Protein 3URH (pdb70)

Nearest PDB structures (foldseek):
  2qae-assembly1_B  TM=9.666E-01  e=7.877E-62  Trypanosoma cruzi
  5u8w-assembly1_B  TM=9.664E-01  e=2.328E-58  Pseudomonas aeruginosa UCBPP-PA14
  3lad-assembly1_B  TM=9.643E-01  e=1.303E-56  Azotobacter vinelandii
  2eq6-assembly1_A  TM=9.442E-01  e=2.143E-55  Thermus thermophilus HB8
  7kmy-assembly2_D  TM=9.514E-01  e=8.270E-49  Mycobacterium tuberculosis

B-factor: mean 27.68, std 12.51, range [9.44, 102.32]

Sequence (902 aa):
YDLIVIGSGPGGYVCAIKAAQLGKVAVVEKRSTYGGTCLNVGCIPSKALLHASEFHQAQHGLEALGVEVANPKLNLQKAHKDATVKSNVDGVSFLFKKNKIDGFQGTGKVLGQGKVSVTNEKGEEQVLEAKNVVIATGSDVAGIPGVEVAFDEKTIVSSTGALALEKVPASIVVGGGVIGLELGSVWARLGAKVTVVEFLDTILGGDGEVAKQLQRLTKQGIDFKLGAKVTGAVKSGDGAKVTFEPVKGGEATTLDAEVVLIATGRKPSTDGLGLAKAGVVLDSRGRVEIDRHFQTSIAGVYAIGDVVRGPLAHKAEDEGVAVAEIIAGQAGHVNYDVIPGVVYTQPEVASVGKTEEELKAAGVAYKIGKFPFTANGRARALQTDGFVKILADKETDRVLGGHIIGFGAGEIHEIAVLEFGGSSEDLGRTCHAHPTSEAVKEAALSTFFYDLIVIGSGPGGYVCAIKAAQLGKVAVVEKRSTYGGTCLNVGCIPSKALLHASEFHQAQHGLEALGVEVANPKLNLQKAHKDATVKSNVDGVSFLFKKNKIDGFQGTGKVLGQGKVSVTNEKGEEQVLEAKNVVIATGSDVAGIPGVEVAFDEKTIVSSTGALALEKVPASIVVGGGVIGLELGSVWARLGAKVTVVEFLDTILGGDGEVAKQLQRLTKQGIDFKLGAKVTGAVKSGDGAKVTFEPVKGGEATTLDAEVVLIATGRKPSTDGLGLAKAGVVLDSRGRVEIDRHFQTSIAGVYAIGDVVRGPLAHKAEDEGVAVAEIIAGQAGHVNYDVIPGVVYTQPEVASVGKTEEELKAAGVAYKIGKFPFTANGRARALQTDGFVKILADKETDRVLGGHIIGFGAGEIHEIAVLEFGGSSEDLGRTCHAHPTSEAVKEAALSTFFKPIH

InterPro domains:
  IPR001100 Pyridine nucleotide-disulphide oxidoreductase, class I [PIRSF000350] (2-464)
  IPR004099 Pyridine nucleotide-disulphide oxidoreductase, dimerisation domain [PF02852] (349-458)
  IPR006258 Dihydrolipoamide dehydrogenase [TIGR01350] (3-468)
  IPR012999 Pyridine nucleotide-disulphide oxidoreductase, class I, active site [PS00076] (38-48)
  IPR016156 FAD/NAD-linked reductase, dimerisation domain superfamily [G3DSA:3.30.390.30] (348-468)
  IPR016156 FAD/NAD-linked reductase, dimerisation domain superfamily [SSF55424] (345-467)
  IPR023753 FAD/NAD(P)-binding domain [PF07992] (3-330)
  IPR036188 FAD/NAD(P)-binding domain superfamily [G3DSA:3.50.50.60] (3-330)
  IPR036188 FAD/NAD(P)-binding domain superfamily [G3DSA:3.50.50.60] (148-273)
  IPR036188 FAD/NAD(P)-binding domain superfamily [SSF51905] (2-368)
  IPR050151 Class-I pyridine nucleotide-disulfide oxidoreductase [PTHR22912] (2-460)

Structure (mmCIF, N/CA/C/O backbone):
data_3URH
#
_entry.id   3URH
#
_cell.length_a   74.433
_cell.length_b   104.716
_cell.length_c   120.622
_cell.angle_alpha   90.00
_cell.angle_beta   90.00
_cell.angle_gamma   90.00
#
_symmetry.space_group_name_H-M   'P 21 21 21'
#
loop_
_entity.id
_entity.type
_entity.pdbx_description
1 polymer 'Dihydrolipoyl dehydrogenase'
2 non-polymer 'FLAVIN-ADENINE DINUCLEOTIDE'
3 non-polymer 'SULFATE ION'
4 non-polymer 1,2-ETHANEDIOL
5 water water
#
loop_
_atom_site.group_PDB
_atom_site.id
_atom_site.type_symbol
_atom_site.label_atom_id
_atom_site.label_alt_id
_atom_site.label_comp_id
_atom_site.label_asym_id
_atom_site.label_entity_id
_atom_site.label_seq_id
_atom_site.pdbx_PDB_ins_code
_atom_site.Cartn_x
_atom_site.Cartn_y
_atom_site.Cartn_z
_atom_site.occupancy
_atom_site.B_iso_or_equiv
_atom_site.auth_seq_id
_atom_site.auth_comp_id
_atom_site.auth_asym_id
_atom_site.auth_atom_id
_atom_site.pdbx_PDB_model_num
ATOM 1 N N . TYR A 1 26 ? 73.475 56.411 24.024 1.00 32.81 3 TYR A N 1
ATOM 2 C CA . TYR A 1 26 ? 72.154 56.333 24.703 1.00 30.42 3 TYR A CA 1
ATOM 3 C C . TYR A 1 26 ? 71.471 55.018 24.412 1.00 32.01 3 TYR A C 1
ATOM 4 O O . TYR A 1 26 ? 71.737 54.379 23.389 1.00 31.80 3 TYR A O 1
ATOM 13 N N . ASP A 1 27 ? 70.521 54.660 25.277 1.00 28.08 4 ASP A N 1
ATOM 14 C CA . ASP A 1 27 ? 69.666 53.512 25.003 1.00 27.97 4 ASP A CA 1
ATOM 15 C C . ASP A 1 27 ? 68.597 53.869 23.956 1.00 28.48 4 ASP A C 1
ATOM 16 O O . ASP A 1 27 ? 68.215 53.036 23.138 1.00 27.34 4 ASP A O 1
ATOM 21 N N . LEU A 1 28 ? 68.143 55.112 24.005 1.00 24.91 5 LEU A N 1
ATOM 22 C CA . LEU A 1 28 ? 67.028 55.587 23.105 1.00 24.18 5 LEU A CA 1
ATOM 23 C C . LEU A 1 28 ? 67.242 57.093 22.770 1.00 20.32 5 LEU A C 1
ATOM 24 O O . LEU A 1 28 ? 67.636 57.897 23.597 1.00 22.11 5 LEU A O 1
ATOM 29 N N . ILE A 1 29 ? 67.072 57.443 21.496 1.00 18.70 6 ILE A N 1
ATOM 30 C CA . ILE A 1 29 ? 66.999 58.790 21.090 1.00 17.94 6 ILE A CA 1
ATOM 31 C C . ILE A 1 29 ? 65.598 58.935 20.507 1.00 18.06 6 ILE A C 1
ATOM 32 O O . ILE A 1 29 ? 65.230 58.227 19.539 1.00 18.36 6 ILE A O 1
ATOM 37 N N . VAL A 1 30 ? 64.870 59.910 21.023 1.00 19.24 7 VAL A N 1
ATOM 38 C CA . VAL A 1 30 ? 63.577 60.321 20.429 1.00 18.13 7 VAL A CA 1
ATOM 39 C C . VAL A 1 30 ? 63.834 61.580 19.591 1.00 20.27 7 VAL A C 1
ATOM 40 O O . VAL A 1 30 ? 64.452 62.507 20.080 1.00 25.00 7 VAL A O 1
ATOM 44 N N . ILE A 1 31 ? 63.330 61.631 18.342 1.00 20.54 8 ILE A N 1
ATOM 45 C CA . ILE A 1 31 ? 63.438 62.833 17.540 1.00 22.03 8 ILE A CA 1
ATOM 46 C C . ILE A 1 31 ? 62.049 63.529 17.530 1.00 25.56 8 ILE A C 1
ATOM 47 O O . ILE A 1 31 ? 61.109 62.915 17.002 1.00 24.81 8 ILE A O 1
ATOM 52 N N . GLY A 1 32 ? 61.955 64.733 18.155 1.00 27.52 9 GLY A N 1
ATOM 53 C CA . GLY A 1 32 ? 60.687 65.533 18.588 1.00 27.55 9 GLY A CA 1
ATOM 54 C C . GLY A 1 32 ? 60.189 65.476 20.033 1.00 33.21 9 GLY A C 1
ATOM 55 O O . GLY A 1 32 ? 60.137 64.364 20.671 1.00 34.37 9 GLY A O 1
ATOM 56 N N . SER A 1 33 ? 59.703 66.607 20.583 1.00 35.87 10 SER A N 1
ATOM 57 C CA . SER A 1 33 ? 59.257 66.609 22.032 1.00 35.84 10 SER A CA 1
ATOM 58 C C . SER A 1 33 ? 57.804 66.996 22.307 1.00 35.16 10 SER A C 1
ATOM 59 O O . SER A 1 33 ? 57.470 67.471 23.472 1.00 34.80 10 SER A O 1
ATOM 62 N N . GLY A 1 34 ? 56.977 66.824 21.251 1.00 38.40 11 GLY A N 1
ATOM 63 C CA . GLY A 1 34 ? 55.505 66.801 21.360 1.00 38.66 11 GLY A CA 1
ATOM 64 C C . GLY A 1 34 ? 55.067 65.656 22.266 1.00 37.77 11 GLY A C 1
ATOM 65 O O . GLY A 1 34 ? 55.927 64.859 22.742 1.00 34.68 11 GLY A O 1
ATOM 66 N N . PRO A 1 35 ? 53.750 65.560 22.526 1.00 29.66 12 PRO A N 1
ATOM 67 C CA . PRO A 1 35 ? 53.240 64.618 23.461 1.00 27.95 12 PRO A CA 1
ATOM 68 C C . PRO A 1 35 ? 53.752 63.216 23.295 1.00 24.64 12 PRO A C 1
ATOM 69 O O . PRO A 1 35 ? 54.005 62.611 24.305 1.00 22.11 12 PRO A O 1
ATOM 73 N N . GLY A 1 36 ? 53.850 62.696 22.062 1.00 19.43 13 GLY A N 1
ATOM 74 C CA . GLY A 1 36 ? 54.203 61.292 21.862 1.00 18.16 13 GLY A CA 1
ATOM 75 C C . GLY A 1 36 ? 55.645 61.100 22.314 1.00 20.22 13 GLY A C 1
ATOM 76 O O . GLY A 1 36 ? 55.934 60.200 23.075 1.00 18.47 13 GLY A O 1
ATOM 77 N N . GLY A 1 37 ? 56.539 61.935 21.805 1.00 19.50 14 GLY A N 1
ATOM 78 C CA . GLY A 1 37 ? 57.983 61.797 22.077 1.00 19.23 14 GLY A CA 1
ATOM 79 C C . GLY A 1 37 ? 58.333 62.055 23.555 1.00 17.46 14 GLY A C 1
ATOM 80 O O . GLY A 1 37 ? 59.172 61.378 24.150 1.00 18.14 14 GLY A O 1
ATOM 81 N N . TYR A 1 38 ? 57.745 63.095 24.125 1.00 20.22 15 TYR A N 1
ATOM 82 C CA . TYR A 1 38 ? 58.134 63.495 25.498 1.00 23.72 15 TYR A CA 1
ATOM 83 C C . TYR A 1 38 ? 57.672 62.421 26.475 1.00 20.26 15 TYR A C 1
ATOM 84 O O . TYR A 1 38 ? 58.407 62.093 27.409 1.00 20.70 15 TYR A O 1
ATOM 93 N N . VAL A 1 39 ? 56.509 61.841 26.218 1.00 17.48 16 VAL A N 1
ATOM 94 C CA . VAL A 1 39 ? 55.964 60.785 27.102 1.00 15.48 16 VAL A CA 1
ATOM 95 C C . VAL A 1 39 ? 56.764 59.486 26.925 1.00 18.09 16 VAL A C 1
ATOM 96 O O . VAL A 1 39 ? 57.110 58.793 27.906 1.00 17.58 16 VAL A O 1
ATOM 100 N N . CYS A 1 40 ? 57.130 59.200 25.659 1.00 18.00 17 CYS A N 1
ATOM 101 C CA . CYS A 1 40 ? 57.986 58.056 25.324 1.00 16.55 17 CYS A CA 1
ATOM 102 C C . CYS A 1 40 ? 59.305 58.174 26.086 1.00 18.60 17 CYS A C 1
ATOM 103 O O . CYS A 1 40 ? 59.734 57.187 26.689 1.00 18.06 17 CYS A O 1
ATOM 106 N N . ALA A 1 41 ? 59.934 59.341 26.028 1.00 15.57 18 ALA A N 1
ATOM 107 C CA . ALA A 1 41 ? 61.167 59.585 26.737 1.00 16.78 18 ALA A CA 1
ATOM 108 C C . ALA A 1 41 ? 61.033 59.385 28.280 1.00 17.06 18 ALA A C 1
ATOM 109 O O . ALA A 1 41 ? 61.884 58.750 28.881 1.00 17.41 18 ALA A O 1
ATOM 111 N N . ILE A 1 42 ? 59.953 59.893 28.875 1.00 18.31 19 ILE A N 1
ATOM 112 C CA . ILE A 1 42 ? 59.751 59.727 30.313 1.00 18.03 19 ILE A CA 1
ATOM 113 C C . ILE A 1 42 ? 59.551 58.267 30.655 1.00 17.64 19 ILE A C 1
ATOM 114 O O . ILE A 1 42 ? 60.207 57.774 31.604 1.00 19.53 19 ILE A O 1
ATOM 119 N N . LYS A 1 43 ? 58.653 57.593 29.961 1.00 18.66 20 LYS A N 1
ATOM 120 C CA . LYS A 1 43 ? 58.358 56.168 30.229 1.00 19.56 20 LYS A CA 1
ATOM 121 C C . LYS A 1 43 ? 59.651 55.325 30.119 1.00 22.32 20 LYS A C 1
ATOM 122 O O . LYS A 1 43 ? 59.933 54.493 30.988 1.00 21.65 20 LYS A O 1
ATOM 128 N N . ALA A 1 44 ? 60.439 55.544 29.056 1.00 22.70 21 ALA A N 1
ATOM 129 C CA . ALA A 1 44 ? 61.669 54.805 28.854 1.00 20.97 21 ALA A CA 1
ATOM 130 C C . ALA A 1 44 ? 62.657 55.084 30.009 1.00 24.01 21 ALA A C 1
ATOM 131 O O . ALA A 1 44 ? 63.290 54.143 30.530 1.00 25.52 21 ALA A O 1
ATOM 133 N N . ALA A 1 45 ? 62.741 56.355 30.429 1.00 22.86 22 ALA A N 1
ATOM 134 C CA . ALA A 1 45 ? 63.614 56.762 31.528 1.00 26.11 22 ALA A CA 1
ATOM 135 C C . ALA A 1 45 ? 63.187 56.043 32.784 1.00 28.21 22 ALA A C 1
ATOM 136 O O . ALA A 1 45 ? 64.033 55.518 33.504 1.00 30.53 22 ALA A O 1
ATOM 138 N N . GLN A 1 46 ? 61.877 55.905 32.987 1.00 31.49 23 GLN A N 1
ATOM 139 C CA . GLN A 1 46 ? 61.352 55.229 34.219 1.00 30.71 23 GLN A CA 1
ATOM 140 C C . GLN A 1 46 ? 61.625 53.717 34.148 1.00 32.96 23 GLN A C 1
ATOM 141 O O . GLN A 1 46 ? 61.775 53.057 35.166 1.00 31.84 23 GLN A O 1
ATOM 147 N N . LEU A 1 47 ? 61.677 53.154 32.937 1.00 29.62 24 LEU A N 1
ATOM 148 C CA . LEU A 1 47 ? 62.017 51.770 32.758 1.00 27.63 24 LEU A CA 1
ATOM 149 C C . LEU A 1 47 ? 63.538 51.561 32.795 1.00 27.33 24 LEU A C 1
ATOM 150 O O . LEU A 1 47 ? 63.989 50.500 32.500 1.00 31.51 24 LEU A O 1
ATOM 155 N N . GLY A 1 48 ? 64.300 52.581 33.158 1.00 35.63 25 GLY A N 1
ATOM 156 C CA . GLY A 1 48 ? 65.736 52.494 33.435 1.00 31.63 25 GLY A CA 1
ATOM 157 C C . GLY A 1 48 ? 66.654 52.811 32.259 1.00 37.85 25 GLY A C 1
ATOM 158 O O . GLY A 1 48 ? 67.895 52.602 32.314 1.00 32.59 25 GLY A O 1
ATOM 167 N N . LYS A 1 50 ? 68.719 55.177 29.439 1.00 27.04 27 LYS A N 1
ATOM 168 C CA . LYS A 1 50 ? 69.355 56.449 29.269 1.00 30.52 27 LYS A CA 1
ATOM 169 C C . LYS A 1 50 ? 68.858 57.056 27.951 1.00 26.93 27 LYS A C 1
ATOM 170 O O . LYS A 1 50 ? 69.029 56.450 26.879 1.00 26.39 27 LYS A O 1
ATOM 176 N N . VAL A 1 51 ? 68.222 58.221 28.043 1.00 25.40 28 VAL A N 1
ATOM 177 C CA . VAL A 1 51 ? 67.429 58.774 26.936 1.00 23.84 28 VAL A CA 1
ATOM 178 C C . VAL A 1 51 ? 67.939 60.151 26.553 1.00 23.25 28 VAL A C 1
ATOM 179 O O . VAL A 1 51 ? 68.256 60.949 27.410 1.00 27.70 28 VAL A O 1
ATOM 183 N N . ALA A 1 52 ? 67.926 60.418 25.243 1.00 21.63 29 ALA A N 1
ATOM 184 C CA . ALA A 1 52 ? 68.109 61.717 24.623 1.00 22.59 29 ALA A CA 1
ATOM 185 C C . ALA A 1 52 ? 66.906 62.104 23.758 1.00 21.78 29 ALA A C 1
ATOM 186 O O . ALA A 1 52 ? 66.345 61.283 23.094 1.00 20.62 29 ALA A O 1
ATOM 188 N N . VAL A 1 53 ? 66.548 63.353 23.817 1.00 21.03 30 VAL A N 1
ATOM 189 C CA . VAL A 1 53 ? 65.450 63.866 23.000 1.00 25.99 30 VAL A CA 1
ATOM 190 C C . VAL A 1 53 ? 66.000 65.012 22.207 1.00 23.09 30 VAL A C 1
ATOM 191 O O . VAL A 1 53 ? 66.674 65.927 22.766 1.00 24.54 30 VAL A O 1
ATOM 195 N N . VAL A 1 54 ? 65.808 64.896 20.901 1.00 22.15 31 VAL A N 1
ATOM 196 C CA . VAL A 1 54 ? 66.322 65.854 19.903 1.00 21.22 31 VAL A CA 1
ATOM 197 C C . VAL A 1 54 ? 65.159 66.699 19.395 1.00 24.30 31 VAL A C 1
ATOM 198 O O . VAL A 1 54 ? 64.171 66.178 18.812 1.00 26.51 31 VAL A O 1
ATOM 202 N N . GLU A 1 55 ? 65.229 68.015 19.609 1.00 24.51 32 GLU A N 1
ATOM 203 C CA . GLU A 1 55 ? 64.090 68.916 19.255 1.00 26.12 32 GLU A CA 1
ATOM 204 C C . GLU A 1 55 ? 64.572 70.250 18.657 1.00 28.73 32 GLU A C 1
ATOM 205 O O . GLU A 1 55 ? 65.518 70.855 19.196 1.00 29.69 32 GLU A O 1
ATOM 211 N N . LYS A 1 56 ? 63.943 70.684 17.548 1.00 28.11 33 LYS A N 1
ATOM 212 C CA . LYS A 1 56 ? 64.309 71.905 16.826 1.00 31.55 33 LYS A CA 1
ATOM 213 C C . LYS A 1 56 ? 63.952 73.103 17.651 1.00 32.31 33 LYS A C 1
ATOM 214 O O . LYS A 1 56 ? 64.647 74.118 17.667 1.00 37.44 33 LYS A O 1
ATOM 220 N N . ARG A 1 57 ? 62.814 72.989 18.309 1.00 33.26 34 ARG A N 1
ATOM 221 C CA . ARG A 1 57 ? 62.102 74.121 18.899 1.00 41.26 34 ARG A CA 1
ATOM 222 C C . ARG A 1 57 ? 62.830 74.501 20.184 1.00 43.25 34 ARG A C 1
ATOM 223 O O . ARG A 1 57 ? 63.439 73.626 20.876 1.00 40.89 34 ARG A O 1
ATOM 231 N N . SER A 1 58 ? 62.769 75.787 20.514 1.00 44.04 35 SER A N 1
ATOM 232 C CA . SER A 1 58 ? 63.502 76.334 21.686 1.00 48.02 35 SER A CA 1
ATOM 233 C C . SER A 1 58 ? 62.844 75.945 23.040 1.00 48.65 35 SER A C 1
ATOM 234 O O . SER A 1 58 ? 63.428 76.128 24.137 1.00 43.09 35 SER A O 1
ATOM 237 N N . THR A 1 59 ? 61.650 75.344 22.925 1.00 45.81 36 THR A N 1
ATOM 238 C CA . THR A 1 59 ? 60.874 74.811 24.061 1.00 44.62 36 THR A CA 1
ATOM 239 C C . THR A 1 59 ? 60.429 73.354 23.772 1.00 44.87 36 THR A C 1
ATOM 240 O O . THR A 1 59 ? 60.312 72.919 22.596 1.00 42.45 36 THR A O 1
ATOM 244 N N . TYR A 1 60 ? 60.183 72.608 24.844 1.00 40.86 37 TYR A N 1
ATOM 245 C CA . TYR A 1 60 ? 59.586 71.289 24.690 1.00 44.67 37 TYR A CA 1
ATOM 246 C C . TYR A 1 60 ? 58.078 71.411 24.530 1.00 43.30 37 TYR A C 1
ATOM 247 O O . TYR A 1 60 ? 57.519 72.516 24.622 1.00 41.26 37 TYR A O 1
ATOM 256 N N . GLY A 1 61 ? 57.434 70.262 24.297 1.00 46.77 38 GLY A N 1
ATOM 257 C CA . GLY A 1 61 ? 55.977 70.150 24.371 1.00 45.85 38 GLY A CA 1
ATOM 258 C C . GLY A 1 61 ? 55.353 70.011 23.000 1.00 48.78 38 GLY A C 1
ATOM 259 O O . GLY A 1 61 ? 54.149 69.632 22.889 1.00 45.83 38 GLY A O 1
ATOM 260 N N . GLY A 1 62 ? 56.150 70.333 21.960 1.00 35.72 39 GLY A N 1
ATOM 261 C CA . GLY A 1 62 ? 55.686 70.180 20.569 1.00 34.80 39 GLY A CA 1
ATOM 262 C C . GLY A 1 62 ? 54.454 71.026 20.199 1.00 33.40 39 GLY A C 1
ATOM 263 O O . GLY A 1 62 ? 54.258 72.121 20.778 1.00 34.00 39 GLY A O 1
ATOM 264 N N . THR A 1 63 ? 53.625 70.528 19.260 1.00 32.23 40 THR A N 1
ATOM 265 C CA . THR A 1 63 ? 52.460 71.283 18.767 1.00 35.92 40 THR A CA 1
ATOM 266 C C . THR A 1 63 ? 51.453 71.556 19.856 1.00 39.97 40 THR A C 1
ATOM 267 O O . THR A 1 63 ? 51.086 72.726 20.107 1.00 38.64 40 THR A O 1
ATOM 271 N N . CYS A 1 64 ? 51.013 70.458 20.485 1.00 43.28 41 CYS A N 1
ATOM 272 C CA . CYS A 1 64 ? 49.990 70.478 21.533 1.00 40.59 41 CYS A CA 1
ATOM 273 C C . CYS A 1 64 ? 50.268 71.552 22.609 1.00 41.62 41 CYS A C 1
ATOM 274 O O . CYS A 1 64 ? 49.477 72.499 22.782 1.00 39.56 41 CYS A O 1
ATOM 277 N N . LEU A 1 65 ? 51.394 71.412 23.312 1.00 37.80 42 LEU A N 1
ATOM 278 C CA . LEU A 1 65 ? 51.679 72.359 24.387 1.00 43.06 42 LEU A CA 1
ATOM 279 C C . LEU A 1 65 ? 52.073 73.791 23.941 1.00 44.08 42 LEU A C 1
ATOM 280 O O . LEU A 1 65 ? 51.921 74.742 24.742 1.00 37.25 42 LEU A O 1
ATOM 285 N N . ASN A 1 66 ? 52.548 73.958 22.695 1.00 41.38 43 ASN A N 1
ATOM 286 C CA . ASN A 1 66 ? 53.136 75.266 22.300 1.00 40.13 43 ASN A CA 1
ATOM 287 C C . ASN A 1 66 ? 52.227 76.085 21.448 1.00 37.56 43 ASN A C 1
ATOM 288 O O . ASN A 1 66 ? 52.077 77.265 21.722 1.00 32.96 43 ASN A O 1
ATOM 293 N N . VAL A 1 67 ? 51.633 75.432 20.447 1.00 33.58 44 VAL A N 1
ATOM 294 C CA . VAL A 1 67 ? 50.828 76.076 19.398 1.00 34.92 44 VAL A CA 1
ATOM 295 C C . VAL A 1 67 ? 49.516 75.288 19.084 1.00 36.27 44 VAL A C 1
ATOM 296 O O . VAL A 1 67 ? 48.890 75.501 18.028 1.00 43.68 44 VAL A O 1
ATOM 300 N N . GLY A 1 68 ? 49.071 74.409 20.011 1.00 37.62 45 GLY A N 1
ATOM 301 C CA . GLY A 1 68 ? 47.912 73.516 19.753 1.00 31.08 45 GLY A CA 1
ATOM 302 C C . GLY A 1 68 ? 46.912 73.432 20.897 1.00 34.86 45 GLY A C 1
ATOM 303 O O . GLY A 1 68 ? 46.335 74.459 21.245 1.00 33.08 45 GLY A O 1
ATOM 304 N N . CYS A 1 69 ? 46.735 72.229 21.466 1.00 31.30 46 CYS A N 1
ATOM 305 C CA . CYS A 1 69 ? 45.742 71.961 22.475 1.00 31.78 46 CYS A CA 1
ATOM 306 C C . CYS A 1 69 ? 45.845 72.999 23.569 1.00 30.08 46 CYS A C 1
ATOM 307 O O . CYS A 1 69 ? 44.844 73.557 23.968 1.00 30.14 46 CYS A O 1
ATOM 310 N N . ILE A 1 70 ? 47.022 73.210 24.118 1.00 23.91 47 ILE A N 1
ATOM 311 C CA . ILE A 1 70 ? 47.026 74.028 25.327 1.00 26.31 47 ILE A CA 1
ATOM 312 C C . ILE A 1 70 ? 46.594 75.530 25.065 1.00 23.48 47 ILE A C 1
ATOM 313 O O . ILE A 1 70 ? 45.655 76.021 25.721 1.00 26.64 47 ILE A O 1
ATOM 318 N N . PRO A 1 71 ? 47.312 76.285 24.154 1.00 23.31 48 PRO A N 1
ATOM 319 C CA . PRO A 1 71 ? 46.896 77.680 23.984 1.00 21.21 48 PRO A CA 1
ATOM 320 C C . PRO A 1 71 ? 45.460 77.765 23.522 1.00 20.01 48 PRO A C 1
ATOM 321 O O . PRO A 1 71 ? 44.696 78.676 23.964 1.00 18.82 48 PRO A O 1
ATOM 325 N N . SER A 1 72 ? 45.015 76.844 22.648 1.00 20.08 49 SER A N 1
ATOM 326 C CA . SER A 1 72 ? 43.656 77.080 22.136 1.00 19.01 49 SER A CA 1
ATOM 327 C C . SER A 1 72 ? 42.689 76.821 23.328 1.00 16.70 49 SER A C 1
ATOM 328 O O . SER A 1 72 ? 41.701 77.511 23.474 1.00 14.98 49 SER A O 1
ATOM 331 N N . LYS A 1 73 ? 43.042 75.902 24.233 1.00 16.92 50 LYS A N 1
ATOM 332 C CA . LYS A 1 73 ? 42.053 75.600 25.351 1.00 15.40 50 LYS A CA 1
ATOM 333 C C . LYS A 1 73 ? 41.990 76.850 26.287 1.00 14.65 50 LYS A C 1
ATOM 334 O O . LYS A 1 73 ? 40.946 77.114 26.916 1.00 13.67 50 LYS A O 1
ATOM 340 N N . ALA A 1 74 ? 43.101 77.544 26.431 1.00 14.75 51 ALA A N 1
ATOM 341 C CA . ALA A 1 74 ? 43.084 78.726 27.297 1.00 16.53 51 ALA A CA 1
ATOM 342 C C . ALA A 1 74 ? 42.229 79.842 26.735 1.00 15.75 51 ALA A C 1
ATOM 343 O O . ALA A 1 74 ? 41.506 80.535 27.488 1.00 15.02 51 ALA A O 1
ATOM 345 N N . LEU A 1 75 ? 42.332 80.039 25.413 1.00 14.80 52 LEU A N 1
ATOM 346 C CA . LEU A 1 75 ? 41.444 80.999 24.755 1.00 15.53 52 LEU A CA 1
ATOM 347 C C . LEU A 1 75 ? 40.025 80.559 24.723 1.00 14.63 52 LEU A C 1
ATOM 348 O O . LEU A 1 75 ? 39.089 81.386 24.839 1.00 15.59 52 LEU A O 1
ATOM 353 N N . LEU A 1 76 ? 39.790 79.251 24.505 1.00 13.89 53 LEU A N 1
ATOM 354 C CA . LEU A 1 76 ? 38.414 78.752 24.523 1.00 14.37 53 LEU A CA 1
ATOM 355 C C . LEU A 1 76 ? 37.795 79.022 25.904 1.00 14.74 53 LEU A C 1
ATOM 356 O O . LEU A 1 76 ? 36.650 79.459 26.017 1.00 15.16 53 LEU A O 1
ATOM 361 N N . HIS A 1 77 ? 38.561 78.730 26.947 1.00 13.90 54 HIS A N 1
ATOM 362 C CA . HIS A 1 77 ? 38.011 78.973 28.306 1.00 15.44 54 HIS A CA 1
ATOM 363 C C . HIS A 1 77 ? 37.724 80.445 28.515 1.00 15.29 54 HIS A C 1
ATOM 364 O O . HIS A 1 77 ? 36.601 80.832 28.960 1.00 14.58 54 HIS A O 1
ATOM 371 N N . ALA A 1 78 ? 38.695 81.296 28.227 1.00 16.12 55 ALA A N 1
ATOM 372 C CA . ALA A 1 78 ? 38.465 82.746 28.513 1.00 15.84 55 ALA A CA 1
ATOM 373 C C . ALA A 1 78 ? 37.354 83.356 27.662 1.00 15.59 55 ALA A C 1
ATOM 374 O O . ALA A 1 78 ? 36.467 84.128 28.199 1.00 15.14 55 ALA A O 1
ATOM 376 N N . SER A 1 79 ? 37.248 82.936 26.382 1.00 13.13 56 SER A N 1
ATOM 377 C CA . SER A 1 79 ? 36.201 83.467 25.542 1.00 14.74 56 SER A CA 1
ATOM 378 C C . SER A 1 79 ? 34.868 82.920 25.959 1.00 16.18 56 SER A C 1
ATOM 379 O O . SER A 1 79 ? 33.841 83.616 25.841 1.00 15.14 56 SER A O 1
ATOM 382 N N . GLU A 1 80 ? 34.862 81.697 26.442 1.00 15.26 57 GLU A N 1
ATOM 383 C CA . GLU A 1 80 ? 33.599 81.174 26.971 1.00 16.71 57 GLU A CA 1
ATOM 384 C C . GLU A 1 80 ? 33.161 81.948 28.206 1.00 15.59 57 GLU A C 1
ATOM 385 O O . GLU A 1 80 ? 31.959 82.240 28.352 1.00 15.98 57 GLU A O 1
ATOM 399 N N . PHE A 1 82 ? 33.824 85.013 28.764 1.00 15.23 59 PHE A N 1
ATOM 400 C CA . PHE A 1 82 ? 33.346 86.327 28.226 1.00 16.08 59 PHE A CA 1
ATOM 401 C C . PHE A 1 82 ? 31.886 86.201 27.777 1.00 17.18 59 PHE A C 1
ATOM 402 O O . PHE A 1 82 ? 30.982 87.023 28.174 1.00 15.91 59 PHE A O 1
ATOM 410 N N . HIS A 1 83 ? 31.623 85.153 26.994 1.00 17.34 60 HIS A N 1
ATOM 411 C CA . HIS A 1 83 ? 30.260 84.912 26.535 1.00 16.19 60 HIS A CA 1
ATOM 412 C C . HIS A 1 83 ? 29.277 84.722 27.708 1.00 18.43 60 HIS A C 1
ATOM 413 O O . HIS A 1 83 ? 28.171 85.302 27.710 1.00 16.67 60 HIS A O 1
ATOM 420 N N . GLN A 1 84 ? 29.654 83.876 28.660 1.00 18.04 61 GLN A N 1
ATOM 421 C CA . GLN A 1 84 ? 28.801 83.651 29.815 1.00 22.34 61 GLN A CA 1
ATOM 422 C C . GLN A 1 84 ? 28.540 84.971 30.562 1.00 21.83 61 GLN A C 1
ATOM 423 O O . GLN A 1 84 ? 27.460 85.154 31.101 1.00 18.31 61 GLN A O 1
ATOM 429 N N . ALA A 1 85 ? 29.541 85.869 30.649 1.00 20.66 62 ALA A N 1
ATOM 430 C CA . ALA A 1 85 ? 29.355 87.124 31.396 1.00 17.52 62 ALA A CA 1
ATOM 431 C C . ALA A 1 85 ? 28.272 87.971 30.706 1.00 19.19 62 ALA A C 1
ATOM 432 O O . ALA A 1 85 ? 27.535 88.732 31.361 1.00 17.46 62 ALA A O 1
ATOM 434 N N . GLN A 1 86 ? 28.214 87.900 29.388 1.00 18.47 63 GLN A N 1
ATOM 435 C CA . GLN A 1 86 ? 27.220 88.639 28.581 1.00 21.56 63 GLN A CA 1
ATOM 436 C C . GLN A 1 86 ? 25.846 88.019 28.644 1.00 23.10 63 GLN A C 1
ATOM 437 O O . GLN A 1 86 ? 24.883 88.751 28.640 1.00 22.29 63 GLN A O 1
ATOM 443 N N . HIS A 1 87 ? 25.748 86.681 28.678 1.00 20.86 64 HIS A N 1
ATOM 444 C CA . HIS A 1 87 ? 24.434 85.997 28.454 1.00 24.24 64 HIS A CA 1
ATOM 445 C C . HIS A 1 87 ? 23.989 85.050 29.550 1.00 25.45 64 HIS A C 1
ATOM 446 O O . HIS A 1 87 ? 22.822 84.695 29.634 1.00 30.29 64 HIS A O 1
ATOM 453 N N . GLY A 1 88 ? 24.874 84.594 30.394 1.00 20.88 65 GLY A N 1
ATOM 454 C CA . GLY A 1 88 ? 24.524 83.514 31.318 1.00 20.11 65 GLY A CA 1
ATOM 455 C C . GLY A 1 88 ? 24.400 83.963 32.762 1.00 23.61 65 GLY A C 1
ATOM 456 O O . GLY A 1 88 ? 24.386 83.115 33.662 1.00 22.61 65 GLY A O 1
ATOM 457 N N . LEU A 1 89 ? 24.439 85.286 33.069 1.00 17.22 66 LEU A N 1
ATOM 458 C CA . LEU A 1 89 ? 24.425 85.617 34.481 1.00 18.45 66 LEU A CA 1
ATOM 459 C C . LEU A 1 89 ? 23.097 86.199 34.930 1.00 19.80 66 LEU A C 1
ATOM 460 O O . LEU A 1 89 ? 22.697 85.997 36.029 1.00 20.45 66 LEU A O 1
ATOM 465 N N . GLU A 1 90 ? 22.419 86.929 34.057 1.00 19.51 67 GLU A N 1
ATOM 466 C CA . GLU A 1 90 ? 21.241 87.657 34.531 1.00 25.28 67 GLU A CA 1
ATOM 467 C C . GLU A 1 90 ? 20.128 86.667 35.113 1.00 24.03 67 GLU A C 1
ATOM 468 O O . GLU A 1 90 ? 19.465 86.917 36.145 1.00 21.70 67 GLU A O 1
ATOM 474 N N . ALA A 1 91 ? 19.915 85.538 34.421 1.00 21.78 68 ALA A N 1
ATOM 475 C CA . ALA A 1 91 ? 18.890 84.553 34.880 1.00 20.33 68 ALA A CA 1
ATOM 476 C C . ALA A 1 91 ? 19.266 83.933 36.213 1.00 23.36 68 ALA A C 1
ATOM 477 O O . ALA A 1 91 ? 18.402 83.320 36.851 1.00 24.85 68 ALA A O 1
ATOM 479 N N . LEU A 1 92 ? 20.514 84.082 36.678 1.00 18.87 69 LEU A N 1
ATOM 480 C CA . LEU A 1 92 ? 20.975 83.574 37.982 1.00 19.85 69 LEU A CA 1
ATOM 481 C C . LEU A 1 92 ? 20.884 84.622 39.079 1.00 19.91 69 LEU A C 1
ATOM 482 O O . LEU A 1 92 ? 21.208 84.357 40.230 1.00 21.47 69 LEU A O 1
ATOM 487 N N . GLY A 1 93 ? 20.429 85.819 38.706 1.00 20.04 70 GLY A N 1
ATOM 488 C CA . GLY A 1 93 ? 20.402 86.914 39.711 1.00 17.92 70 GLY A CA 1
ATOM 489 C C . GLY A 1 93 ? 21.742 87.634 39.868 1.00 18.11 70 GLY A C 1
ATOM 490 O O . GLY A 1 93 ? 22.059 88.220 40.944 1.00 19.65 70 GLY A O 1
ATOM 491 N N . VAL A 1 94 ? 22.583 87.525 38.841 1.00 17.71 71 VAL A N 1
ATOM 492 C CA . VAL A 1 94 ? 23.924 88.155 38.939 1.00 18.48 71 VAL A CA 1
ATOM 493 C C . VAL A 1 94 ? 23.912 89.215 37.819 1.00 18.94 71 VAL A C 1
ATOM 494 O O . VAL A 1 94 ? 23.775 88.849 36.630 1.00 19.28 71 VAL A O 1
ATOM 498 N N . GLU A 1 95 ? 24.001 90.511 38.211 1.00 21.16 72 GLU A N 1
ATOM 499 C CA . GLU A 1 95 ? 23.763 91.609 37.298 1.00 19.45 72 GLU A CA 1
ATOM 500 C C . GLU A 1 95 ? 25.098 92.252 37.031 1.00 18.02 72 GLU A C 1
ATOM 501 O O . GLU A 1 95 ? 25.743 92.724 37.955 1.00 22.07 72 GLU A O 1
ATOM 507 N N . VAL A 1 96 ? 25.577 92.159 35.800 1.00 20.53 73 VAL A N 1
ATOM 508 C CA . VAL A 1 96 ? 26.850 92.852 35.448 1.00 23.86 73 VAL A CA 1
ATOM 509 C C . VAL A 1 96 ? 26.604 93.801 34.289 1.00 22.05 73 VAL A C 1
ATOM 510 O O . VAL A 1 96 ? 25.817 93.532 33.385 1.00 22.29 73 VAL A O 1
ATOM 514 N N . ALA A 1 97 ? 27.347 94.903 34.304 1.00 25.26 74 ALA A N 1
ATOM 515 C CA . ALA A 1 97 ? 27.343 95.817 33.132 1.00 31.47 74 ALA A CA 1
ATOM 516 C C . ALA A 1 97 ? 27.980 95.108 31.954 1.00 31.35 74 ALA A C 1
ATOM 517 O O . ALA A 1 97 ? 28.918 94.329 32.207 1.00 33.55 74 ALA A O 1
ATOM 519 N N . ASN A 1 98 ? 27.546 95.437 30.722 1.00 27.52 75 ASN A N 1
ATOM 520 C CA . ASN A 1 98 ? 28.108 94.861 29.480 1.00 28.63 75 ASN A CA 1
ATOM 521 C C . ASN A 1 98 ? 29.575 94.586 29.654 1.00 21.76 75 ASN A C 1
ATOM 522 O O . ASN A 1 98 ? 30.364 95.480 29.887 1.00 23.46 75 ASN A O 1
ATOM 527 N N . PRO A 1 99 ? 29.942 93.313 29.570 1.00 19.68 76 PRO A N 1
ATOM 528 C CA . PRO A 1 99 ? 31.306 92.897 29.734 1.00 17.33 76 PRO A CA 1
ATOM 529 C C . PRO A 1 99 ? 32.177 93.594 28.668 1.00 16.87 76 PRO A C 1
ATOM 530 O O . PRO A 1 99 ? 31.777 93.621 27.476 1.00 16.64 76 PRO A O 1
ATOM 534 N N . LYS A 1 100 ? 33.403 93.987 29.042 1.00 15.83 77 LYS A N 1
ATOM 535 C CA . LYS A 1 100 ? 34.330 94.547 28.060 1.00 15.81 77 LYS A CA 1
ATOM 536 C C . LYS A 1 100 ? 35.523 93.641 27.961 1.00 14.36 77 LYS A C 1
ATOM 537 O O . LYS A 1 100 ? 35.960 93.085 28.950 1.00 14.54 77 LYS A O 1
ATOM 543 N N . LEU A 1 101 ? 36.076 93.521 26.778 1.00 13.83 78 LEU A N 1
ATOM 544 C CA . LEU A 1 101 ? 37.255 92.555 26.552 1.00 15.13 78 LEU A CA 1
ATOM 545 C C . LEU A 1 101 ? 38.569 93.259 26.652 1.00 15.21 78 LEU A C 1
ATOM 546 O O . LEU A 1 101 ? 38.711 94.291 26.047 1.00 17.45 78 LEU A O 1
ATOM 551 N N . ASN A 1 102 ? 39.534 92.752 27.428 1.00 16.43 79 ASN A N 1
ATOM 552 C CA . ASN A 1 102 ? 40.851 93.254 27.392 1.00 17.46 79 ASN A CA 1
ATOM 553 C C . ASN A 1 102 ? 41.672 92.131 26.688 1.00 14.83 79 ASN A C 1
ATOM 554 O O . ASN A 1 102 ? 42.068 91.144 27.351 1.00 14.16 79 ASN A O 1
ATOM 559 N N . LEU A 1 103 ? 41.791 92.245 25.391 1.00 14.57 80 LEU A N 1
ATOM 560 C CA . LEU A 1 103 ? 42.345 91.088 24.630 1.00 16.00 80 LEU A CA 1
ATOM 561 C C . LEU A 1 103 ? 43.769 90.813 25.067 1.00 18.48 80 LEU A C 1
ATOM 562 O O . LEU A 1 103 ? 44.178 89.645 25.203 1.00 18.82 80 LEU A O 1
ATOM 567 N N . GLN A 1 104 ? 44.558 91.861 25.300 1.00 17.86 81 GLN A N 1
ATOM 568 C CA . GLN A 1 104 ? 45.918 91.601 25.766 1.00 17.73 81 GLN A CA 1
ATOM 569 C C . GLN A 1 104 ? 46.003 90.847 27.063 1.00 18.54 81 GLN A C 1
ATOM 570 O O . GLN A 1 104 ? 46.928 90.058 27.274 1.00 16.84 81 GLN A O 1
ATOM 576 N N . LYS A 1 105 ? 45.071 91.115 27.977 1.00 17.09 82 LYS A N 1
ATOM 577 C CA . LYS A 1 105 ? 45.065 90.405 29.234 1.00 15.32 82 LYS A CA 1
ATOM 578 C C . LYS A 1 105 ? 44.703 88.922 28.984 1.00 14.30 82 LYS A C 1
ATOM 579 O O . LYS A 1 105 ? 45.306 88.026 29.598 1.00 14.32 82 LYS A O 1
ATOM 601 N N . ALA A 1 108 ? 47.605 87.220 27.683 1.00 15.95 85 ALA A N 1
ATOM 602 C CA . ALA A 1 108 ? 48.611 86.917 28.724 1.00 14.79 85 ALA A CA 1
ATOM 603 C C . ALA A 1 108 ? 48.197 85.608 29.476 1.00 16.38 85 ALA A C 1
ATOM 604 O O . ALA A 1 108 ? 49.069 84.876 29.907 1.00 15.30 85 ALA A O 1
ATOM 606 N N . HIS A 1 109 ? 46.907 85.382 29.679 1.00 14.87 86 HIS A N 1
ATOM 607 C CA . HIS A 1 109 ? 46.464 84.119 30.294 1.00 15.65 86 HIS A CA 1
ATOM 608 C C . HIS A 1 109 ? 46.915 82.933 29.426 1.00 16.69 86 HIS A C 1
ATOM 609 O O . HIS A 1 109 ? 47.512 81.963 29.931 1.00 15.36 86 HIS A O 1
ATOM 616 N N . LYS A 1 110 ? 46.675 83.042 28.118 1.00 14.86 87 LYS A N 1
ATOM 617 C CA . LYS A 1 110 ? 47.064 82.010 27.137 1.00 15.82 87 LYS A CA 1
ATOM 618 C C . LYS A 1 110 ? 48.603 81.744 27.274 1.00 15.50 87 LYS A C 1
ATOM 619 O O . LYS A 1 110 ? 49.061 80.572 27.458 1.00 15.41 87 LYS A O 1
ATOM 625 N N . ASP A 1 111 ? 49.401 82.812 27.205 1.00 15.90 88 ASP A N 1
ATOM 626 C CA . ASP A 1 111 ? 50.863 82.680 27.395 1.00 17.36 88 ASP A CA 1
ATOM 627 C C . ASP A 1 111 ? 51.304 82.074 28.687 1.00 17.31 88 ASP A C 1
ATOM 628 O O . ASP A 1 111 ? 52.229 81.251 28.713 1.00 19.34 88 ASP A O 1
ATOM 633 N N . ALA A 1 112 ? 50.704 82.478 29.794 1.00 19.23 89 ALA A N 1
ATOM 634 C CA . ALA A 1 112 ? 51.106 81.956 31.120 1.00 19.33 89 ALA A CA 1
ATOM 635 C C . ALA A 1 112 ? 50.803 80.415 31.123 1.00 18.63 89 ALA A C 1
ATOM 636 O O . ALA A 1 112 ? 51.547 79.600 31.721 1.00 17.08 89 ALA A O 1
ATOM 638 N N . THR A 1 113 ? 49.691 80.024 30.491 1.00 16.61 90 THR A N 1
ATOM 639 C CA . THR A 1 113 ? 49.236 78.580 30.475 1.00 17.71 90 THR A CA 1
ATOM 640 C C . THR A 1 113 ? 50.250 77.816 29.644 1.00 19.28 90 THR A C 1
ATOM 641 O O . THR A 1 113 ? 50.708 76.739 30.026 1.00 19.30 90 THR A O 1
ATOM 645 N N . VAL A 1 114 ? 50.665 78.399 28.514 1.00 16.07 91 VAL A N 1
ATOM 646 C CA . VAL A 1 114 ? 51.686 77.721 27.689 1.00 18.34 91 VAL A CA 1
ATOM 647 C C . VAL A 1 114 ? 52.975 77.615 28.507 1.00 20.55 91 VAL A C 1
ATOM 648 O O . VAL A 1 114 ? 53.647 76.543 28.613 1.00 22.63 91 VAL A O 1
ATOM 652 N N . LYS A 1 115 ? 53.395 78.710 29.070 1.00 18.79 92 LYS A N 1
ATOM 653 C CA . LYS A 1 115 ? 54.632 78.609 29.827 1.00 22.21 92 LYS A CA 1
ATOM 654 C C . LYS A 1 115 ? 54.614 77.576 30.961 1.00 21.25 92 LYS A C 1
ATOM 655 O O . LYS A 1 115 ? 55.639 76.915 31.158 1.00 22.56 92 LYS A O 1
ATOM 661 N N . SER A 1 116 ? 53.510 77.455 31.736 1.00 21.31 93 SER A N 1
ATOM 662 C CA . SER A 1 116 ? 53.371 76.393 32.738 1.00 20.32 93 SER A CA 1
ATOM 663 C C . SER A 1 116 ? 53.597 75.025 32.125 1.00 20.51 93 SER A C 1
ATOM 664 O O . SER A 1 116 ? 54.336 74.135 32.676 1.00 20.92 93 SER A O 1
ATOM 667 N N . ASN A 1 117 ? 53.003 74.832 30.972 1.00 18.25 94 ASN A N 1
ATOM 668 C CA . ASN A 1 117 ? 53.037 73.491 30.400 1.00 23.86 94 ASN A CA 1
ATOM 669 C C . ASN A 1 117 ? 54.428 73.156 29.876 1.00 26.61 94 ASN A C 1
ATOM 670 O O . ASN A 1 117 ? 54.943 72.046 30.141 1.00 23.97 94 ASN A O 1
ATOM 675 N N . VAL A 1 118 ? 55.061 74.125 29.213 1.00 25.19 95 VAL A N 1
ATOM 676 C CA . VAL A 1 118 ? 56.442 73.993 28.673 1.00 30.65 95 VAL A CA 1
ATOM 677 C C . VAL A 1 118 ? 57.488 73.789 29.790 1.00 30.87 95 VAL A C 1
ATOM 678 O O . VAL A 1 118 ? 58.384 72.898 29.696 1.00 25.25 95 VAL A O 1
ATOM 682 N N . ASP A 1 119 ? 57.341 74.550 30.870 1.00 27.32 96 ASP A N 1
ATOM 683 C CA . ASP A 1 119 ? 58.204 74.402 32.012 1.00 27.16 96 ASP A CA 1
ATOM 684 C C . ASP A 1 119 ? 57.992 73.084 32.721 1.00 26.12 96 ASP A C 1
ATOM 685 O O . ASP A 1 119 ? 58.959 72.480 33.262 1.00 29.44 96 ASP A O 1
ATOM 690 N N . GLY A 1 120 ? 56.762 72.630 32.776 1.00 25.69 97 GLY A N 1
ATOM 691 C CA . GLY A 1 120 ? 56.472 71.307 33.354 1.00 23.65 97 GLY A CA 1
ATOM 692 C C . GLY A 1 120 ? 57.199 70.158 32.641 1.00 22.09 97 GLY A C 1
ATOM 693 O O . GLY A 1 120 ? 57.727 69.297 33.300 1.00 22.06 97 GLY A O 1
ATOM 694 N N . VAL A 1 121 ? 57.277 70.183 31.305 1.00 21.09 98 VAL A N 1
ATOM 695 C CA . VAL A 1 121 ? 58.065 69.219 30.531 1.00 22.26 98 VAL A CA 1
ATOM 696 C C . VAL A 1 121 ? 59.545 69.288 30.878 1.00 23.23 98 VAL A C 1
ATOM 697 O O . VAL A 1 121 ? 60.193 68.264 31.059 1.00 19.79 98 VAL A O 1
ATOM 701 N N . SER A 1 122 ? 60.069 70.504 30.881 1.00 25.13 99 SER A N 1
ATOM 702 C CA . SER A 1 122 ? 61.418 70.728 31.232 1.00 26.25 99 SER A CA 1
ATOM 703 C C . SER A 1 122 ? 61.739 70.149 32.612 1.00 25.92 99 SER A C 1
ATOM 704 O O . SER A 1 122 ? 62.740 69.416 32.796 1.00 22.27 99 SER A O 1
ATOM 707 N N . PHE A 1 123 ? 60.882 70.433 33.588 1.00 23.69 100 PHE A N 1
ATOM 708 C CA . PHE A 1 123 ? 61.103 69.875 34.940 1.00 24.59 100 PHE A CA 1
ATOM 709 C C . PHE A 1 123 ? 61.067 68.341 34.928 1.00 23.09 100 PHE A C 1
ATOM 710 O O . PHE A 1 123 ? 61.815 67.664 35.657 1.00 21.52 100 PHE A O 1
ATOM 718 N N . LEU A 1 124 ? 60.147 67.743 34.160 1.00 22.52 101 LEU A N 1
ATOM 719 C CA . LEU A 1 124 ? 60.083 66.275 34.055 1.00 21.90 101 LEU A CA 1
ATOM 720 C C . LEU A 1 124 ? 61.306 65.665 33.394 1.00 24.02 101 LEU A C 1
ATOM 721 O O . LEU A 1 124 ? 61.727 64.545 33.820 1.00 24.77 101 LEU A O 1
ATOM 726 N N . PHE A 1 125 ? 61.893 66.349 32.389 1.00 22.25 102 PHE A N 1
ATOM 727 C CA . PHE A 1 125 ? 63.119 65.818 31.762 1.00 23.22 102 PHE A CA 1
ATOM 728 C C . PHE A 1 125 ? 64.266 65.860 32.779 1.00 26.69 102 PHE A C 1
ATOM 729 O O . PHE A 1 125 ? 65.083 64.959 32.817 1.00 27.20 102 PHE A O 1
ATOM 737 N N . LYS A 1 126 ? 64.287 66.888 33.606 1.00 25.99 103 LYS A N 1
ATOM 738 C CA . LYS A 1 126 ? 65.381 67.016 34.599 1.00 30.88 103 LYS A CA 1
ATOM 739 C C . LYS A 1 126 ? 65.179 65.989 35.731 1.00 31.99 103 LYS A C 1
ATOM 740 O O . LYS A 1 126 ? 66.097 65.257 36.091 1.00 31.93 103 LYS A O 1
ATOM 746 N N . LYS A 1 127 ? 63.975 65.890 36.270 1.00 26.22 104 LYS A N 1
ATOM 747 C CA . LYS A 1 127 ? 63.659 64.815 37.213 1.00 27.81 104 LYS A CA 1
ATOM 748 C C . LYS A 1 127 ? 64.064 63.422 36.723 1.00 30.26 104 LYS A C 1
ATOM 749 O O . LYS A 1 127 ? 64.518 62.556 37.527 1.00 26.41 104 LYS A O 1
ATOM 755 N N . ASN A 1 128 ? 63.876 63.156 35.425 1.00 25.29 105 ASN A N 1
ATOM 756 C CA . ASN A 1 128 ? 64.061 61.808 34.904 1.00 26.39 105 ASN A CA 1
ATOM 757 C C . ASN A 1 128 ? 65.419 61.631 34.246 1.00 25.44 105 ASN A C 1
ATOM 758 O O . ASN A 1 128 ? 65.653 60.594 33.611 1.00 25.83 105 ASN A O 1
ATOM 763 N N . LYS A 1 129 ? 66.275 62.645 34.356 1.00 25.42 106 LYS A N 1
ATOM 764 C CA . LYS A 1 129 ? 67.609 62.656 33.756 1.00 28.90 106 LYS A CA 1
ATOM 765 C C . LYS A 1 129 ? 67.567 62.310 32.275 1.00 32.24 106 LYS A C 1
ATOM 766 O O . LYS A 1 129 ? 68.291 61.392 31.835 1.00 33.02 106 LYS A O 1
ATOM 772 N N . ILE A 1 130 ? 66.761 63.047 31.508 1.00 26.22 107 ILE A N 1
ATOM 773 C CA . ILE A 1 130 ? 66.646 62.847 30.095 1.00 23.62 107 ILE A CA 1
ATOM 774 C C . ILE A 1 130 ? 67.490 63.951 29.522 1.00 24.54 107 ILE A C 1
ATOM 775 O O . ILE A 1 130 ? 67.419 65.068 29.982 1.00 26.14 107 ILE A O 1
ATOM 780 N N . ASP A 1 131 ? 68.332 63.650 28.551 1.00 24.09 108 ASP A N 1
ATOM 781 C CA . ASP A 1 131 ? 69.202 64.674 27.973 1.00 27.76 108 ASP A CA 1
ATOM 782 C C . ASP A 1 131 ? 68.536 65.252 26.736 1.00 29.37 108 ASP A C 1
ATOM 783 O O . ASP A 1 131 ? 68.090 64.502 25.849 1.00 29.05 108 ASP A O 1
ATOM 788 N N . GLY A 1 132 ? 68.503 66.570 26.678 1.00 28.27 109 GLY A N 1
ATOM 789 C CA . GLY A 1 132 ? 67.850 67.317 25.627 1.00 31.65 109 GLY A CA 1
ATOM 790 C C . GLY A 1 132 ? 68.911 67.855 24.733 1.00 35.35 109 GLY A C 1
ATOM 791 O O . GLY A 1 132 ? 70.005 68.187 25.206 1.00 36.62 109 GLY A O 1
ATOM 792 N N . PHE A 1 133 ? 68.605 67.873 23.437 1.00 30.90 110 PHE A N 1
ATOM 793 C CA . PHE A 1 133 ? 69.505 68.349 22.389 1.00 31.94 110 PHE A CA 1
ATOM 794 C C . PHE A 1 133 ? 68.746 69.240 21.489 1.00 32.46 110 PHE A C 1
ATOM 795 O O . PHE A 1 133 ? 67.784 68.810 20.883 1.00 29.65 110 PHE A O 1
ATOM 803 N N . GLN A 1 134 ? 69.182 70.488 21.378 1.00 34.77 111 GLN A N 1
ATOM 804 C CA . GLN A 1 134 ? 68.527 71.403 20.479 1.00 36.31 111 GLN A CA 1
ATOM 805 C C . GLN A 1 134 ? 69.115 71.347 19.062 1.00 35.14 111 GLN A C 1
ATOM 806 O O . GLN A 1 134 ? 70.288 71.470 18.883 1.00 34.72 111 GLN A O 1
ATOM 812 N N . GLY A 1 135 ? 68.249 71.218 18.060 1.00 32.85 112 GLY A N 1
ATOM 813 C CA . GLY A 1 135 ? 68.631 71.173 16.686 1.00 31.55 112 GLY A CA 1
ATOM 814 C C . GLY A 1 135 ? 67.759 70.220 15.869 1.00 33.57 112 GLY A C 1
ATOM 815 O O . GLY A 1 135 ? 66.814 69.595 16.404 1.00 32.99 112 GLY A O 1
ATOM 816 N N . THR A 1 136 ? 68.099 70.112 14.588 1.00 31.66 113 THR A N 1
ATOM 817 C CA . THR A 1 136 ? 67.445 69.194 13.653 1.00 34.63 113 THR A CA 1
ATOM 818 C C . THR A 1 136 ? 68.097 67.784 13.661 1.00 35.41 113 THR A C 1
ATOM 819 O O . THR A 1 136 ? 69.281 67.629 13.368 1.00 36.34 113 THR A O 1
ATOM 823 N N . GLY A 1 137 ? 67.292 66.769 13.947 1.00 28.57 114 GLY A N 1
ATOM 824 C CA . GLY A 1 137 ? 67.766 65.417 13.966 1.00 27.30 114 GLY A CA 1
ATOM 825 C C . GLY A 1 137 ? 67.563 64.719 12.635 1.00 28.12 114 GLY A C 1
ATOM 826 O O . GLY A 1 137 ? 66.584 64.972 11.899 1.00 28.74 114 GLY A O 1
ATOM 827 N N . LYS A 1 138 ? 68.487 63.831 12.323 1.00 26.24 115 LYS A N 1
ATOM 828 C CA . LYS A 1 138 ? 68.359 63.090 11.118 1.00 29.21 115 LYS A CA 1
ATOM 829 C C . LYS A 1 138 ? 68.686 61.656 11.397 1.00 26.87 115 LYS A C 1
ATOM 830 O O . LYS A 1 138 ? 69.638 61.374 12.160 1.00 33.09 115 LYS A O 1
ATOM 836 N N . VAL A 1 139 ? 67.857 60.742 10.899 1.00 24.21 116 VAL A N 1
ATOM 837 C CA . VAL A 1 139 ? 68.054 59.308 11.154 1.00 25.72 116 VAL A CA 1
ATOM 838 C C . VAL A 1 139 ? 69.168 58.809 10.202 1.00 30.09 116 VAL A C 1
ATOM 839 O O . VAL A 1 139 ? 69.027 58.978 8.988 1.00 29.18 116 VAL A O 1
ATOM 843 N N . LEU A 1 140 ? 70.265 58.260 10.730 1.00 30.21 117 LEU A N 1
ATOM 844 C CA . LEU A 1 140 ? 71.343 57.840 9.830 1.00 33.74 117 LEU A CA 1
ATOM 845 C C . LEU A 1 140 ? 71.203 56.399 9.457 1.00 40.06 117 LEU A C 1
ATOM 846 O O . LEU A 1 140 ? 71.510 55.997 8.330 1.00 48.66 117 LEU A O 1
ATOM 851 N N . GLY A 1 141 ? 70.649 55.616 10.359 1.00 40.32 118 GLY A N 1
ATOM 852 C CA . GLY A 1 141 ? 70.458 54.227 10.077 1.00 44.13 118 GLY A CA 1
ATOM 853 C C . GLY A 1 141 ? 71.089 53.325 11.094 1.00 55.44 118 GLY A C 1
ATOM 854 O O . GLY A 1 141 ? 70.380 52.557 11.744 1.00 69.43 118 GLY A O 1
ATOM 855 N N . GLN A 1 142 ? 72.403 53.410 11.263 1.00 47.55 119 GLN A N 1
ATOM 856 C CA . GLN A 1 142 ? 73.100 52.249 11.870 1.00 58.39 119 GLN A CA 1
ATOM 857 C C . GLN A 1 142 ? 73.214 52.480 13.360 1.00 53.52 119 GLN A C 1
ATOM 858 O O . GLN A 1 142 ? 74.331 52.512 13.909 1.00 50.95 119 GLN A O 1
ATOM 864 N N . GLY A 1 143 ? 72.064 52.671 14.001 1.00 42.56 120 GLY A N 1
ATOM 865 C CA . GLY A 1 143 ? 72.022 53.194 15.375 1.00 39.83 120 GLY A CA 1
ATOM 866 C C . GLY A 1 143 ? 72.593 54.601 15.542 1.00 40.05 120 GLY A C 1
ATOM 867 O O . GLY A 1 143 ? 73.049 54.956 16.618 1.00 47.01 120 GLY A O 1
ATOM 868 N N . LYS A 1 144 ? 72.599 55.414 14.502 1.00 35.14 121 LYS A N 1
ATOM 869 C CA . LYS A 1 144 ? 73.122 56.781 14.628 1.00 37.20 121 LYS A CA 1
ATOM 870 C C . LYS A 1 144 ? 72.108 57.868 14.228 1.00 31.68 121 LYS A C 1
ATOM 871 O O . LYS A 1 144 ? 71.335 57.651 13.302 1.00 30.94 121 LYS A O 1
ATOM 877 N N . VAL A 1 145 ? 72.236 59.055 14.830 1.00 29.95 122 VAL A N 1
ATOM 878 C CA . VAL A 1 145 ? 71.331 60.177 14.604 1.00 30.77 122 VAL A CA 1
ATOM 879 C C . VAL A 1 145 ? 72.214 61.409 14.582 1.00 30.68 122 VAL A C 1
ATOM 880 O O . VAL A 1 145 ? 72.980 61.641 15.541 1.00 35.96 122 VAL A O 1
ATOM 884 N N . SER A 1 146 ? 72.125 62.219 13.531 1.00 32.03 123 SER A N 1
ATOM 885 C CA . SER A 1 146 ? 72.828 63.502 13.589 1.00 37.11 123 SER A CA 1
ATOM 886 C C . SER A 1 146 ? 71.929 64.597 14.091 1.00 35.93 123 SER A C 1
ATOM 887 O O . SER A 1 146 ? 70.733 64.656 13.739 1.00 34.29 123 SER A O 1
ATOM 890 N N . VAL A 1 147 ? 72.517 65.479 14.900 1.00 31.61 124 VAL A N 1
ATOM 891 C CA . VAL A 1 147 ? 71.838 66.653 15.392 1.00 32.50 124 VAL A CA 1
ATOM 892 C C . VAL A 1 147 ? 72.561 67.880 14.798 1.00 40.89 124 VAL A C 1
ATOM 893 O O . VAL A 1 147 ? 73.777 67.956 14.866 1.00 41.51 124 VAL A O 1
ATOM 897 N N . THR A 1 148 ? 71.811 68.824 14.231 1.00 40.40 125 THR A N 1
ATOM 898 C CA . THR A 1 148 ? 72.426 70.053 13.776 1.00 45.07 125 THR A CA 1
ATOM 899 C C . THR A 1 148 ? 71.687 71.225 14.399 1.00 45.93 125 THR A C 1
ATOM 900 O O . THR A 1 148 ? 70.478 71.421 14.155 1.00 48.06 125 THR A O 1
ATOM 904 N N . ASN A 1 149 ? 72.402 72.007 15.207 1.00 49.36 126 ASN A N 1
ATOM 905 C CA . ASN A 1 149 ? 71.797 73.224 15.774 1.00 60.10 126 ASN A CA 1
ATOM 906 C C . ASN A 1 149 ? 71.899 74.401 14.813 1.00 64.41 126 ASN A C 1
ATOM 907 O O . ASN A 1 149 ? 72.731 74.379 13.884 1.00 63.17 126 ASN A O 1
ATOM 912 N N . GLU A 1 150 ? 71.029 75.391 15.034 1.00 71.01 127 GLU A N 1
ATOM 913 C CA . GLU A 1 150 ? 70.952 76.609 14.204 1.00 78.31 127 GLU A CA 1
ATOM 914 C C . GLU A 1 150 ? 72.327 77.275 14.013 1.00 76.58 127 GLU A C 1
ATOM 915 O O . GLU A 1 150 ? 72.623 77.723 12.905 1.00 72.84 127 GLU A O 1
ATOM 921 N N . LYS A 1 151 ? 73.177 77.278 15.054 1.00 76.90 128 LYS A N 1
ATOM 922 C CA . LYS A 1 151 ? 74.590 77.727 14.938 1.00 71.05 128 LYS A CA 1
ATOM 923 C C . LYS A 1 151 ? 75.418 76.960 13.889 1.00 68.01 128 LYS A C 1
ATOM 924 O O . LYS A 1 151 ? 76.524 77.362 13.595 1.00 64.04 128 LYS A O 1
ATOM 930 N N . GLY A 1 152 ? 74.909 75.846 13.357 1.00 66.16 129 GLY A N 1
ATOM 931 C CA . GLY A 1 152 ? 75.538 75.155 12.227 1.00 56.18 129 GLY A CA 1
ATOM 932 C C . GLY A 1 152 ? 76.264 73.875 12.569 1.00 55.75 129 GLY A C 1
ATOM 933 O O . GLY A 1 152 ? 76.436 72.999 11.701 1.00 50.63 129 GLY A O 1
ATOM 934 N N . GLU A 1 153 ? 76.706 73.736 13.819 1.00 53.32 130 GLU A N 1
ATOM 935 C CA . GLU A 1 153 ? 77.459 72.525 14.150 1.00 66.13 130 GLU A CA 1
ATOM 936 C C . GLU A 1 153 ? 76.622 71.276 14.460 1.00 63.76 130 GLU A C 1
ATOM 937 O O . GLU A 1 153 ? 75.489 71.324 14.947 1.00 53.78 130 GLU A O 1
ATOM 943 N N . GLU A 1 154 ? 77.239 70.158 14.133 1.00 62.03 131 GLU A N 1
ATOM 944 C CA . GLU A 1 154 ? 76.628 68.869 14.172 1.00 61.78 131 GLU A CA 1
ATOM 945 C C . GLU A 1 154 ? 77.264 67.981 15.233 1.00 61.71 131 GLU A C 1
ATOM 946 O O . GLU A 1 154 ? 78.407 68.180 15.640 1.00 66.35 131 GLU A O 1
ATOM 952 N N . GLN A 1 155 ? 76.504 66.999 15.673 1.00 50.65 132 GLN A N 1
ATOM 953 C CA . GLN A 1 155 ? 77.013 65.967 16.525 1.00 52.70 132 GLN A CA 1
ATOM 954 C C . GLN A 1 155 ? 76.325 64.688 16.133 1.00 53.64 132 GLN A C 1
ATOM 955 O O . GLN A 1 155 ? 75.121 64.714 15.857 1.00 53.76 132 GLN A O 1
ATOM 961 N N . VAL A 1 156 ? 77.068 63.582 16.102 1.00 46.99 133 VAL A N 1
ATOM 962 C CA . VAL A 1 156 ? 76.456 62.280 15.886 1.00 43.47 133 VAL A CA 1
ATOM 963 C C . VAL A 1 156 ? 76.170 61.613 17.229 1.00 46.81 133 VAL A C 1
ATOM 964 O O . VAL A 1 156 ? 77.053 61.491 18.070 1.00 48.82 133 VAL A O 1
ATOM 968 N N . LEU A 1 157 ? 74.923 61.207 17.459 1.00 39.73 134 LEU A N 1
ATOM 969 C CA . LEU A 1 157 ? 74.627 60.429 18.681 1.00 35.64 134 LEU A CA 1
ATOM 970 C C . LEU A 1 157 ? 74.382 59.015 18.313 1.00 31.79 134 LEU A C 1
ATOM 971 O O . LEU A 1 157 ? 74.066 58.661 17.152 1.00 32.02 134 LEU A O 1
ATOM 976 N N . GLU A 1 158 ? 74.525 58.146 19.294 1.00 33.55 135 GLU A N 1
ATOM 977 C CA . GLU A 1 158 ? 74.431 56.741 18.974 1.00 34.94 135 GLU A CA 1
ATOM 978 C C . GLU A 1 158 ? 73.455 56.156 19.928 1.00 29.46 135 GLU A C 1
ATOM 979 O O . GLU A 1 158 ? 73.457 56.523 21.084 1.00 31.68 135 GLU A O 1
ATOM 985 N N . ALA A 1 159 ? 72.614 55.266 19.437 1.00 30.74 136 ALA A N 1
ATOM 986 C CA . ALA A 1 159 ? 71.676 54.586 20.298 1.00 32.52 136 ALA A CA 1
ATOM 987 C C . ALA A 1 159 ? 71.181 53.350 19.683 1.00 32.56 136 ALA A C 1
ATOM 988 O O . ALA A 1 159 ? 70.995 53.275 18.428 1.00 30.74 136 ALA A O 1
ATOM 990 N N . LYS A 1 160 ? 70.898 52.392 20.574 1.00 30.98 137 LYS A N 1
ATOM 991 C CA . LYS A 1 160 ? 70.318 51.127 20.167 1.00 30.47 137 LYS A CA 1
ATOM 992 C C . LYS A 1 160 ? 68.932 51.274 19.583 1.00 29.11 137 LYS A C 1
ATOM 993 O O . LYS A 1 160 ? 68.552 50.463 18.755 1.00 27.24 137 LYS A O 1
ATOM 999 N N . ASN A 1 161 ? 68.166 52.288 20.012 1.00 25.84 138 ASN A N 1
ATOM 1000 C CA . ASN A 1 161 ? 66.805 52.504 19.474 1.00 23.44 138 ASN A CA 1
ATOM 1001 C C . ASN A 1 161 ? 66.559 53.969 19.187 1.00 19.92 138 ASN A C 1
ATOM 1002 O O . ASN A 1 161 ? 67.017 54.789 19.937 1.00 19.08 138 ASN A O 1
ATOM 1007 N N . VAL A 1 162 ? 65.819 54.247 18.098 1.00 20.21 139 VAL A N 1
ATOM 1008 C CA . VAL A 1 162 ? 65.449 55.568 17.678 1.00 19.60 139 VAL A CA 1
ATOM 1009 C C . VAL A 1 162 ? 63.923 55.570 17.521 1.00 16.76 139 VAL A C 1
ATOM 1010 O O . VAL A 1 162 ? 63.374 54.672 16.915 1.00 17.18 139 VAL A O 1
ATOM 1014 N N . VAL A 1 163 ? 63.272 56.584 18.111 1.00 18.61 140 VAL A N 1
ATOM 1015 C CA . VAL A 1 163 ? 61.788 56.782 17.923 1.00 16.03 140 VAL A CA 1
ATOM 1016 C C . VAL A 1 163 ? 61.626 58.116 17.213 1.00 15.86 140 VAL A C 1
ATOM 1017 O O . VAL A 1 163 ? 62.136 59.182 17.659 1.00 16.98 140 VAL A O 1
ATOM 1021 N N . ILE A 1 164 ? 60.957 58.046 16.083 1.00 15.78 141 ILE A N 1
ATOM 1022 C CA . ILE A 1 164 ? 60.583 59.226 15.304 1.00 16.30 141 ILE A CA 1
ATOM 1023 C C . ILE A 1 164 ? 59.234 59.707 15.866 1.00 16.94 141 ILE A C 1
ATOM 1024 O O . ILE A 1 164 ? 58.265 58.962 15.812 1.00 16.97 141 ILE A O 1
ATOM 1029 N N . ALA A 1 165 ? 59.187 60.946 16.319 1.00 17.59 142 ALA A N 1
ATOM 1030 C CA . ALA A 1 165 ? 57.991 61.511 16.972 1.00 17.38 142 ALA A CA 1
ATOM 1031 C C . ALA A 1 165 ? 57.925 62.970 16.519 1.00 17.97 142 ALA A C 1
ATOM 1032 O O . ALA A 1 165 ? 57.721 63.929 17.290 1.00 17.58 142 ALA A O 1
ATOM 1034 N N . THR A 1 166 ? 58.077 63.164 15.197 1.00 18.50 143 THR A N 1
ATOM 1035 C CA . THR A 1 166 ? 58.092 64.525 14.653 1.00 19.47 143 THR A CA 1
ATOM 1036 C C . THR A 1 166 ? 56.754 65.183 14.421 1.00 20.97 143 THR A C 1
ATOM 1037 O O . THR A 1 166 ? 56.736 66.362 14.058 1.00 19.03 143 THR A O 1
ATOM 1041 N N . GLY A 1 167 ? 55.640 64.474 14.608 1.00 17.78 144 GLY A N 1
ATOM 1042 C CA . GLY A 1 167 ? 54.362 65.174 14.602 1.00 17.99 144 GLY A CA 1
ATOM 1043 C C . GLY A 1 167 ? 53.851 65.544 13.230 1.00 20.62 144 GLY A C 1
ATOM 1044 O O . GLY A 1 167 ? 54.089 64.822 12.222 1.00 20.40 144 GLY A O 1
ATOM 1045 N N . SER A 1 168 ? 53.118 66.669 13.183 1.00 18.57 145 SER A N 1
ATOM 1046 C CA . SER A 1 168 ? 52.394 67.050 11.998 1.00 21.72 145 SER A CA 1
ATOM 1047 C C . SER A 1 168 ? 52.664 68.525 11.683 1.00 22.18 145 SER A C 1
ATOM 1048 O O . SER A 1 168 ? 53.317 69.226 12.469 1.00 24.66 145 SER A O 1
ATOM 1051 N N . ASP A 1 169 ? 52.252 68.958 10.494 1.00 22.04 146 ASP A N 1
ATOM 1052 C CA . ASP A 1 169 ? 52.346 70.362 10.091 1.00 26.40 146 ASP A CA 1
ATOM 1053 C C . ASP A 1 169 ? 51.003 70.773 9.556 1.00 24.19 146 ASP A C 1
ATOM 1054 O O . ASP A 1 169 ? 50.226 69.922 9.095 1.00 20.84 146 ASP A O 1
ATOM 1059 N N . VAL A 1 170 ? 50.792 72.081 9.496 1.00 24.87 147 VAL A N 1
ATOM 1060 C CA . VAL A 1 170 ? 49.560 72.615 8.871 1.00 26.30 147 VAL A CA 1
ATOM 1061 C C . VAL A 1 170 ? 49.521 72.246 7.390 1.00 27.97 147 VAL A C 1
ATOM 1062 O O . VAL A 1 170 ? 50.568 72.245 6.721 1.00 26.51 147 VAL A O 1
ATOM 1066 N N . ALA A 1 171 ? 48.343 71.907 6.887 1.00 24.95 148 ALA A N 1
ATOM 1067 C CA . ALA A 1 171 ? 48.195 71.684 5.458 1.00 30.26 148 ALA A CA 1
ATOM 1068 C C . ALA A 1 171 ? 47.651 72.928 4.761 1.00 30.90 148 ALA A C 1
ATOM 1069 O O . ALA A 1 171 ? 47.114 73.802 5.420 1.00 25.36 148 ALA A O 1
ATOM 1071 N N . GLY A 1 172 ? 47.748 72.963 3.416 1.00 29.35 149 GLY A N 1
ATOM 1072 C CA . GLY A 1 172 ? 47.096 73.994 2.647 1.00 27.65 149 GLY A CA 1
ATOM 1073 C C . GLY A 1 172 ? 45.794 73.507 2.056 1.00 27.82 149 GLY A C 1
ATOM 1074 O O . GLY A 1 172 ? 45.089 72.650 2.597 1.00 30.32 149 GLY A O 1
ATOM 1075 N N . ILE A 1 173 ? 45.442 74.083 0.921 1.00 27.85 150 ILE A N 1
ATOM 1076 C CA . ILE A 1 173 ? 44.194 73.731 0.282 1.00 29.13 150 ILE A CA 1
ATOM 1077 C C . ILE A 1 173 ? 44.561 72.974 -1.013 1.00 36.23 150 ILE A C 1
ATOM 1078 O O . ILE A 1 173 ? 45.347 73.486 -1.822 1.00 31.75 150 ILE A O 1
ATOM 1083 N N . PRO A 1 174 ? 44.004 71.751 -1.207 1.00 40.89 151 PRO A N 1
ATOM 1084 C CA . PRO A 1 174 ? 44.398 70.948 -2.381 1.00 41.64 151 PRO A CA 1
ATOM 1085 C C . PRO A 1 174 ? 44.086 71.703 -3.692 1.00 41.74 151 PRO A C 1
ATOM 1086 O O . PRO A 1 174 ? 42.965 72.236 -3.850 1.00 39.38 151 PRO A O 1
ATOM 1090 N N . GLY A 1 175 ? 45.091 71.828 -4.564 1.00 41.89 152 GLY A N 1
ATOM 1091 C CA . GLY A 1 175 ? 44.929 72.526 -5.852 1.00 44.57 152 GLY A CA 1
ATOM 1092 C C . GLY A 1 175 ? 44.997 74.044 -5.821 1.00 46.72 152 GLY A C 1
ATOM 1093 O O . GLY A 1 175 ? 45.106 74.662 -6.874 1.00 50.50 152 GLY A O 1
ATOM 1094 N N . VAL A 1 176 ? 44.962 74.653 -4.626 1.00 37.32 153 VAL A N 1
ATOM 1095 C CA . VAL A 1 176 ? 44.994 76.128 -4.470 1.00 33.63 153 VAL A CA 1
ATOM 1096 C C . VAL A 1 176 ? 46.306 76.622 -3.875 1.00 37.37 153 VAL A C 1
ATOM 1097 O O . VAL A 1 176 ? 46.749 76.135 -2.842 1.00 41.59 153 VAL A O 1
ATOM 1101 N N . GLU A 1 177 ? 46.945 77.601 -4.497 1.00 38.99 154 GLU A N 1
ATOM 1102 C CA . GLU A 1 177 ? 48.135 78.153 -3.914 1.00 37.33 154 GLU A CA 1
ATOM 1103 C C . GLU A 1 177 ? 47.764 79.195 -2.783 1.00 38.31 154 GLU A C 1
ATOM 1104 O O . GLU A 1 177 ? 46.891 80.034 -2.947 1.00 35.90 154 GLU A O 1
ATOM 1110 N N . VAL A 1 178 ? 48.444 79.134 -1.657 1.00 31.81 155 VAL A N 1
ATOM 1111 C CA . VAL A 1 178 ? 48.047 79.954 -0.521 1.00 33.44 155 VAL A CA 1
ATOM 1112 C C . VAL A 1 178 ? 49.304 80.384 0.167 1.00 32.76 155 VAL A C 1
ATOM 1113 O O . VAL A 1 178 ? 50.212 79.600 0.401 1.00 31.18 155 VAL A O 1
ATOM 1117 N N . ALA A 1 179 ? 49.409 81.679 0.432 1.00 33.74 156 ALA A N 1
ATOM 1118 C CA . ALA A 1 179 ? 50.595 82.210 1.024 1.00 34.14 156 ALA A CA 1
ATOM 1119 C C . ALA A 1 179 ? 50.237 82.549 2.482 1.00 30.36 156 ALA A C 1
ATOM 1120 O O . ALA A 1 179 ? 49.461 83.447 2.713 1.00 32.27 156 ALA A O 1
ATOM 1122 N N . PHE A 1 180 ? 50.757 81.813 3.442 1.00 27.48 157 PHE A N 1
ATOM 1123 C CA . PHE A 1 180 ? 50.485 82.090 4.842 1.00 30.24 157 PHE A CA 1
ATOM 1124 C C . PHE A 1 180 ? 51.333 83.306 5.213 1.00 31.02 157 PHE A C 1
ATOM 1125 O O . PHE A 1 180 ? 52.556 83.266 5.147 1.00 38.08 157 PHE A O 1
ATOM 1133 N N . ASP A 1 181 ? 50.713 84.385 5.633 1.00 29.14 158 ASP A N 1
ATOM 1134 C CA . ASP A 1 181 ? 51.479 85.492 6.196 1.00 26.01 158 ASP A CA 1
ATOM 1135 C C . ASP A 1 181 ? 51.285 85.591 7.731 1.00 30.25 158 ASP A C 1
ATOM 1136 O O . ASP A 1 181 ? 51.931 86.403 8.404 1.00 25.89 158 ASP A O 1
ATOM 1141 N N . GLU A 1 182 ? 50.321 84.832 8.270 1.00 27.98 159 GLU A N 1
ATOM 1142 C CA . GLU A 1 182 ? 50.067 84.815 9.735 1.00 28.37 159 GLU A CA 1
ATOM 1143 C C . GLU A 1 182 ? 49.487 86.100 10.396 1.00 29.19 159 GLU A C 1
ATOM 1144 O O . GLU A 1 182 ? 49.384 86.197 11.633 1.00 29.71 159 GLU A O 1
ATOM 1150 N N . LYS A 1 183 ? 49.065 87.067 9.585 1.00 24.82 160 LYS A N 1
ATOM 1151 C CA . LYS A 1 183 ? 48.266 88.193 10.096 1.00 25.76 160 LYS A CA 1
ATOM 1152 C C . LYS A 1 183 ? 46.887 88.282 9.373 1.00 22.98 160 LYS A C 1
ATOM 1153 O O . LYS A 1 183 ? 45.814 88.446 9.994 1.00 22.81 160 LYS A O 1
ATOM 1159 N N . THR A 1 184 ? 46.894 88.072 8.067 1.00 21.37 161 THR A N 1
ATOM 1160 C CA . THR A 1 184 ? 45.654 88.060 7.264 1.00 22.02 161 THR A CA 1
ATOM 1161 C C . THR A 1 184 ? 45.288 86.663 6.827 1.00 21.44 161 THR A C 1
ATOM 1162 O O . THR A 1 184 ? 44.157 86.235 7.097 1.00 25.84 161 THR A O 1
ATOM 1166 N N . ILE A 1 185 ? 4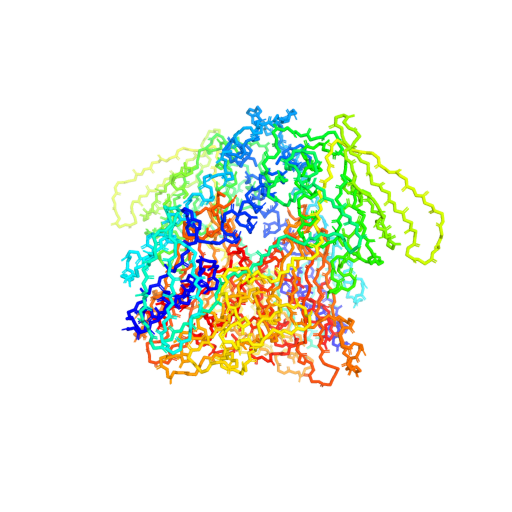6.214 85.933 6.173 1.00 18.76 162 ILE A N 1
ATOM 1167 C CA . ILE A 1 185 ? 45.987 84.519 5.849 1.00 19.16 162 ILE A CA 1
ATOM 1168 C C . ILE A 1 185 ? 46.817 83.775 6.893 1.00 18.64 162 ILE A C 1
ATOM 1169 O O . ILE A 1 185 ? 48.049 83.857 6.910 1.00 19.84 162 ILE A O 1
ATOM 1174 N N . VAL A 1 186 ? 46.124 83.068 7.782 1.00 17.92 163 VAL A N 1
ATOM 1175 C CA . VAL A 1 186 ? 46.765 82.566 8.961 1.00 17.33 163 VAL A CA 1
ATOM 1176 C C . VAL A 1 186 ? 46.516 81.051 9.076 1.00 16.81 163 VAL A C 1
ATOM 1177 O O . VAL A 1 186 ? 45.551 80.505 8.540 1.00 16.16 163 VAL A O 1
ATOM 1181 N N . SER A 1 187 ? 47.371 80.388 9.826 1.00 16.06 164 SER A N 1
ATOM 1182 C CA . SER A 1 187 ? 47.121 78.981 10.193 1.00 15.96 164 SER A CA 1
ATOM 1183 C C . SER A 1 187 ? 46.674 79.082 11.662 1.00 17.16 164 SER A C 1
ATOM 1184 O O . SER A 1 187 ? 46.436 80.198 12.172 1.00 17.47 164 SER A O 1
ATOM 1187 N N . SER A 1 188 ? 46.600 77.976 12.361 1.00 17.61 165 SER A N 1
ATOM 1188 C CA . SER A 1 188 ? 46.124 78.028 13.778 1.00 18.69 165 SER A CA 1
ATOM 1189 C C . SER A 1 188 ? 47.144 78.788 14.574 1.00 19.11 165 SER A C 1
ATOM 1190 O O . SER A 1 188 ? 46.805 79.449 15.519 1.00 18.68 165 SER A O 1
ATOM 1193 N N . THR A 1 189 ? 48.411 78.722 14.178 1.00 18.94 166 THR A N 1
ATOM 1194 C CA . THR A 1 189 ? 49.437 79.513 14.848 1.00 20.53 166 THR A CA 1
ATOM 1195 C C . THR A 1 189 ? 49.191 81.021 14.842 1.00 20.53 166 THR A C 1
ATOM 1196 O O . THR A 1 189 ? 49.277 81.610 15.909 1.00 19.83 166 THR A O 1
ATOM 1200 N N . GLY A 1 190 ? 48.899 81.601 13.684 1.00 18.46 167 GLY A N 1
ATOM 1201 C CA . GLY A 1 190 ? 48.541 83.038 13.589 1.00 19.96 167 GLY A CA 1
ATOM 1202 C C . GLY A 1 190 ? 47.172 83.315 14.259 1.00 20.32 167 GLY A C 1
ATOM 1203 O O . GLY A 1 190 ? 46.961 84.384 14.885 1.00 21.03 167 GLY A O 1
ATOM 1204 N N . ALA A 1 191 ? 46.245 82.382 14.148 1.00 16.36 168 ALA A N 1
ATOM 1205 C CA . ALA A 1 191 ? 44.943 82.639 14.676 1.00 16.73 168 ALA A CA 1
ATOM 1206 C C . ALA A 1 191 ? 44.931 82.649 16.230 1.00 16.05 168 ALA A C 1
ATOM 1207 O O . ALA A 1 191 ? 44.029 83.203 16.835 1.00 18.98 168 ALA A O 1
ATOM 1209 N N . LEU A 1 192 ? 45.898 82.050 16.879 1.00 17.95 169 LEU A N 1
ATOM 1210 C CA . LEU A 1 192 ? 46.023 82.061 18.351 1.00 18.49 169 LEU A CA 1
ATOM 1211 C C . LEU A 1 192 ? 46.598 83.328 18.821 1.00 18.29 169 LEU A C 1
ATOM 1212 O O . LEU A 1 192 ? 46.661 83.569 20.039 1.00 18.24 169 LEU A O 1
ATOM 1217 N N . ALA A 1 193 ? 47.164 84.099 17.892 1.00 17.25 170 ALA A N 1
ATOM 1218 C CA . ALA A 1 193 ? 47.928 85.272 18.354 1.00 17.83 170 ALA A CA 1
ATOM 1219 C C . ALA A 1 193 ? 47.518 86.600 17.608 1.00 19.85 170 ALA A C 1
ATOM 1220 O O . ALA A 1 193 ? 48.327 87.510 17.550 1.00 19.30 170 ALA A O 1
ATOM 1222 N N . LEU A 1 194 ? 46.293 86.693 17.055 1.00 17.83 171 LEU A N 1
ATOM 1223 C CA . LEU A 1 194 ? 45.878 87.896 16.326 1.00 18.37 171 LEU A CA 1
ATOM 1224 C C . LEU A 1 194 ? 46.024 89.115 17.276 1.00 19.95 171 LEU A C 1
ATOM 1225 O O . LEU A 1 194 ? 45.721 89.009 18.474 1.00 19.67 171 LEU A O 1
ATOM 1230 N N . GLU A 1 195 ? 46.377 90.274 16.715 1.00 19.33 172 GLU A N 1
ATOM 1231 C CA . GLU A 1 195 ? 46.622 91.468 17.491 1.00 22.03 172 GLU A CA 1
ATOM 1232 C C . GLU A 1 195 ? 45.346 92.144 17.902 1.00 20.73 172 GLU A C 1
ATOM 1233 O O . GLU A 1 195 ? 45.380 92.891 18.865 1.00 21.81 172 GLU A O 1
ATOM 1239 N N . LYS A 1 196 ? 44.264 91.906 17.181 1.00 18.79 173 LYS A N 1
ATOM 1240 C CA . LYS A 1 196 ? 42.985 92.541 17.526 1.00 22.57 173 LYS A CA 1
ATOM 1241 C C . LYS A 1 196 ? 41.877 91.576 17.132 1.00 19.92 173 LYS A C 1
ATOM 1242 O O . LYS A 1 196 ? 42.137 90.711 16.331 1.00 21.11 173 LYS A O 1
ATOM 1248 N N . VAL A 1 197 ? 40.645 91.726 17.663 1.00 19.89 174 VAL A N 1
ATOM 1249 C CA . VAL A 1 197 ? 39.526 90.928 17.208 1.00 16.81 174 VAL A CA 1
ATOM 1250 C C . VAL A 1 197 ? 39.275 91.379 15.790 1.00 18.01 174 VAL A C 1
ATOM 1251 O O . VAL A 1 197 ? 39.063 92.580 15.544 1.00 17.73 174 VAL A O 1
ATOM 1255 N N . PRO A 1 198 ? 39.270 90.450 14.830 1.00 18.27 175 PRO A N 1
ATOM 1256 C CA . PRO A 1 198 ? 38.968 90.865 13.457 1.00 20.08 175 PRO A CA 1
ATOM 1257 C C . PRO A 1 198 ? 37.498 91.215 13.357 1.00 19.93 175 PRO A C 1
ATOM 1258 O O . PRO A 1 198 ? 36.653 90.608 14.048 1.00 19.66 175 PRO A O 1
ATOM 1262 N N . ALA A 1 199 ? 37.149 92.150 12.491 1.00 20.06 176 ALA A N 1
ATOM 1263 C CA . ALA A 1 199 ? 35.748 92.375 12.260 1.00 21.31 176 ALA A CA 1
ATOM 1264 C C . ALA A 1 199 ? 35.074 91.124 11.678 1.00 18.70 176 ALA A C 1
ATOM 1265 O O . ALA A 1 199 ? 33.872 90.894 11.906 1.00 15.83 176 ALA A O 1
ATOM 1267 N N . SER A 1 200 ? 35.801 90.353 10.880 1.00 19.82 177 SER A N 1
ATOM 1268 C CA . SER A 1 200 ? 35.226 89.228 10.173 1.00 18.69 177 SER A CA 1
ATOM 1269 C C . SER A 1 200 ? 36.355 88.249 9.920 1.00 18.70 177 SER A C 1
ATOM 1270 O O . SER A 1 200 ? 37.538 88.629 9.727 1.00 19.31 177 SER A O 1
ATOM 1281 N N . ILE A 1 202 ? 37.074 84.299 7.988 1.00 17.95 179 ILE A N 1
ATOM 1282 C CA . ILE A 1 202 ? 36.623 83.075 7.272 1.00 17.09 179 ILE A CA 1
ATOM 1283 C C . ILE A 1 202 ? 37.483 81.903 7.715 1.00 16.00 179 ILE A C 1
ATOM 1284 O O . ILE A 1 202 ? 38.666 82.003 7.745 1.00 19.03 179 ILE A O 1
ATOM 1289 N N . VAL A 1 203 ? 36.855 80.791 8.082 1.00 16.64 180 VAL A N 1
ATOM 1290 C CA . VAL A 1 203 ? 37.549 79.588 8.449 1.00 15.84 180 VAL A CA 1
ATOM 1291 C C . VAL A 1 203 ? 37.391 78.571 7.326 1.00 16.18 180 VAL A C 1
ATOM 1292 O O . VAL A 1 203 ? 36.312 78.160 7.059 1.00 17.46 180 VAL A O 1
ATOM 1296 N N . VAL A 1 204 ? 38.485 78.231 6.646 1.00 16.62 181 VAL A N 1
ATOM 1297 C CA . VAL A 1 204 ? 38.446 77.181 5.688 1.00 16.30 181 VAL A CA 1
ATOM 1298 C C . VAL A 1 204 ? 38.776 75.828 6.374 1.00 16.31 181 VAL A C 1
ATOM 1299 O O . VAL A 1 204 ? 39.915 75.583 6.722 1.00 17.35 181 VAL A O 1
ATOM 1303 N N . GLY A 1 205 ? 37.741 74.978 6.468 1.00 18.97 182 GLY A N 1
ATOM 1304 C CA . GLY A 1 205 ? 37.814 73.683 7.210 1.00 21.06 182 GLY A CA 1
ATOM 1305 C C . GLY A 1 205 ? 36.888 73.665 8.438 1.00 20.53 182 GLY A C 1
ATOM 1306 O O . GLY A 1 205 ? 37.074 74.451 9.418 1.00 22.15 182 GLY A O 1
ATOM 1307 N N . GLY A 1 206 ? 35.873 72.821 8.402 1.00 19.62 183 GLY A N 1
ATOM 1308 C CA . GLY A 1 206 ? 34.959 72.679 9.511 1.00 20.73 183 GLY A CA 1
ATOM 1309 C C . GLY A 1 206 ? 35.291 71.453 10.349 1.00 21.58 183 GLY A C 1
ATOM 1310 O O . GLY A 1 206 ? 34.378 70.770 10.813 1.00 21.31 183 GLY A O 1
ATOM 1311 N N . GLY A 1 207 ? 36.582 71.176 10.513 1.00 21.16 184 GLY A N 1
ATOM 1312 C CA . GLY A 1 207 ? 37.053 70.145 11.451 1.00 19.73 184 GLY A CA 1
ATOM 1313 C C . GLY A 1 207 ? 37.264 70.767 12.853 1.00 20.41 184 GLY A C 1
ATOM 1314 O O . GLY A 1 207 ? 36.839 71.921 13.150 1.00 18.39 184 GLY A O 1
ATOM 1315 N N . VAL A 1 208 ? 37.934 70.027 13.732 1.00 18.56 185 VAL A N 1
ATOM 1316 C CA . VAL A 1 208 ? 37.948 70.433 15.148 1.00 20.19 185 VAL A CA 1
ATOM 1317 C C . VAL A 1 208 ? 38.637 71.760 15.305 1.00 19.15 185 VAL A C 1
ATOM 1318 O O . VAL A 1 208 ? 38.140 72.663 16.006 1.00 17.00 185 VAL A O 1
ATOM 1322 N N . ILE A 1 209 ? 39.773 71.917 14.653 1.00 17.02 186 ILE A N 1
ATOM 1323 C CA . ILE A 1 209 ? 40.568 73.096 14.879 1.00 18.18 186 ILE A CA 1
ATOM 1324 C C . ILE A 1 209 ? 39.839 74.371 14.334 1.00 18.04 186 ILE A C 1
ATOM 1325 O O . ILE A 1 209 ? 39.797 75.422 14.991 1.00 17.67 186 ILE A O 1
ATOM 1330 N N . GLY A 1 210 ? 39.304 74.283 13.128 1.00 16.84 187 GLY A N 1
ATOM 1331 C CA . GLY A 1 210 ? 38.475 75.401 12.576 1.00 17.56 187 GLY A CA 1
ATOM 1332 C C . GLY A 1 210 ? 37.304 75.818 13.458 1.00 16.79 187 GLY A C 1
ATOM 1333 O O . GLY A 1 210 ? 36.999 77.049 13.643 1.00 17.73 187 GLY A O 1
ATOM 1334 N N . LEU A 1 211 ? 36.540 74.853 13.908 1.00 13.88 188 LEU A N 1
ATOM 1335 C CA . LEU A 1 211 ? 35.357 75.215 14.734 1.00 16.04 188 LEU A CA 1
ATOM 1336 C C . LEU A 1 211 ? 35.774 75.761 16.091 1.00 15.44 188 LEU A C 1
ATOM 1337 O O . LEU A 1 211 ? 35.064 76.643 16.618 1.00 15.92 188 LEU A O 1
ATOM 1342 N N . GLU A 1 212 ? 36.852 75.214 16.690 1.00 13.45 189 GLU A N 1
ATOM 1343 C CA . GLU A 1 212 ? 37.264 75.741 17.980 1.00 14.14 189 GLU A CA 1
ATOM 1344 C C . GLU A 1 212 ? 37.779 77.183 17.819 1.00 14.81 189 GLU A C 1
ATOM 1345 O O . GLU A 1 212 ? 37.404 78.081 18.563 1.00 14.95 189 GLU A O 1
ATOM 1351 N N . LEU A 1 213 ? 38.668 77.404 16.860 1.00 14.52 190 LEU A N 1
ATOM 1352 C CA . LEU A 1 213 ? 39.214 78.782 16.719 1.00 14.64 190 LEU A CA 1
ATOM 1353 C C . LEU A 1 213 ? 38.167 79.710 16.214 1.00 15.05 190 LEU A C 1
ATOM 1354 O O . LEU A 1 213 ? 38.182 80.884 16.541 1.00 16.52 190 LEU A O 1
ATOM 1359 N N . GLY A 1 214 ? 37.281 79.224 15.374 1.00 14.50 191 GLY A N 1
ATOM 1360 C CA . GLY A 1 214 ? 36.244 80.109 14.861 1.00 14.74 191 GLY A CA 1
ATOM 1361 C C . GLY A 1 214 ? 35.296 80.419 16.017 1.00 14.13 191 GLY A C 1
ATOM 1362 O O . GLY A 1 214 ? 34.877 81.554 16.138 1.00 13.86 191 GLY A O 1
ATOM 1363 N N . SER A 1 215 ? 35.033 79.487 16.963 1.00 13.38 192 SER A N 1
ATOM 1364 C CA . SER A 1 215 ? 34.211 79.914 18.155 1.00 14.13 192 SER A CA 1
ATOM 1365 C C . SER A 1 215 ? 34.897 80.971 19.013 1.00 13.90 192 SER A C 1
ATOM 1366 O O . SER A 1 215 ? 34.239 81.860 19.514 1.00 16.02 192 SER A O 1
ATOM 1369 N N . VAL A 1 216 ? 36.165 80.791 19.270 1.00 11.92 193 VAL A N 1
ATOM 1370 C CA . VAL A 1 216 ? 36.960 81.785 20.030 1.00 14.04 193 VAL A CA 1
ATOM 1371 C C . VAL A 1 216 ? 36.675 83.216 19.471 1.00 14.14 193 VAL A C 1
ATOM 1372 O O . VAL A 1 216 ? 36.260 84.134 20.230 1.00 12.89 193 VAL A O 1
ATOM 1376 N N . TRP A 1 217 ? 36.975 83.388 18.193 1.00 13.25 194 TRP A N 1
ATOM 1377 C CA . TRP A 1 217 ? 36.863 84.758 17.620 1.00 14.76 194 TRP A CA 1
ATOM 1378 C C . TRP A 1 217 ? 35.431 85.246 17.481 1.00 15.25 194 TRP A C 1
ATOM 1379 O O . TRP A 1 217 ? 35.215 86.440 17.656 1.00 14.61 194 TRP A O 1
ATOM 1390 N N . ALA A 1 218 ? 34.469 84.348 17.177 1.00 13.81 195 ALA A N 1
ATOM 1391 C CA . ALA A 1 218 ? 33.044 84.667 17.131 1.00 14.62 195 ALA A CA 1
ATOM 1392 C C . ALA A 1 218 ? 32.584 85.150 18.506 1.00 16.93 195 ALA A C 1
ATOM 1393 O O . ALA A 1 218 ? 31.939 86.209 18.590 1.00 16.42 195 ALA A O 1
ATOM 1395 N N . ARG A 1 219 ? 32.984 84.472 19.588 1.00 14.47 196 ARG A N 1
ATOM 1396 C CA . ARG A 1 219 ? 32.697 84.980 20.934 1.00 15.39 196 ARG A CA 1
ATOM 1397 C C . ARG A 1 219 ? 33.223 86.397 21.256 1.00 14.88 196 ARG A C 1
ATOM 1398 O O . ARG A 1 219 ? 32.591 87.124 22.019 1.00 12.95 196 ARG A O 1
ATOM 1406 N N . LEU A 1 220 ? 34.430 86.685 20.789 1.00 13.79 197 LEU A N 1
ATOM 1407 C CA . LEU A 1 220 ? 35.080 87.948 21.041 1.00 16.21 197 LEU A CA 1
ATOM 1408 C C . LEU A 1 220 ? 34.597 89.089 20.123 1.00 18.77 197 LEU A C 1
ATOM 1409 O O . LEU A 1 220 ? 34.998 90.232 20.380 1.00 15.40 197 LEU A O 1
ATOM 1414 N N . GLY A 1 221 ? 33.770 88.784 19.108 1.00 17.62 198 GLY A N 1
ATOM 1415 C CA . GLY A 1 221 ? 33.103 89.794 18.330 1.00 19.59 198 GLY A CA 1
ATOM 1416 C C . GLY A 1 221 ? 33.346 89.734 16.844 1.00 19.71 198 GLY A C 1
ATOM 1417 O O . GLY A 1 221 ? 32.768 90.490 16.120 1.00 20.50 198 GLY A O 1
ATOM 1418 N N . ALA A 1 222 ? 34.106 88.765 16.368 1.00 18.36 199 ALA A N 1
ATOM 1419 C CA . ALA A 1 222 ? 34.227 88.560 14.910 1.00 19.24 199 ALA A CA 1
ATOM 1420 C C . ALA A 1 222 ? 32.996 87.931 14.264 1.00 20.84 199 ALA A C 1
ATOM 1421 O O . ALA A 1 222 ? 32.314 87.069 14.840 1.00 18.87 199 ALA A O 1
ATOM 1423 N N . LYS A 1 223 ? 32.659 88.402 13.072 1.00 17.82 200 LYS A N 1
ATOM 1424 C CA . LYS A 1 223 ? 31.697 87.709 12.244 1.00 18.79 200 LYS A CA 1
ATOM 1425 C C . LYS A 1 223 ? 32.354 86.561 11.518 1.00 18.61 200 LYS A C 1
ATOM 1426 O O . LYS A 1 223 ? 33.168 86.744 10.635 1.00 18.75 200 LYS A O 1
ATOM 1432 N N . VAL A 1 224 ? 31.946 85.352 11.885 1.00 17.61 201 VAL A N 1
ATOM 1433 C CA . VAL A 1 224 ? 32.702 84.146 11.450 1.00 16.05 201 VAL A CA 1
ATOM 1434 C C . VAL A 1 224 ? 31.854 83.306 10.489 1.00 16.34 201 VAL A C 1
ATOM 1435 O O . VAL A 1 224 ? 30.702 83.065 10.800 1.00 19.01 201 VAL A O 1
ATOM 1439 N N . THR A 1 225 ? 32.413 82.915 9.346 1.00 17.50 202 THR A N 1
ATOM 1440 C CA . THR A 1 225 ? 31.785 81.985 8.400 1.00 16.57 202 THR A CA 1
ATOM 1441 C C . THR A 1 225 ? 32.764 80.802 8.205 1.00 17.34 202 THR A C 1
ATOM 1442 O O . THR A 1 225 ? 33.973 80.991 8.025 1.00 19.76 202 THR A O 1
ATOM 1446 N N . VAL A 1 226 ? 32.241 79.592 8.212 1.00 18.67 203 VAL A N 1
ATOM 1447 C CA . VAL A 1 226 ? 33.062 78.396 8.092 1.00 17.17 203 VAL A CA 1
ATOM 1448 C C . VAL A 1 226 ? 32.714 77.829 6.725 1.00 16.34 203 VAL A C 1
ATOM 1449 O O . VAL A 1 226 ? 31.516 77.663 6.403 1.00 19.96 203 VAL A O 1
ATOM 1453 N N . VAL A 1 227 ? 33.740 77.566 5.920 1.00 17.20 204 VAL A N 1
ATOM 1454 C CA . VAL A 1 227 ? 33.521 77.058 4.553 1.00 18.09 204 VAL A CA 1
ATOM 1455 C C . VAL A 1 227 ? 34.165 75.673 4.558 1.00 19.18 204 VAL A C 1
ATOM 1456 O O . VAL A 1 227 ? 35.348 75.552 4.862 1.00 16.93 204 VAL A O 1
ATOM 1460 N N . GLU A 1 228 ? 33.389 74.667 4.163 1.00 18.33 205 GLU A N 1
ATOM 1461 C CA . GLU A 1 228 ? 33.798 73.262 4.346 1.00 22.07 205 GLU A CA 1
ATOM 1462 C C . GLU A 1 228 ? 33.444 72.484 3.042 1.00 22.92 205 GLU A C 1
ATOM 1463 O O . GLU A 1 228 ? 32.353 72.684 2.501 1.00 23.80 205 GLU A O 1
ATOM 1469 N N . PHE A 1 229 ? 34.392 71.665 2.587 1.00 23.52 206 PHE A N 1
ATOM 1470 C CA . PHE A 1 229 ? 34.248 70.786 1.403 1.00 26.97 206 PHE A CA 1
ATOM 1471 C C . PHE A 1 229 ? 33.086 69.752 1.565 1.00 27.06 206 PHE A C 1
ATOM 1472 O O . PHE A 1 229 ? 32.195 69.650 0.737 1.00 24.16 206 PHE A O 1
ATOM 1480 N N . LEU A 1 230 ? 33.107 68.976 2.643 1.00 27.52 207 LEU A N 1
ATOM 1481 C CA . LEU A 1 230 ? 32.007 68.063 2.954 1.00 25.19 207 LEU A CA 1
ATOM 1482 C C . LEU A 1 230 ? 30.660 68.700 3.247 1.00 25.73 207 LEU A C 1
ATOM 1483 O O . LEU A 1 230 ? 30.545 69.896 3.622 1.00 23.56 207 LEU A O 1
ATOM 1488 N N . ASP A 1 231 ? 29.626 67.889 3.103 1.00 24.53 208 ASP A N 1
ATOM 1489 C CA . ASP A 1 231 ? 28.284 68.333 3.390 1.00 26.19 208 ASP A CA 1
ATOM 1490 C C . ASP A 1 231 ? 27.993 68.486 4.912 1.00 26.15 208 ASP A C 1
ATOM 1491 O O . ASP A 1 231 ? 26.929 68.973 5.267 1.00 22.74 208 ASP A O 1
ATOM 1496 N N . THR A 1 232 ? 28.960 68.178 5.766 1.00 21.87 209 THR A N 1
ATOM 1497 C CA . THR A 1 232 ? 28.756 68.150 7.237 1.00 25.28 209 THR A CA 1
ATOM 1498 C C . THR A 1 232 ? 30.095 68.581 7.860 1.00 22.18 209 THR A C 1
ATOM 1499 O O . THR A 1 232 ? 31.152 68.497 7.249 1.00 22.25 209 THR A O 1
ATOM 1503 N N . ILE A 1 233 ? 30.034 69.092 9.052 1.00 22.04 210 ILE A N 1
ATOM 1504 C CA . ILE A 1 233 ? 31.235 69.494 9.819 1.00 20.84 210 ILE A CA 1
ATOM 1505 C C . ILE A 1 233 ? 31.795 68.289 10.582 1.00 23.15 210 ILE A C 1
ATOM 1506 O O . ILE A 1 233 ? 31.080 67.276 10.768 1.00 21.13 210 ILE A O 1
ATOM 1511 N N . LEU A 1 234 ? 33.047 68.389 11.011 1.00 21.89 211 LEU A N 1
ATOM 1512 C CA . LEU A 1 234 ? 33.691 67.366 11.834 1.00 27.01 211 LEU A CA 1
ATOM 1513 C C . LEU A 1 234 ? 33.965 66.067 10.985 1.00 38.25 211 LEU A C 1
ATOM 1514 O O . LEU A 1 234 ? 33.414 65.895 9.899 1.00 39.16 211 LEU A O 1
ATOM 1519 N N . GLY A 1 235 ? 34.953 65.243 11.354 1.00 56.09 212 GLY A N 1
ATOM 1520 C CA . GLY A 1 235 ? 35.544 64.306 10.311 1.00 36.99 212 GLY A CA 1
ATOM 1521 C C . GLY A 1 235 ? 34.599 63.203 10.028 1.00 34.31 212 GLY A C 1
ATOM 1522 O O . GLY A 1 235 ? 33.481 63.367 9.514 1.00 37.74 212 GLY A O 1
ATOM 1523 N N . GLY A 1 236 ? 34.986 62.043 10.480 1.00 41.49 213 GLY A N 1
ATOM 1524 C CA . GLY A 1 236 ? 34.061 61.005 10.532 1.00 28.92 213 GLY A CA 1
ATOM 1525 C C . GLY A 1 236 ? 33.585 60.976 11.971 1.00 27.72 213 GLY A C 1
ATOM 1526 O O . GLY A 1 236 ? 33.467 59.887 12.502 1.00 27.09 213 GLY A O 1
ATOM 1535 N N . ASP A 1 238 ? 30.473 61.212 14.742 1.00 17.01 215 ASP A N 1
ATOM 1536 C CA . ASP A 1 238 ? 29.062 60.712 14.575 1.00 17.60 215 ASP A CA 1
ATOM 1537 C C . ASP A 1 238 ? 28.173 61.814 13.917 1.00 16.62 215 ASP A C 1
ATOM 1538 O O . ASP A 1 238 ? 28.182 62.994 14.342 1.00 16.88 215 ASP A O 1
ATOM 1543 N N . GLY A 1 239 ? 27.406 61.451 12.873 1.00 19.55 216 GLY A N 1
ATOM 1544 C CA . GLY A 1 239 ? 26.726 62.455 12.059 1.00 17.90 216 GLY A CA 1
ATOM 1545 C C . GLY A 1 239 ? 25.726 63.241 12.832 1.00 18.94 216 GLY A C 1
ATOM 1546 O O . GLY A 1 239 ? 25.578 64.459 12.644 1.00 19.92 216 GLY A O 1
ATOM 1547 N N . GLU A 1 240 ? 24.964 62.572 13.678 1.00 18.97 217 GLU A N 1
ATOM 1548 C CA . GLU A 1 240 ? 23.919 63.257 14.438 1.00 19.13 217 GLU A CA 1
ATOM 1549 C C . GLU A 1 240 ? 24.490 64.303 15.389 1.00 21.68 217 GLU A C 1
ATOM 1550 O O . GLU A 1 240 ? 23.953 65.454 15.537 1.00 19.12 217 GLU A O 1
ATOM 1556 N N . VAL A 1 241 ? 25.570 63.908 16.049 1.00 20.09 218 VAL A N 1
ATOM 1557 C CA . VAL A 1 241 ? 26.216 64.850 16.994 1.00 20.14 218 VAL A CA 1
ATOM 1558 C C . VAL A 1 241 ? 26.786 66.055 16.230 1.00 18.53 218 VAL A C 1
ATOM 1559 O O . VAL A 1 241 ? 26.575 67.208 16.649 1.00 19.81 218 VAL A O 1
ATOM 1563 N N . ALA A 1 242 ? 27.470 65.811 15.130 1.00 17.97 219 ALA A N 1
ATOM 1564 C CA . ALA A 1 242 ? 27.977 66.912 14.334 1.00 21.95 219 ALA A CA 1
ATOM 1565 C C . ALA A 1 242 ? 26.865 67.825 13.821 1.00 19.76 219 ALA A C 1
ATOM 1566 O O . ALA A 1 242 ? 27.038 69.041 13.809 1.00 18.63 219 ALA A O 1
ATOM 1568 N N . LYS A 1 243 ? 25.737 67.253 13.380 1.00 20.43 220 LYS A N 1
ATOM 1569 C CA . LYS A 1 243 ? 24.639 68.116 12.900 1.00 24.47 220 LYS A CA 1
ATOM 1570 C C . LYS A 1 243 ? 24.065 68.976 14.032 1.00 21.67 220 LYS A C 1
ATOM 1571 O O . LYS A 1 243 ? 23.730 70.169 13.815 1.00 19.77 220 LYS A O 1
ATOM 1577 N N . GLN A 1 244 ? 23.969 68.396 15.235 1.00 20.24 221 GLN A N 1
ATOM 1578 C CA . GLN A 1 244 ? 23.475 69.136 16.402 1.00 21.20 221 GLN A CA 1
ATOM 1579 C C . GLN A 1 244 ? 24.478 70.246 16.778 1.00 17.60 221 GLN A C 1
ATOM 1580 O O . GLN A 1 244 ? 24.050 71.400 17.113 1.00 17.05 221 GLN A O 1
ATOM 1586 N N . LEU A 1 245 ? 25.759 69.924 16.715 1.00 19.11 222 LEU A N 1
ATOM 1587 C CA . LEU A 1 245 ? 26.779 70.962 16.977 1.00 20.26 222 LEU A CA 1
ATOM 1588 C C . LEU A 1 245 ? 26.625 72.122 15.939 1.00 19.22 222 LEU A C 1
ATOM 1589 O O . LEU A 1 245 ? 26.659 73.337 16.317 1.00 17.52 222 LEU A O 1
ATOM 1594 N N . GLN A 1 246 ? 26.459 71.751 14.668 1.00 19.32 223 GLN A N 1
ATOM 1595 C CA . GLN A 1 246 ? 26.280 72.781 13.629 1.00 19.97 223 GLN A CA 1
ATOM 1596 C C . GLN A 1 246 ? 25.092 73.717 13.931 1.00 19.21 223 GLN A C 1
ATOM 1597 O O . GLN A 1 246 ? 25.185 74.951 13.812 1.00 20.68 223 GLN A O 1
ATOM 1603 N N . ARG A 1 247 ? 23.990 73.142 14.368 1.00 22.26 224 ARG A N 1
ATOM 1604 C CA . ARG A 1 247 ? 22.778 73.856 14.679 1.00 21.17 224 ARG A CA 1
ATOM 1605 C C . ARG A 1 247 ? 23.027 74.843 15.800 1.00 22.50 224 ARG A C 1
ATOM 1606 O O . ARG A 1 247 ? 22.525 75.992 15.736 1.00 20.61 224 ARG A O 1
ATOM 1622 N N . LEU A 1 249 ? 26.023 76.059 16.898 1.00 17.06 226 LEU A N 1
ATOM 1623 C CA . LEU A 1 249 ? 27.040 77.053 16.511 1.00 19.07 226 LEU A CA 1
ATOM 1624 C C . LEU A 1 249 ? 26.384 78.134 15.558 1.00 18.07 226 LEU A C 1
ATOM 1625 O O . LEU A 1 249 ? 26.788 79.325 15.604 1.00 17.67 226 LEU A O 1
ATOM 1630 N N . THR A 1 250 ? 25.423 77.690 14.732 1.00 18.50 227 THR A N 1
ATOM 1631 C CA . THR A 1 250 ? 24.629 78.618 13.882 1.00 22.98 227 THR A CA 1
ATOM 1632 C C . THR A 1 250 ? 23.830 79.594 14.783 1.00 25.88 227 THR A C 1
ATOM 1633 O O . THR A 1 250 ? 23.818 80.798 14.501 1.00 23.69 227 THR A O 1
ATOM 1637 N N . LYS A 1 251 ? 23.160 79.100 15.841 1.00 22.89 228 LYS A N 1
ATOM 1638 C CA . LYS A 1 251 ? 22.527 79.974 16.844 1.00 28.14 228 LYS A CA 1
ATOM 1639 C C . LYS A 1 251 ? 23.486 80.925 17.555 1.00 27.11 228 LYS A C 1
ATOM 1640 O O . LYS A 1 251 ? 23.117 82.012 17.957 1.00 28.02 228 LYS A O 1
ATOM 1646 N N . GLN A 1 252 ? 24.716 80.515 17.745 1.00 23.18 229 GLN A N 1
ATOM 1647 C CA . GLN A 1 252 ? 25.725 81.401 18.263 1.00 23.28 229 GLN A CA 1
ATOM 1648 C C . GLN A 1 252 ? 26.245 82.441 17.198 1.00 23.60 229 GLN A C 1
ATOM 1649 O O . GLN A 1 252 ? 27.119 83.184 17.500 1.00 23.67 229 GLN A O 1
ATOM 1655 N N . GLY A 1 253 ? 25.711 82.459 15.981 1.00 22.97 230 GLY A N 1
ATOM 1656 C CA . GLY A 1 253 ? 26.060 83.495 14.998 1.00 22.90 230 GLY A CA 1
ATOM 1657 C C . GLY A 1 253 ? 27.165 83.101 14.026 1.00 23.01 230 GLY A C 1
ATOM 1658 O O . GLY A 1 253 ? 27.641 83.939 13.258 1.00 25.79 230 GLY A O 1
ATOM 1659 N N . ILE A 1 254 ? 27.541 81.817 13.979 1.00 18.58 231 ILE A N 1
ATOM 1660 C CA . ILE A 1 254 ? 28.524 81.363 12.984 1.00 17.95 231 ILE A CA 1
ATOM 1661 C C . ILE A 1 254 ? 27.743 80.927 11.737 1.00 20.02 231 ILE A C 1
ATOM 1662 O O . ILE A 1 254 ? 26.737 80.261 11.828 1.00 20.67 231 ILE A O 1
ATOM 1667 N N . ASP A 1 255 ? 28.189 81.385 10.590 1.00 19.67 232 ASP A N 1
ATOM 1668 C CA . ASP A 1 255 ? 27.558 81.011 9.315 1.00 22.82 232 ASP A CA 1
ATOM 1669 C C . ASP A 1 255 ? 28.307 79.841 8.698 1.00 21.24 232 ASP A C 1
ATOM 1670 O O . ASP A 1 255 ? 29.493 79.808 8.804 1.00 22.62 232 ASP A O 1
ATOM 1675 N N . PHE A 1 256 ? 27.617 78.884 8.082 1.00 18.64 233 PHE A N 1
ATOM 1676 C CA . PHE A 1 256 ? 28.304 77.736 7.498 1.00 20.14 233 PHE A CA 1
ATOM 1677 C C . PHE A 1 256 ? 28.042 77.744 5.970 1.00 21.25 233 PHE A C 1
ATOM 1678 O O . PHE A 1 256 ? 26.928 77.965 5.550 1.00 22.49 233 PHE A O 1
ATOM 1686 N N . LYS A 1 257 ? 29.056 77.462 5.183 1.00 20.43 234 LYS A N 1
ATOM 1687 C CA . LYS A 1 257 ? 28.931 77.200 3.751 1.00 20.71 234 LYS A CA 1
ATOM 1688 C C . LYS A 1 257 ? 29.521 75.786 3.581 1.00 21.54 234 LYS A C 1
ATOM 1689 O O . LYS A 1 257 ? 30.751 75.615 3.540 1.00 22.17 234 LYS A O 1
ATOM 1695 N N . LEU A 1 258 ? 28.641 74.781 3.545 1.00 21.99 235 LEU A N 1
ATOM 1696 C CA . LEU A 1 258 ? 29.031 73.359 3.495 1.00 23.90 235 LEU A CA 1
ATOM 1697 C C . LEU A 1 258 ? 28.863 72.910 2.027 1.00 26.90 235 LEU A C 1
ATOM 1698 O O . LEU A 1 258 ? 28.171 73.609 1.259 1.00 26.34 235 LEU A O 1
ATOM 1703 N N . GLY A 1 259 ? 29.575 71.846 1.656 1.00 24.54 236 GLY A N 1
ATOM 1704 C CA . GLY A 1 259 ? 29.676 71.345 0.282 1.00 29.86 236 GLY A CA 1
ATOM 1705 C C . GLY A 1 259 ? 30.318 72.388 -0.609 1.00 31.27 236 GLY A C 1
ATOM 1706 O O . GLY A 1 259 ? 29.887 72.580 -1.748 1.00 27.64 236 GLY A O 1
ATOM 1707 N N . ALA A 1 260 ? 31.355 73.060 -0.098 1.00 26.44 237 ALA A N 1
ATOM 1708 C CA . ALA A 1 260 ? 31.856 74.228 -0.799 1.00 28.11 237 ALA A CA 1
ATOM 1709 C C . ALA A 1 260 ? 33.317 74.040 -1.104 1.00 29.80 237 ALA A C 1
ATOM 1710 O O . ALA A 1 260 ? 34.156 73.751 -0.201 1.00 28.95 237 ALA A O 1
ATOM 1712 N N . LYS A 1 261 ? 33.654 74.209 -2.379 1.00 25.83 238 LYS A N 1
ATOM 1713 C CA . LYS A 1 261 ? 35.029 73.948 -2.809 1.00 30.10 238 LYS A CA 1
ATOM 1714 C C . LYS A 1 261 ? 35.689 75.291 -2.931 1.00 31.38 238 LYS A C 1
ATOM 1715 O O . LYS A 1 261 ? 35.277 76.091 -3.779 1.00 26.90 238 LYS A O 1
ATOM 1721 N N . VAL A 1 262 ? 36.645 75.561 -2.028 1.00 27.42 239 VAL A N 1
ATOM 1722 C CA . VAL A 1 262 ? 37.455 76.794 -2.075 1.00 29.01 239 VAL A CA 1
ATOM 1723 C C . VAL A 1 262 ? 38.403 76.780 -3.285 1.00 29.80 239 VAL A C 1
ATOM 1724 O O . VAL A 1 262 ? 39.183 75.881 -3.406 1.00 30.55 239 VAL A O 1
ATOM 1728 N N . THR A 1 263 ? 38.331 77.790 -4.149 1.00 28.23 240 THR A N 1
ATOM 1729 C CA . THR A 1 263 ? 39.275 77.822 -5.331 1.00 28.65 240 THR A CA 1
ATOM 1730 C C . THR A 1 263 ? 40.266 78.945 -5.194 1.00 30.13 240 THR A C 1
ATOM 1731 O O . THR A 1 263 ? 41.173 79.058 -5.996 1.00 33.68 240 THR A O 1
ATOM 1735 N N . GLY A 1 264 ? 40.156 79.785 -4.155 1.00 29.45 241 GLY A N 1
ATOM 1736 C CA . GLY A 1 264 ? 41.104 80.896 -4.002 1.00 28.27 241 GLY A CA 1
ATOM 1737 C C . GLY A 1 264 ? 41.033 81.498 -2.608 1.00 27.76 241 GLY A C 1
ATOM 1738 O O . GLY A 1 264 ? 39.962 81.569 -2.028 1.00 24.75 241 GLY A O 1
ATOM 1739 N N . ALA A 1 265 ? 42.177 81.832 -2.030 1.00 25.92 242 ALA A N 1
ATOM 1740 C CA . ALA A 1 265 ? 42.193 82.528 -0.744 1.00 28.23 242 ALA A CA 1
ATOM 1741 C C . ALA A 1 265 ? 43.410 83.437 -0.709 1.00 32.26 242 ALA A C 1
ATOM 1742 O O . ALA A 1 265 ? 44.522 82.937 -0.456 1.00 33.88 242 ALA A O 1
ATOM 1744 N N . VAL A 1 266 ? 43.214 84.748 -0.919 1.00 28.03 243 VAL A N 1
ATOM 1745 C CA . VAL A 1 266 ? 44.348 85.692 -1.155 1.00 29.54 243 VAL A CA 1
ATOM 1746 C C . VAL A 1 266 ? 44.117 86.977 -0.396 1.00 29.15 243 VAL A C 1
ATOM 1747 O O . VAL A 1 266 ? 42.970 87.437 -0.300 1.00 32.23 243 VAL A O 1
ATOM 1751 N N . LYS A 1 267 ? 45.178 87.562 0.118 1.00 28.43 244 LYS A N 1
ATOM 1752 C CA . LYS A 1 267 ? 45.161 88.956 0.527 1.00 31.28 244 LYS A CA 1
ATOM 1753 C C . LYS A 1 267 ? 44.557 89.866 -0.549 1.00 32.11 244 LYS A C 1
ATOM 1754 O O . LYS A 1 267 ? 44.772 89.676 -1.715 1.00 32.12 244 LYS A O 1
ATOM 1760 N N . SER A 1 268 ? 43.739 90.818 -0.139 1.00 34.15 245 SER A N 1
ATOM 1761 C CA . SER A 1 268 ? 43.115 91.716 -1.069 1.00 36.38 245 SER A CA 1
ATOM 1762 C C . SER A 1 268 ? 42.984 93.006 -0.321 1.00 39.69 245 SER A C 1
ATOM 1763 O O . SER A 1 268 ? 42.155 93.102 0.587 1.00 36.12 245 SER A O 1
ATOM 1766 N N . GLY A 1 269 ? 43.845 93.976 -0.628 1.00 41.56 246 GLY A N 1
ATOM 1767 C CA . GLY A 1 269 ? 43.726 95.287 0.027 1.00 41.75 246 GLY A CA 1
ATOM 1768 C C . GLY A 1 269 ? 44.131 95.187 1.485 1.00 40.59 246 GLY A C 1
ATOM 1769 O O . GLY A 1 269 ? 45.295 94.871 1.775 1.00 37.48 246 GLY A O 1
ATOM 1770 N N . ASP A 1 270 ? 43.168 95.443 2.392 1.00 37.79 247 ASP A N 1
ATOM 1771 C CA . ASP A 1 270 ? 43.396 95.380 3.862 1.00 42.85 247 ASP A CA 1
ATOM 1772 C C . ASP A 1 270 ? 42.977 94.027 4.501 1.00 38.61 247 ASP A C 1
ATOM 1773 O O . ASP A 1 270 ? 43.359 93.703 5.658 1.00 41.56 247 ASP A O 1
ATOM 1778 N N . GLY A 1 271 ? 42.248 93.252 3.717 1.00 33.14 248 GLY A N 1
ATOM 1779 C CA . GLY A 1 271 ? 41.695 91.983 4.180 1.00 28.70 248 GLY A CA 1
ATOM 1780 C C . GLY A 1 271 ? 42.068 90.898 3.224 1.00 25.87 248 GLY A C 1
ATOM 1781 O O . GLY A 1 271 ? 43.185 90.870 2.673 1.00 26.21 248 GLY A O 1
ATOM 1782 N N . ALA A 1 272 ? 41.129 89.990 3.012 1.00 23.91 249 ALA A N 1
ATOM 1783 C CA . ALA A 1 272 ? 41.381 88.864 2.137 1.00 25.91 249 ALA A CA 1
ATOM 1784 C C . ALA A 1 272 ? 40.124 88.555 1.424 1.00 24.72 249 ALA A C 1
ATOM 1785 O O . ALA A 1 272 ? 39.019 89.035 1.776 1.00 23.74 249 ALA A O 1
ATOM 1787 N N . LYS A 1 273 ? 40.311 87.817 0.349 1.00 28.01 250 LYS A N 1
ATOM 1788 C CA . LYS A 1 273 ? 39.210 87.333 -0.451 1.00 30.23 250 LYS A CA 1
ATOM 1789 C C . LYS A 1 273 ? 39.260 85.837 -0.551 1.00 28.30 250 LYS A C 1
ATOM 1790 O O . LYS A 1 273 ? 40.310 85.250 -0.908 1.00 29.71 250 LYS A O 1
ATOM 1796 N N . VAL A 1 274 ? 38.112 85.222 -0.301 1.00 26.68 251 VAL A N 1
ATOM 1797 C CA . VAL A 1 274 ? 37.993 83.783 -0.448 1.00 27.19 251 VAL A CA 1
ATOM 1798 C C . VAL A 1 274 ? 36.953 83.498 -1.517 1.00 26.91 251 VAL A C 1
ATOM 1799 O O . VAL A 1 274 ? 35.838 84.021 -1.428 1.00 25.78 251 VAL A O 1
ATOM 1803 N N . THR A 1 275 ? 37.366 82.700 -2.518 1.00 26.22 252 THR A N 1
ATOM 1804 C CA . THR A 1 275 ? 36.506 82.192 -3.600 1.00 27.90 252 THR A CA 1
ATOM 1805 C C . THR A 1 275 ? 36.177 80.710 -3.470 1.00 22.82 252 THR A C 1
ATOM 1806 O O . THR A 1 275 ? 37.027 79.900 -3.248 1.00 26.02 252 THR A O 1
ATOM 1810 N N . PHE A 1 276 ? 34.906 80.380 -3.608 1.00 27.45 253 PHE A N 1
ATOM 1811 C CA . PHE A 1 276 ? 34.436 78.998 -3.501 1.00 30.48 253 PHE A CA 1
ATOM 1812 C C . PHE A 1 276 ? 33.268 78.787 -4.427 1.00 32.68 253 PHE A C 1
ATOM 1813 O O . PHE A 1 276 ? 32.560 79.719 -4.762 1.00 36.63 253 PHE A O 1
ATOM 1821 N N . GLU A 1 277 ? 33.081 77.546 -4.817 1.00 33.23 254 GLU A N 1
ATOM 1822 C CA . GLU A 1 277 ? 31.876 77.143 -5.555 1.00 38.17 254 GLU A CA 1
ATOM 1823 C C . GLU A 1 277 ? 31.335 75.806 -5.003 1.00 37.07 254 GLU A C 1
ATOM 1824 O O . GLU A 1 277 ? 32.121 75.054 -4.374 1.00 35.11 254 GLU A O 1
ATOM 1830 N N . PRO A 1 278 ? 30.036 75.497 -5.268 1.00 39.46 255 PRO A N 1
ATOM 1831 C CA . PRO A 1 278 ? 29.496 74.212 -4.821 1.00 35.91 255 PRO A CA 1
ATOM 1832 C C . PRO A 1 278 ? 30.385 73.096 -5.304 1.00 35.22 255 PRO A C 1
ATOM 1833 O O . PRO A 1 278 ? 30.844 73.125 -6.443 1.00 38.15 255 PRO A O 1
ATOM 1837 N N . VAL A 1 279 ? 30.634 72.110 -4.440 1.00 33.06 256 VAL A N 1
ATOM 1838 C CA . VAL A 1 279 ? 31.516 70.996 -4.743 1.00 34.88 256 VAL A CA 1
ATOM 1839 C C . VAL A 1 279 ? 30.981 70.217 -5.973 1.00 39.53 256 VAL A C 1
ATOM 1840 O O . VAL A 1 279 ? 31.758 69.792 -6.872 1.00 31.48 256 VAL A O 1
ATOM 1844 N N . LYS A 1 280 ? 29.651 70.114 -6.038 1.00 37.43 257 LYS A N 1
ATOM 1845 C CA . LYS A 1 280 ? 29.007 69.364 -7.081 1.00 42.03 257 LYS A CA 1
ATOM 1846 C C . LYS A 1 280 ? 28.875 70.186 -8.347 1.00 47.40 257 LYS A C 1
ATOM 1847 O O . LYS A 1 280 ? 28.263 69.722 -9.301 1.00 43.22 257 LYS A O 1
ATOM 1853 N N . GLY A 1 281 ? 29.495 71.376 -8.374 1.00 48.19 258 GLY A N 1
ATOM 1854 C CA . GLY A 1 281 ? 29.438 72.307 -9.518 1.00 40.02 258 GLY A CA 1
ATOM 1855 C C . GLY A 1 281 ? 28.392 73.388 -9.335 1.00 40.03 258 GLY A C 1
ATOM 1856 O O . GLY A 1 281 ? 27.358 73.182 -8.684 1.00 42.96 258 GLY A O 1
ATOM 1857 N N . GLY A 1 282 ? 28.642 74.561 -9.904 1.00 40.59 259 GLY A N 1
ATOM 1858 C CA . GLY A 1 282 ? 27.679 75.679 -9.829 1.00 39.32 259 GLY A CA 1
ATOM 1859 C C . GLY A 1 282 ? 28.437 77.006 -9.831 1.00 37.35 259 GLY A C 1
ATOM 1860 O O . GLY A 1 282 ? 29.661 77.030 -9.909 1.00 37.13 259 GLY A O 1
ATOM 1861 N N . GLU A 1 283 ? 27.709 78.102 -9.753 1.00 33.36 260 GLU A N 1
ATOM 1862 C CA . GLU A 1 283 ? 28.321 79.412 -9.791 1.00 39.64 260 GLU A CA 1
ATOM 1863 C C . GLU A 1 283 ? 29.194 79.707 -8.534 1.00 36.83 260 GLU A C 1
ATOM 1864 O O . GLU A 1 283 ? 28.753 79.453 -7.396 1.00 32.64 260 GLU A O 1
ATOM 1870 N N . ALA A 1 284 ? 30.388 80.259 -8.752 1.00 36.82 261 ALA A N 1
ATOM 1871 C CA . ALA A 1 284 ? 31.271 80.759 -7.688 1.00 38.15 261 ALA A CA 1
ATOM 1872 C C . ALA A 1 284 ? 30.771 81.977 -6.864 1.00 40.68 261 ALA A C 1
ATOM 1873 O O . ALA A 1 284 ? 29.974 82.796 -7.347 1.00 37.74 261 ALA A O 1
ATOM 1875 N N . THR A 1 285 ? 31.226 82.059 -5.604 1.00 38.24 262 THR A N 1
ATOM 1876 C CA . THR A 1 285 ? 30.928 83.152 -4.687 1.00 35.87 262 THR A CA 1
ATOM 1877 C C . THR A 1 285 ? 32.240 83.706 -4.183 1.00 34.04 262 THR A C 1
ATOM 1878 O O . THR A 1 285 ? 33.183 82.957 -3.973 1.00 30.86 262 THR A O 1
ATOM 1882 N N . THR A 1 286 ? 32.321 85.009 -3.979 1.00 30.31 263 THR A N 1
ATOM 1883 C CA . THR A 1 286 ? 33.521 85.510 -3.304 1.00 31.84 263 THR A CA 1
ATOM 1884 C C . THR A 1 286 ? 33.067 86.119 -1.998 1.00 30.16 263 THR A C 1
ATOM 1885 O O . THR A 1 286 ? 31.996 86.744 -1.948 1.00 33.10 263 THR A O 1
ATOM 1889 N N . LEU A 1 287 ? 33.781 85.788 -0.923 1.00 27.86 264 LEU A N 1
ATOM 1890 C CA . LEU A 1 287 ? 33.633 86.407 0.345 1.00 26.85 264 LEU A CA 1
ATOM 1891 C C . LEU A 1 287 ? 34.849 87.191 0.801 1.00 25.31 264 LEU A C 1
ATOM 1892 O O . LEU A 1 287 ? 35.968 86.742 0.650 1.00 28.35 264 LEU A O 1
ATOM 1897 N N . ASP A 1 288 ? 34.601 88.377 1.368 1.00 24.57 265 ASP A N 1
ATOM 1898 C CA . ASP A 1 288 ? 35.615 89.254 1.889 1.00 25.21 265 ASP A CA 1
ATOM 1899 C C . ASP A 1 288 ? 35.696 88.978 3.391 1.00 24.27 265 ASP A C 1
ATOM 1900 O O . ASP A 1 288 ? 34.654 88.857 3.991 1.00 24.22 265 ASP A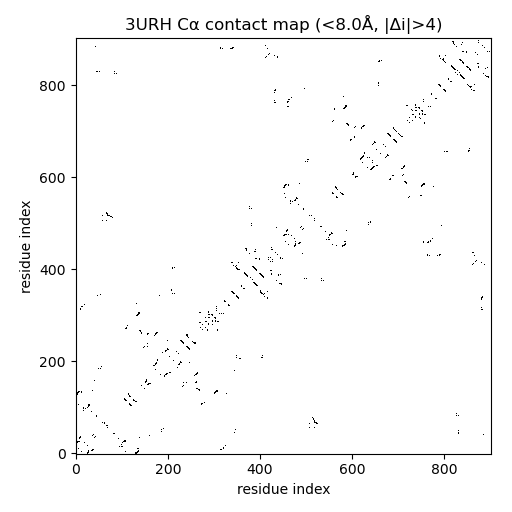 O 1
ATOM 1905 N N . ALA A 1 289 ? 36.886 89.013 3.972 1.00 24.02 266 ALA A N 1
ATOM 1906 C CA . ALA A 1 289 ? 37.067 89.023 5.464 1.00 22.19 266 ALA A CA 1
ATOM 1907 C C . ALA A 1 289 ? 38.378 89.624 5.803 1.00 20.44 266 ALA A C 1
ATOM 1908 O O . ALA A 1 289 ? 39.314 89.743 4.950 1.00 21.35 266 ALA A O 1
ATOM 1910 N N . GLU A 1 290 ? 38.481 90.122 7.029 1.00 18.22 267 GLU A N 1
ATOM 1911 C CA . GLU A 1 290 ? 39.732 90.673 7.475 1.00 19.59 267 GLU A CA 1
ATOM 1912 C C . GLU A 1 290 ? 40.786 89.620 7.711 1.00 21.90 267 GLU A C 1
ATOM 1913 O O . GLU A 1 290 ? 41.991 89.902 7.554 1.00 18.63 267 GLU A O 1
ATOM 1919 N N . VAL A 1 291 ? 40.347 88.399 8.132 1.00 18.36 268 VAL A N 1
ATOM 1920 C CA . VAL A 1 291 ? 41.304 87.323 8.389 1.00 16.62 268 VAL A CA 1
ATOM 1921 C C . VAL A 1 291 ? 40.743 86.026 7.803 1.00 16.75 268 VAL A C 1
ATOM 1922 O O . VAL A 1 291 ? 39.544 85.799 7.889 1.00 16.40 268 VAL A O 1
ATOM 1926 N N . VAL A 1 292 ? 41.616 85.197 7.225 1.00 18.53 269 VAL A N 1
ATOM 1927 C CA . VAL A 1 292 ? 41.197 83.862 6.772 1.00 19.04 269 VAL A CA 1
ATOM 1928 C C . VAL A 1 292 ? 42.063 82.855 7.488 1.00 17.94 269 VAL A C 1
ATOM 1929 O O . VAL A 1 292 ? 43.284 82.892 7.383 1.00 18.80 269 VAL A O 1
ATOM 1933 N N . LEU A 1 293 ? 41.407 81.983 8.285 1.00 16.88 270 LEU A N 1
ATOM 1934 C CA . LEU A 1 293 ? 42.136 80.866 8.939 1.00 15.24 270 LEU A CA 1
ATOM 1935 C C . LEU A 1 293 ? 42.060 79.634 8.036 1.00 16.20 270 LEU A C 1
ATOM 1936 O O . LEU A 1 293 ? 41.012 79.208 7.636 1.00 15.76 270 LEU A O 1
ATOM 1941 N N . ILE A 1 294 ? 43.198 79.085 7.637 1.00 15.93 271 ILE A N 1
ATOM 1942 C CA . ILE A 1 294 ? 43.155 77.816 6.861 1.00 19.72 271 ILE A CA 1
ATOM 1943 C C . ILE A 1 294 ? 43.350 76.668 7.891 1.00 17.27 271 ILE A C 1
ATOM 1944 O O . ILE A 1 294 ? 44.392 76.636 8.502 1.00 20.85 271 ILE A O 1
ATOM 1949 N N . ALA A 1 295 ? 42.356 75.819 8.053 1.00 17.69 272 ALA A N 1
ATOM 1950 C CA . ALA A 1 295 ? 42.405 74.737 9.070 1.00 18.36 272 ALA A C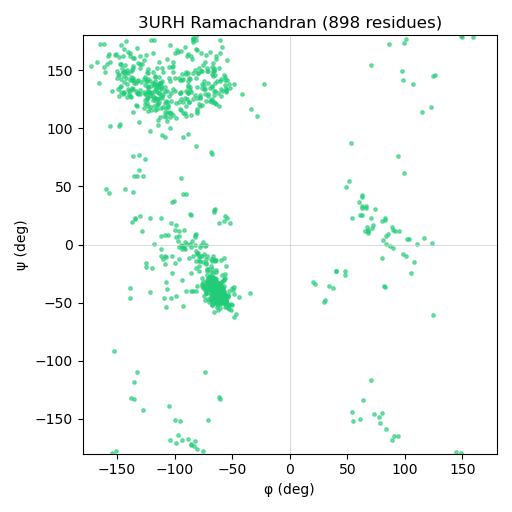A 1
ATOM 1951 C C . ALA A 1 295 ? 41.898 73.458 8.400 1.00 19.30 272 ALA A C 1
ATOM 1952 O O . ALA A 1 295 ? 40.824 72.863 8.745 1.00 20.92 272 ALA A O 1
ATOM 1954 N N . THR A 1 296 ? 42.600 73.088 7.329 1.00 20.61 273 THR A N 1
ATOM 1955 C CA . THR A 1 296 ? 42.264 71.818 6.644 1.00 24.68 273 THR A CA 1
ATOM 1956 C C . THR A 1 296 ? 42.984 70.670 7.398 1.00 26.31 273 THR A C 1
ATOM 1957 O O . THR A 1 296 ? 43.691 70.889 8.377 1.00 26.36 273 THR A O 1
ATOM 1961 N N . GLY A 1 297 ? 42.801 69.422 7.029 1.00 30.87 274 GLY A N 1
ATOM 1962 C CA . GLY A 1 297 ? 43.587 68.381 7.812 1.00 30.88 274 GLY A CA 1
ATOM 1963 C C . GLY A 1 297 ? 45.140 68.532 7.887 1.00 34.15 274 GLY A C 1
ATOM 1964 O O . GLY A 1 297 ? 45.818 68.759 6.894 1.00 34.91 274 GLY A O 1
ATOM 1965 N N . ARG A 1 298 ? 45.724 68.406 9.072 1.00 25.17 275 ARG A N 1
ATOM 1966 C CA . ARG A 1 298 ? 47.170 68.402 9.213 1.00 24.07 275 ARG A CA 1
ATOM 1967 C C . ARG A 1 298 ? 47.839 67.188 8.514 1.00 23.42 275 ARG A C 1
ATOM 1968 O O . ARG A 1 298 ? 47.191 66.155 8.275 1.00 22.86 275 ARG A O 1
ATOM 1976 N N . LYS A 1 299 ? 49.144 67.267 8.270 1.00 21.88 276 LYS A N 1
ATOM 1977 C CA . LYS A 1 299 ? 49.847 66.175 7.549 1.00 23.55 276 LYS A CA 1
ATOM 1978 C C . LYS A 1 299 ? 51.099 65.758 8.317 1.00 21.39 276 LYS A C 1
ATOM 1979 O O . LYS A 1 299 ? 51.650 66.575 9.037 1.00 22.15 276 LYS A O 1
ATOM 1985 N N . PRO A 1 300 ? 51.535 64.483 8.180 1.00 21.01 277 PRO A N 1
ATOM 1986 C CA . PRO A 1 300 ? 52.717 64.014 8.880 1.00 22.72 277 PRO A CA 1
ATOM 1987 C C . PRO A 1 300 ? 53.887 64.875 8.552 1.00 22.28 277 PRO A C 1
ATOM 1988 O O . PRO A 1 300 ? 54.045 65.350 7.389 1.00 24.44 277 PRO A O 1
ATOM 1992 N N . SER A 1 301 ? 54.730 65.076 9.531 1.00 20.05 278 SER A N 1
ATOM 1993 C CA . SER A 1 301 ? 55.889 65.905 9.315 1.00 25.34 278 SER A CA 1
ATOM 1994 C C . SER A 1 301 ? 57.158 65.026 9.243 1.00 28.06 278 SER A C 1
ATOM 1995 O O . SER A 1 301 ? 57.643 64.546 10.294 1.00 23.97 278 SER A O 1
ATOM 1998 N N . THR A 1 302 ? 57.698 64.853 8.032 1.00 28.46 279 THR A N 1
ATOM 1999 C CA . THR A 1 302 ? 58.869 63.988 7.800 1.00 29.97 279 THR A CA 1
ATOM 2000 C C . THR A 1 302 ? 60.121 64.695 7.209 1.00 40.08 279 THR A C 1
ATOM 2001 O O . THR A 1 302 ? 61.257 64.207 7.332 1.00 36.48 279 THR A O 1
ATOM 2005 N N . ASP A 1 303 ? 59.917 65.849 6.604 1.00 40.05 280 ASP A N 1
ATOM 2006 C CA . ASP A 1 303 ? 60.992 66.559 5.935 1.00 48.23 280 ASP A CA 1
ATOM 2007 C C . ASP A 1 303 ? 62.161 66.814 6.864 1.00 44.98 280 ASP A C 1
ATOM 2008 O O . ASP A 1 303 ? 61.969 67.220 7.998 1.00 49.86 280 ASP A O 1
ATOM 2013 N N . GLY A 1 304 ? 63.376 66.507 6.423 1.00 41.28 281 GLY A N 1
ATOM 2014 C CA . GLY A 1 304 ? 64.505 66.764 7.299 1.00 33.95 281 GLY A CA 1
ATOM 2015 C C . GLY A 1 304 ? 65.073 65.598 8.112 1.00 32.76 281 GLY A C 1
ATOM 2016 O O . GLY A 1 304 ? 66.122 65.725 8.765 1.00 28.83 281 GLY A O 1
ATOM 2017 N N . LEU A 1 305 ? 64.397 64.451 8.087 1.00 29.39 282 LEU A N 1
ATOM 2018 C CA . LEU A 1 305 ? 64.803 63.349 8.940 1.00 24.25 282 LEU A CA 1
ATOM 2019 C C . LEU A 1 305 ? 65.749 62.410 8.187 1.00 24.59 282 LEU A C 1
ATOM 2020 O O . LEU A 1 305 ? 66.224 61.438 8.765 1.00 26.24 282 LEU A O 1
ATOM 2025 N N . GLY A 1 306 ? 65.967 62.691 6.898 1.00 26.02 283 GLY A N 1
ATOM 2026 C CA . GLY A 1 306 ? 66.775 61.828 6.018 1.00 23.89 283 GLY A CA 1
ATOM 2027 C C . GLY A 1 306 ? 66.208 60.437 5.830 1.00 26.23 283 GLY A C 1
ATOM 2028 O O . GLY A 1 306 ? 66.956 59.487 5.603 1.00 23.11 283 GLY A O 1
ATOM 2029 N N . LEU A 1 307 ? 64.860 60.302 5.865 1.00 22.50 284 LEU A N 1
ATOM 2030 C CA . LEU A 1 307 ? 64.288 58.954 5.838 1.00 21.15 284 LEU A CA 1
ATOM 2031 C C . LEU A 1 307 ? 64.532 58.128 4.539 1.00 23.14 284 LEU A C 1
ATOM 2032 O O . LEU A 1 307 ? 64.772 56.911 4.600 1.00 23.49 284 LEU A O 1
ATOM 2037 N N . ALA A 1 308 ? 64.426 58.789 3.383 1.00 23.41 285 ALA A N 1
ATOM 2038 C CA . ALA A 1 308 ? 64.703 58.110 2.080 1.00 23.39 285 ALA A CA 1
ATOM 2039 C C . ALA A 1 308 ? 66.103 57.447 2.132 1.00 24.49 285 ALA A C 1
ATOM 2040 O O . ALA A 1 308 ? 66.224 56.237 2.017 1.00 23.01 285 ALA A O 1
ATOM 2042 N N . LYS A 1 309 ? 67.131 58.226 2.454 1.00 22.93 286 LYS A N 1
ATOM 2043 C CA . LYS A 1 309 ? 68.492 57.686 2.558 1.00 22.73 286 LYS A CA 1
ATOM 2044 C C . LYS A 1 309 ? 68.650 56.592 3.593 1.00 28.80 286 LYS A C 1
ATOM 2045 O O . LYS A 1 309 ? 69.404 55.640 3.379 1.00 24.52 286 LYS A O 1
ATOM 2051 N N . ALA A 1 310 ? 67.933 56.711 4.717 1.00 22.44 287 ALA A N 1
ATOM 2052 C CA . ALA A 1 310 ? 68.020 55.736 5.775 1.00 22.78 287 ALA A CA 1
ATOM 2053 C C . ALA A 1 310 ? 67.287 54.439 5.461 1.00 21.49 287 ALA A C 1
ATOM 2054 O O . ALA A 1 310 ? 67.461 53.452 6.177 1.00 25.51 287 ALA A O 1
ATOM 2056 N N . GLY A 1 311 ? 66.433 54.435 4.456 1.00 21.37 288 GLY A N 1
ATOM 2057 C CA . GLY A 1 311 ? 65.623 53.267 4.141 1.00 19.84 288 GLY A CA 1
ATOM 2058 C C . GLY A 1 311 ? 64.334 53.159 5.009 1.00 22.10 288 GLY A C 1
ATOM 2059 O O . GLY A 1 311 ? 63.735 52.103 5.067 1.00 21.43 288 GLY A O 1
ATOM 2060 N N . VAL A 1 312 ? 63.842 54.271 5.562 1.00 20.56 289 VAL A N 1
ATOM 2061 C CA . VAL A 1 312 ? 62.526 54.251 6.302 1.00 19.30 289 VAL A CA 1
ATOM 2062 C C . VAL A 1 312 ? 61.429 54.570 5.322 1.00 21.55 289 VAL A C 1
ATOM 2063 O O . VAL A 1 312 ? 61.343 55.678 4.773 1.00 24.90 289 VAL A O 1
ATOM 2067 N N . VAL A 1 313 ? 60.603 53.575 5.089 1.00 19.93 290 VAL A N 1
ATOM 2068 C CA . VAL A 1 313 ? 59.550 53.636 4.073 1.00 21.81 290 VAL A CA 1
ATOM 2069 C C . VAL A 1 313 ? 58.339 54.484 4.529 1.00 21.22 290 VAL A C 1
ATOM 2070 O O . VAL A 1 313 ? 57.933 54.382 5.715 1.00 19.15 290 VAL A O 1
ATOM 2074 N N . LEU A 1 314 ? 57.786 55.310 3.637 1.00 21.24 291 LEU A N 1
ATOM 2075 C CA . LEU A 1 314 ? 56.542 56.091 3.929 1.00 22.95 291 LEU A CA 1
ATOM 2076 C C . LEU A 1 314 ? 55.342 55.425 3.185 1.00 28.80 291 LEU A C 1
ATOM 2077 O O . LEU A 1 314 ? 55.547 54.787 2.167 1.00 29.63 291 LEU A O 1
ATOM 2082 N N . ASP A 1 315 ? 54.117 55.548 3.672 1.00 31.47 292 ASP A N 1
ATOM 2083 C CA . ASP A 1 315 ? 52.967 55.045 2.923 1.00 31.89 292 ASP A CA 1
ATOM 2084 C C . ASP A 1 315 ? 52.519 56.123 1.933 1.00 31.99 292 ASP A C 1
ATOM 2085 O O . ASP A 1 315 ? 53.154 57.163 1.844 1.00 29.77 292 ASP A O 1
ATOM 2090 N N . SER A 1 316 ? 51.386 55.933 1.245 1.00 35.73 293 SER A N 1
ATOM 2091 C CA . SER A 1 316 ? 50.990 56.853 0.173 1.00 40.69 293 SER A CA 1
ATOM 2092 C C . SER A 1 316 ? 50.493 58.210 0.663 1.00 47.13 293 SER A C 1
ATOM 2093 O O . SER A 1 316 ? 50.427 59.192 -0.120 1.00 44.32 293 SER A O 1
ATOM 2096 N N . ARG A 1 317 ? 50.164 58.293 1.957 1.00 42.16 294 ARG A N 1
ATOM 2097 C CA . ARG A 1 317 ? 49.844 59.586 2.535 1.00 37.83 294 ARG A CA 1
ATOM 2098 C C . ARG A 1 317 ? 51.006 60.274 3.245 1.00 37.89 294 ARG A C 1
ATOM 2099 O O . ARG A 1 317 ? 50.825 61.299 3.964 1.00 32.24 294 ARG A O 1
ATOM 2107 N N . GLY A 1 318 ? 52.212 59.737 3.052 1.00 27.78 295 GLY A N 1
ATOM 2108 C CA . GLY A 1 318 ? 53.385 60.386 3.637 1.00 25.55 295 GLY A CA 1
ATOM 2109 C C . GLY A 1 318 ? 53.620 59.988 5.123 1.00 22.94 295 GLY A C 1
ATOM 2110 O O . GLY A 1 318 ? 54.455 60.581 5.786 1.00 18.53 295 GLY A O 1
ATOM 2111 N N . ARG A 1 319 ? 52.859 59.024 5.638 1.00 22.96 296 ARG A N 1
ATOM 2112 C CA . ARG A 1 319 ? 53.085 58.537 7.030 1.00 21.78 296 ARG A CA 1
ATOM 2113 C C . ARG A 1 319 ? 54.248 57.578 7.065 1.00 21.81 296 ARG A C 1
ATOM 2114 O O . ARG A 1 319 ? 54.469 56.885 6.089 1.00 22.88 296 ARG A O 1
ATOM 2122 N N . VAL A 1 320 ? 54.998 57.547 8.172 1.00 22.75 297 VAL A N 1
ATOM 2123 C CA . VAL A 1 320 ? 56.022 56.525 8.366 1.00 20.42 297 VAL A CA 1
ATOM 2124 C C . VAL A 1 320 ? 55.285 55.197 8.470 1.00 22.06 297 VAL A C 1
ATOM 2125 O O . VAL A 1 320 ? 54.363 55.039 9.282 1.00 20.62 297 VAL A O 1
ATOM 2129 N N . GLU A 1 321 ? 55.625 54.253 7.600 1.00 19.54 298 GLU A N 1
ATOM 2130 C CA . GLU A 1 321 ? 54.986 52.983 7.708 1.00 23.62 298 GLU A CA 1
ATOM 2131 C C . GLU A 1 321 ? 55.515 52.162 8.893 1.00 20.16 298 GLU A C 1
ATOM 2132 O O . GLU A 1 321 ? 56.716 52.171 9.147 1.00 20.76 298 GLU A O 1
ATOM 2138 N N . ILE A 1 322 ? 54.606 51.563 9.686 1.00 17.90 299 ILE A N 1
ATOM 2139 C CA . ILE A 1 322 ? 54.957 50.803 10.876 1.00 16.33 299 ILE A CA 1
ATOM 2140 C C . ILE A 1 322 ? 54.170 49.495 10.990 1.00 18.31 299 ILE A C 1
ATOM 2141 O O . ILE A 1 322 ? 53.023 49.358 10.465 1.00 21.49 299 ILE A O 1
ATOM 2146 N N . ASP A 1 323 ? 54.784 48.508 11.642 1.00 20.59 300 ASP A N 1
ATOM 2147 C CA . ASP A 1 323 ? 54.016 47.297 12.035 1.00 23.07 300 ASP A CA 1
ATOM 2148 C C . ASP A 1 323 ? 53.227 47.547 13.350 1.00 22.63 300 ASP A C 1
ATOM 2149 O O . ASP A 1 323 ? 53.172 48.659 13.873 1.00 20.18 300 ASP A O 1
ATOM 2154 N N . ARG A 1 324 ? 52.691 46.488 13.920 1.00 21.78 301 ARG A N 1
ATOM 2155 C CA . ARG A 1 324 ? 51.923 46.625 15.142 1.00 25.95 301 ARG A CA 1
ATOM 2156 C C . ARG A 1 324 ? 52.806 46.836 16.370 1.00 22.88 301 ARG A C 1
ATOM 2157 O O . ARG A 1 324 ? 52.280 47.137 17.441 1.00 25.04 301 ARG A O 1
ATOM 2165 N N . HIS A 1 325 ? 54.122 46.658 16.212 1.00 19.31 302 HIS A N 1
ATOM 2166 C CA . HIS A 1 325 ? 55.045 46.970 17.277 1.00 19.43 302 HIS A CA 1
ATOM 2167 C C . HIS A 1 325 ? 55.679 48.327 17.059 1.00 16.90 302 HIS A C 1
ATOM 2168 O O . HIS A 1 325 ? 56.658 48.650 17.709 1.00 15.34 302 HIS A O 1
ATOM 2175 N N . PHE A 1 326 ? 55.081 49.152 16.185 1.00 17.61 303 PHE A N 1
ATOM 2176 C CA . PHE A 1 326 ? 55.657 50.533 15.921 1.00 17.83 303 PHE A CA 1
ATOM 2177 C C . PHE A 1 326 ? 57.022 50.555 15.198 1.00 18.25 303 PHE A C 1
ATOM 2178 O O . PHE A 1 326 ? 57.605 51.617 15.100 1.00 15.08 303 PHE A O 1
ATOM 2186 N N . GLN A 1 327 ? 57.457 49.426 14.647 1.00 17.52 304 GLN A N 1
ATOM 2187 C CA . GLN A 1 327 ? 58.772 49.394 13.959 1.00 19.64 304 GLN A CA 1
ATOM 2188 C C . GLN A 1 327 ? 58.619 49.764 12.511 1.00 19.26 304 GLN A C 1
ATOM 2189 O O . GLN A 1 327 ? 57.665 49.365 11.861 1.00 19.38 304 GLN A O 1
ATOM 2195 N N . THR A 1 328 ? 59.545 50.592 12.026 1.00 18.52 305 THR A N 1
ATOM 2196 C CA . THR A 1 328 ? 59.563 51.035 10.653 1.00 19.03 305 THR A CA 1
ATOM 2197 C C . THR A 1 328 ? 60.208 49.903 9.829 1.00 20.83 305 THR A C 1
ATOM 2198 O O . THR A 1 328 ? 60.514 48.861 10.352 1.00 19.69 305 THR A O 1
ATOM 2202 N N . SER A 1 329 ? 60.398 50.160 8.542 1.00 23.05 306 SER A N 1
ATOM 2203 C CA . SER A 1 329 ? 61.114 49.257 7.660 1.00 25.64 306 SER A CA 1
ATOM 2204 C C . SER A 1 329 ? 62.589 48.989 8.107 1.00 26.08 306 SER A C 1
ATOM 2205 O O . SER A 1 329 ? 63.207 48.067 7.584 1.00 28.03 306 SER A O 1
ATOM 2208 N N . ILE A 1 330 ? 63.156 49.758 9.036 1.00 24.57 307 ILE A N 1
ATOM 2209 C CA . ILE A 1 330 ? 64.543 49.626 9.471 1.00 24.82 307 ILE A CA 1
ATOM 2210 C C . ILE A 1 330 ? 64.645 49.152 10.904 1.00 25.51 307 ILE A C 1
ATOM 2211 O O . ILE A 1 330 ? 63.999 49.766 11.829 1.00 21.78 307 ILE A O 1
ATOM 2216 N N . ALA A 1 331 ? 65.407 48.081 11.140 1.00 24.66 308 ALA A N 1
ATOM 2217 C CA . ALA A 1 331 ? 65.516 47.589 12.544 1.00 26.58 308 ALA A CA 1
ATOM 2218 C C . ALA A 1 331 ? 66.006 48.669 13.524 1.00 24.85 308 ALA A C 1
ATOM 2219 O O . ALA A 1 331 ? 66.903 49.476 13.218 1.00 24.51 308 ALA A O 1
ATOM 2221 N N . GLY A 1 332 ? 65.360 48.709 14.700 1.00 24.82 309 GLY A N 1
ATOM 2222 C CA . GLY A 1 332 ? 65.788 49.607 15.775 1.00 24.12 309 GLY A CA 1
ATOM 2223 C C . GLY A 1 332 ? 65.223 51.004 15.595 1.00 22.19 309 GLY A C 1
ATOM 2224 O O . GLY A 1 332 ? 65.544 51.904 16.377 1.00 24.03 309 GLY A O 1
ATOM 2225 N N . VAL A 1 333 ? 64.448 51.211 14.545 1.00 18.67 310 VAL A N 1
ATOM 2226 C CA . VAL A 1 333 ? 63.839 52.565 14.347 1.00 19.43 310 VAL A CA 1
ATOM 2227 C C . VAL A 1 333 ? 62.308 52.415 14.320 1.00 18.55 310 VAL A C 1
ATOM 2228 O O . VAL A 1 333 ? 61.759 51.618 13.549 1.00 18.86 310 VAL A O 1
ATOM 2232 N N . TYR A 1 334 ? 61.667 53.223 15.153 1.00 18.22 311 TYR A N 1
ATOM 2233 C CA . TYR A 1 334 ? 60.271 53.130 15.490 1.00 19.00 311 TYR A CA 1
ATOM 2234 C C . TYR A 1 334 ? 59.638 54.471 15.195 1.00 18.84 311 TYR A C 1
ATOM 2235 O O . TYR A 1 334 ? 60.373 55.476 15.071 1.00 17.92 311 TYR A O 1
ATOM 2244 N N . ALA A 1 335 ? 58.303 54.496 15.104 1.00 16.55 312 ALA A N 1
ATOM 2245 C CA . ALA A 1 335 ? 57.617 55.775 14.861 1.00 15.58 312 ALA A CA 1
ATOM 2246 C C . ALA A 1 335 ? 56.250 55.784 15.536 1.00 15.92 312 ALA A C 1
ATOM 2247 O O . ALA A 1 335 ? 55.569 54.765 15.563 1.00 15.98 312 ALA A O 1
ATOM 2249 N N . ILE A 1 336 ? 55.845 56.936 16.009 1.00 14.15 313 ILE A N 1
ATOM 2250 C CA . ILE A 1 336 ? 54.604 57.065 16.797 1.00 16.04 313 ILE A CA 1
ATOM 2251 C C . ILE A 1 336 ? 53.936 58.388 16.534 1.00 16.62 313 ILE A C 1
ATOM 2252 O O . ILE A 1 336 ? 54.540 59.285 15.927 1.00 17.40 313 ILE A O 1
ATOM 2257 N N . GLY A 1 337 ? 52.717 58.547 17.067 1.00 15.86 314 GLY A N 1
ATOM 2258 C CA . GLY A 1 337 ? 52.054 59.856 17.055 1.00 16.38 314 GLY A CA 1
ATOM 2259 C C . GLY A 1 337 ? 51.531 60.294 15.675 1.00 16.23 314 GLY A C 1
ATOM 2260 O O . GLY A 1 337 ? 51.125 59.496 14.850 1.00 15.30 314 GLY A O 1
ATOM 2261 N N . ASP A 1 338 ? 51.576 61.605 15.420 1.00 17.57 315 ASP A N 1
ATOM 2262 C CA . ASP A 1 338 ? 50.864 62.164 14.245 1.00 18.40 315 ASP A CA 1
ATOM 2263 C C . ASP A 1 338 ? 51.605 61.778 12.964 1.00 19.87 315 ASP A C 1
ATOM 2264 O O . ASP A 1 338 ? 51.040 61.807 11.868 1.00 21.05 315 ASP A O 1
ATOM 2269 N N . VAL A 1 339 ? 52.846 61.350 13.098 1.00 19.10 316 VAL A N 1
ATOM 2270 C CA . VAL A 1 339 ? 53.613 60.936 11.882 1.00 19.31 316 VAL A CA 1
ATOM 2271 C C . VAL A 1 339 ? 53.289 59.518 11.397 1.00 19.99 316 VAL A C 1
ATOM 2272 O O . VAL A 1 339 ? 53.714 59.120 10.307 1.00 18.33 316 VAL A O 1
ATOM 2276 N N . VAL A 1 340 ? 52.506 58.741 12.161 1.00 18.09 317 VAL A N 1
ATOM 2277 C CA . VAL A 1 340 ? 52.034 57.429 11.702 1.00 17.18 317 VAL A CA 1
ATOM 2278 C C . VAL A 1 340 ? 50.507 57.398 11.601 1.00 20.15 317 VAL A C 1
ATOM 2279 O O . VAL A 1 340 ? 49.818 58.349 12.015 1.00 17.32 317 VAL A O 1
ATOM 2283 N N . ARG A 1 341 ? 49.968 56.278 11.116 1.00 19.64 318 ARG A N 1
ATOM 2284 C CA . ARG A 1 341 ? 48.497 56.110 10.951 1.00 20.29 318 ARG A CA 1
ATOM 2285 C C . ARG A 1 341 ? 47.660 56.221 12.298 1.00 21.56 318 ARG A C 1
ATOM 2286 O O . ARG A 1 341 ? 48.219 56.109 13.365 1.00 19.20 318 ARG A O 1
ATOM 2294 N N . GLY A 1 342 ? 46.349 56.398 12.183 1.00 19.56 319 GLY A N 1
ATOM 2295 C CA . GLY A 1 342 ? 45.463 56.501 13.376 1.00 19.66 319 GLY A CA 1
ATOM 2296 C C . GLY A 1 342 ? 45.138 57.943 13.700 1.00 17.21 319 GLY A C 1
ATOM 2297 O O . GLY A 1 342 ? 45.594 58.905 13.041 1.00 19.78 319 GLY A O 1
ATOM 2298 N N . PRO A 1 343 ? 44.243 58.130 14.662 1.00 19.06 320 PRO A N 1
ATOM 2299 C CA . PRO A 1 343 ? 43.740 59.494 14.903 1.00 19.40 320 PRO A CA 1
ATOM 2300 C C . PRO A 1 343 ? 44.884 60.447 15.309 1.00 18.03 320 PRO A C 1
ATOM 2301 O O . PRO A 1 343 ? 45.737 60.100 16.202 1.00 17.72 320 PRO A O 1
ATOM 2313 N N . LEU A 1 345 ? 45.794 62.737 17.543 1.00 16.59 322 LEU A N 1
ATOM 2314 C CA . LEU A 1 345 ? 45.330 63.270 18.825 1.00 15.88 322 LEU A CA 1
ATOM 2315 C C . LEU A 1 345 ? 46.459 63.135 19.792 1.00 15.55 322 LEU A C 1
ATOM 2316 O O . LEU A 1 345 ? 47.247 62.128 19.741 1.00 15.52 322 LEU A O 1
ATOM 2321 N N . ALA A 1 346 ? 46.570 64.099 20.678 1.00 13.08 323 ALA A N 1
ATOM 2322 C CA . ALA A 1 346 ? 47.731 64.109 21.599 1.00 14.45 323 ALA A CA 1
ATOM 2323 C C . ALA A 1 346 ? 47.783 62.859 22.440 1.00 15.47 323 ALA A C 1
ATOM 2324 O O . ALA A 1 346 ? 48.842 62.298 22.738 1.00 16.87 323 ALA A O 1
ATOM 2326 N N . HIS A 1 347 ? 46.608 62.437 22.918 1.00 15.03 324 HIS A N 1
ATOM 2327 C CA . HIS A 1 347 ? 46.605 61.319 23.835 1.00 13.55 324 HIS A CA 1
ATOM 2328 C C . HIS A 1 347 ? 46.803 60.030 23.152 1.00 14.54 324 HIS A C 1
ATOM 2329 O O . HIS A 1 347 ? 47.349 59.089 23.750 1.00 13.16 324 HIS A O 1
ATOM 2336 N N . LYS A 1 348 ? 46.387 59.927 21.893 1.00 15.25 325 LYS A N 1
ATOM 2337 C CA . LYS A 1 348 ? 46.781 58.750 21.068 1.00 14.55 325 LYS A CA 1
ATOM 2338 C C . LYS A 1 348 ? 48.311 58.672 20.944 1.00 14.45 325 LYS A C 1
ATOM 2339 O O . LYS A 1 348 ? 48.932 57.623 21.228 1.00 14.32 325 LYS A O 1
ATOM 2345 N N . ALA A 1 349 ? 48.945 59.783 20.566 1.00 15.76 326 ALA A N 1
ATOM 2346 C CA . ALA A 1 349 ? 50.377 59.853 20.469 1.00 16.92 326 ALA A CA 1
ATOM 2347 C C . ALA A 1 349 ? 51.065 59.471 21.836 1.00 16.40 326 ALA A C 1
ATOM 2348 O O . ALA A 1 349 ? 52.053 58.718 21.859 1.00 16.29 326 ALA A O 1
ATOM 2350 N N . GLU A 1 350 ? 50.570 59.998 22.943 1.00 17.31 327 GLU A N 1
ATOM 2351 C CA . GLU A 1 350 ? 51.156 59.604 24.285 1.00 17.64 327 GLU A CA 1
ATOM 2352 C C . GLU A 1 350 ? 51.019 58.120 24.570 1.00 18.86 327 GLU A C 1
ATOM 2353 O O . GLU A 1 350 ? 51.946 57.500 25.047 1.00 18.03 327 GLU A O 1
ATOM 2359 N N . ASP A 1 351 ? 49.881 57.568 24.271 1.00 17.78 328 ASP A N 1
ATOM 2360 C CA . ASP A 1 351 ? 49.676 56.110 24.509 1.00 22.04 328 ASP A CA 1
ATOM 2361 C C . ASP A 1 351 ? 50.645 55.293 23.632 1.00 20.43 328 ASP A C 1
ATOM 2362 O O . ASP A 1 351 ? 51.234 54.279 24.083 1.00 14.98 328 ASP A O 1
ATOM 2367 N N . GLU A 1 352 ? 50.818 55.768 22.404 1.00 16.74 329 GLU A N 1
ATOM 2368 C CA . GLU A 1 352 ? 51.872 55.091 21.544 1.00 16.40 329 GLU A CA 1
ATOM 2369 C C . GLU A 1 352 ? 53.255 55.259 22.124 1.00 16.68 329 GLU A C 1
ATOM 2370 O O . GLU A 1 352 ? 54.065 54.331 22.024 1.00 17.09 329 GLU A O 1
ATOM 2376 N N . GLY A 1 353 ? 53.553 56.438 22.674 1.00 15.60 330 GLY A N 1
ATOM 2377 C CA . GLY A 1 353 ? 54.894 56.709 23.297 1.00 16.87 330 GLY A CA 1
ATOM 2378 C C . GLY A 1 353 ? 55.113 55.724 24.422 1.00 20.76 330 GLY A C 1
ATOM 2379 O O . GLY A 1 353 ? 56.192 55.123 24.565 1.00 17.00 330 GLY A O 1
ATOM 2380 N N . VAL A 1 354 ? 54.071 55.535 25.248 1.00 17.98 331 VAL A N 1
ATOM 2381 C CA . VAL A 1 354 ? 54.219 54.553 26.350 1.00 18.16 331 VAL A CA 1
ATOM 2382 C C . VAL A 1 354 ? 54.404 53.135 25.825 1.00 17.13 331 VAL A C 1
ATOM 2383 O O . VAL A 1 354 ? 55.321 52.410 26.283 1.00 19.20 331 VAL A O 1
ATOM 2387 N N . ALA A 1 355 ? 53.592 52.734 24.868 1.00 16.99 332 ALA A N 1
ATOM 2388 C CA . ALA A 1 355 ? 53.723 51.360 24.271 1.00 17.76 332 ALA A CA 1
ATOM 2389 C C . ALA A 1 355 ? 55.104 51.088 23.688 1.00 21.03 332 ALA A C 1
ATOM 2390 O O . ALA A 1 355 ? 55.670 49.991 23.830 1.00 21.27 332 ALA A O 1
ATOM 2392 N N . VAL A 1 356 ? 55.648 52.061 22.964 1.00 22.36 333 VAL A N 1
ATOM 2393 C CA . VAL A 1 356 ? 56.964 51.794 22.320 1.00 19.82 333 VAL A CA 1
ATOM 2394 C C . VAL A 1 356 ? 58.053 51.759 23.310 1.00 20.00 333 VAL A C 1
ATOM 2395 O O . VAL A 1 356 ? 58.959 50.956 23.180 1.00 18.90 333 VAL A O 1
ATOM 2399 N N . ALA A 1 357 ? 57.972 52.592 24.350 1.00 18.96 334 ALA A N 1
ATOM 2400 C CA . ALA A 1 357 ? 58.968 52.481 25.396 1.00 20.86 334 ALA A CA 1
ATOM 2401 C C . ALA A 1 357 ? 58.936 51.074 26.043 1.00 20.78 334 ALA A C 1
ATOM 2402 O O . ALA A 1 357 ? 59.979 50.472 26.259 1.00 22.85 334 ALA A O 1
ATOM 2404 N N . GLU A 1 358 ? 57.736 50.602 26.388 1.00 20.18 335 GLU A N 1
ATOM 2405 C CA . GLU A 1 358 ? 57.543 49.290 26.976 1.00 20.97 335 GLU A CA 1
ATOM 2406 C C . GLU A 1 358 ? 58.041 48.220 25.995 1.00 24.88 335 GLU A C 1
ATOM 2407 O O . GLU A 1 358 ? 58.768 47.287 26.396 1.00 20.55 335 GLU A O 1
ATOM 2413 N N . ILE A 1 359 ? 57.624 48.317 24.733 1.00 20.30 336 ILE A N 1
ATOM 2414 C CA . ILE A 1 359 ? 58.189 47.408 23.706 1.00 23.09 336 ILE A CA 1
ATOM 2415 C C . ILE A 1 359 ? 59.725 47.366 23.672 1.00 25.18 336 ILE A C 1
ATOM 2416 O O . ILE A 1 359 ? 60.311 46.283 23.733 1.00 26.51 336 ILE A O 1
ATOM 2421 N N . ILE A 1 360 ? 60.376 48.516 23.613 1.00 23.56 337 ILE A N 1
ATOM 2422 C CA . ILE A 1 360 ? 61.833 48.605 23.567 1.00 29.64 337 ILE A CA 1
ATOM 2423 C C . ILE A 1 360 ? 62.414 47.977 24.852 1.00 32.56 337 ILE A C 1
ATOM 2424 O O . ILE A 1 360 ? 63.417 47.317 24.769 1.00 30.24 337 ILE A O 1
ATOM 2429 N N . ALA A 1 361 ? 61.805 48.188 26.022 1.00 30.93 338 ALA A N 1
ATOM 2430 C CA . ALA A 1 361 ? 62.278 47.551 27.252 1.00 31.01 338 ALA A CA 1
ATOM 2431 C C . ALA A 1 361 ? 61.977 46.056 27.329 1.00 32.51 338 ALA A C 1
ATOM 2432 O O . ALA A 1 361 ? 62.234 45.454 28.369 1.00 36.17 338 ALA A O 1
ATOM 2434 N N . GLY A 1 362 ? 61.339 45.494 26.314 1.00 35.69 339 GLY A N 1
ATOM 2435 C CA . GLY A 1 362 ? 61.005 44.068 26.291 1.00 38.72 339 GLY A CA 1
ATOM 2436 C C . GLY A 1 362 ? 59.668 43.627 26.869 1.00 38.90 339 GLY A C 1
ATOM 2437 O O . GLY A 1 362 ? 59.444 42.451 27.070 1.00 37.60 339 GLY A O 1
ATOM 2438 N N . GLN A 1 363 ? 58.751 44.544 27.147 1.00 40.85 340 GLN A N 1
ATOM 2439 C CA . GLN A 1 363 ? 57.383 44.130 27.486 1.00 41.46 340 GLN A CA 1
ATOM 2440 C C . GLN A 1 363 ? 56.563 44.365 26.224 1.00 43.33 340 GLN A C 1
ATOM 2441 O O . GLN A 1 363 ? 56.913 45.194 25.400 1.00 49.24 340 GLN A O 1
ATOM 2447 N N . ALA A 1 364 ? 55.494 43.632 26.023 1.00 36.39 341 ALA A N 1
ATOM 2448 C CA . ALA A 1 364 ? 54.632 43.985 24.905 1.00 38.73 341 ALA A CA 1
ATOM 2449 C C . ALA A 1 364 ? 53.877 45.248 25.363 1.00 35.27 341 ALA A C 1
ATOM 2450 O O . ALA A 1 364 ? 53.481 45.333 26.501 1.00 35.50 341 ALA A O 1
ATOM 2452 N N . GLY A 1 365 ? 53.737 46.233 24.501 1.00 31.25 342 GLY A N 1
ATOM 2453 C CA . GLY A 1 365 ? 52.959 47.422 24.812 1.00 27.29 342 GLY A CA 1
ATOM 2454 C C . GLY A 1 365 ? 51.715 47.367 23.954 1.00 27.23 342 GLY A C 1
ATOM 2455 O O . GLY A 1 365 ? 51.749 46.788 22.875 1.00 28.86 342 GLY A O 1
ATOM 2456 N N . HIS A 1 366 ? 50.599 47.904 24.454 1.00 20.22 343 HIS A N 1
ATOM 2457 C CA . HIS A 1 366 ? 49.364 47.855 23.730 1.00 23.06 343 HIS A CA 1
ATOM 2458 C C . HIS A 1 366 ? 48.657 49.175 23.771 1.00 20.90 343 HIS A C 1
ATOM 2459 O O . HIS A 1 366 ? 48.693 49.849 24.783 1.00 20.48 343 HIS A O 1
ATOM 2466 N N . VAL A 1 367 ? 48.043 49.539 22.664 1.00 17.70 344 VAL A N 1
ATOM 2467 C CA . VAL A 1 367 ? 47.217 50.733 22.640 1.00 18.90 344 VAL A CA 1
ATOM 2468 C C . VAL A 1 367 ? 45.838 50.129 22.253 1.00 21.06 344 VAL A C 1
ATOM 2469 O O . VAL A 1 367 ? 45.774 49.307 21.316 1.00 19.48 344 VAL A O 1
ATOM 2473 N N . ASN A 1 368 ? 44.771 50.455 22.977 1.00 17.74 345 ASN A N 1
ATOM 2474 C CA . ASN A 1 368 ? 43.477 49.955 22.539 1.00 17.07 345 ASN A CA 1
ATOM 2475 C C . ASN A 1 368 ? 42.821 50.892 21.562 1.00 16.41 345 ASN A C 1
ATOM 2476 O O . ASN A 1 368 ? 42.064 51.822 21.992 1.00 15.18 345 ASN A O 1
ATOM 2481 N N . TYR A 1 369 ? 43.015 50.604 20.269 1.00 15.12 346 TYR A N 1
ATOM 2482 C CA . TYR A 1 369 ? 42.541 51.529 19.240 1.00 16.03 346 TYR A CA 1
ATOM 2483 C C . TYR A 1 369 ? 41.006 51.596 19.163 1.00 16.21 346 TYR A C 1
ATOM 2484 O O . TYR A 1 369 ? 40.451 52.553 18.591 1.00 17.21 346 TYR A O 1
ATOM 2493 N N . ASP A 1 370 ? 40.329 50.667 19.820 1.00 16.42 347 ASP A N 1
ATOM 2494 C CA . ASP A 1 370 ? 38.852 50.734 19.820 1.00 17.91 347 ASP A CA 1
ATOM 2495 C C . ASP A 1 370 ? 38.303 51.674 20.899 1.00 15.72 347 ASP A C 1
ATOM 2496 O O . ASP A 1 370 ? 37.110 51.892 20.969 1.00 16.45 347 ASP A O 1
ATOM 2501 N N . VAL A 1 371 ? 39.160 52.150 21.828 1.00 15.41 348 VAL A N 1
ATOM 2502 C CA . VAL A 1 371 ? 38.648 53.018 22.930 1.00 14.85 348 VAL A CA 1
ATOM 2503 C C . VAL A 1 371 ? 39.658 54.165 23.065 1.00 14.81 348 VAL A C 1
ATOM 2504 O O . VAL A 1 371 ? 40.512 54.147 23.947 1.00 15.45 348 VAL A O 1
ATOM 2508 N N . ILE A 1 372 ? 39.553 55.077 22.120 1.00 11.59 349 ILE A N 1
ATOM 2509 C CA . ILE A 1 372 ? 40.249 56.314 22.195 1.00 12.87 349 ILE A CA 1
ATOM 2510 C C . ILE A 1 372 ? 39.222 57.419 22.102 1.00 12.62 349 ILE A C 1
ATOM 2511 O O . ILE A 1 372 ? 38.587 57.599 21.054 1.00 12.87 349 ILE A O 1
ATOM 2516 N N . PRO A 1 373 ? 39.065 58.217 23.196 1.00 13.78 350 PRO A N 1
ATOM 2517 C CA . PRO A 1 373 ? 38.002 59.268 23.172 1.00 13.05 350 PRO A CA 1
ATOM 2518 C C . PRO A 1 373 ? 38.458 60.427 22.254 1.00 15.45 350 PRO A C 1
ATOM 2519 O O . PRO A 1 373 ? 39.646 60.527 21.988 1.00 16.10 350 PRO A O 1
ATOM 2523 N N . GLY A 1 374 ? 37.517 61.229 21.727 1.00 12.97 351 GLY A N 1
ATOM 2524 C CA . GLY A 1 374 ? 37.896 62.409 20.947 1.00 15.74 351 GLY A CA 1
ATOM 2525 C C . GLY A 1 374 ? 37.054 63.531 21.503 1.00 14.96 351 GLY A C 1
ATOM 2526 O O . GLY A 1 374 ? 35.864 63.282 21.825 1.00 14.68 351 GLY A O 1
ATOM 2527 N N . VAL A 1 375 ? 37.597 64.747 21.620 1.00 12.95 352 VAL A N 1
ATOM 2528 C CA . VAL A 1 375 ? 36.792 65.827 22.244 1.00 11.71 352 VAL A CA 1
ATOM 2529 C C . VAL A 1 375 ? 36.865 67.075 21.384 1.00 11.91 352 VAL A C 1
ATOM 2530 O O . VAL A 1 375 ? 37.911 67.349 20.841 1.00 15.49 352 VAL A O 1
ATOM 2534 N N . VAL A 1 376 ? 35.779 67.797 21.224 1.00 11.64 353 VAL A N 1
ATOM 2535 C CA . VAL A 1 376 ? 35.778 69.064 20.529 1.00 11.70 353 VAL A CA 1
ATOM 2536 C C . VAL A 1 376 ? 35.403 70.090 21.601 1.00 11.90 353 VAL A C 1
ATOM 2537 O O . VAL A 1 376 ? 34.312 69.983 22.197 1.00 12.36 353 VAL A O 1
ATOM 2541 N N . TYR A 1 377 ? 36.303 71.081 21.846 1.00 12.74 354 TYR A N 1
ATOM 2542 C CA . TYR A 1 377 ? 36.098 72.015 22.988 1.00 12.05 354 TYR A CA 1
ATOM 2543 C C . TYR A 1 377 ? 35.287 73.289 22.622 1.00 13.78 354 TYR A C 1
ATOM 2544 O O . TYR A 1 377 ? 35.549 74.429 23.157 1.00 16.37 354 TYR A O 1
ATOM 2553 N N . THR A 1 378 ? 34.226 73.096 21.872 1.00 13.56 355 THR A N 1
ATOM 2554 C CA . THR A 1 378 ? 33.264 74.159 21.600 1.00 15.03 355 THR A CA 1
ATOM 2555 C C . THR A 1 378 ? 32.348 74.188 22.850 1.00 15.51 355 THR A C 1
ATOM 2556 O O . THR A 1 378 ? 32.554 73.435 23.812 1.00 15.81 355 THR A O 1
ATOM 2560 N N . GLN A 1 379 ? 31.405 75.083 22.856 1.00 17.22 356 GLN A N 1
ATOM 2561 C CA . GLN A 1 379 ? 30.270 74.983 23.759 1.00 20.87 356 GLN A CA 1
ATOM 2562 C C . GLN A 1 379 ? 29.021 74.987 22.834 1.00 22.77 356 GLN A C 1
ATOM 2563 O O . GLN A 1 379 ? 28.854 75.881 21.998 1.00 25.73 356 GLN A O 1
ATOM 2569 N N . PRO A 1 380 ? 28.197 73.893 22.864 1.00 19.46 357 PRO A N 1
ATOM 2570 C CA . PRO A 1 380 ? 28.378 72.709 23.728 1.00 17.95 357 PRO A CA 1
ATOM 2571 C C . PRO A 1 380 ? 29.654 71.919 23.374 1.00 16.06 357 PRO A C 1
ATOM 2572 O O . PRO A 1 380 ? 30.091 71.934 22.242 1.00 13.94 357 PRO A O 1
ATOM 2576 N N . GLU A 1 381 ? 30.255 71.263 24.362 1.00 15.70 358 GLU A N 1
ATOM 2577 C CA . GLU A 1 381 ? 31.435 70.409 24.108 1.00 15.99 358 GLU A CA 1
ATOM 2578 C C . GLU A 1 381 ? 30.940 69.104 23.467 1.00 15.45 358 GLU A C 1
ATOM 2579 O O . GLU A 1 381 ? 29.795 68.740 23.687 1.00 17.03 358 GLU A O 1
ATOM 2585 N N . VAL A 1 382 ? 31.748 68.476 22.623 1.00 14.34 359 VAL A N 1
ATOM 2586 C CA . VAL A 1 382 ? 31.368 67.205 21.955 1.00 16.46 359 VAL A CA 1
ATOM 2587 C C . VAL A 1 382 ? 32.431 66.201 22.402 1.00 15.35 359 VAL A C 1
ATOM 2588 O O . VAL A 1 382 ? 33.627 66.517 22.367 1.00 14.85 359 VAL A O 1
ATOM 2592 N N . ALA A 1 383 ? 31.992 65.010 22.745 1.00 12.37 360 ALA A N 1
ATOM 2593 C CA . ALA A 1 383 ? 32.951 63.950 23.023 1.00 13.76 360 ALA A CA 1
ATOM 2594 C C . ALA A 1 383 ? 32.423 62.625 22.495 1.00 14.17 360 ALA A C 1
ATOM 2595 O O . ALA A 1 383 ? 31.199 62.409 22.583 1.00 15.19 360 ALA A O 1
ATOM 2597 N N . SER A 1 384 ? 33.327 61.743 22.045 1.00 13.85 361 SER A N 1
ATOM 2598 C CA . SER A 1 384 ? 32.910 60.430 21.489 1.00 12.95 361 SER A CA 1
ATOM 2599 C C . SER A 1 384 ? 33.949 59.406 21.919 1.00 12.06 361 SER A C 1
ATOM 2600 O O . SER A 1 384 ? 35.132 59.754 22.042 1.00 11.51 361 SER A O 1
ATOM 2603 N N . VAL A 1 385 ? 33.532 58.126 21.991 1.00 11.65 362 VAL A N 1
ATOM 2604 C CA . VAL A 1 385 ? 34.450 57.035 22.125 1.00 11.53 362 VAL A CA 1
ATOM 2605 C C . VAL A 1 385 ? 33.765 55.859 21.415 1.00 12.51 362 VAL A C 1
ATOM 2606 O O . VAL A 1 385 ? 32.557 55.762 21.440 1.00 12.53 362 VAL A O 1
ATOM 2610 N N . GLY A 1 386 ? 34.566 55.012 20.813 1.00 11.83 363 GLY A N 1
ATOM 2611 C CA . GLY A 1 386 ? 34.086 53.806 20.186 1.00 12.99 363 GLY A CA 1
ATOM 2612 C C . GLY A 1 386 ? 33.469 54.170 18.820 1.00 12.86 363 GLY A C 1
ATOM 2613 O O . GLY A 1 386 ? 33.831 55.195 18.166 1.00 13.93 363 GLY A O 1
ATOM 2614 N N . LYS A 1 387 ? 32.523 53.328 18.369 1.00 14.01 364 LYS A N 1
ATOM 2615 C CA . LYS A 1 387 ? 31.971 53.497 16.976 1.00 15.04 364 LYS A CA 1
ATOM 2616 C C . LYS A 1 387 ? 30.963 54.580 16.817 1.00 15.53 364 LYS A C 1
ATOM 2617 O O . LYS A 1 387 ? 30.141 54.869 17.723 1.00 15.59 364 LYS A O 1
ATOM 2623 N N . THR A 1 388 ? 30.907 55.126 15.627 1.00 14.11 365 THR A N 1
ATOM 2624 C CA . THR A 1 388 ? 29.792 56.028 15.298 1.00 16.45 365 THR A CA 1
ATOM 2625 C C . THR A 1 388 ? 28.663 55.269 14.604 1.00 16.22 365 THR A C 1
ATOM 2626 O O . THR A 1 388 ? 28.871 54.161 14.160 1.00 14.53 365 THR A O 1
ATOM 2630 N N . GLU A 1 389 ? 27.489 55.896 14.493 1.00 18.29 366 GLU A N 1
ATOM 2631 C CA . GLU A 1 389 ? 26.381 55.241 13.794 1.00 21.24 366 GLU A CA 1
ATOM 2632 C C . GLU A 1 389 ? 26.797 54.948 12.369 1.00 19.69 366 GLU A C 1
ATOM 2633 O O . GLU A 1 389 ? 26.426 53.918 11.840 1.00 19.46 366 GLU A O 1
ATOM 2639 N N . GLU A 1 390 ? 27.499 55.867 11.740 1.00 19.44 367 GLU A N 1
ATOM 2640 C CA . GLU A 1 390 ? 27.875 55.645 10.323 1.00 20.65 367 GLU A CA 1
ATOM 2641 C C . GLU A 1 390 ? 28.751 54.425 10.196 1.00 20.01 367 GLU A C 1
ATOM 2642 O O . GLU A 1 390 ? 28.615 53.644 9.223 1.00 18.10 367 GLU A O 1
ATOM 2648 N N . GLU A 1 391 ? 29.764 54.291 11.081 1.00 17.38 368 GLU A N 1
ATOM 2649 C CA . GLU A 1 391 ? 30.607 53.096 11.050 1.00 15.71 368 GLU A CA 1
ATOM 2650 C C . GLU A 1 391 ? 29.825 51.767 11.324 1.00 17.56 368 GLU A C 1
ATOM 2651 O O . GLU A 1 391 ? 30.130 50.737 10.741 1.00 18.31 368 GLU A O 1
ATOM 2657 N N . LEU A 1 392 ? 28.865 51.792 12.229 1.00 16.63 369 LEU A N 1
ATOM 2658 C CA . LEU A 1 392 ? 28.120 50.531 12.521 1.00 17.54 369 LEU A CA 1
ATOM 2659 C C . LEU A 1 392 ? 27.265 50.192 11.262 1.00 19.43 369 LEU A C 1
ATOM 2660 O O . LEU A 1 392 ? 27.275 49.040 10.809 1.00 23.02 369 LEU A O 1
ATOM 2665 N N . LYS A 1 393 ? 26.553 51.194 10.717 1.00 20.26 370 LYS A N 1
ATOM 2666 C CA . LYS A 1 393 ? 25.735 50.937 9.500 1.00 20.43 370 LYS A CA 1
ATOM 2667 C C . LYS A 1 393 ? 26.625 50.454 8.381 1.00 21.36 370 LYS A C 1
ATOM 2668 O O . LYS A 1 393 ? 26.321 49.427 7.739 1.00 21.14 370 LYS A O 1
ATOM 2674 N N . ALA A 1 394 ? 27.729 51.125 8.147 1.00 18.60 371 ALA A N 1
ATOM 2675 C CA . ALA A 1 394 ? 28.666 50.706 7.129 1.00 21.75 371 ALA A CA 1
ATOM 2676 C C . ALA A 1 394 ? 29.200 49.276 7.360 1.00 24.60 371 ALA A C 1
ATOM 2677 O O . ALA A 1 394 ? 29.558 48.569 6.399 1.00 27.62 371 ALA A O 1
ATOM 2679 N N . ALA A 1 395 ? 29.213 48.822 8.609 1.00 22.52 372 ALA A N 1
ATOM 2680 C CA . ALA A 1 395 ? 29.715 47.470 8.870 1.00 23.81 372 ALA A CA 1
ATOM 2681 C C . ALA A 1 395 ? 28.623 46.406 8.867 1.00 24.86 372 ALA A C 1
ATOM 2682 O O . ALA A 1 395 ? 28.926 45.270 9.115 1.00 26.99 372 ALA A O 1
ATOM 2684 N N . GLY A 1 396 ? 27.381 46.819 8.662 1.00 22.85 373 GLY A N 1
ATOM 2685 C CA . GLY A 1 396 ? 26.226 46.005 8.730 1.00 24.85 373 GLY A CA 1
ATOM 2686 C C . GLY A 1 396 ? 25.957 45.485 10.118 1.00 26.47 373 GLY A C 1
ATOM 2687 O O . GLY A 1 396 ? 25.426 44.368 10.273 1.00 22.74 373 GLY A O 1
ATOM 2688 N N . VAL A 1 397 ? 26.323 46.237 11.161 1.00 23.28 374 VAL A N 1
ATOM 2689 C CA . VAL A 1 397 ? 26.038 45.775 12.518 1.00 21.64 374 VAL A CA 1
ATOM 2690 C C . VAL A 1 397 ? 24.691 46.224 13.043 1.00 24.10 374 VAL A C 1
ATOM 2691 O O . VAL A 1 397 ? 24.453 47.427 13.106 1.00 27.38 374 VAL A O 1
ATOM 2695 N N . ALA A 1 398 ? 23.831 45.305 13.494 1.00 19.34 375 ALA A N 1
ATOM 2696 C CA . ALA A 1 398 ? 22.585 45.710 14.021 1.00 22.13 375 ALA A CA 1
ATOM 2697 C C . ALA A 1 398 ? 22.775 46.252 15.465 1.00 20.26 375 ALA A C 1
ATOM 2698 O O . ALA A 1 398 ? 23.388 45.599 16.318 1.00 20.84 375 ALA A O 1
ATOM 2700 N N . TYR A 1 399 ? 22.289 47.435 15.714 1.00 19.86 376 TYR A N 1
ATOM 2701 C CA . TYR A 1 399 ? 22.510 48.039 17.057 1.00 19.65 376 TYR A CA 1
ATOM 2702 C C . TYR A 1 399 ? 21.323 48.728 17.596 1.00 21.47 376 TYR A C 1
ATOM 2703 O O . TYR A 1 399 ? 20.374 48.981 16.848 1.00 21.59 376 TYR A O 1
ATOM 2712 N N . LYS A 1 400 ? 21.334 49.023 18.911 1.00 18.57 377 LYS A N 1
ATOM 2713 C CA . LYS A 1 400 ? 20.283 49.729 19.568 1.00 18.93 377 LYS A CA 1
ATOM 2714 C C . LYS A 1 400 ? 20.841 51.132 19.964 1.00 19.66 377 LYS A C 1
ATOM 2715 O O . LYS A 1 400 ? 22.026 51.246 20.296 1.00 20.82 377 LYS A O 1
ATOM 2721 N N . ILE A 1 401 ? 19.985 52.125 20.042 1.00 19.69 378 ILE A N 1
ATOM 2722 C CA . ILE A 1 401 ? 20.316 53.482 20.367 1.00 18.78 378 ILE A CA 1
ATOM 2723 C C . ILE A 1 401 ? 19.570 53.840 21.666 1.00 22.88 378 ILE A C 1
ATOM 2724 O O . ILE A 1 401 ? 18.345 53.634 21.765 1.00 19.09 378 ILE A O 1
ATOM 2729 N N . GLY A 1 402 ? 20.259 54.431 22.649 1.00 16.71 379 GLY A N 1
ATOM 2730 C CA . GLY A 1 402 ? 19.554 55.073 23.755 1.00 18.81 379 GLY A CA 1
ATOM 2731 C C . GLY A 1 402 ? 20.056 56.530 23.804 1.00 20.09 379 GLY A C 1
ATOM 2732 O O . GLY A 1 402 ? 21.255 56.749 23.660 1.00 16.96 379 GLY A O 1
ATOM 2733 N N . LYS A 1 403 ? 19.175 57.493 24.060 1.00 19.27 380 LYS A N 1
ATOM 2734 C CA . LYS A 1 403 ? 19.559 58.933 24.118 1.00 19.15 380 LYS A CA 1
ATOM 2735 C C . LYS A 1 403 ? 18.844 59.535 25.259 1.00 22.29 380 LYS A C 1
ATOM 2736 O O . LYS A 1 403 ? 17.734 59.106 25.566 1.00 23.27 380 LYS A O 1
ATOM 2742 N N . PHE A 1 404 ? 19.486 60.434 25.985 1.00 18.92 381 PHE A N 1
ATOM 2743 C CA . PHE A 1 404 ? 18.821 61.123 27.062 1.00 18.22 381 PHE A CA 1
ATOM 2744 C C . PHE A 1 404 ? 19.273 62.606 27.015 1.00 17.09 381 PHE A C 1
ATOM 2745 O O . PHE A 1 404 ? 20.492 62.843 26.956 1.00 15.24 381 PHE A O 1
ATOM 2753 N N . PRO A 1 405 ? 18.317 63.589 27.032 1.00 19.28 382 PRO A N 1
ATOM 2754 C CA . PRO A 1 405 ? 18.697 64.988 26.823 1.00 16.32 382 PRO A CA 1
ATOM 2755 C C . PRO A 1 405 ? 19.032 65.679 28.121 1.00 17.59 382 PRO A C 1
ATOM 2756 O O . PRO A 1 405 ? 18.463 65.332 29.193 1.00 17.35 382 PRO A O 1
ATOM 2760 N N . PHE A 1 406 ? 19.990 66.629 28.083 1.00 17.32 383 PHE A N 1
ATOM 2761 C CA . PHE A 1 406 ? 20.227 67.366 29.324 1.00 16.77 383 PHE A CA 1
ATOM 2762 C C . PHE A 1 406 ? 19.045 68.227 29.830 1.00 18.50 383 PHE A C 1
ATOM 2763 O O . PHE A 1 406 ? 19.040 68.587 30.963 1.00 18.30 383 PHE A O 1
ATOM 2771 N N . THR A 1 407 ? 18.017 68.466 28.996 1.00 19.36 384 THR A N 1
ATOM 2772 C CA . THR A 1 407 ? 16.856 69.225 29.485 1.00 20.49 384 THR A CA 1
ATOM 2773 C C . THR A 1 407 ? 16.132 68.417 30.547 1.00 21.17 384 THR A C 1
ATOM 2774 O O . THR A 1 407 ? 15.483 68.991 31.414 1.00 22.16 384 THR A O 1
ATOM 2778 N N . ALA A 1 408 ? 16.276 67.098 30.515 1.00 19.44 385 ALA A N 1
ATOM 2779 C CA . ALA A 1 408 ? 15.666 66.253 31.557 1.00 19.78 385 ALA A CA 1
ATOM 2780 C C . ALA A 1 408 ? 16.610 65.961 32.765 1.00 19.16 385 ALA A C 1
ATOM 2781 O O . ALA A 1 408 ? 16.318 65.144 33.604 1.00 20.15 385 ALA A O 1
ATOM 2783 N N . ASN A 1 409 ? 17.723 66.660 32.883 1.00 16.65 386 ASN A N 1
ATOM 2784 C CA . ASN A 1 409 ? 18.679 66.348 33.952 1.00 16.25 386 ASN A CA 1
ATOM 2785 C C . ASN A 1 409 ? 18.646 67.446 34.995 1.00 17.95 386 ASN A C 1
ATOM 2786 O O . ASN A 1 409 ? 18.679 68.647 34.647 1.00 16.05 386 ASN A O 1
ATOM 2791 N N . GLY A 1 410 ? 18.630 67.055 36.274 1.00 15.72 387 GLY A N 1
ATOM 2792 C CA . GLY A 1 410 ? 18.492 68.029 37.374 1.00 19.55 387 GLY A CA 1
ATOM 2793 C C . GLY A 1 410 ? 19.670 68.999 37.506 1.00 20.16 387 GLY A C 1
ATOM 2794 O O . GLY A 1 410 ? 19.496 70.220 37.694 1.00 20.34 387 GLY A O 1
ATOM 2795 N N . ARG A 1 411 ? 20.897 68.461 37.460 1.00 19.29 388 ARG A N 1
ATOM 2796 C CA . ARG A 1 411 ? 22.056 69.331 37.576 1.00 16.97 388 ARG A CA 1
ATOM 2797 C C . ARG A 1 411 ? 22.117 70.303 36.364 1.00 16.91 388 ARG A C 1
ATOM 2798 O O . ARG A 1 411 ? 22.415 71.445 36.599 1.00 15.97 388 ARG A O 1
ATOM 2806 N N . ALA A 1 412 ? 21.913 69.810 35.119 1.00 16.03 389 ALA A N 1
ATOM 2807 C CA . ALA A 1 412 ? 21.960 70.674 33.903 1.00 18.52 389 ALA A CA 1
ATOM 2808 C C . ALA A 1 412 ? 20.983 71.865 34.111 1.00 17.99 389 ALA A C 1
ATOM 2809 O O . ALA A 1 412 ? 21.296 72.989 33.753 1.00 16.36 389 ALA A O 1
ATOM 2811 N N . ARG A 1 413 ? 19.788 71.544 34.645 1.00 16.21 390 ARG A N 1
ATOM 2812 C CA . ARG A 1 413 ? 18.756 72.573 34.901 1.00 19.13 390 ARG A CA 1
ATOM 2813 C C . ARG A 1 413 ? 19.229 73.614 35.930 1.00 19.12 390 ARG A C 1
ATOM 2814 O O . ARG A 1 413 ? 19.127 74.859 35.684 1.00 20.80 390 ARG A O 1
ATOM 2822 N N . ALA A 1 414 ? 19.859 73.144 37.003 1.00 16.95 391 ALA A N 1
ATOM 2823 C CA . ALA A 1 414 ? 20.350 74.066 38.056 1.00 19.58 391 ALA A CA 1
ATOM 2824 C C . ALA A 1 414 ? 21.450 74.957 37.535 1.00 19.74 391 ALA A C 1
ATOM 2825 O O . ALA A 1 414 ? 21.614 76.061 38.015 1.00 17.58 391 ALA A O 1
ATOM 2835 N N . LEU A 1 416 ? 21.727 75.874 34.349 1.00 17.96 393 LEU A N 1
ATOM 2836 C CA . LEU A 1 416 ? 21.295 76.411 33.054 1.00 20.18 393 LEU A CA 1
ATOM 2837 C C . LEU A 1 416 ? 22.221 75.940 31.915 1.00 23.74 393 LEU A C 1
ATOM 2838 O O . LEU A 1 416 ? 22.665 76.766 31.055 1.00 18.74 393 LEU A O 1
ATOM 2843 N N . GLN A 1 417 ? 22.512 74.626 31.891 1.00 19.56 394 GLN A N 1
ATOM 2844 C CA . GLN A 1 417 ? 23.391 74.118 30.854 1.00 19.82 394 GLN A CA 1
ATOM 2845 C C . GLN A 1 417 ? 22.646 72.938 30.308 1.00 19.02 394 GLN A C 1
ATOM 2846 O O . GLN A 1 417 ? 23.139 71.800 30.387 1.00 16.56 394 GLN A O 1
ATOM 2852 N N . THR A 1 418 ? 21.495 73.182 29.710 1.00 16.81 395 THR A N 1
ATOM 2853 C CA . THR A 1 418 ? 20.658 72.075 29.324 1.00 20.28 395 THR A CA 1
ATOM 2854 C C . THR A 1 418 ? 20.797 71.649 27.838 1.00 19.85 395 THR A C 1
ATOM 2855 O O . THR A 1 418 ? 20.062 70.787 27.423 1.00 22.23 395 THR A O 1
ATOM 2859 N N . ASP A 1 419 ? 21.685 72.252 27.033 1.00 21.01 396 ASP A N 1
ATOM 2860 C CA . ASP A 1 419 ? 21.811 71.863 25.614 1.00 19.51 396 ASP A CA 1
ATOM 2861 C C . ASP A 1 419 ? 22.369 70.417 25.521 1.00 17.59 396 ASP A C 1
ATOM 2862 O O . ASP A 1 419 ? 23.187 70.018 26.384 1.00 17.71 396 ASP A O 1
ATOM 2867 N N . GLY A 1 420 ? 21.897 69.662 24.510 1.00 15.29 397 GLY A N 1
ATOM 2868 C CA . GLY A 1 420 ? 22.584 68.453 24.045 1.00 16.24 397 GLY A CA 1
ATOM 2869 C C . GLY A 1 420 ? 22.059 67.154 24.722 1.00 15.30 397 GLY A C 1
ATOM 2870 O O . GLY A 1 420 ? 20.951 67.133 25.358 1.00 15.12 397 GLY A O 1
ATOM 2871 N N . PHE A 1 421 ? 22.835 66.065 24.603 1.00 12.74 398 PHE A N 1
ATOM 2872 C CA . PHE A 1 421 ? 22.309 64.775 25.032 1.00 12.80 398 PHE A CA 1
ATOM 2873 C C . PHE A 1 421 ? 23.447 63.801 25.145 1.00 14.76 398 PHE A C 1
ATOM 2874 O O . PHE A 1 421 ? 24.565 64.120 24.733 1.00 14.06 398 PHE A O 1
ATOM 2882 N N . VAL A 1 422 ? 23.175 62.606 25.674 1.00 14.28 399 VAL A N 1
ATOM 2883 C CA . VAL A 1 422 ? 24.104 61.521 25.609 1.00 12.49 399 VAL A CA 1
ATOM 2884 C C . VAL A 1 422 ? 23.432 60.492 24.749 1.00 13.33 399 VAL A C 1
ATOM 2885 O O . VAL A 1 422 ? 22.203 60.268 24.889 1.00 15.39 399 VAL A O 1
ATOM 2889 N N . LYS A 1 423 ? 24.207 59.872 23.855 1.00 12.86 400 LYS A N 1
ATOM 2890 C CA . LYS A 1 423 ? 23.720 58.741 23.098 1.00 14.89 400 LYS A CA 1
ATOM 2891 C C . LYS A 1 423 ? 24.653 57.555 23.346 1.00 13.31 400 LYS A C 1
ATOM 2892 O O . LYS A 1 423 ? 25.868 57.693 23.196 1.00 13.35 400 LYS A O 1
ATOM 2898 N N . ILE A 1 424 ? 24.086 56.368 23.581 1.00 14.18 401 ILE A N 1
ATOM 2899 C CA . ILE A 1 424 ? 24.844 55.152 23.728 1.00 13.56 401 ILE A CA 1
ATOM 2900 C C . ILE A 1 424 ? 24.407 54.223 22.568 1.00 13.97 401 ILE A C 1
ATOM 2901 O O . ILE A 1 424 ? 23.192 54.158 22.265 1.00 14.34 401 ILE A O 1
ATOM 2906 N N . LEU A 1 425 ? 25.350 53.569 21.919 1.00 14.54 402 LEU A N 1
ATOM 2907 C CA . LEU A 1 425 ? 25.070 52.578 20.892 1.00 15.39 402 LEU A CA 1
ATOM 2908 C C . LEU A 1 425 ? 25.472 51.229 21.422 1.00 16.22 402 LEU A C 1
ATOM 2909 O O . LEU A 1 425 ? 26.545 51.091 22.034 1.00 15.57 402 LEU A O 1
ATOM 2914 N N . ALA A 1 426 ? 24.619 50.182 21.239 1.00 17.20 403 ALA A N 1
ATOM 2915 C CA . ALA A 1 426 ? 24.927 48.874 21.872 1.00 16.08 403 ALA A CA 1
ATOM 2916 C C . ALA A 1 426 ? 24.543 47.810 20.893 1.00 18.74 403 ALA A C 1
ATOM 2917 O O . ALA A 1 426 ? 23.650 48.027 20.038 1.00 15.00 403 ALA A O 1
ATOM 2919 N N . ASP A 1 427 ? 25.268 46.687 20.975 1.00 17.81 404 ASP A N 1
ATOM 2920 C CA . ASP A 1 427 ? 25.062 45.615 19.983 1.00 19.98 404 ASP A CA 1
ATOM 2921 C C . ASP A 1 427 ? 23.619 45.060 20.173 1.00 22.50 404 ASP A C 1
ATOM 2922 O O . ASP A 1 427 ? 23.131 44.899 21.286 1.00 22.37 404 ASP A O 1
ATOM 2927 N N . LYS A 1 428 ? 22.907 44.783 19.073 1.00 21.90 405 LYS A N 1
ATOM 2928 C CA . LYS A 1 428 ? 21.525 44.298 19.216 1.00 25.45 405 LYS A CA 1
ATOM 2929 C C . LYS A 1 428 ? 21.404 43.020 19.976 1.00 24.70 405 LYS A C 1
ATOM 2930 O O . LYS A 1 428 ? 20.480 42.837 20.754 1.00 24.85 405 LYS A O 1
ATOM 2936 N N . GLU A 1 429 ? 22.294 42.104 19.707 1.00 25.41 406 GLU A N 1
ATOM 2937 C CA . GLU A 1 429 ? 22.201 40.760 20.265 1.00 29.92 406 GLU A CA 1
ATOM 2938 C C . GLU A 1 429 ? 22.802 40.672 21.667 1.00 25.65 406 GLU A C 1
ATOM 2939 O O . GLU A 1 429 ? 22.258 40.007 22.502 1.00 28.03 406 GLU A O 1
ATOM 2945 N N . THR A 1 430 ? 23.929 41.325 21.935 1.00 22.22 407 THR A N 1
ATOM 2946 C CA . THR A 1 430 ? 24.666 41.071 23.170 1.00 20.82 407 THR A CA 1
ATOM 2947 C C . THR A 1 430 ? 24.550 42.265 24.155 1.00 21.25 407 THR A C 1
ATOM 2948 O O . THR A 1 430 ? 24.964 42.103 25.300 1.00 18.35 407 THR A O 1
ATOM 2952 N N . ASP A 1 431 ? 24.007 43.417 23.711 1.00 18.12 408 ASP A N 1
ATOM 2953 C CA . ASP A 1 431 ? 23.873 44.616 24.548 1.00 19.20 408 ASP A CA 1
ATOM 2954 C C . ASP A 1 431 ? 25.255 45.195 24.872 1.00 17.56 408 ASP A C 1
ATOM 2955 O O . ASP A 1 431 ? 25.372 46.145 25.691 1.00 19.06 408 ASP A O 1
ATOM 2960 N N . ARG A 1 432 ? 26.293 44.722 24.190 1.00 16.88 409 ARG A N 1
ATOM 2961 C CA . ARG A 1 432 ? 27.652 45.238 24.496 1.00 17.22 409 ARG A CA 1
ATOM 2962 C C . ARG A 1 432 ? 27.682 46.732 24.041 1.00 16.36 409 ARG A C 1
ATOM 2963 O O . ARG A 1 432 ? 27.208 47.049 22.941 1.00 14.69 409 ARG A O 1
ATOM 2971 N N . VAL A 1 433 ? 28.252 47.648 24.835 1.00 14.13 410 VAL A N 1
ATOM 2972 C CA . VAL A 1 433 ? 28.262 49.064 24.299 1.00 12.71 410 VAL A CA 1
ATOM 2973 C C . VAL A 1 433 ? 29.307 49.119 23.190 1.00 13.40 410 VAL A C 1
ATOM 2974 O O . VAL A 1 433 ? 30.468 48.683 23.405 1.00 14.38 410 VAL A O 1
ATOM 2978 N N . LEU A 1 434 ? 28.976 49.708 22.052 1.00 12.46 411 LEU A N 1
ATOM 2979 C CA . LEU A 1 434 ? 29.901 49.755 20.958 1.00 13.57 411 LEU A CA 1
ATOM 2980 C C . LEU A 1 434 ? 30.462 51.192 20.737 1.00 13.58 411 LEU A C 1
ATOM 2981 O O . LEU A 1 434 ? 31.509 51.335 20.031 1.00 14.77 411 LEU A O 1
ATOM 2986 N N . GLY A 1 435 ? 29.785 52.189 21.312 1.00 14.72 412 GLY A N 1
ATOM 2987 C CA . GLY A 1 435 ? 30.158 53.616 21.149 1.00 12.90 412 GLY A CA 1
ATOM 2988 C C . GLY A 1 435 ? 29.279 54.478 22.088 1.00 15.24 412 GLY A C 1
ATOM 2989 O O . GLY A 1 435 ? 28.164 54.078 22.524 1.00 12.99 412 GLY A O 1
ATOM 2990 N N . GLY A 1 436 ? 29.823 55.659 22.481 1.00 12.47 413 GLY A N 1
ATOM 2991 C CA . GLY A 1 436 ? 29.020 56.626 23.259 1.00 12.46 413 GLY A CA 1
ATOM 2992 C C . GLY A 1 436 ? 29.421 58.006 22.763 1.00 13.66 413 GLY A C 1
ATOM 2993 O O . GLY A 1 436 ? 30.563 58.196 22.296 1.00 12.69 413 GLY A O 1
ATOM 2994 N N . HIS A 1 437 ? 28.457 58.969 22.806 1.00 13.79 414 HIS A N 1
ATOM 2995 C CA . HIS A 1 437 ? 28.706 60.260 22.160 1.00 14.39 414 HIS A CA 1
ATOM 2996 C C . HIS A 1 437 ? 27.923 61.228 22.985 1.00 14.39 414 HIS A C 1
ATOM 2997 O O . HIS A 1 437 ? 26.799 60.924 23.356 1.00 16.04 414 HIS A O 1
ATOM 3004 N N . ILE A 1 438 ? 28.536 62.348 23.340 1.00 12.49 415 ILE A N 1
ATOM 3005 C CA . ILE A 1 438 ? 27.949 63.260 24.274 1.00 12.55 415 ILE A CA 1
ATOM 3006 C C . ILE A 1 438 ? 28.075 64.605 23.677 1.00 15.61 415 ILE A C 1
ATOM 3007 O O . ILE A 1 438 ? 29.138 64.938 23.202 1.00 14.51 415 ILE A O 1
ATOM 3012 N N . ILE A 1 439 ? 26.973 65.370 23.639 1.00 14.84 416 ILE A N 1
ATOM 3013 C CA . ILE A 1 439 ? 27.141 66.782 23.345 1.00 16.36 416 ILE A CA 1
ATOM 3014 C C . ILE A 1 439 ? 26.518 67.601 24.473 1.00 15.40 416 ILE A C 1
ATOM 3015 O O . ILE A 1 439 ? 25.381 67.360 24.871 1.00 15.19 416 ILE A O 1
ATOM 3020 N N . GLY A 1 440 ? 27.303 68.480 25.059 1.00 14.67 417 GLY A N 1
ATOM 3021 C CA . GLY A 1 440 ? 26.818 69.202 26.200 1.00 17.14 417 GLY A CA 1
ATOM 3022 C C . GLY A 1 440 ? 27.940 69.557 27.147 1.00 17.79 417 GLY A C 1
ATOM 3023 O O . GLY A 1 440 ? 29.087 69.222 26.935 1.00 17.39 417 GLY A O 1
ATOM 3024 N N . PHE A 1 441 ? 27.607 70.246 28.215 1.00 15.19 418 PHE A N 1
ATOM 3025 C CA . PHE A 1 441 ? 28.626 70.816 29.137 1.00 16.57 418 PHE A CA 1
ATOM 3026 C C . PHE A 1 441 ? 29.407 69.716 29.834 1.00 16.42 418 PHE A C 1
ATOM 3027 O O . PHE A 1 441 ? 28.831 68.768 30.404 1.00 17.39 418 PHE A O 1
ATOM 3035 N N . GLY A 1 442 ? 30.723 69.802 29.783 1.00 17.46 419 GLY A N 1
ATOM 3036 C CA . GLY A 1 442 ? 31.617 68.817 30.426 1.00 16.72 419 GLY A CA 1
ATOM 3037 C C . GLY A 1 442 ? 31.620 67.465 29.692 1.00 14.59 419 GLY A C 1
ATOM 3038 O O . GLY A 1 442 ? 32.034 66.460 30.276 1.00 13.25 419 GLY A O 1
ATOM 3039 N N . ALA A 1 443 ? 31.092 67.419 28.472 1.00 15.71 420 ALA A N 1
ATOM 3040 C CA . ALA A 1 443 ? 31.171 66.155 27.654 1.00 14.44 420 ALA A CA 1
ATOM 3041 C C . ALA A 1 443 ? 32.544 65.512 27.719 1.00 13.82 420 ALA A C 1
ATOM 3042 O O . ALA A 1 443 ? 32.637 64.259 27.765 1.00 13.61 420 ALA A O 1
ATOM 3044 N N . GLY A 1 444 ? 33.619 66.297 27.575 1.00 12.57 421 GLY A N 1
ATOM 3045 C CA . GLY A 1 444 ? 34.946 65.648 27.472 1.00 13.29 421 GLY A CA 1
ATOM 3046 C C . GLY A 1 444 ? 35.457 65.067 28.753 1.00 14.72 421 GLY A C 1
ATOM 3047 O O . GLY A 1 444 ? 36.357 64.245 28.739 1.00 13.65 421 GLY A O 1
ATOM 3048 N N . GLU A 1 445 ? 34.822 65.394 29.874 1.00 13.22 422 GLU A N 1
ATOM 3049 C CA . GLU A 1 445 ? 35.129 64.698 31.134 1.00 13.43 422 GLU A CA 1
ATOM 3050 C C . GLU A 1 445 ? 34.279 63.442 31.201 1.00 13.64 422 GLU A C 1
ATOM 3051 O O . GLU A 1 445 ? 34.775 62.361 31.540 1.00 12.91 422 GLU A O 1
ATOM 3065 N N . ILE A 1 447 ? 32.875 61.486 29.120 1.00 12.10 424 ILE A N 1
ATOM 3066 C CA . ILE A 1 447 ? 33.049 60.423 28.190 1.00 10.81 424 ILE A CA 1
ATOM 3067 C C . ILE A 1 447 ? 33.889 59.326 28.829 1.00 10.28 424 ILE A C 1
ATOM 3068 O O . ILE A 1 447 ? 33.821 58.164 28.342 1.00 11.81 424 ILE A O 1
ATOM 3073 N N . HIS A 1 448 ? 34.751 59.643 29.822 1.00 10.12 425 HIS A N 1
ATOM 3074 C CA . HIS A 1 448 ? 35.658 58.636 30.332 1.00 10.98 425 HIS A CA 1
ATOM 3075 C C . HIS A 1 448 ? 34.943 57.516 31.045 1.00 10.87 425 HIS A C 1
ATOM 3076 O O . HIS A 1 448 ? 35.482 56.431 31.129 1.00 10.53 425 HIS A O 1
ATOM 3083 N N . GLU A 1 449 ? 33.766 57.788 31.620 1.00 11.20 426 GLU A N 1
ATOM 3084 C CA . GLU A 1 449 ? 33.081 56.624 32.273 1.00 12.81 426 GLU A CA 1
ATOM 3085 C C . GLU A 1 449 ? 32.657 55.623 31.189 1.00 13.31 426 GLU A C 1
ATOM 3086 O O . GLU A 1 449 ? 32.648 54.385 31.415 1.00 12.57 426 GLU A O 1
ATOM 3092 N N . ILE A 1 450 ? 32.335 56.145 30.011 1.00 12.96 427 ILE A N 1
ATOM 3093 C CA . ILE A 1 450 ? 32.055 55.233 28.906 1.00 11.39 427 ILE A CA 1
ATOM 3094 C C . ILE A 1 450 ? 33.297 54.553 28.354 1.00 11.66 427 ILE A C 1
ATOM 3095 O O . ILE A 1 450 ? 33.248 53.289 28.072 1.00 11.42 427 ILE A O 1
ATOM 3100 N N . ALA A 1 451 ? 34.442 55.278 28.285 1.00 10.28 428 ALA A N 1
ATOM 3101 C CA . ALA A 1 451 ? 35.741 54.612 27.891 1.00 11.89 428 ALA A CA 1
ATOM 3102 C C . ALA A 1 451 ? 36.062 53.446 28.864 1.00 13.18 428 ALA A C 1
ATOM 3103 O O . ALA A 1 451 ? 36.376 52.347 28.411 1.00 11.74 428 ALA A O 1
ATOM 3105 N N . VAL A 1 452 ? 35.943 53.680 30.171 1.00 12.08 429 VAL A N 1
ATOM 3106 C CA . VAL A 1 452 ? 36.232 52.649 31.144 1.00 11.70 429 VAL A CA 1
ATOM 3107 C C . VAL A 1 452 ? 35.263 51.428 30.981 1.00 12.64 429 VAL A C 1
ATOM 3108 O O . VAL A 1 452 ? 35.677 50.247 30.941 1.00 12.37 429 VAL A O 1
ATOM 3112 N N . LEU A 1 453 ? 33.987 51.738 30.810 1.00 13.97 430 LEU A N 1
ATOM 3113 C CA . LEU A 1 453 ? 32.970 50.674 30.586 1.00 14.79 430 LEU A CA 1
ATOM 3114 C C . LEU A 1 453 ? 33.425 49.815 29.387 1.00 14.48 430 LEU A C 1
ATOM 3115 O O . LEU A 1 453 ? 33.465 48.555 29.439 1.00 12.20 430 LEU A O 1
ATOM 3128 N N . GLU A 1 455 ? 36.389 49.323 28.108 1.00 13.92 432 GLU A N 1
ATOM 3129 C CA . GLU A 1 455 ? 37.581 48.550 28.335 1.00 14.01 432 GLU A CA 1
ATOM 3130 C C . GLU A 1 455 ? 37.211 47.170 28.922 1.00 15.28 432 GLU A C 1
ATOM 3131 O O . GLU A 1 455 ? 37.937 46.212 28.732 1.00 15.09 432 GLU A O 1
ATOM 3137 N N . PHE A 1 456 ? 36.190 47.149 29.748 1.00 13.42 433 PHE A N 1
ATOM 3138 C CA . PHE A 1 456 ? 35.656 45.884 30.322 1.00 13.77 433 PHE A CA 1
ATOM 3139 C C . PHE A 1 456 ? 34.632 45.108 29.451 1.00 14.20 433 PHE A C 1
ATOM 3140 O O . PHE A 1 456 ? 33.968 44.141 29.936 1.00 14.17 433 PHE A O 1
ATOM 3148 N N . GLY A 1 457 ? 34.367 45.602 28.244 1.00 15.36 434 GLY A N 1
ATOM 3149 C CA . GLY A 1 457 ? 33.342 44.958 27.374 1.00 13.33 434 GLY A CA 1
ATOM 3150 C C . GLY A 1 457 ? 31.994 45.104 27.993 1.00 13.95 434 GLY A C 1
ATOM 3151 O O . GLY A 1 457 ? 31.156 44.203 27.880 1.00 13.58 434 GLY A O 1
ATOM 3152 N N . GLY A 1 458 ? 31.746 46.203 28.691 1.00 12.45 435 GLY A N 1
ATOM 3153 C CA . GLY A 1 458 ? 30.531 46.325 29.428 1.00 12.96 435 GLY A CA 1
ATOM 3154 C C . GLY A 1 458 ? 29.314 46.412 28.583 1.00 13.98 435 GLY A C 1
ATOM 3155 O O . GLY A 1 458 ? 29.380 46.886 27.421 1.00 15.27 435 GLY A O 1
ATOM 3156 N N . SER A 1 459 ? 28.191 45.967 29.160 1.00 14.11 436 SER A N 1
ATOM 3157 C CA . SER A 1 459 ? 26.943 46.115 28.416 1.00 16.59 436 SER A CA 1
ATOM 3158 C C . SER A 1 459 ? 26.212 47.452 28.718 1.00 13.38 436 SER A C 1
ATOM 3159 O O . SER A 1 459 ? 26.488 48.108 29.736 1.00 13.96 436 SER A O 1
ATOM 3162 N N . SER A 1 460 ? 25.160 47.815 27.961 1.00 14.78 437 SER A N 1
ATOM 3163 C CA . SER A 1 460 ? 24.465 49.041 28.348 1.00 16.15 437 SER A CA 1
ATOM 3164 C C . SER A 1 460 ? 23.783 48.831 29.670 1.00 17.94 437 SER A C 1
ATOM 3165 O O . SER A 1 460 ? 23.557 49.788 30.469 1.00 16.03 437 SER A O 1
ATOM 3168 N N . GLU A 1 461 ? 23.382 47.584 29.914 1.00 18.88 438 GLU A N 1
ATOM 3169 C CA . GLU A 1 461 ? 22.774 47.252 31.231 1.00 18.89 438 GLU A CA 1
ATOM 3170 C C . GLU A 1 461 ? 23.743 47.501 32.365 1.00 17.34 438 GLU A C 1
ATOM 3171 O O . GLU A 1 461 ? 23.369 48.051 33.454 1.00 18.56 438 GLU A O 1
ATOM 3177 N N . ASP A 1 462 ? 24.983 47.077 32.153 1.00 17.07 439 ASP A N 1
ATOM 3178 C CA . ASP A 1 462 ? 25.961 47.178 33.241 1.00 17.89 439 ASP A CA 1
ATOM 3179 C C . ASP A 1 462 ? 26.139 48.665 33.571 1.00 17.28 439 ASP A C 1
ATOM 3180 O O . ASP A 1 462 ? 26.212 49.037 34.754 1.00 16.96 439 ASP A O 1
ATOM 3185 N N . LEU A 1 463 ? 26.205 49.501 32.519 1.00 16.81 440 LEU A N 1
ATOM 3186 C CA . LEU A 1 463 ? 26.421 50.971 32.728 1.00 17.09 440 LEU A CA 1
ATOM 3187 C C . LEU A 1 463 ? 25.206 51.571 33.418 1.00 16.18 440 LEU A C 1
ATOM 3188 O O . LEU A 1 463 ? 25.294 52.383 34.376 1.00 16.88 440 LEU A O 1
ATOM 3193 N N . GLY A 1 464 ? 24.032 51.169 32.959 1.00 17.08 441 GLY A N 1
ATOM 3194 C CA . GLY A 1 464 ? 22.806 51.755 33.464 1.00 18.07 441 GLY A CA 1
ATOM 3195 C C . GLY A 1 464 ? 22.555 51.296 34.865 1.00 19.55 441 GLY A C 1
ATOM 3196 O O . GLY A 1 464 ? 21.869 51.997 35.655 1.00 20.21 441 GLY A O 1
ATOM 3197 N N . ARG A 1 465 ? 23.121 50.167 35.260 1.00 20.12 442 ARG A N 1
ATOM 3198 C CA . ARG A 1 465 ? 22.888 49.744 36.639 1.00 20.99 442 ARG A CA 1
ATOM 3199 C C . ARG A 1 465 ? 23.944 50.270 37.640 1.00 21.25 442 ARG A C 1
ATOM 3200 O O . ARG A 1 465 ? 23.883 49.951 38.841 1.00 21.49 442 ARG A O 1
ATOM 3208 N N . THR A 1 466 ? 24.956 50.959 37.162 1.00 18.29 443 THR A N 1
ATOM 3209 C CA . THR A 1 466 ? 26.002 51.472 38.042 1.00 15.15 443 THR A CA 1
ATOM 3210 C C . THR A 1 466 ? 25.389 52.681 38.730 1.00 15.91 443 THR A C 1
ATOM 3211 O O . THR A 1 466 ? 24.760 53.514 38.045 1.00 16.28 443 THR A O 1
ATOM 3215 N N . CYS A 1 467 ? 25.577 52.802 40.043 1.00 14.73 444 CYS A N 1
ATOM 3216 C CA . CYS A 1 467 ? 24.978 53.928 40.818 1.00 15.97 444 CYS A CA 1
ATOM 3217 C C . CYS A 1 467 ? 25.679 55.219 40.387 1.00 15.72 444 CYS A C 1
ATOM 3218 O O . CYS A 1 467 ? 26.934 55.295 40.456 1.00 17.44 444 CYS A O 1
ATOM 3221 N N . HIS A 1 468 ? 24.902 56.214 39.944 1.00 13.54 445 HIS A N 1
ATOM 3222 C CA . HIS A 1 468 ? 25.436 57.588 39.660 1.00 14.63 445 HIS A CA 1
ATOM 3223 C C . HIS A 1 468 ? 24.908 58.584 40.625 1.00 16.83 445 HIS A C 1
ATOM 3224 O O . HIS A 1 468 ? 23.724 58.540 40.976 1.00 15.76 445 HIS A O 1
ATOM 3231 N N . ALA A 1 469 ? 25.774 59.490 41.073 1.00 16.26 446 ALA A N 1
ATOM 3232 C CA . ALA A 1 469 ? 25.345 60.387 42.146 1.00 17.62 446 ALA A CA 1
ATOM 3233 C C . ALA A 1 469 ? 24.206 61.270 41.621 1.00 17.40 446 ALA A C 1
ATOM 3234 O O . ALA A 1 469 ? 24.224 61.635 40.450 1.00 15.48 446 ALA A O 1
ATOM 3236 N N . HIS A 1 470 ? 23.223 61.653 42.440 1.00 17.52 447 HIS A N 1
ATOM 3237 C CA . HIS A 1 470 ? 22.209 62.641 42.005 1.00 18.95 447 HIS A CA 1
ATOM 3238 C C . HIS A 1 470 ? 22.350 63.869 42.813 1.00 20.74 447 HIS A C 1
ATOM 3239 O O . HIS A 1 470 ? 22.442 63.764 44.019 1.00 17.95 447 HIS A O 1
ATOM 3246 N N . PRO A 1 471 ? 22.303 65.100 42.208 1.00 20.33 448 PRO A N 1
ATOM 3247 C CA . PRO A 1 471 ? 22.125 65.437 40.810 1.00 17.97 448 PRO A CA 1
ATOM 3248 C C . PRO A 1 471 ? 23.502 65.662 40.175 1.00 17.75 448 PRO A C 1
ATOM 3249 O O . PRO A 1 471 ? 24.349 66.463 40.720 1.00 17.26 448 PRO A O 1
ATOM 3253 N N . THR A 1 472 ? 23.792 64.895 39.135 1.00 14.78 449 THR A N 1
ATOM 3254 C CA . THR A 1 472 ? 25.026 65.164 38.374 1.00 15.08 449 THR A CA 1
ATOM 3255 C C . THR A 1 472 ? 24.629 65.084 36.870 1.00 15.46 449 THR A C 1
ATOM 3256 O O . THR A 1 472 ? 23.700 64.362 36.491 1.00 15.08 449 THR A O 1
ATOM 3268 N N . SER A 1 474 ? 26.309 63.478 34.893 1.00 13.15 451 SER A N 1
ATOM 3269 C CA . SER A 1 474 ? 26.653 62.068 34.535 1.00 14.58 451 SER A CA 1
ATOM 3270 C C . SER A 1 474 ? 25.437 61.154 34.614 1.00 12.68 451 SER A C 1
ATOM 3271 O O . SER A 1 474 ? 25.405 60.150 33.965 1.00 14.76 451 SER A O 1
ATOM 3274 N N . GLU A 1 475 ? 24.407 61.522 35.381 1.00 14.03 452 GLU A N 1
ATOM 3275 C CA . GLU A 1 475 ? 23.181 60.712 35.362 1.00 14.27 452 GLU A CA 1
ATOM 3276 C C . GLU A 1 475 ? 22.590 60.537 33.990 1.00 14.37 452 GLU A C 1
ATOM 3277 O O . GLU A 1 475 ? 21.941 59.545 33.785 1.00 15.69 452 GLU A O 1
ATOM 3283 N N . ALA A 1 476 ? 22.778 61.488 33.073 1.00 14.13 453 ALA A N 1
ATOM 3284 C CA . ALA A 1 476 ? 22.296 61.330 31.703 1.00 14.42 453 ALA A CA 1
ATOM 3285 C C . ALA A 1 476 ? 22.989 60.168 30.973 1.00 15.35 453 ALA A C 1
ATOM 3286 O O . ALA A 1 476 ? 22.386 59.528 30.117 1.00 15.40 453 ALA A O 1
ATOM 3288 N N . VAL A 1 477 ? 24.250 59.882 31.309 1.00 14.55 454 VAL A N 1
ATOM 3289 C CA . VAL A 1 477 ? 24.958 58.698 30.715 1.00 13.78 454 VAL A CA 1
ATOM 3290 C C . VAL A 1 477 ? 24.243 57.426 31.269 1.00 13.09 454 VAL A C 1
ATOM 3291 O O . VAL A 1 477 ? 23.910 56.540 30.509 1.00 13.89 454 VAL A O 1
ATOM 3295 N N . LYS A 1 478 ? 23.983 57.360 32.577 1.00 13.91 455 LYS A N 1
ATOM 3296 C CA . LYS A 1 478 ? 23.243 56.160 33.114 1.00 14.37 455 LYS A CA 1
ATOM 3297 C C . LYS A 1 478 ? 21.862 56.034 32.436 1.00 15.65 455 LYS A C 1
ATOM 3298 O O . LYS A 1 478 ? 21.462 54.916 32.051 1.00 16.68 455 LYS A O 1
ATOM 3304 N N . GLU A 1 479 ? 21.093 57.127 32.397 1.00 14.84 456 GLU A N 1
ATOM 3305 C CA . GLU A 1 479 ? 19.757 57.125 31.760 1.00 17.50 456 GLU A CA 1
ATOM 3306 C C . GLU A 1 479 ? 19.780 56.752 30.286 1.00 16.36 456 GLU A C 1
ATOM 3307 O O . GLU A 1 479 ? 18.914 55.986 29.824 1.00 15.73 456 GLU A O 1
ATOM 3313 N N . ALA A 1 480 ? 20.747 57.266 29.535 1.00 14.24 457 ALA A N 1
ATOM 3314 C CA . ALA A 1 480 ? 20.903 56.876 28.139 1.00 17.04 457 ALA A CA 1
ATOM 3315 C C . ALA A 1 480 ? 21.159 55.412 28.013 1.00 16.29 457 ALA A C 1
ATOM 3316 O O . ALA A 1 480 ? 20.629 54.741 27.095 1.00 16.77 457 ALA A O 1
ATOM 3318 N N . ALA A 1 481 ? 22.021 54.912 28.891 1.00 15.10 458 ALA A N 1
ATOM 3319 C CA . ALA A 1 481 ? 22.338 53.465 28.878 1.00 16.24 458 ALA A CA 1
ATOM 3320 C C . ALA A 1 481 ? 21.078 52.633 29.208 1.00 15.23 458 ALA A C 1
ATOM 3321 O O . ALA A 1 481 ? 20.807 51.652 28.546 1.00 16.02 458 ALA A O 1
ATOM 3323 N N . LEU A 1 482 ? 20.299 53.024 30.221 1.00 16.23 459 LEU A N 1
ATOM 3324 C CA . LEU A 1 482 ? 19.019 52.329 30.524 1.00 18.50 459 LEU A CA 1
ATOM 3325 C C . LEU A 1 482 ? 18.037 52.348 29.350 1.00 19.59 459 LEU A C 1
ATOM 3326 O O . LEU A 1 482 ? 17.256 51.373 29.156 1.00 22.91 459 LEU A O 1
ATOM 3331 N N . SER A 1 483 ? 18.008 53.456 28.594 1.00 19.92 460 SER A N 1
ATOM 3332 C CA . SER A 1 483 ? 17.112 53.589 27.440 1.00 21.38 460 SER A CA 1
ATOM 3333 C C . SER A 1 483 ? 17.549 52.656 26.349 1.00 24.95 460 SER A C 1
ATOM 3334 O O . SER A 1 483 ? 16.725 52.183 25.605 1.00 25.00 460 SER A O 1
ATOM 3337 N N . THR A 1 484 ? 18.849 52.386 26.272 1.00 21.87 461 THR A N 1
ATOM 3338 C CA . THR A 1 484 ? 19.378 51.521 25.224 1.00 23.17 461 THR A CA 1
ATOM 3339 C C . THR A 1 484 ? 19.021 50.057 25.615 1.00 28.62 461 THR A C 1
ATOM 3340 O O . THR A 1 484 ? 18.808 49.198 24.762 1.00 31.75 461 THR A O 1
ATOM 3344 N N . PHE A 1 485 ? 19.051 49.778 26.916 1.00 30.32 462 PHE A N 1
ATOM 3345 C CA . PHE A 1 485 ? 18.789 48.465 27.402 1.00 37.37 462 PHE A CA 1
ATOM 3346 C C . PHE A 1 485 ? 17.266 48.170 27.483 1.00 41.91 462 PHE A C 1
ATOM 3347 O O . PHE A 1 485 ? 16.885 47.033 27.215 1.00 37.92 462 PHE A O 1
ATOM 3355 N N . PHE A 1 486 ? 16.437 49.177 27.832 1.00 42.60 463 PHE A N 1
ATOM 3356 C CA . PHE A 1 486 ? 14.915 49.151 27.825 1.00 47.53 463 PHE A CA 1
ATOM 3357 C C . PHE A 1 486 ? 14.245 50.236 26.966 1.00 46.92 463 PHE A C 1
ATOM 3358 O O . PHE A 1 486 ? 14.223 50.200 25.725 1.00 56.45 463 PHE A O 1
ATOM 3366 N N . TYR B 1 26 ? -4.679 47.287 44.341 1.00 46.70 3 TYR B N 1
ATOM 3367 C CA . TYR B 1 26 ? -3.301 47.714 43.876 1.00 35.99 3 TYR B CA 1
ATOM 3368 C C . TYR B 1 26 ? -2.332 46.574 44.084 1.00 32.14 3 TYR B C 1
ATOM 3369 O O . TYR B 1 26 ? -2.441 45.827 45.042 1.00 36.24 3 TYR B O 1
ATOM 3378 N N . ASP B 1 27 ? -1.359 46.438 43.198 1.00 30.23 4 ASP B N 1
ATOM 3379 C CA . ASP B 1 27 ? -0.246 45.497 43.465 1.00 26.45 4 ASP B CA 1
ATOM 3380 C C . ASP B 1 27 ? 0.698 46.119 44.507 1.00 25.83 4 ASP B C 1
ATOM 3381 O O . ASP B 1 27 ? 1.342 45.424 45.315 1.00 29.84 4 ASP B O 1
ATOM 3386 N N . LEU B 1 28 ? 0.799 47.441 44.469 1.00 24.73 5 LEU B N 1
ATOM 3387 C CA . LEU B 1 28 ? 1.810 48.157 45.279 1.00 22.93 5 LEU B CA 1
ATOM 3388 C C . LEU B 1 28 ? 1.290 49.484 45.771 1.00 20.52 5 LEU B C 1
ATOM 3389 O O . LEU B 1 28 ? 0.821 50.290 44.970 1.00 23.82 5 LEU B O 1
ATOM 3394 N N . ILE B 1 29 ? 1.411 49.747 47.071 1.00 21.34 6 ILE B N 1
ATOM 3395 C CA . ILE B 1 29 ? 1.232 51.095 47.622 1.00 20.73 6 ILE B CA 1
ATOM 3396 C C . ILE B 1 29 ? 2.571 51.587 48.188 1.00 22.18 6 ILE B C 1
ATOM 3397 O O . ILE B 1 29 ? 3.207 50.890 48.999 1.00 23.37 6 ILE B O 1
ATOM 3402 N N . VAL B 1 30 ? 3.012 52.756 47.721 1.00 21.10 7 VAL B N 1
ATOM 3403 C CA . VAL B 1 30 ? 4.231 53.360 48.171 1.00 20.14 7 VAL B CA 1
ATOM 3404 C C . VAL B 1 30 ? 3.762 54.443 49.112 1.00 21.50 7 VAL B C 1
ATOM 3405 O O . VAL B 1 30 ? 2.862 55.220 48.746 1.00 22.80 7 VAL B O 1
ATOM 3409 N N . ILE B 1 31 ? 4.331 54.500 50.321 1.00 18.36 8 ILE B N 1
ATOM 3410 C CA . ILE B 1 31 ? 4.058 55.591 51.199 1.00 22.51 8 ILE B CA 1
ATOM 3411 C C . ILE B 1 31 ? 5.292 56.554 51.192 1.00 26.23 8 ILE B C 1
ATOM 3412 O O . ILE B 1 31 ? 6.332 56.181 51.721 1.00 21.94 8 ILE B O 1
ATOM 3417 N N . GLY B 1 32 ? 5.126 57.750 50.591 1.00 31.25 9 GLY B N 1
ATOM 3418 C CA . GLY B 1 32 ? 6.157 58.844 50.320 1.00 29.55 9 GLY B CA 1
ATOM 3419 C C . GLY B 1 32 ? 6.580 58.981 48.850 1.00 37.80 9 GLY B C 1
ATOM 3420 O O . GLY B 1 32 ? 6.883 57.958 48.138 1.00 42.37 9 GLY B O 1
ATOM 3421 N N . SER B 1 33 ? 6.713 60.212 48.344 1.00 44.09 10 SER B N 1
ATOM 3422 C CA . SER B 1 33 ? 7.126 60.380 46.890 1.00 47.34 10 SER B CA 1
ATOM 3423 C C . SER B 1 33 ? 8.526 60.973 46.671 1.00 45.51 10 SER B C 1
ATOM 3424 O O . SER B 1 33 ? 8.769 61.597 45.589 1.00 52.65 10 SER B O 1
ATOM 3427 N N . GLY B 1 34 ? 9.368 60.821 47.711 1.00 48.14 11 GLY B N 1
ATOM 3428 C CA . GLY B 1 34 ? 10.810 61.066 47.690 1.00 43.94 11 GLY B CA 1
ATOM 3429 C C . GLY B 1 34 ? 11.486 60.203 46.655 1.00 37.39 11 GLY B C 1
ATOM 3430 O O . GLY B 1 34 ? 10.847 59.315 46.065 1.00 34.93 11 GLY B O 1
ATOM 3431 N N . PRO B 1 35 ? 12.770 60.473 46.398 1.00 32.51 12 PRO B N 1
ATOM 3432 C CA . PRO B 1 35 ? 13.311 59.827 45.249 1.00 32.51 12 PRO B CA 1
ATOM 3433 C C . PRO B 1 35 ? 13.189 58.312 45.337 1.00 25.81 12 PRO B C 1
ATOM 3434 O O . PRO B 1 35 ? 12.899 57.710 44.317 1.00 28.56 12 PRO B O 1
ATOM 3438 N N . GLY B 1 36 ? 13.359 57.701 46.524 1.00 19.43 13 GLY B N 1
ATOM 3439 C CA . GLY B 1 36 ? 13.204 56.273 46.570 1.00 21.03 13 GLY B CA 1
ATOM 3440 C C . GLY B 1 36 ? 11.777 55.835 46.144 1.00 22.92 13 GLY B C 1
ATOM 3441 O O . GLY B 1 36 ? 11.610 54.942 45.306 1.00 21.00 13 GLY B O 1
ATOM 3442 N N . GLY B 1 37 ? 10.765 56.449 46.772 1.00 20.52 14 GLY B N 1
ATOM 3443 C CA . GLY B 1 37 ? 9.387 56.026 46.587 1.00 18.66 14 GLY B CA 1
ATOM 3444 C C . GLY B 1 37 ? 8.949 56.336 45.163 1.00 20.44 14 GLY B C 1
ATOM 3445 O O . GLY B 1 37 ? 8.373 55.506 44.515 1.00 20.22 14 GLY B O 1
ATOM 3446 N N . TYR B 1 38 ? 9.332 57.491 44.628 1.00 18.91 15 TYR B N 1
ATOM 3447 C CA . TYR B 1 38 ? 8.886 57.778 43.273 1.00 21.58 15 TYR B CA 1
ATOM 3448 C C . TYR B 1 38 ? 9.510 56.874 42.227 1.00 21.38 15 TYR B C 1
ATOM 3449 O O . TYR B 1 38 ? 8.822 56.446 41.289 1.00 21.50 15 TYR B O 1
ATOM 3458 N N . VAL B 1 39 ? 10.810 56.570 42.360 1.00 18.22 16 VAL B N 1
ATOM 3459 C CA . VAL B 1 39 ? 11.432 55.709 41.390 1.00 19.71 16 VAL B CA 1
ATOM 3460 C C . VAL B 1 39 ? 10.895 54.243 41.520 1.00 20.27 16 VAL B C 1
ATOM 3461 O O . VAL B 1 39 ? 10.752 53.502 40.514 1.00 19.46 16 VAL B O 1
ATOM 3465 N N . CYS B 1 40 ? 10.688 53.864 42.787 1.00 20.02 17 CYS B N 1
ATOM 3466 C CA . CYS B 1 40 ? 10.110 52.546 43.077 1.00 21.61 17 CYS B CA 1
ATOM 3467 C C . CYS B 1 40 ? 8.810 52.468 42.319 1.00 21.67 17 CYS B C 1
ATOM 3468 O O . CYS B 1 40 ? 8.557 51.447 41.666 1.00 22.76 17 CYS B O 1
ATOM 3471 N N . ALA B 1 41 ? 7.971 53.522 42.432 1.00 18.58 18 ALA B N 1
ATOM 3472 C CA . ALA B 1 41 ? 6.647 53.461 41.793 1.00 21.88 18 ALA B CA 1
ATOM 3473 C C . ALA B 1 41 ? 6.769 53.350 40.280 1.00 23.32 18 ALA B C 1
ATOM 3474 O O . ALA B 1 41 ? 6.032 52.561 39.621 1.00 23.84 18 ALA B O 1
ATOM 3476 N N . ILE B 1 42 ? 7.736 54.059 39.714 1.00 25.16 19 ILE B N 1
ATOM 3477 C CA . ILE B 1 42 ? 7.817 54.076 38.224 1.00 23.07 19 ILE B CA 1
ATOM 3478 C C . ILE B 1 42 ? 8.332 52.750 37.675 1.00 24.98 19 ILE B C 1
ATOM 3479 O O . ILE B 1 42 ? 7.802 52.243 36.665 1.00 25.85 19 ILE B O 1
ATOM 3484 N N . LYS B 1 43 ? 9.353 52.189 38.341 1.00 23.10 20 LYS B N 1
ATOM 3485 C CA . LYS B 1 43 ? 9.896 50.921 37.987 1.00 24.74 20 LYS B CA 1
ATOM 3486 C C . LYS B 1 43 ? 8.813 49.874 38.128 1.00 25.01 20 LYS B C 1
ATOM 3487 O O . LYS B 1 43 ? 8.684 49.001 37.273 1.00 23.94 20 LYS B O 1
ATOM 3493 N N . ALA B 1 44 ? 8.053 49.957 39.215 1.00 21.57 21 ALA B N 1
ATOM 3494 C CA . ALA B 1 44 ? 7.021 48.953 39.468 1.00 23.61 21 ALA B CA 1
ATOM 3495 C C . ALA B 1 44 ? 6.023 49.008 38.333 1.00 25.66 21 ALA B C 1
ATOM 3496 O O . ALA B 1 44 ? 5.621 47.964 37.769 1.00 27.71 21 ALA B O 1
ATOM 3498 N N . ALA B 1 45 ? 5.623 50.216 37.972 1.00 24.72 22 ALA B N 1
ATOM 3499 C CA . ALA B 1 45 ? 4.634 50.379 36.878 1.00 28.44 22 ALA B CA 1
ATOM 3500 C C . ALA B 1 45 ? 5.212 49.842 35.534 1.00 32.12 22 ALA B C 1
ATOM 3501 O O . ALA B 1 45 ? 4.533 49.144 34.768 1.00 34.96 22 ALA B O 1
ATOM 3503 N N . GLN B 1 46 ? 6.488 50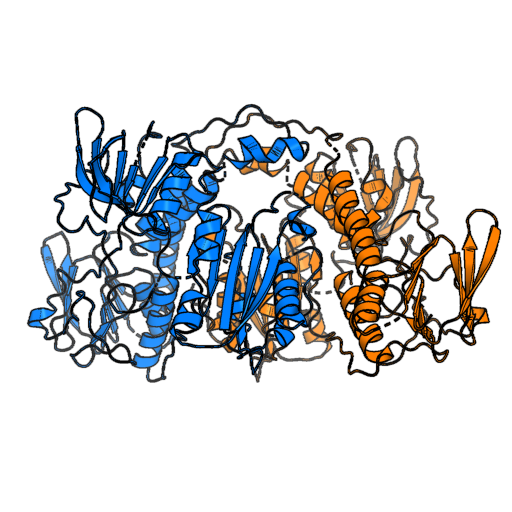.091 35.285 1.00 33.38 23 GLN B N 1
ATOM 3504 C CA . GLN B 1 46 ? 7.124 49.689 34.038 1.00 33.02 23 GLN B CA 1
ATOM 3505 C C . GLN B 1 46 ? 7.229 48.157 34.017 1.00 38.99 23 GLN B C 1
ATOM 3506 O O . GLN B 1 46 ? 7.293 47.541 32.942 1.00 32.93 23 GLN B O 1
ATOM 3512 N N . LEU B 1 47 ? 7.305 47.550 35.205 1.00 31.90 24 LEU B N 1
ATOM 3513 C CA . LEU B 1 47 ? 7.304 46.091 35.317 1.00 34.80 24 LEU B CA 1
ATOM 3514 C C . LEU B 1 47 ? 5.896 45.477 35.266 1.00 34.46 24 LEU B C 1
ATOM 3515 O O . LEU B 1 47 ? 5.762 44.274 35.495 1.00 35.86 24 LEU B O 1
ATOM 3520 N N . GLY B 1 48 ? 4.869 46.289 35.003 1.00 33.02 25 GLY B N 1
ATOM 3521 C CA . GLY B 1 48 ? 3.495 45.772 34.833 1.00 32.11 25 GLY B CA 1
ATOM 3522 C C . GLY B 1 48 ? 2.563 45.881 36.015 1.00 36.55 25 GLY B C 1
ATOM 3523 O O . GLY B 1 48 ? 1.401 45.485 35.919 1.00 36.02 25 GLY B O 1
ATOM 3532 N N . LYS B 1 50 ? 0.199 47.644 39.125 1.00 28.44 27 LYS B N 1
ATOM 3533 C CA . LYS B 1 50 ? -0.727 48.738 39.368 1.00 31.76 27 LYS B CA 1
ATOM 3534 C C . LYS B 1 50 ? -0.363 49.409 40.713 1.00 29.96 27 LYS B C 1
ATOM 3535 O O . LYS B 1 50 ? -0.481 48.779 41.779 1.00 27.24 27 LYS B O 1
ATOM 3541 N N . VAL B 1 51 ? 0.077 50.680 40.651 1.00 27.01 28 VAL B N 1
ATOM 3542 C CA . VAL B 1 51 ? 0.747 51.366 41.770 1.00 24.21 28 VAL B CA 1
ATOM 3543 C C . VAL B 1 51 ? -0.050 52.581 42.276 1.00 23.78 28 VAL B C 1
ATOM 3544 O O . VAL B 1 51 ? -0.629 53.376 41.490 1.00 22.67 28 VAL B O 1
ATOM 3548 N N . ALA B 1 52 ? -0.114 52.736 43.592 1.00 25.93 29 ALA B N 1
ATOM 3549 C CA . ALA B 1 52 ? -0.583 53.989 44.212 1.00 24.32 29 ALA B CA 1
ATOM 3550 C C . ALA B 1 52 ? 0.570 54.587 45.021 1.00 26.96 29 ALA B C 1
ATOM 3551 O O . ALA B 1 52 ? 1.322 53.837 45.701 1.00 22.66 29 ALA B O 1
ATOM 3553 N N . VAL B 1 53 ? 0.633 55.913 45.012 1.00 23.28 30 VAL B N 1
ATOM 3554 C CA . VAL B 1 53 ? 1.562 56.606 45.849 1.00 23.72 30 VAL B CA 1
ATOM 3555 C C . VAL B 1 53 ? 0.820 57.507 46.814 1.00 24.22 30 VAL B C 1
ATOM 3556 O O . VAL B 1 53 ? -0.016 58.340 46.402 1.00 26.17 30 VAL B O 1
ATOM 3560 N N . VAL B 1 54 ? 1.132 57.362 48.096 1.00 24.46 31 VAL B N 1
ATOM 3561 C CA . VAL B 1 54 ? 0.432 58.105 49.094 1.00 26.55 31 VAL B CA 1
ATOM 3562 C C . VAL B 1 54 ? 1.418 59.144 49.556 1.00 31.20 31 VAL B C 1
ATOM 3563 O O . VAL B 1 54 ? 2.490 58.771 50.036 1.00 30.44 31 VAL B O 1
ATOM 3567 N N . GLU B 1 55 ? 1.055 60.422 49.472 1.00 28.37 32 GLU B N 1
ATOM 3568 C CA . GLU B 1 55 ? 1.999 61.494 49.892 1.00 31.32 32 GLU B CA 1
ATOM 3569 C C . GLU B 1 55 ? 1.236 62.594 50.643 1.00 31.42 32 GLU B C 1
ATOM 3570 O O . GLU B 1 55 ? 0.192 62.998 50.182 1.00 33.27 32 GLU B O 1
ATOM 3576 N N . LYS B 1 56 ? 1.720 63.045 51.798 1.00 33.22 33 LYS B N 1
ATOM 3577 C CA . LYS B 1 56 ? 1.059 64.161 52.521 1.00 41.41 33 LYS B CA 1
ATOM 3578 C C . LYS B 1 56 ? 1.262 65.543 51.844 1.00 46.49 33 LYS B C 1
ATOM 3579 O O . LYS B 1 56 ? 0.339 66.350 51.766 1.00 42.42 33 LYS B O 1
ATOM 3585 N N . ARG B 1 57 ? 2.454 65.795 51.308 1.00 48.28 34 ARG B N 1
ATOM 3586 C CA . ARG B 1 57 ? 2.747 67.125 50.722 1.00 60.47 34 ARG B CA 1
ATOM 3587 C C . ARG B 1 57 ? 1.886 67.381 49.454 1.00 63.38 34 ARG B C 1
ATOM 3588 O O . ARG B 1 57 ? 1.397 66.420 48.788 1.00 55.53 34 ARG B O 1
ATOM 3596 N N . SER B 1 58 ? 1.685 68.666 49.143 1.00 55.70 35 SER B N 1
ATOM 3597 C CA . SER B 1 58 ? 0.884 69.072 47.963 1.00 59.70 35 SER B CA 1
ATOM 3598 C C . SER B 1 58 ? 1.596 68.800 46.617 1.00 58.95 35 SER B C 1
ATOM 3599 O O . SER B 1 58 ? 0.989 68.933 45.544 1.00 55.16 35 SER B O 1
ATOM 3602 N N . THR B 1 59 ? 2.887 68.441 46.704 1.00 52.61 36 THR B N 1
ATOM 3603 C CA . THR B 1 59 ? 3.768 68.179 45.545 1.00 53.50 36 THR B CA 1
ATOM 3604 C C . THR B 1 59 ? 4.535 66.849 45.744 1.00 50.18 36 THR B C 1
ATOM 3605 O O . THR B 1 59 ? 4.751 66.396 46.881 1.00 43.34 36 THR B O 1
ATOM 3609 N N . TYR B 1 60 ? 4.964 66.244 44.639 1.00 49.75 37 TYR B N 1
ATOM 3610 C CA . TYR B 1 60 ? 5.854 65.060 44.704 1.00 52.34 37 TYR B CA 1
ATOM 3611 C C . TYR B 1 60 ? 7.352 65.394 44.855 1.00 52.23 37 TYR B C 1
ATOM 3612 O O . TYR B 1 60 ? 7.734 66.574 44.852 1.00 52.18 37 TYR B O 1
ATOM 3621 N N . GLY B 1 61 ? 8.185 64.349 44.970 1.00 53.97 38 GLY B N 1
ATOM 3622 C CA . GLY B 1 61 ? 9.653 64.500 44.930 1.00 49.61 38 GLY B CA 1
ATOM 3623 C C . GLY B 1 61 ? 10.354 64.480 46.280 1.00 47.54 38 GLY B C 1
ATOM 3624 O O . GLY B 1 61 ? 11.592 64.435 46.345 1.00 47.71 38 GLY B O 1
ATOM 3625 N N . GLY B 1 62 ? 9.562 64.543 47.356 1.00 43.15 39 GLY B N 1
ATOM 3626 C CA . GLY B 1 62 ? 10.090 64.456 48.725 1.00 46.12 39 GLY B CA 1
ATOM 3627 C C . GLY B 1 62 ? 11.169 65.483 49.033 1.00 45.60 39 GLY B C 1
ATOM 3628 O O . GLY B 1 62 ? 11.166 66.585 48.451 1.00 44.40 39 GLY B O 1
ATOM 3629 N N . THR B 1 63 ? 12.063 65.121 49.962 1.00 48.31 40 THR B N 1
ATOM 3630 C CA . THR B 1 63 ? 13.111 65.996 50.465 1.00 46.17 40 THR B CA 1
ATOM 3631 C C . THR B 1 63 ? 14.012 66.425 49.340 1.00 49.42 40 THR B C 1
ATOM 3632 O O . THR B 1 63 ? 14.352 67.603 49.254 1.00 48.91 40 THR B O 1
ATOM 3636 N N . CYS B 1 64 ? 14.392 65.503 48.459 1.00 44.88 41 CYS B N 1
ATOM 3637 C CA . CYS B 1 64 ? 15.457 65.873 47.526 1.00 45.55 41 CYS B CA 1
ATOM 3638 C C . CYS B 1 64 ? 15.008 67.017 46.573 1.00 47.26 41 CYS B C 1
ATOM 3639 O O . CYS B 1 64 ? 15.718 68.035 46.397 1.00 44.24 41 CYS B O 1
ATOM 3642 N N . LEU B 1 65 ? 13.809 66.884 46.018 1.00 37.69 42 LEU B N 1
ATOM 3643 C CA . LEU B 1 65 ? 13.416 67.799 44.942 1.00 45.51 42 LEU B CA 1
ATOM 3644 C C . LEU B 1 65 ? 12.788 69.130 45.414 1.00 44.62 42 LEU B C 1
ATOM 3645 O O . LEU B 1 65 ? 12.844 70.131 44.674 1.00 41.13 42 LEU B O 1
ATOM 3650 N N . ASN B 1 66 ? 12.200 69.134 46.622 1.00 38.21 43 ASN B N 1
ATOM 3651 C CA . ASN B 1 66 ? 11.435 70.307 47.145 1.00 41.61 43 ASN B CA 1
ATOM 3652 C C . ASN B 1 66 ? 12.270 71.199 48.116 1.00 40.81 43 ASN B C 1
ATOM 3653 O O . ASN B 1 66 ? 12.212 72.437 48.036 1.00 41.79 43 ASN B O 1
ATOM 3658 N N . VAL B 1 67 ? 12.997 70.548 49.044 1.00 40.23 44 VAL B N 1
ATOM 3659 C CA . VAL B 1 67 ? 13.787 71.217 50.105 1.00 44.76 44 VAL B CA 1
ATOM 3660 C C . VAL B 1 67 ? 15.235 70.645 50.301 1.00 44.28 44 VAL B C 1
ATOM 3661 O O . VAL B 1 67 ? 15.870 70.805 51.395 1.00 41.50 44 VAL B O 1
ATOM 3665 N N . GLY B 1 68 ? 15.766 69.982 49.256 1.00 42.19 45 GLY B N 1
ATOM 3666 C CA . GLY B 1 68 ? 16.966 69.140 49.426 1.00 36.56 45 GLY B CA 1
ATOM 3667 C C . GLY B 1 68 ? 18.068 69.341 48.402 1.00 42.60 45 GLY B C 1
ATOM 3668 O O . GLY B 1 68 ? 18.733 70.364 48.420 1.00 42.08 45 GLY B O 1
ATOM 3669 N N . CYS B 1 69 ? 18.257 68.351 47.533 1.00 36.93 46 CYS B N 1
ATOM 3670 C CA . CYS B 1 69 ? 19.315 68.399 46.563 1.00 43.22 46 CYS B CA 1
ATOM 3671 C C . CYS B 1 69 ? 18.972 69.470 45.567 1.00 34.25 46 CYS B C 1
ATOM 3672 O O . CYS B 1 69 ? 19.813 70.278 45.262 1.00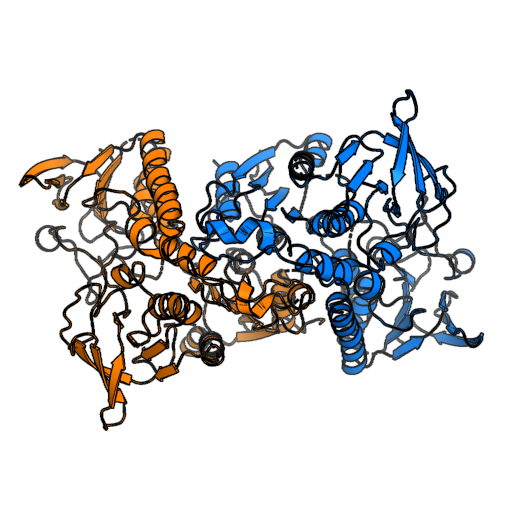 39.04 46 CYS B O 1
ATOM 3675 N N . ILE B 1 70 ? 17.758 69.510 45.067 1.00 27.93 47 ILE B N 1
ATOM 3676 C CA . ILE B 1 70 ? 17.581 70.354 43.895 1.00 32.21 47 ILE B CA 1
ATOM 3677 C C . ILE B 1 70 ? 17.745 71.869 44.160 1.00 28.42 47 ILE B C 1
ATOM 3678 O O . ILE B 1 70 ? 18.535 72.556 43.429 1.00 30.62 47 ILE B O 1
ATOM 3683 N N . PRO B 1 71 ? 17.020 72.415 45.177 1.00 30.43 48 PRO B N 1
ATOM 3684 C CA . PRO B 1 71 ? 17.109 73.886 45.390 1.00 25.42 48 PRO B CA 1
ATOM 3685 C C . PRO B 1 71 ? 18.494 74.315 45.828 1.00 23.49 48 PRO B C 1
ATOM 3686 O O . PRO B 1 71 ? 18.964 75.393 45.463 1.00 23.25 48 PRO B O 1
ATOM 3690 N N . SER B 1 72 ? 19.117 73.470 46.641 1.00 21.90 49 SER B N 1
ATOM 3691 C CA . SER B 1 72 ? 20.431 73.650 47.166 1.00 24.26 49 SER B CA 1
ATOM 3692 C C . SER B 1 72 ? 21.445 73.850 45.996 1.00 26.24 49 SER B C 1
ATOM 3693 O O . SER B 1 72 ? 22.270 74.804 46.021 1.00 20.98 49 SER B O 1
ATOM 3696 N N . LYS B 1 73 ? 21.425 72.893 45.049 1.00 21.08 50 LYS B N 1
ATOM 3697 C CA . LYS B 1 73 ? 22.327 72.951 43.893 1.00 21.97 50 LYS B CA 1
ATOM 3698 C C . LYS B 1 73 ? 22.039 74.212 43.039 1.00 20.55 50 LYS B C 1
ATOM 3699 O O . LYS B 1 73 ? 22.978 74.811 42.522 1.00 19.63 50 LYS B O 1
ATOM 3705 N N . ALA B 1 74 ? 20.783 74.666 42.963 1.00 18.01 51 ALA B N 1
ATOM 3706 C CA . ALA B 1 74 ? 20.468 75.908 42.197 1.00 20.66 51 ALA B CA 1
ATOM 3707 C C . ALA B 1 74 ? 21.070 77.169 42.813 1.00 21.29 51 ALA B C 1
ATOM 3708 O O . ALA B 1 74 ? 21.696 77.940 42.079 1.00 19.35 51 ALA B O 1
ATOM 3710 N N . LEU B 1 75 ? 21.047 77.278 44.148 1.00 19.56 52 LEU B N 1
ATOM 3711 C CA . LEU B 1 75 ? 21.637 78.400 44.874 1.00 21.77 52 LEU B CA 1
ATOM 3712 C C . LEU B 1 75 ? 23.151 78.289 44.887 1.00 18.38 52 LEU B C 1
ATOM 3713 O O . LEU B 1 75 ? 23.852 79.293 44.810 1.00 18.79 52 LEU B O 1
ATOM 3718 N N . LEU B 1 76 ? 23.651 77.049 44.970 1.00 17.04 53 LEU B N 1
ATOM 3719 C CA . LEU B 1 76 ? 25.086 76.848 44.956 1.00 15.14 53 LEU B CA 1
ATOM 3720 C C . LEU B 1 76 ? 25.689 77.287 43.611 1.00 15.31 53 LEU B C 1
ATOM 3721 O O . LEU B 1 76 ? 26.755 77.933 43.605 1.00 14.65 53 LEU B O 1
ATOM 3726 N N . HIS B 1 77 ? 25.035 76.945 42.502 1.00 16.71 54 HIS B N 1
ATOM 3727 C CA . HIS B 1 77 ? 25.554 77.320 41.181 1.00 16.71 54 HIS B CA 1
ATOM 3728 C C . HIS B 1 77 ? 25.446 78.824 41.017 1.00 19.03 54 HIS B C 1
ATOM 3729 O O . HIS B 1 77 ? 26.392 79.483 40.637 1.00 15.07 54 HIS B O 1
ATOM 3736 N N . ALA B 1 78 ? 24.303 79.382 41.394 1.00 16.78 55 ALA B N 1
ATOM 3737 C CA . ALA B 1 78 ? 24.089 80.841 41.197 1.00 18.28 55 ALA B CA 1
ATOM 3738 C C . ALA B 1 78 ? 25.099 81.636 42.038 1.00 18.54 55 ALA B C 1
ATOM 3739 O O . ALA B 1 78 ? 25.770 82.606 41.561 1.00 19.26 55 ALA B O 1
ATOM 3741 N N . SER B 1 79 ? 25.282 81.247 43.284 1.00 17.12 56 SER B N 1
ATOM 3742 C CA . SER B 1 79 ? 26.110 81.992 44.170 1.00 18.13 56 SER B CA 1
ATOM 3743 C C . SER B 1 79 ? 27.589 81.819 43.816 1.00 18.46 56 SER B C 1
ATOM 3744 O O . SER B 1 79 ? 28.432 82.737 43.965 1.00 17.05 56 SER B O 1
ATOM 3747 N N . GLU B 1 80 ? 27.931 80.633 43.279 1.00 16.99 57 GLU B N 1
ATOM 3748 C CA . GLU B 1 80 ? 29.292 80.460 42.699 1.00 19.01 57 GLU B CA 1
ATOM 3749 C C . GLU B 1 80 ? 29.499 81.374 41.440 1.00 17.28 57 GLU B C 1
ATOM 3750 O O . GLU B 1 80 ? 30.546 81.961 41.321 1.00 21.30 57 GLU B O 1
ATOM 3764 N N . PHE B 1 82 ? 28.138 84.148 41.013 1.00 17.66 59 PHE B N 1
ATOM 3765 C CA . PHE B 1 82 ? 28.294 85.500 41.632 1.00 19.98 59 PHE B CA 1
ATOM 3766 C C . PHE B 1 82 ? 29.735 85.754 42.113 1.00 20.45 59 PHE B C 1
ATOM 3767 O O . PHE B 1 82 ? 30.404 86.765 41.762 1.00 19.10 59 PHE B O 1
ATOM 3775 N N . HIS B 1 83 ? 30.296 84.783 42.835 1.00 17.20 60 HIS B N 1
ATOM 3776 C CA . HIS B 1 83 ? 31.657 84.882 43.229 1.00 18.27 60 HIS B CA 1
ATOM 3777 C C . HIS B 1 83 ? 32.627 84.930 42.077 1.00 18.62 60 HIS B C 1
ATOM 3778 O O . HIS B 1 83 ? 33.570 85.705 42.149 1.00 16.77 60 HIS B O 1
ATOM 3785 N N . GLN B 1 84 ? 32.437 84.096 41.045 1.00 16.33 61 GLN B N 1
ATOM 3786 C CA . GLN B 1 84 ? 33.288 84.153 39.838 1.00 19.30 61 GLN B CA 1
ATOM 3787 C C . GLN B 1 84 ? 33.155 85.489 39.130 1.00 16.59 61 GLN B C 1
ATOM 3788 O O . GLN B 1 84 ? 34.139 85.978 38.596 1.00 18.94 61 GLN B O 1
ATOM 3794 N N . ALA B 1 85 ? 31.962 86.008 39.038 1.00 15.96 62 ALA B N 1
ATOM 3795 C CA . ALA B 1 85 ? 31.823 87.321 38.404 1.00 17.49 62 ALA B CA 1
ATOM 3796 C C . ALA B 1 85 ? 32.651 88.400 39.117 1.00 17.93 62 ALA B C 1
ATOM 3797 O O . ALA B 1 85 ? 33.191 89.349 38.465 1.00 17.68 62 ALA B O 1
ATOM 3799 N N . GLN B 1 86 ? 32.698 88.332 40.446 1.00 18.10 63 GLN B N 1
ATOM 3800 C CA . GLN B 1 86 ? 33.485 89.321 41.251 1.00 19.23 63 GLN B CA 1
ATOM 3801 C C . GLN B 1 86 ? 34.922 89.083 41.198 1.00 17.80 63 GLN B C 1
ATOM 3802 O O . GLN B 1 86 ? 35.709 90.065 41.270 1.00 19.89 63 GLN B O 1
ATOM 3808 N N . HIS B 1 87 ? 35.333 87.814 41.148 1.00 17.62 64 HIS B N 1
ATOM 3809 C CA . HIS B 1 87 ? 36.740 87.491 41.425 1.00 18.80 64 HIS B CA 1
ATOM 3810 C C . HIS B 1 87 ? 37.502 86.710 40.354 1.00 18.79 64 HIS B C 1
ATOM 3811 O O . HIS B 1 87 ? 38.734 86.610 40.386 1.00 20.13 64 HIS B O 1
ATOM 3818 N N . GLY B 1 88 ? 36.780 86.121 39.431 1.00 17.47 65 GLY B N 1
ATOM 3819 C CA . GLY B 1 88 ? 37.366 85.151 38.495 1.00 17.97 65 GLY B CA 1
ATOM 3820 C C . GLY B 1 88 ? 37.433 85.643 37.038 1.00 16.16 65 GLY B C 1
ATOM 3821 O O . GLY B 1 88 ? 37.646 84.841 36.131 1.00 15.62 65 GLY B O 1
ATOM 3822 N N . LEU B 1 89 ? 37.114 86.903 36.788 1.00 15.72 66 LEU B N 1
ATOM 3823 C CA . LEU B 1 89 ? 37.025 87.384 35.376 1.00 15.89 66 LEU B CA 1
ATOM 3824 C C . LEU B 1 89 ? 38.168 88.254 34.977 1.00 15.44 66 LEU B C 1
ATOM 3825 O O . LEU B 1 89 ? 38.648 88.178 33.870 1.00 16.21 66 LEU B O 1
ATOM 3830 N N . GLU B 1 90 ? 38.630 89.107 35.891 1.00 15.65 67 GLU B N 1
ATOM 3831 C CA . GLU B 1 90 ? 39.676 90.073 35.469 1.00 16.27 67 GLU B CA 1
ATOM 3832 C C . GLU B 1 90 ? 40.925 89.377 34.920 1.00 16.51 67 GLU B C 1
ATOM 3833 O O . GLU B 1 90 ? 41.511 89.823 33.914 1.00 16.78 67 GLU B O 1
ATOM 3839 N N . ALA B 1 91 ? 41.343 88.279 35.551 1.00 16.77 68 ALA B N 1
ATOM 3840 C CA . ALA B 1 91 ? 42.570 87.518 35.131 1.00 18.24 68 ALA B CA 1
ATOM 3841 C C . ALA B 1 91 ? 42.420 86.884 33.737 1.00 16.40 68 ALA B C 1
ATOM 3842 O O . ALA B 1 91 ? 43.413 86.506 33.062 1.00 16.27 68 ALA B O 1
ATOM 3844 N N . LEU B 1 92 ? 41.203 86.838 33.230 1.00 16.45 69 LEU B N 1
ATOM 3845 C CA . LEU B 1 92 ? 41.023 86.279 31.944 1.00 15.08 69 LEU B CA 1
ATOM 3846 C C . LEU B 1 92 ? 40.771 87.386 30.924 1.00 17.83 69 LEU B C 1
ATOM 3847 O O . LEU B 1 92 ? 40.411 87.047 29.777 1.00 17.95 69 LEU B O 1
ATOM 3852 N N . GLY B 1 93 ? 40.924 88.673 31.299 1.00 16.25 70 GLY B N 1
ATOM 3853 C CA . GLY B 1 93 ? 40.607 89.746 30.329 1.00 16.57 70 GLY B CA 1
ATOM 3854 C C . GLY B 1 93 ? 39.140 90.121 30.138 1.00 16.37 70 GLY B C 1
ATOM 3855 O O . GLY B 1 93 ? 38.779 90.763 29.138 1.00 17.21 70 GLY B O 1
ATOM 3856 N N . VAL B 1 94 ? 38.280 89.787 31.097 1.00 15.21 71 VAL B N 1
ATOM 3857 C CA . VAL B 1 94 ? 36.897 90.098 30.988 1.00 14.44 71 VAL B CA 1
ATOM 3858 C C . VAL B 1 94 ? 36.534 91.127 32.123 1.00 14.65 71 VAL B C 1
ATOM 3859 O O . VAL B 1 94 ? 36.737 90.854 33.322 1.00 16.23 71 VAL B O 1
ATOM 3863 N N . GLU B 1 95 ? 36.127 92.316 31.692 1.00 15.18 72 GLU B N 1
ATOM 3864 C CA . GLU B 1 95 ? 35.945 93.461 32.577 1.00 16.45 72 GLU B CA 1
ATOM 3865 C C . GLU B 1 95 ? 34.448 93.708 32.834 1.00 16.48 72 GLU B C 1
ATOM 3866 O O . GLU B 1 95 ? 33.672 94.076 31.934 1.00 17.47 72 GLU B O 1
ATOM 3872 N N . VAL B 1 96 ? 34.049 93.513 34.096 1.00 16.02 73 VAL B N 1
ATOM 3873 C CA . VAL B 1 96 ? 32.647 93.695 34.464 1.00 18.62 73 VAL B CA 1
ATOM 3874 C C . VAL B 1 96 ? 32.419 94.624 35.661 1.00 23.80 73 VAL B C 1
ATOM 3875 O O . VAL B 1 96 ? 31.337 94.555 36.263 1.00 28.29 73 VAL B O 1
ATOM 3879 N N . ALA B 1 97 ? 33.434 95.343 36.091 1.00 22.98 74 ALA B N 1
ATOM 3880 C CA . ALA B 1 97 ? 33.207 96.394 37.158 1.00 26.29 74 ALA B CA 1
ATOM 3881 C C . ALA B 1 97 ? 32.747 95.710 38.461 1.00 29.33 74 ALA B C 1
ATOM 3882 O O . ALA B 1 97 ? 33.376 94.714 38.854 1.00 28.90 74 ALA B O 1
ATOM 3884 N N . ASN B 1 98 ? 31.699 96.203 39.160 1.00 24.79 75 ASN B N 1
ATOM 3885 C CA . ASN B 1 98 ? 31.323 95.451 40.439 1.00 25.79 75 ASN B CA 1
ATOM 3886 C C . ASN B 1 98 ? 29.902 94.779 40.326 1.00 23.01 75 ASN B C 1
ATOM 3887 O O . ASN B 1 98 ? 28.852 95.456 40.316 1.00 22.54 75 ASN B O 1
ATOM 3892 N N . PRO B 1 99 ? 29.852 93.442 40.195 1.00 21.62 76 PRO B N 1
ATOM 3893 C CA . PRO B 1 99 ? 28.566 92.792 39.916 1.00 20.80 76 PRO B CA 1
ATOM 3894 C C . PRO B 1 99 ? 27.578 93.050 41.053 1.00 18.82 76 PRO B C 1
ATOM 3895 O O . PRO B 1 99 ? 28.030 93.257 42.218 1.00 20.27 76 PRO B O 1
ATOM 3899 N N . LYS B 1 100 ? 26.264 93.067 40.761 1.00 18.19 77 LYS B N 1
ATOM 3900 C CA . LYS B 1 100 ? 25.239 93.303 41.800 1.00 20.61 77 LYS B CA 1
ATOM 3901 C C . LYS B 1 100 ? 24.414 92.007 41.985 1.00 21.01 77 LYS B C 1
ATOM 3902 O O . LYS B 1 100 ? 24.021 91.425 41.026 1.00 21.56 77 LYS B O 1
ATOM 3908 N N . LEU B 1 101 ? 24.093 91.672 43.223 1.00 22.31 78 LEU B N 1
ATOM 3909 C CA . LEU B 1 101 ? 23.228 90.531 43.538 1.00 21.14 78 LEU B CA 1
ATOM 3910 C C . LEU B 1 101 ? 21.806 90.964 43.385 1.00 24.70 78 LEU B C 1
ATOM 3911 O O . LEU B 1 101 ? 21.420 91.996 43.910 1.00 25.38 78 LEU B O 1
ATOM 3916 N N . ASN B 1 102 ? 21.016 90.225 42.636 1.00 22.17 79 ASN B N 1
ATOM 3917 C CA . ASN B 1 102 ? 19.616 90.426 42.691 1.00 24.14 79 ASN B CA 1
ATOM 3918 C C . ASN B 1 102 ? 19.044 89.153 43.377 1.00 24.51 79 ASN B C 1
ATOM 3919 O O . ASN B 1 102 ? 18.809 88.135 42.709 1.00 22.44 79 ASN B O 1
ATOM 3924 N N . LEU B 1 103 ? 18.863 89.207 44.699 1.00 24.81 80 LEU B N 1
ATOM 3925 C CA . LEU B 1 103 ? 18.481 88.005 45.449 1.00 24.26 80 LEU B CA 1
ATOM 3926 C C . LEU B 1 103 ? 17.136 87.478 44.988 1.00 26.62 80 LEU B C 1
ATOM 3927 O O . LEU B 1 103 ? 16.900 86.261 44.898 1.00 23.69 80 LEU B O 1
ATOM 3932 N N . GLN B 1 104 ? 16.239 88.402 44.651 1.00 26.32 81 GLN B N 1
ATOM 3933 C CA . GLN B 1 104 ? 14.918 88.013 44.205 1.00 30.87 81 GLN B CA 1
ATOM 3934 C C . GLN B 1 104 ? 15.028 87.103 42.946 1.00 28.72 81 GLN B C 1
ATOM 3935 O O . GLN B 1 104 ? 14.387 86.048 42.856 1.00 21.91 81 GLN B O 1
ATOM 3941 N N . LYS B 1 105 ? 15.817 87.531 41.961 1.00 26.68 82 LYS B N 1
ATOM 3942 C CA . LYS B 1 105 ? 15.983 86.739 40.726 1.00 25.04 82 LYS B CA 1
ATOM 3943 C C . LYS B 1 105 ? 16.748 85.412 40.981 1.00 19.28 82 LYS B C 1
ATOM 3944 O O . LYS B 1 105 ? 16.508 84.445 40.278 1.00 19.15 82 LYS B O 1
ATOM 3966 N N . ALA B 1 108 ? 14.352 83.214 42.323 1.00 19.94 85 ALA B N 1
ATOM 3967 C CA . ALA B 1 108 ? 13.445 82.805 41.219 1.00 19.33 85 ALA B CA 1
ATOM 3968 C C . ALA B 1 108 ? 14.025 81.653 40.401 1.00 22.15 85 ALA B C 1
ATOM 3969 O O . ALA B 1 108 ? 13.308 80.719 39.959 1.00 18.11 85 ALA B O 1
ATOM 3971 N N . HIS B 1 109 ? 15.330 81.678 40.221 1.00 18.39 86 HIS B N 1
ATOM 3972 C CA . HIS B 1 109 ? 15.969 80.490 39.537 1.00 18.74 86 HIS B CA 1
ATOM 3973 C C . HIS B 1 109 ? 15.842 79.224 40.366 1.00 18.60 86 HIS B C 1
ATOM 3974 O O . HIS B 1 109 ? 15.583 78.190 39.847 1.00 22.23 86 HIS B O 1
ATOM 3981 N N . LYS B 1 110 ? 16.094 79.305 41.662 1.00 21.53 87 LYS B N 1
ATOM 3982 C CA . LYS B 1 110 ? 15.895 78.152 42.605 1.00 23.33 87 LYS B CA 1
ATOM 3983 C C . LYS B 1 110 ? 14.470 77.601 42.471 1.00 24.09 87 LYS B C 1
ATOM 3984 O O . LYS B 1 110 ? 14.258 76.373 42.277 1.00 21.57 87 LYS B O 1
ATOM 3990 N N . ASP B 1 111 ? 13.472 78.493 42.563 1.00 24.80 88 ASP B N 1
ATOM 3991 C CA . ASP B 1 111 ? 12.087 78.026 42.462 1.00 27.16 88 ASP B CA 1
ATOM 3992 C C . ASP B 1 111 ? 11.760 77.452 41.085 1.00 24.99 88 ASP B C 1
ATOM 3993 O O . ASP B 1 111 ? 10.987 76.512 41.001 1.00 26.31 88 ASP B O 1
ATOM 3998 N N . ALA B 1 112 ? 12.321 77.997 40.012 1.00 24.52 89 ALA B N 1
ATOM 3999 C CA . ALA B 1 112 ? 12.064 77.463 38.657 1.00 23.31 89 ALA B CA 1
ATOM 4000 C C . ALA B 1 112 ? 12.617 76.037 38.520 1.00 25.22 89 ALA B C 1
ATOM 4001 O O . ALA B 1 112 ? 12.047 75.215 37.804 1.00 23.37 89 ALA B O 1
ATOM 4003 N N . THR B 1 113 ? 13.753 75.811 39.150 1.00 23.27 90 THR B N 1
ATOM 4004 C CA . THR B 1 113 ? 14.429 74.529 39.065 1.00 25.56 90 THR B CA 1
ATOM 4005 C C . THR B 1 113 ? 13.581 73.519 39.845 1.00 25.59 90 THR B C 1
ATOM 4006 O O . THR B 1 113 ? 13.296 72.471 39.356 1.00 26.49 90 THR B O 1
ATOM 4010 N N . VAL B 1 114 ? 13.206 73.872 41.059 1.00 23.70 91 VAL B N 1
ATOM 4011 C CA . VAL B 1 114 ? 12.249 73.068 41.853 1.00 25.58 91 VAL B CA 1
ATOM 4012 C C . VAL B 1 114 ? 11.006 72.760 41.037 1.00 24.02 91 VAL B C 1
ATOM 4013 O O . VAL B 1 114 ? 10.630 71.604 40.899 1.00 25.61 91 VAL B O 1
ATOM 4017 N N . LYS B 1 115 ? 10.329 73.772 40.517 1.00 25.12 92 LYS B N 1
ATOM 4018 C CA . LYS B 1 115 ? 9.152 73.498 39.672 1.00 27.14 92 LYS B CA 1
ATOM 4019 C C . LYS B 1 115 ? 9.372 72.523 38.480 1.00 27.73 92 LYS B C 1
ATOM 4020 O O . LYS B 1 115 ? 8.512 71.664 38.232 1.00 24.36 92 LYS B O 1
ATOM 4026 N N . SER B 1 116 ? 10.513 72.584 37.759 1.00 26.64 93 SER B N 1
ATOM 4027 C CA . SER B 1 116 ? 10.645 71.650 36.623 1.00 26.62 93 SER B CA 1
ATOM 4028 C C . SER B 1 116 ? 10.793 70.254 37.182 1.00 25.69 93 SER B C 1
ATOM 4029 O O . SER B 1 116 ? 10.398 69.322 36.533 1.00 26.00 93 SER B O 1
ATOM 4032 N N . ASN B 1 117 ? 11.476 70.100 38.312 1.00 26.64 94 ASN B N 1
ATOM 4033 C CA . ASN B 1 117 ? 11.742 68.729 38.815 1.00 32.49 94 ASN B CA 1
ATOM 4034 C C . ASN B 1 117 ? 10.425 68.099 39.342 1.00 31.38 94 ASN B C 1
ATOM 4035 O O . ASN B 1 117 ? 10.072 67.001 38.968 1.00 32.08 94 ASN B O 1
ATOM 4040 N N . VAL B 1 118 ? 9.684 68.857 40.131 1.00 30.31 95 VAL B N 1
ATOM 4041 C CA . VAL B 1 118 ? 8.412 68.439 40.678 1.00 36.16 95 VAL B CA 1
ATOM 4042 C C . VAL B 1 118 ? 7.395 68.165 39.589 1.00 40.08 95 VAL B C 1
ATOM 4043 O O . VAL B 1 118 ? 6.706 67.145 39.638 1.00 36.23 95 VAL B O 1
ATOM 4047 N N . ASP B 1 119 ? 7.342 69.031 38.573 1.00 41.45 96 ASP B N 1
ATOM 4048 C CA . ASP B 1 119 ? 6.415 68.849 37.445 1.00 38.79 96 ASP B CA 1
ATOM 4049 C C . ASP B 1 119 ? 6.820 67.644 36.638 1.00 36.97 96 ASP B C 1
ATOM 4050 O O . ASP B 1 119 ? 5.968 66.957 36.040 1.00 35.97 96 ASP B O 1
ATOM 4055 N N . GLY B 1 120 ? 8.122 67.406 36.561 1.00 30.92 97 GLY B N 1
ATOM 4056 C CA . GLY B 1 120 ? 8.627 66.187 35.929 1.00 31.23 97 GLY B CA 1
ATOM 4057 C C . GLY B 1 120 ? 8.128 64.913 36.626 1.00 30.49 97 GLY B C 1
ATOM 4058 O O . GLY B 1 120 ? 7.767 63.932 35.962 1.00 35.93 97 GLY B O 1
ATOM 4059 N N . VAL B 1 121 ? 8.105 64.917 37.965 1.00 27.93 98 VAL B N 1
ATOM 4060 C CA . VAL B 1 121 ? 7.675 63.699 38.695 1.00 26.98 98 VAL B CA 1
ATOM 4061 C C . VAL B 1 121 ? 6.189 63.524 38.407 1.00 26.89 98 VAL B C 1
ATOM 4062 O O . VAL B 1 121 ? 5.714 62.435 38.091 1.00 26.47 98 VAL B O 1
ATOM 4066 N N . SER B 1 122 ? 5.454 64.622 38.373 1.00 28.27 99 SER B N 1
ATOM 4067 C CA . SER B 1 122 ? 4.052 64.472 38.155 1.00 30.00 99 SER B CA 1
ATOM 4068 C C . SER B 1 122 ? 3.746 64.031 36.676 1.00 32.45 99 SER B C 1
ATOM 4069 O O . SER B 1 122 ? 2.896 63.138 36.445 1.00 33.85 99 SER B O 1
ATOM 4072 N N . PHE B 1 123 ? 4.467 64.562 35.676 1.00 31.12 100 PHE B N 1
ATOM 4073 C CA . PHE B 1 123 ? 4.452 63.927 34.359 1.00 29.78 100 PHE B CA 1
ATOM 4074 C C . PHE B 1 123 ? 4.775 62.420 34.304 1.00 32.37 100 PHE B C 1
ATOM 4075 O O . PHE B 1 123 ? 4.048 61.638 33.658 1.00 31.66 100 PHE B O 1
ATOM 4083 N N . LEU B 1 124 ? 5.885 61.989 34.884 1.00 30.44 101 LEU B N 1
ATOM 4084 C CA . LEU B 1 124 ? 6.175 60.567 34.838 1.00 29.74 101 LEU B CA 1
ATOM 4085 C C . LEU B 1 124 ? 5.085 59.713 35.532 1.00 27.79 101 LEU B C 1
ATOM 4086 O O . LEU B 1 124 ? 4.780 58.620 35.065 1.00 28.67 101 LEU B O 1
ATOM 4091 N N . PHE B 1 125 ? 4.484 60.206 36.603 1.00 27.85 102 PHE B N 1
ATOM 4092 C CA . PHE B 1 125 ? 3.345 59.429 37.231 1.00 29.33 102 PHE B CA 1
ATOM 4093 C C . PHE B 1 125 ? 2.197 59.314 36.217 1.00 31.71 102 PHE B C 1
ATOM 4094 O O . PHE B 1 125 ? 1.581 58.243 36.106 1.00 26.40 102 PHE B O 1
ATOM 4102 N N . LYS B 1 126 ? 1.883 60.400 35.486 1.00 29.73 103 LYS B N 1
ATOM 4103 C CA . LYS B 1 126 ? 0.781 60.302 34.465 1.00 34.86 103 LYS B CA 1
ATOM 4104 C C . LYS B 1 126 ? 1.161 59.327 33.397 1.00 33.18 103 LYS B C 1
ATOM 4105 O O . LYS B 1 126 ? 0.378 58.443 33.055 1.00 32.95 103 LYS B O 1
ATOM 4111 N N . LYS B 1 127 ? 2.369 59.467 32.872 1.00 32.46 104 LYS B N 1
ATOM 4112 C CA . LYS B 1 127 ? 2.788 58.604 31.787 1.00 36.30 104 LYS B CA 1
ATOM 4113 C C . LYS B 1 127 ? 2.795 57.101 32.159 1.00 40.21 104 LYS B C 1
ATOM 4114 O O . LYS B 1 127 ? 2.506 56.250 31.315 1.00 33.52 104 LYS B O 1
ATOM 4120 N N . ASN B 1 128 ? 3.106 56.784 33.419 1.00 34.13 105 ASN B N 1
ATOM 4121 C CA . ASN B 1 128 ? 3.130 55.389 33.896 1.00 31.55 105 ASN B CA 1
ATOM 4122 C C . ASN B 1 128 ? 1.865 54.902 34.595 1.00 31.93 105 ASN B C 1
ATOM 4123 O O . ASN B 1 128 ? 1.807 53.791 35.159 1.00 32.61 105 ASN B O 1
ATOM 4128 N N . LYS B 1 129 ? 0.823 55.734 34.571 1.00 31.52 106 LYS B N 1
ATOM 4129 C CA . LYS B 1 129 ? -0.499 55.355 35.078 1.00 31.61 106 LYS B CA 1
ATOM 4130 C C . LYS B 1 129 ? -0.429 55.054 36.573 1.00 32.92 106 LYS B C 1
ATOM 4131 O O . LYS B 1 129 ? -1.069 54.129 37.086 1.00 27.26 106 LYS B O 1
ATOM 4137 N N . ILE B 1 130 ? 0.303 55.893 37.294 1.00 30.70 107 ILE B N 1
ATOM 4138 C CA . ILE B 1 130 ? 0.425 55.724 38.733 1.00 31.72 107 ILE B CA 1
ATOM 4139 C C . ILE B 1 130 ? -0.594 56.594 39.417 1.00 30.65 107 ILE B C 1
ATOM 4140 O O . ILE B 1 130 ? -0.647 57.773 39.136 1.00 32.68 107 ILE B O 1
ATOM 4145 N N . ASP B 1 131 ? -1.373 56.053 40.351 1.00 28.09 108 ASP B N 1
ATOM 4146 C CA . ASP B 1 131 ? -2.311 56.884 41.079 1.00 31.29 108 ASP B CA 1
ATOM 4147 C C . ASP B 1 131 ? -1.724 57.572 42.332 1.00 31.50 108 ASP B C 1
ATOM 4148 O O . ASP B 1 131 ? -1.108 56.928 43.170 1.00 32.29 108 ASP B O 1
ATOM 4153 N N . GLY B 1 132 ? -1.980 58.858 42.494 1.00 29.79 109 GLY B N 1
ATOM 4154 C CA . GLY B 1 132 ? -1.511 59.586 43.680 1.00 34.38 109 GLY B CA 1
ATOM 4155 C C . GLY B 1 132 ? -2.668 59.813 44.641 1.00 32.66 109 GLY B C 1
ATOM 4156 O O . GLY B 1 132 ? -3.740 60.061 44.193 1.00 36.96 109 GLY B O 1
ATOM 4157 N N . PHE B 1 133 ? -2.440 59.693 45.942 1.00 32.74 110 PHE B N 1
ATOM 4158 C CA . PHE B 1 133 ? -3.415 60.043 46.991 1.00 32.47 110 PHE B CA 1
ATOM 4159 C C . PHE B 1 133 ? -2.798 61.049 47.947 1.00 36.83 110 PHE B C 1
ATOM 4160 O O . PHE B 1 133 ? -1.745 60.781 48.571 1.00 31.36 110 PHE B O 1
ATOM 4168 N N . GLN B 1 134 ? -3.424 62.205 48.086 1.00 34.26 111 GLN B N 1
ATOM 4169 C CA . GLN B 1 134 ? -2.894 63.132 49.079 1.00 40.17 111 GLN B CA 1
ATOM 4170 C C . GLN B 1 134 ? -3.411 62.838 50.501 1.00 36.48 111 GLN B C 1
ATOM 4171 O O . GLN B 1 134 ? -4.598 62.790 50.737 1.00 42.03 111 GLN B O 1
ATOM 4177 N N . GLY B 1 135 ? -2.508 62.662 51.455 1.00 38.52 112 GLY B N 1
ATOM 4178 C CA . GLY B 1 135 ? -2.934 62.394 52.817 1.00 35.27 112 GLY B CA 1
ATOM 4179 C C . GLY B 1 135 ? -1.821 61.741 53.608 1.00 37.99 112 GLY B C 1
ATOM 4180 O O . GLY B 1 135 ? -0.751 61.483 53.075 1.00 40.75 112 GLY B O 1
ATOM 4181 N N . THR B 1 136 ? -2.086 61.475 54.877 1.00 36.15 113 THR B N 1
ATOM 4182 C CA . THR B 1 136 ? -1.158 60.744 55.710 1.00 37.88 113 THR B CA 1
ATOM 4183 C C . THR B 1 136 ? -1.419 59.254 55.644 1.00 35.77 113 THR B C 1
ATOM 4184 O O . THR B 1 136 ? -2.508 58.818 56.028 1.00 33.67 113 THR B O 1
ATOM 4188 N N . GLY B 1 137 ? -0.414 58.490 55.185 1.00 30.98 114 GLY B N 1
ATOM 4189 C CA . GLY B 1 137 ? -0.523 57.057 55.073 1.00 30.43 114 GLY B CA 1
ATOM 4190 C C . GLY B 1 137 ? -0.127 56.370 56.380 1.00 29.89 114 GLY B C 1
ATOM 4191 O O . GLY B 1 137 ? 0.811 56.778 57.067 1.00 28.95 114 GLY B O 1
ATOM 4192 N N . LYS B 1 138 ? -0.822 55.293 56.702 1.00 30.70 115 LYS B N 1
ATOM 4193 C CA . LYS B 1 138 ? -0.577 54.558 57.924 1.00 26.76 115 LYS B CA 1
ATOM 4194 C C . LYS B 1 138 ? -0.634 53.063 57.526 1.00 25.50 115 LYS B C 1
ATOM 4195 O O . LYS B 1 138 ? -1.572 52.644 56.821 1.00 24.26 115 LYS B O 1
ATOM 4201 N N . VAL B 1 139 ? 0.356 52.305 57.977 1.00 22.92 116 VAL B N 1
ATOM 4202 C CA . VAL B 1 139 ? 0.499 50.848 57.708 1.00 26.63 116 VAL B CA 1
ATOM 4203 C C . VAL B 1 139 ? -0.429 50.110 58.702 1.00 32.31 116 VAL B C 1
ATOM 4204 O O . VAL B 1 139 ? -0.179 50.172 59.921 1.00 29.77 116 VAL B O 1
ATOM 4208 N N . LEU B 1 140 ? -1.448 49.429 58.202 1.00 33.88 117 LEU B N 1
ATOM 4209 C CA . LEU B 1 140 ? -2.431 48.757 59.079 1.00 35.35 117 LEU B CA 1
ATOM 4210 C C . LEU B 1 140 ? -2.117 47.281 59.189 1.00 41.47 117 LEU B C 1
ATOM 4211 O O . LEU B 1 140 ? -2.610 46.589 60.091 1.00 45.56 117 LEU B O 1
ATOM 4216 N N . GLY B 1 141 ? -1.281 46.793 58.270 1.00 41.08 118 GLY B N 1
ATOM 4217 C CA . GLY B 1 141 ? -0.997 45.357 58.170 1.00 41.82 118 GLY B CA 1
ATOM 4218 C C . GLY B 1 141 ? -2.022 44.642 57.314 1.00 42.64 118 GLY B C 1
ATOM 4219 O O . GLY B 1 141 ? -3.022 45.229 56.865 1.00 41.54 118 GLY B O 1
ATOM 4220 N N . GLN B 1 142 ? -1.737 43.377 57.061 1.00 42.91 119 GLN B N 1
ATOM 4221 C CA . GLN B 1 142 ? -2.624 42.493 56.332 1.00 47.05 119 GLN B CA 1
ATOM 4222 C C . GLN B 1 142 ? -3.135 43.099 55.044 1.00 44.25 119 GLN B C 1
ATOM 4223 O O . GLN B 1 142 ? -4.338 43.076 54.794 1.00 48.62 119 GLN B O 1
ATOM 4229 N N . GLY B 1 143 ? -2.237 43.642 54.232 1.00 40.37 120 GLY B N 1
ATOM 4230 C CA . GLY B 1 143 ? -2.613 44.159 52.932 1.00 42.66 120 GLY B CA 1
ATOM 4231 C C . GLY B 1 143 ? -3.221 45.555 52.882 1.00 37.69 120 GLY B C 1
ATOM 4232 O O . GLY B 1 143 ? -3.612 46.006 51.826 1.00 43.54 120 GLY B O 1
ATOM 4233 N N . LYS B 1 144 ? -3.300 46.262 53.997 1.00 34.89 121 LYS B N 1
ATOM 4234 C CA . LYS B 1 144 ? -4.035 47.539 53.940 1.00 30.58 121 LYS B CA 1
ATOM 4235 C C . LYS B 1 144 ? -3.253 48.792 54.386 1.00 26.80 121 LYS B C 1
ATOM 4236 O O . LYS B 1 144 ? -2.465 48.772 55.312 1.00 27.75 121 LYS B O 1
ATOM 4242 N N . VAL B 1 145 ? -3.580 49.912 53.782 1.00 30.74 122 VAL B N 1
ATOM 4243 C CA . VAL B 1 145 ? -2.969 51.162 54.210 1.00 31.66 122 VAL B CA 1
ATOM 4244 C C . VAL B 1 145 ? -4.108 52.164 54.381 1.00 31.55 122 VAL B C 1
ATOM 4245 O O . VAL B 1 145 ? -4.920 52.342 53.458 1.00 31.31 122 VAL B O 1
ATOM 4249 N N . SER B 1 146 ? -4.179 52.851 55.518 1.00 34.99 123 SER B N 1
ATOM 4250 C CA . SER B 1 146 ? -5.171 53.960 55.580 1.00 37.18 123 SER B CA 1
ATOM 4251 C C . SER B 1 146 ? -4.584 55.329 55.183 1.00 38.36 123 SER B C 1
ATOM 4252 O O . SER B 1 146 ? -3.393 55.608 55.480 1.00 39.07 123 SER B O 1
ATOM 4255 N N . VAL B 1 147 ? -5.382 56.143 54.477 1.00 32.46 124 VAL B N 1
ATOM 4256 C CA . VAL B 1 147 ? -4.983 57.454 53.999 1.00 31.87 124 VAL B CA 1
ATOM 4257 C C . VAL B 1 147 ? -5.972 58.432 54.635 1.00 41.30 124 VAL B C 1
ATOM 4258 O O . VAL B 1 147 ? -7.185 58.332 54.359 1.00 38.43 124 VAL B O 1
ATOM 4262 N N . THR B 1 148 ? -5.465 59.333 55.498 1.00 35.49 125 THR B N 1
ATOM 4263 C CA . THR B 1 148 ? -6.295 60.433 56.086 1.00 34.93 125 THR B CA 1
ATOM 4264 C C . THR B 1 148 ? -5.924 61.734 55.431 1.00 35.23 125 THR B C 1
ATOM 4265 O O . THR B 1 148 ? -4.724 62.131 55.475 1.00 31.67 125 THR B O 1
ATOM 4269 N N . ASN B 1 149 ? -6.913 62.369 54.779 1.00 37.83 126 ASN B N 1
ATOM 4270 C CA . ASN B 1 149 ? -6.630 63.672 54.115 1.00 50.54 126 ASN B CA 1
ATOM 4271 C C . ASN B 1 149 ? -6.741 64.853 55.113 1.00 50.57 126 ASN B C 1
ATOM 4272 O O . ASN B 1 149 ? -7.082 64.658 56.291 1.00 50.30 126 ASN B O 1
ATOM 4277 N N . GLU B 1 150 ? -6.388 66.043 54.629 1.00 57.25 127 GLU B N 1
ATOM 4278 C CA . GLU B 1 150 ? -6.465 67.319 55.368 1.00 59.09 127 GLU B CA 1
ATOM 4279 C C . GLU B 1 150 ? -7.818 67.533 56.056 1.00 57.87 127 GLU B C 1
ATOM 4280 O O . GLU B 1 150 ? -7.869 68.055 57.166 1.00 62.81 127 GLU B O 1
ATOM 4286 N N . LYS B 1 151 ? -8.893 67.097 55.406 1.00 54.90 128 LYS B N 1
ATOM 4287 C CA . LYS B 1 151 ? -10.246 67.167 55.942 1.00 56.72 128 LYS B CA 1
ATOM 4288 C C . LYS B 1 151 ? -10.487 66.233 57.150 1.00 53.85 128 LYS B C 1
ATOM 4289 O O . LYS B 1 151 ? -11.356 66.494 57.959 1.00 58.41 128 LYS B O 1
ATOM 4295 N N . GLY B 1 152 ? -9.714 65.160 57.302 1.00 47.61 129 GLY B N 1
ATOM 4296 C CA . GLY B 1 152 ? -9.989 64.174 58.359 1.00 39.95 129 GLY B CA 1
ATOM 4297 C C . GLY B 1 152 ? -10.682 62.893 57.880 1.00 44.41 129 GLY B C 1
ATOM 4298 O O . GLY B 1 152 ? -11.034 62.034 58.695 1.00 41.46 129 GLY B O 1
ATOM 4299 N N . GLU B 1 153 ? -10.878 62.764 56.563 1.00 43.45 130 GLU B N 1
ATOM 4300 C CA . GLU B 1 153 ? -11.501 61.571 55.994 1.00 56.86 130 GLU B CA 1
ATOM 4301 C C . GLU B 1 153 ? -10.489 60.511 55.737 1.00 54.04 130 GLU B C 1
ATOM 4302 O O . GLU B 1 153 ? -9.422 60.791 55.164 1.00 56.66 130 GLU B O 1
ATOM 4308 N N . GLU B 1 154 ? -10.868 59.302 56.129 1.00 51.92 131 GLU B N 1
ATOM 4309 C CA . GLU B 1 154 ? -10.056 58.127 55.990 1.00 51.02 131 GLU B CA 1
ATOM 4310 C C . GLU B 1 154 ? -10.568 57.252 54.850 1.00 55.67 131 GLU B C 1
ATOM 4311 O O . GLU B 1 154 ? -11.749 56.936 54.794 1.00 51.07 131 GLU B O 1
ATOM 4317 N N . GLN B 1 155 ? -9.672 56.894 53.931 1.00 55.61 132 GLN B N 1
ATOM 4318 C CA . GLN B 1 155 ? -9.929 55.898 52.890 1.00 51.00 132 GLN B CA 1
ATOM 4319 C C . GLN B 1 155 ? -8.951 54.743 53.126 1.00 52.17 132 GLN B C 1
ATOM 4320 O O . GLN B 1 155 ? -7.801 54.973 53.494 1.00 52.59 132 GLN B O 1
ATOM 4326 N N . VAL B 1 156 ? -9.393 53.504 52.936 1.00 52.59 133 VAL B N 1
ATOM 4327 C CA . VAL B 1 156 ? -8.522 52.343 53.168 1.00 46.26 133 VAL B CA 1
ATOM 4328 C C . VAL B 1 156 ? -8.186 51.709 51.827 1.00 45.93 133 VAL B C 1
ATOM 4329 O O . VAL B 1 156 ? -9.093 51.274 51.131 1.00 48.23 133 VAL B O 1
ATOM 4333 N N . LEU B 1 157 ? -6.897 51.686 51.470 1.00 39.50 134 LEU B N 1
ATOM 4334 C CA . LEU B 1 157 ? -6.429 51.159 50.191 1.00 38.14 134 LEU B CA 1
ATOM 4335 C C . LEU B 1 157 ? -5.914 49.737 50.440 1.00 39.17 134 LEU B C 1
ATOM 4336 O O . LEU B 1 157 ? -5.328 49.454 51.502 1.00 38.41 134 LEU B O 1
ATOM 4341 N N . GLU B 1 158 ? -6.127 48.815 49.511 1.00 35.12 135 GLU B N 1
ATOM 4342 C CA . GLU B 1 158 ? -5.466 47.539 49.767 1.00 35.04 135 GLU B CA 1
ATOM 4343 C C . GLU B 1 158 ? -4.446 47.169 48.656 1.00 30.74 135 GLU B C 1
ATOM 4344 O O . GLU B 1 158 ? -4.613 47.500 47.487 1.00 29.99 135 GLU B O 1
ATOM 4350 N N . ALA B 1 159 ? -3.400 46.467 49.058 1.00 28.72 136 ALA B N 1
ATOM 4351 C CA . ALA B 1 159 ? -2.398 46.023 48.076 1.00 33.58 136 ALA B CA 1
ATOM 4352 C C . ALA B 1 159 ? -1.639 44.871 48.621 1.00 30.31 136 ALA B C 1
ATOM 4353 O O . ALA B 1 159 ? -1.485 44.786 49.844 1.00 32.35 136 ALA B O 1
ATOM 4355 N N . LYS B 1 160 ? -1.088 44.049 47.722 1.00 29.50 137 LYS B N 1
ATOM 4356 C CA . LYS B 1 160 ? -0.287 42.907 48.111 1.00 32.02 137 LYS B CA 1
ATOM 4357 C C . LYS B 1 160 ? 1.067 43.347 48.729 1.00 33.50 137 LYS B C 1
ATOM 4358 O O . LYS B 1 160 ? 1.687 42.627 49.539 1.00 32.39 137 LYS B O 1
ATOM 4364 N N . ASN B 1 161 ? 1.540 44.531 48.324 1.00 27.60 138 ASN B N 1
ATOM 4365 C CA . ASN B 1 161 ? 2.841 45.062 48.769 1.00 27.16 138 ASN B CA 1
ATOM 4366 C C . ASN B 1 161 ? 2.743 46.526 49.152 1.00 21.88 138 ASN B C 1
ATOM 4367 O O . ASN B 1 161 ? 2.018 47.278 48.525 1.00 24.42 138 ASN B O 1
ATOM 4372 N N . VAL B 1 162 ? 3.412 46.877 50.232 1.00 21.44 139 VAL B N 1
ATOM 4373 C CA . VAL B 1 162 ? 3.499 48.249 50.715 1.00 20.61 139 VAL B CA 1
ATOM 4374 C C . VAL B 1 162 ? 5.007 48.538 50.847 1.00 21.07 139 VAL B C 1
ATOM 4375 O O . VAL B 1 162 ? 5.762 47.769 51.437 1.00 19.51 139 VAL B O 1
ATOM 4379 N N . VAL B 1 163 ? 5.447 49.654 50.268 1.00 21.90 140 VAL B N 1
ATOM 4380 C CA . VAL B 1 163 ? 6.815 50.125 50.418 1.00 18.98 140 VAL B CA 1
ATOM 4381 C C . VAL B 1 163 ? 6.796 51.391 51.233 1.00 19.03 140 VAL B C 1
ATOM 4382 O O . VAL B 1 163 ? 6.120 52.387 50.861 1.00 20.86 140 VAL B O 1
ATOM 4386 N N . ILE B 1 164 ? 7.438 51.335 52.384 1.00 16.57 141 ILE B N 1
ATOM 4387 C CA . ILE B 1 164 ? 7.635 52.596 53.191 1.00 18.97 141 ILE B CA 1
ATOM 4388 C C . ILE B 1 164 ? 8.791 53.447 52.589 1.00 19.87 141 ILE B C 1
ATOM 4389 O O . ILE B 1 164 ? 9.920 53.019 52.597 1.00 17.42 141 ILE B O 1
ATOM 4394 N N . ALA B 1 165 ? 8.512 54.682 52.142 1.00 20.26 142 ALA B N 1
ATOM 4395 C CA . ALA B 1 165 ? 9.531 55.525 51.499 1.00 19.07 142 ALA B CA 1
ATOM 4396 C C . ALA B 1 165 ? 9.350 56.914 52.105 1.00 20.00 142 ALA B C 1
ATOM 4397 O O . ALA B 1 165 ? 9.311 57.929 51.419 1.00 18.58 142 ALA B O 1
ATOM 4399 N N . THR B 1 166 ? 9.196 56.957 53.431 1.00 20.71 143 THR B N 1
ATOM 4400 C CA . THR B 1 166 ? 8.910 58.239 54.124 1.00 22.19 143 THR B CA 1
ATOM 4401 C C . THR B 1 166 ? 10.089 59.190 54.388 1.00 23.21 143 THR B C 1
ATOM 4402 O O . THR B 1 166 ? 9.870 60.312 54.839 1.00 26.74 143 THR B O 1
ATOM 4406 N N . GLY B 1 167 ? 11.331 58.762 54.115 1.00 21.93 144 GLY B N 1
ATOM 4407 C CA . GLY B 1 167 ? 12.419 59.747 54.041 1.00 22.80 144 GLY B CA 1
ATOM 4408 C C . GLY B 1 167 ? 12.877 60.102 55.420 1.00 24.06 144 GLY B C 1
ATOM 4409 O O . GLY B 1 167 ? 12.901 59.261 56.354 1.00 25.83 144 GLY B O 1
ATOM 4410 N N . SER B 1 168 ? 13.256 61.358 55.569 1.00 23.49 145 SER B N 1
ATOM 4411 C CA . SER B 1 168 ? 13.913 61.784 56.803 1.00 25.15 145 SER B CA 1
ATOM 4412 C C . SER B 1 168 ? 13.450 63.191 57.211 1.00 23.59 145 SER B C 1
ATOM 4413 O O . SER B 1 168 ? 12.718 63.856 56.485 1.00 21.81 145 SER B O 1
ATOM 4416 N N . ASP B 1 169 ? 13.914 63.628 58.363 1.00 24.63 146 ASP B N 1
ATOM 4417 C CA . ASP B 1 169 ? 13.576 64.932 58.916 1.00 27.92 146 ASP B CA 1
ATOM 4418 C C . ASP B 1 169 ? 14.802 65.554 59.423 1.00 26.02 146 ASP B C 1
ATOM 4419 O O . ASP B 1 169 ? 15.747 64.858 59.723 1.00 27.28 146 ASP B O 1
ATOM 4424 N N . VAL B 1 170 ? 14.757 66.877 59.595 1.00 27.57 147 VAL B N 1
ATOM 4425 C CA . VAL B 1 170 ? 15.821 67.611 60.247 1.00 31.81 147 VAL B CA 1
ATOM 4426 C C . VAL B 1 170 ? 15.961 67.138 61.718 1.00 34.04 147 VAL B C 1
ATOM 4427 O O . VAL B 1 170 ? 14.955 67.029 62.422 1.00 34.23 147 VAL B O 1
ATOM 4431 N N . ALA B 1 171 ? 17.188 66.826 62.150 1.00 32.02 148 ALA B N 1
ATOM 4432 C CA . ALA B 1 171 ? 17.472 66.510 63.566 1.00 35.55 148 ALA B CA 1
ATOM 4433 C C . ALA B 1 171 ? 17.818 67.773 64.391 1.00 37.59 148 ALA B C 1
ATOM 4434 O O . ALA B 1 171 ? 18.145 68.818 63.823 1.00 34.61 148 ALA B O 1
ATOM 4436 N N . GLY B 1 172 ? 17.763 67.661 65.722 1.00 36.50 149 GLY B N 1
ATOM 4437 C CA . GLY B 1 172 ? 18.173 68.761 66.599 1.00 37.36 149 GLY B CA 1
ATOM 4438 C C . GLY B 1 172 ? 19.610 68.668 67.080 1.00 38.94 149 GLY B C 1
ATOM 4439 O O . GLY B 1 172 ? 20.529 68.123 66.414 1.00 37.20 149 GLY B O 1
ATOM 4440 N N . ILE B 1 173 ? 19.824 69.248 68.247 1.00 39.43 150 ILE B N 1
ATOM 4441 C CA . ILE B 1 173 ? 21.108 69.200 68.848 1.00 37.03 150 ILE B CA 1
ATOM 4442 C C . ILE B 1 173 ? 20.991 68.250 70.028 1.00 49.27 150 ILE B C 1
ATOM 4443 O O . ILE B 1 173 ? 20.153 68.481 70.931 1.00 46.49 150 ILE B O 1
ATOM 4448 N N . PRO B 1 174 ? 21.817 67.177 70.019 1.00 55.96 151 PRO B N 1
ATOM 4449 C CA . PRO B 1 174 ? 21.996 66.304 71.163 1.00 59.33 151 PRO B CA 1
ATOM 4450 C C . PRO B 1 174 ? 21.749 67.079 72.468 1.00 62.10 151 PRO B C 1
ATOM 4451 O O . PRO B 1 174 ? 22.499 68.015 72.777 1.00 57.11 151 PRO B O 1
ATOM 4455 N N . GLY B 1 175 ? 20.649 66.739 73.151 1.00 61.87 152 GLY B N 1
ATOM 4456 C CA . GLY B 1 175 ? 20.298 67.293 74.464 1.00 56.87 152 GLY B CA 1
ATOM 4457 C C . GLY B 1 175 ? 20.209 68.799 74.678 1.00 59.04 152 GLY B C 1
ATOM 4458 O O . GLY B 1 175 ? 20.336 69.278 75.801 1.00 59.64 152 GLY B O 1
ATOM 4459 N N . VAL B 1 176 ? 19.994 69.566 73.621 1.00 53.07 153 VAL B N 1
ATOM 4460 C CA . VAL B 1 176 ? 19.732 70.985 73.768 1.00 43.63 153 VAL B CA 1
ATOM 4461 C C . VAL B 1 176 ? 18.407 71.213 73.102 1.00 48.16 153 VAL B C 1
ATOM 4462 O O . VAL B 1 176 ? 18.191 70.714 71.996 1.00 62.47 153 VAL B O 1
ATOM 4466 N N . GLU B 1 177 ? 17.497 71.947 73.736 1.00 49.67 154 GLU B N 1
ATOM 4467 C CA . GLU B 1 177 ? 16.242 72.259 73.064 1.00 50.49 154 GLU B CA 1
ATOM 4468 C C . GLU B 1 177 ? 16.515 73.439 72.137 1.00 47.71 154 GLU B C 1
ATOM 4469 O O . GLU B 1 177 ? 17.301 74.313 72.469 1.00 45.80 154 GLU B O 1
ATOM 4475 N N . VAL B 1 178 ? 15.897 73.456 70.967 1.00 40.36 155 VAL B N 1
ATOM 4476 C CA . VAL B 1 178 ? 16.040 74.603 70.093 1.00 39.92 155 VAL B CA 1
ATOM 4477 C C . VAL B 1 178 ? 14.754 74.774 69.354 1.00 37.18 155 VAL B C 1
ATOM 4478 O O . VAL B 1 178 ? 14.183 73.796 68.877 1.00 42.41 155 VAL B O 1
ATOM 4482 N N . ALA B 1 179 ? 14.318 76.018 69.262 1.00 36.04 156 ALA B N 1
ATOM 4483 C CA . ALA B 1 179 ? 13.038 76.379 68.699 1.00 39.44 156 ALA B CA 1
ATOM 4484 C C . ALA B 1 179 ? 13.290 76.937 67.320 1.00 44.43 156 ALA B C 1
ATOM 4485 O O . ALA B 1 179 ? 13.689 78.099 67.190 1.00 46.83 156 ALA B O 1
ATOM 4487 N N . PHE B 1 180 ? 13.070 76.108 66.302 1.00 44.79 157 PHE B N 1
ATOM 4488 C CA . PHE B 1 180 ? 13.194 76.544 64.904 1.00 50.44 157 PHE B CA 1
ATOM 4489 C C . PHE B 1 180 ? 12.101 77.542 64.575 1.00 50.95 157 PHE B C 1
ATOM 4490 O O . PHE B 1 180 ? 10.929 77.231 64.715 1.00 57.55 157 PHE B O 1
ATOM 4498 N N . ASP B 1 181 ? 12.479 78.737 64.140 1.00 45.99 158 ASP B N 1
ATOM 4499 C CA . ASP B 1 181 ? 11.493 79.720 63.679 1.00 46.07 158 ASP B CA 1
ATOM 4500 C C . ASP B 1 181 ? 11.579 79.972 62.158 1.00 44.86 158 ASP B C 1
ATOM 4501 O O . ASP B 1 181 ? 10.698 80.615 61.600 1.00 40.80 158 ASP B O 1
ATOM 4506 N N . GLU B 1 182 ? 12.630 79.448 61.501 1.00 43.87 159 GLU B N 1
ATOM 4507 C CA . GLU B 1 182 ? 12.861 79.617 60.037 1.00 42.11 159 GLU B CA 1
ATOM 4508 C C . GLU B 1 182 ? 13.044 81.039 59.545 1.00 45.69 159 GLU B C 1
ATOM 4509 O O . GLU B 1 182 ? 12.791 81.304 58.361 1.00 50.46 159 GLU B O 1
ATOM 4515 N N . LYS B 1 183 ? 13.504 81.939 60.419 1.00 48.58 160 LYS B N 1
ATOM 4516 C CA . LYS B 1 183 ? 14.065 83.238 59.968 1.00 43.72 160 LYS B CA 1
ATOM 4517 C C . LYS B 1 183 ? 15.305 83.598 60.760 1.00 44.24 160 LYS B C 1
ATOM 4518 O O . LYS B 1 183 ? 16.276 84.090 60.200 1.00 47.80 160 LYS B O 1
ATOM 4524 N N . THR B 1 184 ? 15.335 83.300 62.049 1.00 38.73 161 THR B N 1
ATOM 4525 C CA . THR B 1 184 ? 16.554 83.494 62.822 1.00 33.24 161 THR B CA 1
ATOM 4526 C C . THR B 1 184 ? 17.193 82.174 63.203 1.00 36.67 161 THR B C 1
ATOM 4527 O O . THR B 1 184 ? 18.378 82.047 63.061 1.00 39.95 161 THR B O 1
ATOM 4531 N N . ILE B 1 185 ? 16.419 81.202 63.698 1.00 39.01 162 ILE B N 1
ATOM 4532 C CA . ILE B 1 185 ? 16.969 79.854 64.014 1.00 36.22 162 ILE B CA 1
ATOM 4533 C C . ILE B 1 185 ? 16.355 78.970 62.948 1.00 35.24 162 ILE B C 1
ATOM 4534 O O . ILE B 1 185 ? 15.107 78.793 62.890 1.00 33.84 162 ILE B O 1
ATOM 4539 N N . VAL B 1 186 ? 17.213 78.494 62.030 1.00 27.97 163 VAL B N 1
ATOM 4540 C CA . VAL B 1 186 ? 16.693 77.834 60.811 1.00 30.18 163 VAL B CA 1
ATOM 4541 C C . VAL B 1 186 ? 17.306 76.478 60.575 1.00 24.62 163 VAL B C 1
ATOM 4542 O O . VAL B 1 186 ? 18.431 76.151 61.022 1.00 26.72 163 VAL B O 1
ATOM 4546 N N . SER B 1 187 ? 16.553 75.678 59.866 1.00 23.59 164 SER B N 1
ATOM 4547 C CA . SER B 1 187 ? 17.070 74.435 59.381 1.00 26.86 164 SER B CA 1
ATOM 4548 C C . SER B 1 187 ? 17.454 74.759 57.929 1.00 26.71 164 SER B C 1
ATOM 4549 O O . SER B 1 187 ? 17.318 75.904 57.468 1.00 24.18 164 SER B O 1
ATOM 4552 N N . SER B 1 188 ? 17.783 73.720 57.179 1.00 27.93 165 SER B N 1
ATOM 4553 C CA . SER B 1 188 ? 18.107 73.873 55.760 1.00 26.31 165 SER B CA 1
ATOM 4554 C C . SER B 1 188 ? 16.949 74.489 54.993 1.00 29.08 165 SER B C 1
ATOM 4555 O O . SER B 1 188 ? 17.132 75.238 54.000 1.00 26.63 165 SER B O 1
ATOM 4558 N N . THR B 1 189 ? 15.737 74.220 55.438 1.00 26.37 166 THR B N 1
ATOM 4559 C CA . THR B 1 189 ? 14.562 74.750 54.745 1.00 28.75 166 THR B CA 1
ATOM 4560 C C . THR B 1 189 ? 14.472 76.294 54.748 1.00 29.19 166 THR B C 1
ATOM 4561 O O . THR B 1 189 ? 14.347 76.945 53.690 1.00 30.35 166 THR B O 1
ATOM 4565 N N . GLY B 1 190 ? 14.577 76.862 55.932 1.00 27.17 167 GLY B N 1
ATOM 4566 C CA . GLY B 1 190 ? 14.681 78.305 56.081 1.00 26.11 167 GLY B CA 1
ATOM 4567 C C . GLY B 1 190 ? 15.957 78.839 55.422 1.00 23.89 167 GLY B C 1
ATOM 4568 O O . GLY B 1 190 ? 15.895 79.873 54.841 1.00 21.95 167 GLY B O 1
ATOM 4569 N N . ALA B 1 191 ? 17.093 78.144 55.531 1.00 26.65 168 ALA B N 1
ATOM 4570 C CA . ALA B 1 191 ? 18.362 78.656 54.991 1.00 25.86 168 ALA B CA 1
ATOM 4571 C C . ALA B 1 191 ? 18.322 78.791 53.487 1.00 27.81 168 ALA B C 1
ATOM 4572 O O . ALA B 1 191 ? 19.085 79.605 52.915 1.00 28.70 168 ALA B O 1
ATOM 4574 N N . LEU B 1 192 ? 17.438 78.023 52.845 1.00 27.84 169 LEU B N 1
ATOM 4575 C CA . LEU B 1 192 ? 17.270 78.079 51.397 1.00 25.68 169 LEU B CA 1
ATOM 4576 C C . LEU B 1 192 ? 16.454 79.254 50.957 1.00 28.82 169 LEU B C 1
ATOM 4577 O O . LEU B 1 192 ? 16.282 79.506 49.758 1.00 27.56 169 LEU B O 1
ATOM 4582 N N . ALA B 1 193 ? 15.825 79.923 51.915 1.00 25.18 170 ALA B N 1
ATOM 4583 C CA . ALA B 1 193 ? 14.874 80.940 51.528 1.00 25.90 170 ALA B CA 1
ATOM 4584 C C . ALA B 1 193 ? 15.021 82.250 52.317 1.00 28.10 170 ALA B C 1
ATOM 4585 O O . ALA B 1 193 ? 14.099 83.057 52.340 1.00 31.47 170 ALA B O 1
ATOM 4587 N N . LEU B 1 194 ? 16.195 82.505 52.886 1.00 24.62 171 LEU B N 1
ATOM 4588 C CA . LEU B 1 194 ? 16.392 83.735 53.676 1.00 31.08 171 LEU B CA 1
ATOM 4589 C C . LEU B 1 194 ? 16.009 84.922 52.826 1.00 32.81 171 LEU B C 1
ATOM 4590 O O . LEU B 1 194 ? 16.270 84.952 51.633 1.00 34.24 171 LEU B O 1
ATOM 4595 N N . GLU B 1 195 ? 15.374 85.921 53.430 1.00 32.82 172 GLU B N 1
ATOM 4596 C CA . GLU B 1 195 ? 14.861 87.072 52.671 1.00 33.90 172 GLU B CA 1
ATOM 4597 C C . GLU B 1 195 ? 15.951 88.079 52.390 1.00 31.12 172 GLU B C 1
ATOM 4598 O O . GLU B 1 195 ? 15.820 88.909 51.524 1.00 37.94 172 GLU B O 1
ATOM 4604 N N . LYS B 1 196 ? 17.024 88.031 53.148 1.00 29.79 173 LYS B N 1
ATOM 4605 C CA . LYS B 1 196 ? 18.175 88.837 52.795 1.00 30.67 173 LYS B CA 1
ATOM 4606 C C . LYS B 1 196 ? 19.434 88.192 53.291 1.00 30.80 173 LYS B C 1
ATOM 4607 O O . LYS B 1 196 ? 19.436 87.306 54.190 1.00 30.05 173 LYS B O 1
ATOM 4613 N N . VAL B 1 197 ? 20.528 88.664 52.716 1.00 27.02 174 VAL B N 1
ATOM 4614 C CA . VAL B 1 197 ? 21.772 88.142 53.083 1.00 27.60 174 VAL B CA 1
ATOM 4615 C C . VAL B 1 197 ? 22.045 88.485 54.529 1.00 27.54 174 VAL B C 1
ATOM 4616 O O . VAL B 1 197 ? 22.147 89.642 54.858 1.00 26.70 174 VAL B O 1
ATOM 4620 N N . PRO B 1 198 ? 22.267 87.475 55.392 1.00 28.87 175 PRO B N 1
ATOM 4621 C CA . PRO B 1 198 ? 22.552 87.931 56.759 1.00 28.97 175 PRO B CA 1
ATOM 4622 C C . PRO B 1 198 ? 23.979 88.490 56.874 1.00 31.56 175 PRO B C 1
ATOM 4623 O O . PRO B 1 198 ? 24.862 88.079 56.105 1.00 33.94 175 PRO B O 1
ATOM 4627 N N . ALA B 1 199 ? 24.239 89.392 57.830 1.00 29.59 176 ALA B N 1
ATOM 4628 C CA . ALA B 1 199 ? 25.638 89.850 58.051 1.00 27.10 176 ALA B CA 1
ATOM 4629 C C . ALA B 1 199 ? 26.466 88.727 58.512 1.00 26.52 176 ALA B C 1
ATOM 4630 O O . ALA B 1 199 ? 27.629 88.683 58.234 1.00 26.89 176 ALA B O 1
ATOM 4632 N N . SER B 1 200 ? 25.879 87.815 59.281 1.00 29.67 177 SER B N 1
ATOM 4633 C CA . SER B 1 200 ? 26.630 86.778 59.922 1.00 29.49 177 SER B CA 1
ATOM 4634 C C . SER B 1 200 ? 25.703 85.561 60.069 1.00 29.13 177 SER B C 1
ATOM 4635 O O . SER B 1 200 ? 24.500 85.704 60.272 1.00 30.79 177 SER B O 1
ATOM 4646 N N . ILE B 1 202 ? 25.817 81.417 61.792 1.00 28.56 179 ILE B N 1
ATOM 4647 C CA . ILE B 1 202 ? 26.554 80.409 62.484 1.00 28.15 179 ILE B CA 1
ATOM 4648 C C . ILE B 1 202 ? 25.876 79.116 62.003 1.00 25.27 179 ILE B C 1
ATOM 4649 O O . ILE B 1 202 ? 24.669 79.073 61.947 1.00 28.26 179 ILE B O 1
ATOM 4654 N N . VAL B 1 203 ? 26.666 78.121 61.578 1.00 23.49 180 VAL B N 1
ATOM 4655 C CA . VAL B 1 203 ? 26.084 76.865 61.140 1.00 22.02 180 VAL B CA 1
ATOM 4656 C C . VAL B 1 203 ? 26.505 75.805 62.118 1.00 21.45 180 VAL B C 1
ATOM 4657 O O . VAL B 1 203 ? 27.703 75.564 62.335 1.00 22.60 180 VAL B O 1
ATOM 4661 N N . VAL B 1 204 ? 25.511 75.137 62.706 1.00 23.86 181 VAL B N 1
ATOM 4662 C CA . VAL B 1 204 ? 25.828 74.083 63.673 1.00 24.34 181 VAL B CA 1
ATOM 4663 C C . VAL B 1 204 ? 25.729 72.704 62.951 1.00 23.66 181 VAL B C 1
ATOM 4664 O O . VAL B 1 204 ? 24.626 72.293 62.544 1.00 24.30 181 VAL B O 1
ATOM 4668 N N . GLY B 1 205 ? 26.893 72.098 62.744 1.00 25.48 182 GLY B N 1
ATOM 4669 C CA . GLY B 1 205 ? 27.047 70.812 62.019 1.00 27.73 182 GLY B CA 1
ATOM 4670 C C . GLY B 1 205 ? 28.007 71.037 60.823 1.00 29.52 182 GLY B C 1
ATOM 4671 O O . GLY B 1 205 ? 27.722 71.841 59.919 1.00 30.18 182 GLY B O 1
ATOM 4672 N N . GLY B 1 206 ? 29.132 70.339 60.813 1.00 26.70 183 GLY B N 1
ATOM 4673 C CA . GLY B 1 206 ? 30.085 70.533 59.704 1.00 27.86 183 GLY B CA 1
ATOM 4674 C C . GLY B 1 206 ? 29.998 69.391 58.697 1.00 27.68 183 GLY B C 1
ATOM 4675 O O . GLY B 1 206 ? 30.991 68.982 58.155 1.00 26.44 183 GLY B O 1
ATOM 4676 N N . GLY B 1 207 ? 28.791 68.906 58.487 1.00 25.03 184 GLY B N 1
ATOM 4677 C CA . GLY B 1 207 ? 28.494 67.903 57.487 1.00 25.47 184 GLY B CA 1
ATOM 4678 C C . GLY B 1 207 ? 28.238 68.534 56.127 1.00 24.75 184 GLY B C 1
ATOM 4679 O O . GLY B 1 207 ? 28.464 69.752 55.940 1.00 22.96 184 GLY B O 1
ATOM 4680 N N . VAL B 1 208 ? 27.777 67.715 55.175 1.00 23.73 185 VAL B N 1
ATOM 4681 C CA . VAL B 1 208 ? 27.527 68.166 53.771 1.00 25.08 185 VAL B CA 1
ATOM 4682 C C . VAL B 1 208 ? 26.548 69.334 53.733 1.00 24.48 185 VAL B C 1
ATOM 4683 O O . VAL B 1 208 ? 26.810 70.362 53.069 1.00 22.19 185 VAL B O 1
ATOM 4687 N N . ILE B 1 209 ? 25.405 69.197 54.417 1.00 23.94 186 ILE B N 1
ATOM 4688 C CA . ILE B 1 209 ? 24.416 70.231 54.297 1.00 23.72 186 ILE B CA 1
ATOM 4689 C C . ILE B 1 209 ? 24.844 71.604 54.905 1.00 22.13 186 ILE B C 1
ATOM 4690 O O . ILE B 1 209 ? 24.630 72.682 54.286 1.00 22.81 186 ILE B O 1
ATOM 4695 N N . GLY B 1 210 ? 25.414 71.539 56.096 1.00 18.92 187 GLY B N 1
ATOM 4696 C CA . GLY B 1 210 ? 26.007 72.737 56.754 1.00 23.13 187 GLY B CA 1
ATOM 4697 C C . GLY B 1 210 ? 27.008 73.437 55.824 1.00 23.59 187 GLY B C 1
ATOM 4698 O O . GLY B 1 210 ? 26.931 74.654 55.613 1.00 23.95 187 GLY B O 1
ATOM 4699 N N . LEU B 1 211 ? 27.961 72.679 55.293 1.00 19.72 188 LEU B N 1
ATOM 4700 C CA . LEU B 1 211 ? 29.023 73.261 54.434 1.00 22.27 188 LEU B CA 1
ATOM 4701 C C . LEU B 1 211 ? 28.477 73.843 53.140 1.00 20.91 188 LEU B C 1
ATOM 4702 O O . LEU B 1 211 ? 28.917 74.926 52.677 1.00 22.57 188 LEU B O 1
ATOM 4707 N N . GLU B 1 212 ? 27.539 73.136 52.522 1.00 20.70 189 GLU B N 1
ATOM 4708 C CA . GLU B 1 212 ? 26.945 73.668 51.311 1.00 19.60 189 GLU B CA 1
ATOM 4709 C C . GLU B 1 212 ? 26.179 74.998 51.541 1.00 22.47 189 GLU B C 1
ATOM 4710 O O . GLU B 1 212 ? 26.405 76.046 50.874 1.00 18.28 189 GLU B O 1
ATOM 4716 N N . LEU B 1 213 ? 25.271 74.966 52.484 1.00 21.48 190 LEU B N 1
ATOM 4717 C CA . LEU B 1 213 ? 24.490 76.198 52.768 1.00 22.42 190 LEU B CA 1
ATOM 4718 C C . LEU B 1 213 ? 25.323 77.303 53.311 1.00 19.75 190 LEU B C 1
ATOM 4719 O O . LEU B 1 213 ? 25.143 78.450 52.963 1.00 21.63 190 LEU B O 1
ATOM 4724 N N . GLY B 1 214 ? 26.274 76.950 54.138 1.00 20.50 191 GLY B N 1
ATOM 4725 C CA . GLY B 1 214 ? 27.212 77.945 54.634 1.00 20.76 191 GLY B CA 1
ATOM 4726 C C . GLY B 1 214 ? 27.972 78.598 53.469 1.00 25.50 191 GLY B C 1
ATOM 4727 O O . GLY B 1 214 ? 28.204 79.822 53.467 1.00 18.97 191 GLY B O 1
ATOM 4728 N N . SER B 1 215 ? 28.408 77.789 52.501 1.00 22.61 192 SER B N 1
ATOM 4729 C CA . SER B 1 215 ? 29.079 78.325 51.328 1.00 19.30 192 SER B CA 1
ATOM 4730 C C . SER B 1 215 ? 28.193 79.266 50.550 1.00 19.60 192 SER B C 1
ATOM 4731 O O . SER B 1 215 ? 28.681 80.326 50.122 1.00 22.21 192 SER B O 1
ATOM 4734 N N . VAL B 1 216 ? 26.926 78.928 50.335 1.00 19.54 193 VAL B N 1
ATOM 4735 C CA . VAL B 1 216 ? 26.016 79.798 49.573 1.00 20.14 193 VAL B CA 1
ATOM 4736 C C . VAL B 1 216 ? 26.039 81.196 50.166 1.00 22.55 193 VAL B C 1
ATOM 4737 O O . VAL B 1 216 ? 26.294 82.163 49.449 1.00 18.84 193 VAL B O 1
ATOM 4741 N N . TRP B 1 217 ? 25.757 81.302 51.467 1.00 20.99 194 TRP B N 1
ATOM 4742 C CA . TRP B 1 217 ? 25.603 82.638 52.064 1.00 21.19 194 TRP B CA 1
ATOM 4743 C C . TRP B 1 217 ? 26.915 83.366 52.216 1.00 20.21 194 TRP B C 1
ATOM 4744 O O . TRP B 1 217 ? 26.918 84.595 52.108 1.00 23.52 194 TRP B O 1
ATOM 4755 N N . ALA B 1 218 ? 28.015 82.640 52.503 1.00 20.56 195 ALA B N 1
ATOM 4756 C CA . ALA B 1 218 ? 29.335 83.227 52.557 1.00 23.89 195 ALA B CA 1
ATOM 4757 C C . ALA B 1 218 ? 29.651 83.909 51.225 1.00 24.09 195 ALA B C 1
ATOM 4758 O O . ALA B 1 218 ? 30.161 85.035 51.220 1.00 22.67 195 ALA B O 1
ATOM 4760 N N . ARG B 1 219 ? 29.371 83.247 50.108 1.00 23.76 196 ARG B N 1
ATOM 4761 C CA . ARG B 1 219 ? 29.675 83.874 48.798 1.00 21.43 196 ARG B CA 1
ATOM 4762 C C . ARG B 1 219 ? 28.828 85.126 48.613 1.00 26.70 196 ARG B C 1
ATOM 4763 O O . ARG B 1 219 ? 29.189 86.048 47.864 1.00 23.63 196 ARG B O 1
ATOM 4771 N N . LEU B 1 220 ? 27.651 85.154 49.207 1.00 23.10 197 LEU B N 1
ATOM 4772 C CA . LEU B 1 220 ? 26.738 86.270 48.887 1.00 25.49 197 LEU B CA 1
ATOM 4773 C C . LEU B 1 220 ? 26.981 87.414 49.871 1.00 28.39 197 LEU B C 1
ATOM 4774 O O . LEU B 1 220 ? 26.294 88.399 49.767 1.00 29.32 197 LEU B O 1
ATOM 4779 N N . GLY B 1 221 ? 27.954 87.255 50.779 1.00 28.63 198 GLY B N 1
ATOM 4780 C CA . GLY B 1 221 ? 28.442 88.294 51.691 1.00 30.03 198 GLY B CA 1
ATOM 4781 C C . GLY B 1 221 ? 28.270 88.092 53.200 1.00 32.20 198 GLY B C 1
ATOM 4782 O O . GLY B 1 221 ? 28.588 88.999 54.000 1.00 32.33 198 GLY B O 1
ATOM 4783 N N . ALA B 1 222 ? 27.792 86.933 53.653 1.00 29.21 199 ALA B N 1
ATOM 4784 C CA . ALA B 1 222 ? 27.728 86.698 55.095 1.00 27.64 199 ALA B CA 1
ATOM 4785 C C . ALA B 1 222 ? 29.057 86.307 55.662 1.00 28.20 199 ALA B C 1
ATOM 4786 O O . ALA B 1 222 ? 29.855 85.618 54.997 1.00 23.38 199 ALA B O 1
ATOM 4788 N N . LYS B 1 223 ? 29.300 86.703 56.910 1.00 24.70 200 LYS B N 1
ATOM 4789 C CA . LYS B 1 223 ? 30.352 86.116 57.674 1.00 25.80 200 LYS B CA 1
ATOM 4790 C C . LYS B 1 223 ? 29.894 84.771 58.274 1.00 28.91 200 LYS B C 1
ATOM 4791 O O . LYS B 1 223 ? 28.995 84.733 59.141 1.00 31.34 200 LYS B O 1
ATOM 4797 N N . VAL B 1 224 ? 30.538 83.674 57.865 1.00 27.68 201 VAL B N 1
ATOM 4798 C CA . VAL B 1 224 ? 30.064 82.344 58.257 1.00 24.96 201 VAL B CA 1
ATOM 4799 C C . VAL B 1 224 ? 31.001 81.644 59.192 1.00 25.22 201 VAL B C 1
ATOM 4800 O O . VAL B 1 224 ? 32.231 81.638 58.984 1.00 25.52 201 VAL B O 1
ATOM 4804 N N . THR B 1 225 ? 30.432 81.019 60.227 1.00 25.29 202 THR B N 1
ATOM 4805 C CA . THR B 1 225 ? 31.185 80.210 61.181 1.00 26.39 202 THR B CA 1
ATOM 4806 C C . THR B 1 225 ? 30.511 78.854 61.365 1.00 25.15 202 THR B C 1
ATOM 4807 O O . THR B 1 225 ? 29.307 78.774 61.614 1.00 29.42 202 THR B O 1
ATOM 4811 N N . VAL B 1 226 ? 31.319 77.801 61.235 1.00 28.16 203 VAL B N 1
ATOM 4812 C CA . VAL B 1 226 ? 30.858 76.388 61.322 1.00 26.12 203 VAL B CA 1
ATOM 4813 C C . VAL B 1 226 ? 31.332 75.853 62.642 1.00 25.95 203 VAL B C 1
ATOM 4814 O O . VAL B 1 226 ? 32.541 75.847 62.951 1.00 25.62 203 VAL B O 1
ATOM 4818 N N . VAL B 1 227 ? 30.364 75.387 63.422 1.00 29.90 204 VAL B N 1
ATOM 4819 C CA . VAL B 1 227 ? 30.651 74.852 64.750 1.00 29.71 204 VAL B CA 1
ATOM 4820 C C . VAL B 1 227 ? 30.271 73.333 64.701 1.00 28.40 204 VAL B C 1
ATOM 4821 O O . VAL B 1 227 ? 29.154 72.985 64.323 1.00 28.30 204 VAL B O 1
ATOM 4825 N N . GLU B 1 228 ? 31.216 72.474 65.052 1.00 29.84 205 GLU B N 1
ATOM 4826 C CA . GLU B 1 228 ? 31.120 71.041 64.817 1.00 31.19 205 GLU B CA 1
ATOM 4827 C C . GLU B 1 228 ? 31.743 70.230 65.961 1.00 33.21 205 GLU B C 1
ATOM 4828 O O . GLU B 1 228 ? 32.867 70.499 66.431 1.00 31.61 205 GLU B O 1
ATOM 4834 N N . PHE B 1 229 ? 30.958 69.260 66.400 1.00 33.50 206 PHE B N 1
ATOM 4835 C CA . PHE B 1 229 ? 31.328 68.299 67.445 1.00 36.60 206 PHE B CA 1
ATOM 4836 C C . PHE B 1 229 ? 32.593 67.508 67.147 1.00 38.82 206 PHE B C 1
ATOM 4837 O O . PHE B 1 229 ? 33.504 67.406 68.016 1.00 38.62 206 PHE B O 1
ATOM 4845 N N . LEU B 1 230 ? 32.699 66.953 65.932 1.00 34.86 207 LEU B N 1
ATOM 4846 C CA . LEU B 1 230 ? 33.917 66.219 65.606 1.00 30.84 207 LEU B CA 1
ATOM 4847 C C . LEU B 1 230 ? 35.043 67.154 65.411 1.00 29.46 207 LEU B C 1
ATOM 4848 O O . LEU B 1 230 ? 34.878 68.373 65.269 1.00 31.46 207 LEU B O 1
ATOM 4853 N N . ASP B 1 231 ? 36.213 66.553 65.473 1.00 31.13 208 ASP B N 1
ATOM 4854 C CA . ASP B 1 231 ? 37.466 67.184 65.181 1.00 37.82 208 ASP B CA 1
ATOM 4855 C C . ASP B 1 231 ? 37.691 67.327 63.698 1.00 34.33 208 ASP B C 1
ATOM 4856 O O . ASP B 1 231 ? 38.698 67.884 63.289 1.00 36.23 208 ASP B O 1
ATOM 4861 N N . THR B 1 232 ? 36.735 66.854 62.910 1.00 33.02 209 THR B N 1
ATOM 4862 C CA . THR B 1 232 ? 36.840 66.956 61.452 1.00 34.10 209 THR B CA 1
ATOM 4863 C C . THR B 1 232 ? 35.513 67.384 60.866 1.00 27.11 209 THR B C 1
ATOM 4864 O O . THR B 1 232 ? 34.479 67.159 61.439 1.00 30.67 209 THR B O 1
ATOM 4868 N N . ILE B 1 233 ? 35.540 68.089 59.739 1.00 25.86 210 ILE B N 1
ATOM 4869 C CA . ILE B 1 233 ? 34.313 68.319 58.999 1.00 24.37 210 ILE B CA 1
ATOM 4870 C C . ILE B 1 233 ? 34.049 67.025 58.142 1.00 25.41 210 ILE B C 1
ATOM 4871 O O . ILE B 1 233 ? 34.945 66.167 57.985 1.00 25.43 210 ILE B O 1
ATOM 4876 N N . LEU B 1 234 ? 32.847 66.927 57.567 1.00 25.66 211 LEU B N 1
ATOM 4877 C CA . LEU B 1 234 ? 32.433 65.797 56.708 1.00 28.07 211 LEU B CA 1
ATOM 4878 C C . LEU B 1 234 ? 32.621 64.393 57.349 1.00 35.28 211 LEU B C 1
ATOM 4879 O O . LEU B 1 234 ? 33.697 63.816 57.187 1.00 43.65 211 LEU B O 1
ATOM 4884 N N . GLY B 1 235 ? 31.622 63.900 58.118 1.00 47.33 212 GLY B N 1
ATOM 4885 C CA . GLY B 1 235 ? 31.526 62.417 58.413 1.00 38.10 212 GLY B CA 1
ATOM 4886 C C . GLY B 1 235 ? 32.856 62.029 58.972 1.00 39.04 212 GLY B C 1
ATOM 4887 O O . GLY B 1 235 ? 33.513 62.838 59.685 1.00 47.60 212 GLY B O 1
ATOM 4888 N N . GLY B 1 236 ? 33.282 60.822 58.626 1.00 36.42 213 GLY B N 1
ATOM 4889 C CA . GLY B 1 236 ? 32.526 59.967 57.728 1.00 32.97 213 GLY B CA 1
ATOM 4890 C C . GLY B 1 236 ? 33.348 59.895 56.431 1.00 32.81 213 GLY B C 1
ATOM 4891 O O . GLY B 1 236 ? 33.768 58.834 55.994 1.00 30.30 213 GLY B O 1
ATOM 4900 N N . ASP B 1 238 ? 36.674 60.653 53.633 1.00 19.03 215 ASP B N 1
ATOM 4901 C CA . ASP B 1 238 ? 38.082 60.418 53.762 1.00 19.30 215 ASP B CA 1
ATOM 4902 C C . ASP B 1 238 ? 38.749 61.634 54.473 1.00 21.88 215 ASP B C 1
ATOM 4903 O O . ASP B 1 238 ? 38.503 62.775 54.065 1.00 23.21 215 ASP B O 1
ATOM 4908 N N . GLY B 1 239 ? 39.572 61.371 55.506 1.00 24.44 216 GLY B N 1
ATOM 4909 C CA . GLY B 1 239 ? 40.143 62.429 56.357 1.00 22.60 216 GLY B CA 1
ATOM 4910 C C . GLY B 1 239 ? 40.989 63.453 55.633 1.00 23.40 216 GLY B C 1
ATOM 4911 O O . GLY B 1 239 ? 40.822 64.648 55.856 1.00 24.34 216 GLY B O 1
ATOM 4912 N N . GLU B 1 240 ? 41.869 63.010 54.739 1.00 23.54 217 GLU B N 1
ATOM 4913 C CA . GLU B 1 240 ? 42.716 63.954 54.006 1.00 23.39 217 GLU B CA 1
ATOM 4914 C C . GLU B 1 240 ? 41.896 64.888 53.118 1.00 23.05 217 GLU B C 1
ATOM 4915 O O . GLU B 1 240 ? 42.134 66.131 53.077 1.00 24.76 217 GLU B O 1
ATOM 4921 N N . VAL B 1 241 ? 40.926 64.326 52.379 1.00 21.80 218 VAL B N 1
ATOM 4922 C CA . VAL B 1 241 ? 40.055 65.143 51.566 1.00 22.60 218 VAL B CA 1
ATOM 4923 C C . VAL B 1 241 ? 39.258 66.196 52.393 1.00 21.47 218 VAL B C 1
ATOM 4924 O O . VAL B 1 241 ? 39.223 67.377 52.036 1.00 26.25 218 VAL B O 1
ATOM 4928 N N . ALA B 1 242 ? 38.647 65.755 53.499 1.00 22.27 219 ALA B N 1
ATOM 4929 C CA . ALA B 1 242 ? 37.891 66.613 54.361 1.00 20.68 219 ALA B CA 1
ATOM 4930 C C . ALA B 1 242 ? 38.820 67.696 54.935 1.00 21.15 219 ALA B C 1
ATOM 4931 O O . ALA B 1 242 ? 38.425 68.886 55.035 1.00 20.96 219 ALA B O 1
ATOM 4933 N N . LYS B 1 243 ? 40.005 67.298 55.368 1.00 21.52 220 LYS B N 1
ATOM 4934 C CA . LYS B 1 243 ? 41.017 68.296 55.846 1.00 25.84 220 LYS B CA 1
ATOM 4935 C C . LYS B 1 243 ? 41.369 69.358 54.754 1.00 25.32 220 LYS B C 1
ATOM 4936 O O . LYS B 1 243 ? 41.396 70.597 55.010 1.00 22.12 220 LYS B O 1
ATOM 4942 N N . GLN B 1 244 ? 41.586 68.904 53.532 1.00 21.79 221 GLN B N 1
ATOM 4943 C CA . GLN B 1 244 ? 41.859 69.840 52.439 1.00 23.67 221 GLN B CA 1
ATOM 4944 C C . GLN B 1 244 ? 40.738 70.759 52.140 1.00 21.36 221 GLN B C 1
ATOM 4945 O O . GLN B 1 244 ? 40.940 71.960 51.921 1.00 23.04 221 GLN B O 1
ATOM 4951 N N . LEU B 1 245 ? 39.517 70.247 52.175 1.00 20.65 222 LEU B N 1
ATOM 4952 C CA . LEU B 1 245 ? 38.374 71.119 52.013 1.00 20.74 222 LEU B CA 1
ATOM 4953 C C . LEU B 1 245 ? 38.242 72.187 53.123 1.00 19.94 222 LEU B C 1
ATOM 4954 O O . LEU B 1 245 ? 37.935 73.325 52.845 1.00 19.63 222 LEU B O 1
ATOM 4959 N N . GLN B 1 246 ? 38.552 71.796 54.354 1.00 25.16 223 GLN B N 1
ATOM 4960 C CA . GLN B 1 246 ? 38.488 72.740 55.478 1.00 24.34 223 GLN B CA 1
ATOM 4961 C C . GLN B 1 246 ? 39.440 73.899 55.212 1.00 25.04 223 GLN B C 1
ATOM 4962 O O . GLN B 1 246 ? 39.064 75.098 55.319 1.00 25.62 223 GLN B O 1
ATOM 4968 N N . ARG B 1 247 ? 40.674 73.543 54.854 1.00 25.75 224 ARG B N 1
ATOM 4969 C CA . ARG B 1 247 ? 41.681 74.505 54.449 1.00 26.46 224 ARG B CA 1
ATOM 4970 C C . ARG B 1 247 ? 41.272 75.455 53.376 1.00 28.70 224 ARG B C 1
ATOM 4971 O O . ARG B 1 247 ? 41.445 76.678 53.523 1.00 24.54 224 ARG B O 1
ATOM 4987 N N . LEU B 1 249 ? 38.066 76.191 52.395 1.00 22.27 226 LEU B N 1
ATOM 4988 C CA . LEU B 1 249 ? 36.913 76.969 52.812 1.00 22.20 226 LEU B CA 1
ATOM 4989 C C . LEU B 1 249 ? 37.387 78.075 53.799 1.00 23.25 226 LEU B C 1
ATOM 4990 O O . LEU B 1 249 ? 36.763 79.161 53.852 1.00 21.18 226 LEU B O 1
ATOM 4995 N N . THR B 1 250 ? 38.444 77.727 54.556 1.00 23.92 227 THR B N 1
ATOM 4996 C CA . THR B 1 250 ? 39.047 78.648 55.565 1.00 24.13 227 THR B CA 1
ATOM 4997 C C . THR B 1 250 ? 39.654 79.828 54.781 1.00 29.24 227 THR B C 1
ATOM 4998 O O . THR B 1 250 ? 39.297 81.034 55.056 1.00 26.40 227 THR B O 1
ATOM 5002 N N . LYS B 1 251 ? 40.455 79.510 53.738 1.00 28.80 228 LYS B N 1
ATOM 5003 C CA . LYS B 1 251 ? 40.936 80.588 52.832 1.00 32.74 228 LYS B CA 1
ATOM 5004 C C . LYS B 1 251 ? 39.796 81.362 52.208 1.00 29.71 228 LYS B C 1
ATOM 5005 O O . LYS B 1 251 ? 39.935 82.552 51.892 1.00 31.65 228 LYS B O 1
ATOM 5011 N N . GLN B 1 252 ? 38.651 80.736 51.988 1.00 25.31 229 GLN B N 1
ATOM 5012 C CA . GLN B 1 252 ? 37.563 81.508 51.440 1.00 24.82 229 GLN B CA 1
ATOM 5013 C C . GLN B 1 252 ? 36.851 82.388 52.484 1.00 31.31 229 GLN B C 1
ATOM 5014 O O . GLN B 1 252 ? 35.927 83.105 52.120 1.00 30.66 229 GLN B O 1
ATOM 5020 N N . GLY B 1 253 ? 37.268 82.326 53.748 1.00 29.09 230 GLY B N 1
ATOM 5021 C CA . GLY B 1 253 ? 36.724 83.235 54.823 1.00 28.45 230 GLY B CA 1
ATOM 5022 C C . GLY B 1 253 ? 35.718 82.597 55.775 1.00 27.25 230 GLY B C 1
ATOM 5023 O O . GLY B 1 253 ? 35.139 83.279 56.671 1.00 27.20 230 GLY B O 1
ATOM 5024 N N . ILE B 1 254 ? 35.505 81.301 55.618 1.00 24.60 231 ILE B N 1
ATOM 5025 C CA . ILE B 1 254 ? 34.715 80.546 56.595 1.00 25.80 231 ILE B CA 1
ATOM 5026 C C . ILE B 1 254 ? 35.575 80.173 57.830 1.00 27.42 231 ILE B C 1
ATOM 5027 O O . ILE B 1 254 ? 36.670 79.560 57.685 1.00 27.02 231 ILE B O 1
ATOM 5032 N N . ASP B 1 255 ? 35.094 80.540 59.036 1.00 27.51 232 ASP B N 1
ATOM 5033 C CA . ASP B 1 255 ? 35.724 80.090 60.355 1.00 32.21 232 ASP B CA 1
ATOM 5034 C C . ASP B 1 255 ? 35.179 78.746 60.887 1.00 31.13 232 ASP B C 1
ATOM 5035 O O . ASP B 1 255 ? 34.003 78.450 60.748 1.00 38.78 232 ASP B O 1
ATOM 5040 N N . PHE B 1 256 ? 36.049 77.916 61.440 1.00 30.30 233 PHE B N 1
ATOM 5041 C CA . PHE B 1 256 ? 35.622 76.604 61.941 1.00 28.67 233 PHE B CA 1
ATOM 5042 C C . PHE B 1 256 ? 35.994 76.595 63.397 1.00 31.25 233 PHE B C 1
ATOM 5043 O O . PHE B 1 256 ? 37.135 76.975 63.754 1.00 30.80 233 PHE B O 1
ATOM 5051 N N . LYS B 1 257 ? 35.028 76.192 64.215 1.00 34.12 234 LYS B N 1
ATOM 5052 C CA . LYS B 1 257 ? 35.281 75.772 65.620 1.00 34.30 234 LYS B CA 1
ATOM 5053 C C . LYS B 1 257 ? 34.929 74.286 65.663 1.00 32.61 234 LYS B C 1
ATOM 5054 O O . LYS B 1 257 ? 33.729 73.881 65.628 1.00 31.83 234 LYS B O 1
ATOM 5060 N N . LEU B 1 258 ? 35.989 73.495 65.661 1.00 27.00 235 LEU B N 1
ATOM 5061 C CA . LEU B 1 258 ? 35.891 72.049 65.675 1.00 30.54 235 LEU B CA 1
ATOM 5062 C C . LEU B 1 258 ? 36.115 71.519 67.101 1.00 34.35 235 LEU B C 1
ATOM 5063 O O . LEU B 1 258 ? 36.617 72.242 67.981 1.00 36.83 235 LEU B O 1
ATOM 5068 N N . GLY B 1 259 ? 35.751 70.268 67.316 1.00 33.17 236 GLY B N 1
ATOM 5069 C CA . GLY B 1 259 ? 35.831 69.677 68.640 1.00 40.53 236 GLY B CA 1
ATOM 5070 C C . GLY B 1 259 ? 34.963 70.437 69.622 1.00 40.86 236 GLY B C 1
ATOM 5071 O O . GLY B 1 259 ? 35.365 70.563 70.784 1.00 46.07 236 GLY B O 1
ATOM 5072 N N . ALA B 1 260 ? 33.791 70.918 69.163 1.00 35.59 237 ALA B N 1
ATOM 5073 C CA . ALA B 1 260 ? 32.966 71.852 69.896 1.00 36.40 237 ALA B CA 1
ATOM 5074 C C . ALA B 1 260 ? 31.652 71.220 70.161 1.00 43.86 237 ALA B C 1
ATOM 5075 O O . ALA B 1 260 ? 31.007 70.760 69.221 1.00 36.35 237 ALA B O 1
ATOM 5077 N N . LYS B 1 261 ? 31.281 71.170 71.453 1.00 45.09 238 LYS B N 1
ATOM 5078 C CA . LYS B 1 261 ? 29.936 70.756 71.910 1.00 48.18 238 LYS B CA 1
ATOM 5079 C C . LYS B 1 261 ? 29.025 71.970 72.110 1.00 45.01 238 LYS B C 1
ATOM 5080 O O . LYS B 1 261 ? 29.309 72.806 72.987 1.00 47.70 238 LYS B O 1
ATOM 5086 N N . VAL B 1 262 ? 27.947 72.085 71.323 1.00 38.86 239 VAL B N 1
ATOM 5087 C CA . VAL B 1 262 ? 26.968 73.168 71.520 1.00 37.97 239 VAL B CA 1
ATOM 5088 C C . VAL B 1 262 ? 26.008 72.872 72.703 1.00 45.59 239 VAL B C 1
ATOM 5089 O O . VAL B 1 262 ? 25.351 71.838 72.709 1.00 39.94 239 VAL B O 1
ATOM 5093 N N . THR B 1 263 ? 25.917 73.807 73.667 1.00 41.48 240 THR B N 1
ATOM 5094 C CA . THR B 1 263 ? 25.068 73.638 74.861 1.00 44.09 240 THR B CA 1
ATOM 5095 C C . THR B 1 263 ? 23.867 74.588 74.798 1.00 47.77 240 THR B C 1
ATOM 5096 O O . THR B 1 263 ? 22.903 74.436 75.553 1.00 43.26 240 THR B O 1
ATOM 5100 N N . GLY B 1 264 ? 23.898 75.559 73.880 1.00 44.01 241 GLY B N 1
ATOM 5101 C CA . GLY B 1 264 ? 22.721 76.405 73.676 1.00 40.33 241 GLY B CA 1
ATOM 5102 C C . GLY B 1 264 ? 22.740 77.133 72.353 1.00 42.57 241 GLY B C 1
ATOM 5103 O O . GLY B 1 264 ? 23.823 77.438 71.841 1.00 41.72 241 GLY B O 1
ATOM 5104 N N . ALA B 1 265 ? 21.538 77.438 71.848 1.00 39.97 242 ALA B N 1
ATOM 5105 C CA . ALA B 1 265 ? 21.317 78.135 70.573 1.00 45.89 242 ALA B CA 1
ATOM 5106 C C . ALA B 1 265 ? 19.955 78.802 70.617 1.00 45.73 242 ALA B C 1
ATOM 5107 O O . ALA B 1 265 ? 18.943 78.136 70.418 1.00 42.64 242 ALA B O 1
ATOM 5109 N N . VAL B 1 266 ? 19.929 80.116 70.851 1.00 44.06 243 VAL B N 1
ATOM 5110 C CA . VAL B 1 266 ? 18.692 80.800 71.204 1.00 46.64 243 VAL B CA 1
ATOM 5111 C C . VAL B 1 266 ? 18.658 82.191 70.607 1.00 44.39 243 VAL B C 1
ATOM 5112 O O . VAL B 1 266 ? 19.714 82.851 70.464 1.00 39.72 243 VAL B O 1
ATOM 5116 N N . LYS B 1 267 ? 17.453 82.656 70.278 1.00 41.48 244 LYS B N 1
ATOM 5117 C CA . LYS B 1 267 ? 17.278 84.062 69.869 1.00 44.43 244 LYS B CA 1
ATOM 5118 C C . LYS B 1 267 ? 17.719 85.006 71.003 1.00 50.84 244 LYS B C 1
ATOM 5119 O O . LYS B 1 267 ? 17.458 84.761 72.178 1.00 57.41 244 LYS B O 1
ATOM 5125 N N . SER B 1 268 ? 18.489 86.012 70.633 1.00 49.32 245 SER B N 1
ATOM 5126 C CA . SER B 1 268 ? 18.732 87.184 71.426 1.00 54.27 245 SER B CA 1
ATOM 5127 C C . SER B 1 268 ? 18.321 88.186 70.371 1.00 60.59 245 SER B C 1
ATOM 5128 O O . SER B 1 268 ? 19.201 88.773 69.705 1.00 54.49 245 SER B O 1
ATOM 5131 N N . GLY B 1 269 ? 16.998 88.277 70.136 1.00 58.10 246 GLY B N 1
ATOM 5132 C CA . GLY B 1 269 ? 16.409 89.225 69.178 1.00 57.38 246 GLY B CA 1
ATOM 5133 C C . GLY B 1 269 ? 17.345 90.403 68.936 1.00 60.43 246 GLY B C 1
ATOM 5134 O O . GLY B 1 269 ? 17.981 90.892 69.867 1.00 65.61 246 GLY B O 1
ATOM 5135 N N . ASP B 1 270 ? 17.495 90.843 67.694 1.00 63.09 247 ASP B N 1
ATOM 5136 C CA . ASP B 1 270 ? 16.843 90.268 66.523 1.00 63.94 247 ASP B CA 1
ATOM 5137 C C . ASP B 1 270 ? 17.638 89.094 65.931 1.00 61.50 247 ASP B C 1
ATOM 5138 O O . ASP B 1 270 ? 17.187 88.487 64.965 1.00 64.61 247 ASP B O 1
ATOM 5143 N N . GLY B 1 271 ? 18.800 88.785 66.514 1.00 53.56 248 GLY B N 1
ATOM 5144 C CA . GLY B 1 271 ? 19.650 87.670 66.085 1.00 45.41 248 GLY B CA 1
ATOM 5145 C C . GLY B 1 271 ? 19.655 86.416 66.963 1.00 41.53 248 GLY B C 1
ATOM 5146 O O . GLY B 1 271 ? 18.591 85.954 67.387 1.00 44.11 248 GLY B O 1
ATOM 5147 N N . ALA B 1 272 ? 20.832 85.815 67.182 1.00 33.03 249 ALA B N 1
ATOM 5148 C CA . ALA B 1 272 ? 20.864 84.576 67.922 1.00 37.57 249 ALA B CA 1
ATOM 5149 C C . ALA B 1 272 ? 22.197 84.353 68.523 1.00 41.45 249 ALA B C 1
ATOM 5150 O O . ALA B 1 272 ? 23.163 85.025 68.166 1.00 42.67 249 ALA B O 1
ATOM 5152 N N . LYS B 1 273 ? 22.244 83.429 69.475 1.00 41.00 250 LYS B N 1
ATOM 5153 C CA . LYS B 1 273 ? 23.440 83.218 70.241 1.00 39.38 250 LYS B CA 1
ATOM 5154 C C . LYS B 1 273 ? 23.698 81.731 70.427 1.00 36.56 250 LYS B C 1
ATOM 5155 O O . LYS B 1 273 ? 22.840 80.997 70.884 1.00 40.30 250 LYS B O 1
ATOM 5161 N N . VAL B 1 274 ? 24.897 81.294 70.079 1.00 37.66 251 VAL B N 1
ATOM 5162 C CA . VAL B 1 274 ? 25.311 79.909 70.258 1.00 36.82 251 VAL B CA 1
ATOM 5163 C C . VAL B 1 274 ? 26.425 79.820 71.289 1.00 43.72 251 VAL B C 1
ATOM 5164 O O . VAL B 1 274 ? 27.450 80.537 71.221 1.00 38.85 251 VAL B O 1
ATOM 5168 N N . THR B 1 275 ? 26.214 78.901 72.238 1.00 39.22 252 THR B N 1
ATOM 5169 C CA . THR B 1 275 ? 27.154 78.637 73.283 1.00 38.09 252 THR B CA 1
ATOM 5170 C C . THR B 1 275 ? 27.702 77.235 73.060 1.00 33.93 252 THR B C 1
ATOM 5171 O O . THR B 1 275 ? 26.966 76.312 72.795 1.00 35.52 252 THR B O 1
ATOM 5175 N N . PHE B 1 276 ? 28.992 77.088 73.261 1.00 31.91 253 PHE B N 1
ATOM 5176 C CA . PHE B 1 276 ? 29.701 75.833 73.112 1.00 40.02 253 PHE B CA 1
ATOM 5177 C C . PHE B 1 276 ? 30.935 75.742 74.035 1.00 38.50 253 PHE B C 1
ATOM 5178 O O . PHE B 1 276 ? 31.448 76.757 74.526 1.00 45.65 253 PHE B O 1
ATOM 5186 N N . GLU B 1 277 ? 31.438 74.526 74.212 1.00 42.31 254 GLU B N 1
ATOM 5187 C CA . GLU B 1 277 ? 32.626 74.268 75.014 1.00 45.51 254 GLU B CA 1
ATOM 5188 C C . GLU B 1 277 ? 33.378 73.113 74.376 1.00 44.20 254 GLU B C 1
ATOM 5189 O O . GLU B 1 277 ? 32.744 72.270 73.733 1.00 43.39 254 GLU B O 1
ATOM 5195 N N . PRO B 1 278 ? 34.713 73.062 74.552 1.00 44.73 255 PRO B N 1
ATOM 5196 C CA . PRO B 1 278 ? 35.504 72.026 73.919 1.00 46.97 255 PRO B CA 1
ATOM 5197 C C . PRO B 1 278 ? 35.065 70.671 74.425 1.00 51.00 255 PRO B C 1
ATOM 5198 O O . PRO B 1 278 ? 35.119 70.447 75.627 1.00 58.76 255 PRO B O 1
ATOM 5202 N N . VAL B 1 279 ? 34.594 69.800 73.529 1.00 46.84 256 VAL B N 1
ATOM 5203 C CA . VAL B 1 279 ? 34.171 68.432 73.879 1.00 48.28 256 VAL B CA 1
ATOM 5204 C C . VAL B 1 279 ? 35.021 67.818 74.990 1.00 51.80 256 VAL B C 1
ATOM 5205 O O . VAL B 1 279 ? 34.473 67.155 75.882 1.00 42.49 256 VAL B O 1
ATOM 5209 N N . LYS B 1 280 ? 36.345 68.050 74.894 1.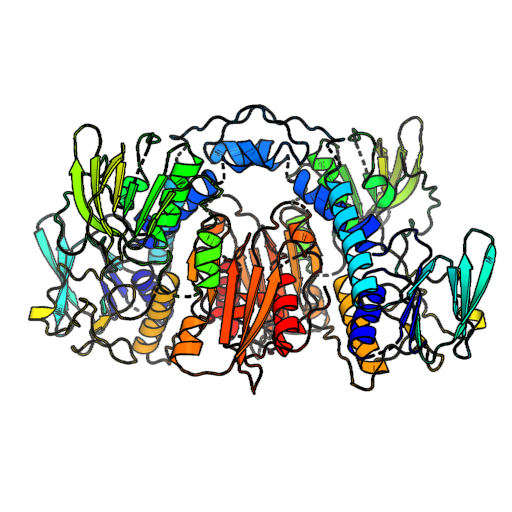00 58.65 257 LYS B N 1
ATOM 5210 C CA . LYS B 1 280 ? 37.390 67.500 75.799 1.00 69.49 257 LYS B CA 1
ATOM 5211 C C . LYS B 1 280 ? 37.716 68.449 76.967 1.00 75.28 257 LYS B C 1
ATOM 5212 O O . LYS B 1 280 ? 37.690 68.037 78.122 1.00 76.48 257 LYS B O 1
ATOM 5218 N N . GLY B 1 281 ? 38.041 69.709 76.653 1.00 82.93 258 GLY B N 1
ATOM 5219 C CA . GLY B 1 281 ? 38.306 70.762 77.663 1.00 68.07 258 GLY B CA 1
ATOM 5220 C C . GLY B 1 281 ? 37.062 71.227 78.408 1.00 58.36 258 GLY B C 1
ATOM 5221 O O . GLY B 1 281 ? 36.097 70.460 78.573 1.00 53.11 258 GLY B O 1
ATOM 5222 N N . GLY B 1 282 ? 37.075 72.489 78.845 1.00 62.97 259 GLY B N 1
ATOM 5223 C CA . GLY B 1 282 ? 36.044 72.998 79.759 1.00 54.68 259 GLY B CA 1
ATOM 5224 C C . GLY B 1 282 ? 35.456 74.381 79.567 1.00 54.37 259 GLY B C 1
ATOM 5225 O O . GLY B 1 282 ? 34.244 74.522 79.650 1.00 54.44 259 GLY B O 1
ATOM 5226 N N . GLU B 1 283 ? 36.284 75.402 79.330 1.00 57.20 260 GLU B N 1
ATOM 5227 C CA . GLU B 1 283 ? 35.795 76.810 79.217 1.00 62.45 260 GLU B CA 1
ATOM 5228 C C . GLU B 1 283 ? 34.746 77.092 78.107 1.00 63.38 260 GLU B C 1
ATOM 5229 O O . GLU B 1 283 ? 34.971 76.718 76.962 1.00 63.42 260 GLU B O 1
ATOM 5235 N N . ALA B 1 284 ? 33.645 77.784 78.428 1.00 57.02 261 ALA B N 1
ATOM 5236 C CA . ALA B 1 284 ? 32.555 78.055 77.441 1.00 57.54 261 ALA B CA 1
ATOM 5237 C C . ALA B 1 284 ? 32.705 79.353 76.622 1.00 61.02 261 ALA B C 1
ATOM 5238 O O . ALA B 1 284 ? 33.277 80.327 77.114 1.00 59.85 261 ALA B O 1
ATOM 5240 N N . THR B 1 285 ? 32.209 79.341 75.372 1.00 57.21 262 THR B N 1
ATOM 5241 C CA . THR B 1 285 ? 32.177 80.511 74.486 1.00 45.27 262 THR B CA 1
ATOM 5242 C C . THR B 1 285 ? 30.782 80.708 73.994 1.00 46.25 262 THR B C 1
ATOM 5243 O O . THR B 1 285 ? 30.076 79.742 73.690 1.00 44.74 262 THR B O 1
ATOM 5247 N N . THR B 1 286 ? 30.407 81.974 73.883 1.00 45.42 263 THR B N 1
ATOM 5248 C CA . THR B 1 286 ? 29.175 82.383 73.269 1.00 44.52 263 THR B CA 1
ATOM 5249 C C . THR B 1 286 ? 29.535 83.083 71.966 1.00 45.69 263 THR B C 1
ATOM 5250 O O . THR B 1 286 ? 30.516 83.793 71.926 1.00 45.52 263 THR B O 1
ATOM 5254 N N . LEU B 1 287 ? 28.761 82.858 70.907 1.00 44.31 264 LEU B N 1
ATOM 5255 C CA . LEU B 1 287 ? 28.962 83.533 69.626 1.00 41.80 264 LEU B CA 1
ATOM 5256 C C . LEU B 1 287 ? 27.616 84.023 69.128 1.00 37.07 264 LEU B C 1
ATOM 5257 O O . LEU B 1 287 ? 26.629 83.265 69.165 1.00 43.00 264 LEU B O 1
ATOM 5262 N N . ASP B 1 288 ? 27.536 85.292 68.706 1.00 35.78 265 ASP B N 1
ATOM 5263 C CA . ASP B 1 288 ? 26.294 85.894 68.158 1.00 35.83 265 ASP B CA 1
ATOM 5264 C C . ASP B 1 288 ? 26.312 85.973 66.607 1.00 35.68 265 ASP B C 1
ATOM 5265 O O . ASP B 1 288 ? 27.363 86.181 65.987 1.00 35.23 265 ASP B O 1
ATOM 5270 N N . ALA B 1 289 ? 25.140 85.861 65.995 1.00 35.19 266 ALA B N 1
ATOM 5271 C CA . ALA B 1 289 ? 25.028 86.060 64.572 1.00 31.92 266 ALA B CA 1
ATOM 5272 C C . ALA B 1 289 ? 23.602 86.398 64.268 1.00 35.96 266 ALA B C 1
ATOM 5273 O O . ALA B 1 289 ? 22.714 86.064 65.032 1.00 37.04 266 ALA B O 1
ATOM 5275 N N . GLU B 1 290 ? 23.373 86.961 63.085 1.00 35.14 267 GLU B N 1
ATOM 5276 C CA . GLU B 1 290 ? 22.039 87.334 62.660 1.00 38.34 267 GLU B CA 1
ATOM 5277 C C . GLU B 1 290 ? 21.195 86.086 62.401 1.00 37.26 267 GLU B C 1
ATOM 5278 O O . GLU B 1 290 ? 20.001 86.137 62.589 1.00 38.80 267 GLU B O 1
ATOM 5284 N N . VAL B 1 291 ? 21.806 84.970 61.963 1.00 34.03 268 VAL B N 1
ATOM 5285 C CA . VAL B 1 291 ? 21.030 83.741 61.643 1.00 32.71 268 VAL B CA 1
ATOM 5286 C C . VAL B 1 291 ? 21.848 82.517 62.097 1.00 30.02 268 VAL B C 1
ATOM 5287 O O . VAL B 1 291 ? 23.053 82.531 62.024 1.00 28.05 268 VAL B O 1
ATOM 5291 N N . VAL B 1 292 ? 21.191 81.465 62.607 1.00 28.10 269 VAL B N 1
ATOM 5292 C CA . VAL B 1 292 ? 21.944 80.262 63.018 1.00 26.61 269 VAL B CA 1
ATOM 5293 C C . VAL B 1 292 ? 21.263 79.133 62.213 1.00 28.44 269 VAL B C 1
ATOM 5294 O O . VAL B 1 292 ? 20.010 79.048 62.169 1.00 27.94 269 VAL B O 1
ATOM 5298 N N . LEU B 1 293 ? 22.096 78.353 61.529 1.00 26.70 270 LEU B N 1
ATOM 5299 C CA . LEU B 1 293 ? 21.572 77.200 60.774 1.00 26.36 270 LEU B CA 1
ATOM 5300 C C . LEU B 1 293 ? 21.887 75.984 61.603 1.00 23.90 270 LEU B C 1
ATOM 5301 O O . LEU B 1 293 ? 23.023 75.766 61.912 1.00 24.96 270 LEU B O 1
ATOM 5306 N N . ILE B 1 294 ? 20.871 75.193 61.963 1.00 27.50 271 ILE B N 1
ATOM 5307 C CA . ILE B 1 294 ? 21.136 73.907 62.623 1.00 27.74 271 ILE B CA 1
ATOM 5308 C C . ILE B 1 294 ? 21.210 72.841 61.538 1.00 25.23 271 ILE B C 1
ATOM 5309 O O . ILE B 1 294 ? 20.202 72.597 60.917 1.00 25.85 271 ILE B O 1
ATOM 5314 N N . ALA B 1 295 ? 22.385 72.247 61.320 1.00 26.12 272 ALA B N 1
ATOM 5315 C CA . ALA B 1 295 ? 22.535 71.218 60.233 1.00 26.12 272 ALA B CA 1
ATOM 5316 C C . ALA B 1 295 ? 23.256 70.022 60.773 1.00 27.44 272 ALA B C 1
ATOM 5317 O O . ALA B 1 295 ? 24.354 69.647 60.318 1.00 25.25 272 ALA B O 1
ATOM 5319 N N . THR B 1 296 ? 22.683 69.414 61.807 1.00 28.66 273 THR B N 1
ATOM 5320 C CA . THR B 1 296 ? 23.257 68.162 62.347 1.00 29.38 273 THR B CA 1
ATOM 5321 C C . THR B 1 296 ? 22.715 67.017 61.504 1.00 30.56 273 THR B C 1
ATOM 5322 O O . THR B 1 296 ? 21.886 67.236 60.626 1.00 31.64 273 THR B O 1
ATOM 5326 N N . GLY B 1 297 ? 23.138 65.784 61.732 1.00 36.00 274 GLY B N 1
ATOM 5327 C CA . GLY B 1 297 ? 22.584 64.647 60.918 1.00 34.53 274 GLY B CA 1
ATOM 5328 C C . GLY B 1 297 ? 21.056 64.472 60.800 1.00 35.78 274 GLY B C 1
ATOM 5329 O O . GLY B 1 297 ? 20.317 64.568 61.787 1.00 39.99 274 GLY B O 1
ATOM 5330 N N . ARG B 1 298 ? 20.545 64.224 59.600 1.00 28.14 275 ARG B N 1
ATOM 5331 C CA . ARG B 1 298 ? 19.137 64.006 59.463 1.00 29.26 275 ARG B CA 1
ATOM 5332 C C . ARG B 1 298 ? 18.768 62.653 60.133 1.00 27.84 275 ARG B C 1
ATOM 5333 O O . ARG B 1 298 ? 19.638 61.816 60.466 1.00 29.30 275 ARG B O 1
ATOM 5341 N N . LYS B 1 299 ? 17.483 62.439 60.356 1.00 26.65 276 LYS B N 1
ATOM 5342 C CA . LYS B 1 299 ? 17.098 61.190 60.975 1.00 24.48 276 LYS B CA 1
ATOM 5343 C C . LYS B 1 299 ? 15.872 60.622 60.248 1.00 21.84 276 LYS B C 1
ATOM 5344 O O . LYS B 1 299 ? 15.131 61.358 59.639 1.00 21.81 276 LYS B O 1
ATOM 5350 N N . PRO B 1 300 ? 15.683 59.282 60.284 1.00 23.28 277 PRO B N 1
ATOM 5351 C CA . PRO B 1 300 ? 14.522 58.670 59.618 1.00 20.94 277 PRO B CA 1
ATOM 5352 C C . PRO B 1 300 ? 13.174 59.206 60.054 1.00 25.28 277 PRO B C 1
ATOM 5353 O O . PRO B 1 300 ? 12.994 59.508 61.215 1.00 29.31 277 PRO B O 1
ATOM 5357 N N . SER B 1 301 ? 12.227 59.367 59.157 1.00 25.13 278 SER B N 1
ATOM 5358 C CA . SER B 1 301 ? 10.959 59.962 59.557 1.00 27.99 278 SER B CA 1
ATOM 5359 C C . SER B 1 301 ? 9.902 58.865 59.434 1.00 30.64 278 SER B C 1
ATOM 5360 O O . SER B 1 301 ? 9.569 58.437 58.318 1.00 26.82 278 SER B O 1
ATOM 5363 N N . THR B 1 302 ? 9.407 58.398 60.566 1.00 29.72 279 THR B N 1
ATOM 5364 C CA . THR B 1 302 ? 8.340 57.352 60.565 1.00 27.05 279 THR B CA 1
ATOM 5365 C C . THR B 1 302 ? 7.009 57.850 61.226 1.00 32.51 279 THR B C 1
ATOM 5366 O O . THR B 1 302 ? 6.035 57.099 61.337 1.00 28.11 279 THR B O 1
ATOM 5370 N N . ASP B 1 303 ? 6.989 59.101 61.678 1.00 33.33 280 ASP B N 1
ATOM 5371 C CA . ASP B 1 303 ? 5.779 59.719 62.213 1.00 41.23 280 ASP B CA 1
ATOM 5372 C C . ASP B 1 303 ? 4.531 59.378 61.399 1.00 43.96 280 ASP B C 1
ATOM 5373 O O . ASP B 1 303 ? 4.536 59.521 60.181 1.00 39.08 280 ASP B O 1
ATOM 5378 N N . GLY B 1 304 ? 3.461 58.923 62.056 1.00 36.80 281 GLY B N 1
ATOM 5379 C CA . GLY B 1 304 ? 2.197 58.766 61.364 1.00 33.41 281 GLY B CA 1
ATOM 5380 C C . GLY B 1 304 ? 1.997 57.451 60.655 1.00 32.61 281 GLY B C 1
ATOM 5381 O O . GLY B 1 304 ? 0.883 57.205 60.082 1.00 33.35 281 GLY B O 1
ATOM 5382 N N . LEU B 1 305 ? 3.011 56.570 60.701 1.00 28.29 282 LEU B N 1
ATOM 5383 C CA . LEU B 1 305 ? 2.869 55.306 59.966 1.00 25.95 282 LEU B CA 1
ATOM 5384 C C . LEU B 1 305 ? 2.188 54.222 60.799 1.00 25.82 282 LEU B C 1
ATOM 5385 O O . LEU B 1 305 ? 1.887 53.158 60.269 1.00 24.82 282 LEU B O 1
ATOM 5390 N N . GLY B 1 306 ? 2.036 54.444 62.111 1.00 24.35 283 GLY B N 1
ATOM 5391 C CA . GLY B 1 306 ? 1.558 53.378 62.981 1.00 25.11 283 GLY B CA 1
ATOM 5392 C C . GLY B 1 306 ? 2.425 52.122 63.107 1.00 23.57 283 GLY B C 1
ATOM 5393 O O . GLY B 1 306 ? 1.891 51.030 63.272 1.00 26.93 283 GLY B O 1
ATOM 5394 N N . LEU B 1 307 ? 3.764 52.236 63.042 1.00 23.28 284 LEU B N 1
ATOM 5395 C CA . LEU B 1 307 ? 4.587 51.015 62.974 1.00 25.15 284 LEU B CA 1
ATOM 5396 C C . LEU B 1 307 ? 4.526 50.140 64.233 1.00 26.13 284 LEU B C 1
ATOM 5397 O O . LEU B 1 307 ? 4.591 48.892 64.142 1.00 25.35 284 LEU B O 1
ATOM 5402 N N . ALA B 1 308 ? 4.462 50.770 65.415 1.00 27.48 285 ALA B N 1
ATOM 5403 C CA . ALA B 1 308 ? 4.477 49.944 66.646 1.00 29.86 285 ALA B CA 1
ATOM 5404 C C . ALA B 1 308 ? 3.241 49.029 66.610 1.00 26.97 285 ALA B C 1
ATOM 5405 O O . ALA B 1 308 ? 3.367 47.809 66.783 1.00 31.68 285 ALA B O 1
ATOM 5407 N N . LYS B 1 309 ? 2.078 49.613 66.340 1.00 26.83 286 LYS B N 1
ATOM 5408 C CA . LYS B 1 309 ? 0.826 48.823 66.252 1.00 31.04 286 LYS B CA 1
ATOM 5409 C C . LYS B 1 309 ? 0.857 47.800 65.132 1.00 33.75 286 LYS B C 1
ATOM 5410 O O . LYS B 1 309 ? 0.318 46.683 65.263 1.00 31.45 286 LYS B O 1
ATOM 5416 N N . ALA B 1 310 ? 1.540 48.104 64.030 1.00 29.36 287 ALA B N 1
ATOM 5417 C CA . ALA B 1 310 ? 1.628 47.089 62.926 1.00 26.49 287 ALA B CA 1
ATOM 5418 C C . ALA B 1 310 ? 2.660 46.010 63.224 1.00 22.92 287 ALA B C 1
ATOM 5419 O O . ALA B 1 310 ? 2.680 44.947 62.582 1.00 24.58 287 ALA B O 1
ATOM 5421 N N . GLY B 1 311 ? 3.586 46.259 64.143 1.00 22.09 288 GLY B N 1
ATOM 5422 C CA . GLY B 1 311 ? 4.622 45.287 64.386 1.00 22.71 288 GLY B CA 1
ATOM 5423 C C . GLY B 1 311 ? 5.912 45.378 63.553 1.00 21.46 288 GLY B C 1
ATOM 5424 O O . GLY B 1 311 ? 6.694 44.415 63.467 1.00 20.78 288 GLY B O 1
ATOM 5425 N N . VAL B 1 312 ? 6.098 46.534 62.904 1.00 21.11 289 VAL B N 1
ATOM 5426 C CA . VAL B 1 312 ? 7.277 46.814 62.091 1.00 19.13 289 VAL B CA 1
ATOM 5427 C C . VAL B 1 312 ? 8.338 47.349 63.076 1.00 20.66 289 VAL B C 1
ATOM 5428 O O . VAL B 1 312 ? 8.172 48.454 63.633 1.00 26.95 289 VAL B O 1
ATOM 5432 N N . VAL B 1 313 ? 9.363 46.541 63.270 1.00 24.15 290 VAL B N 1
ATOM 5433 C CA . VAL B 1 313 ? 10.500 46.779 64.172 1.00 29.16 290 VAL B CA 1
ATOM 5434 C C . VAL B 1 313 ? 11.438 47.894 63.649 1.00 32.59 290 VAL B C 1
ATOM 5435 O O . VAL B 1 313 ? 11.851 47.857 62.480 1.00 28.23 290 VAL B O 1
ATOM 5439 N N . LEU B 1 314 ? 11.721 48.848 64.549 1.00 28.83 291 LEU B N 1
ATOM 5440 C CA . LEU B 1 314 ? 12.682 49.936 64.373 1.00 31.61 291 LEU B CA 1
ATOM 5441 C C . LEU B 1 314 ? 13.986 49.613 65.112 1.00 37.57 291 LEU B C 1
ATOM 5442 O O . LEU B 1 314 ? 13.977 48.848 66.084 1.00 33.26 291 LEU B O 1
ATOM 5447 N N . ASP B 1 315 ? 15.124 50.156 64.676 1.00 36.29 292 ASP B N 1
ATOM 5448 C CA . ASP B 1 315 ? 16.362 49.868 65.423 1.00 33.47 292 ASP B CA 1
ATOM 5449 C C . ASP B 1 315 ? 16.575 50.957 66.427 1.00 31.89 292 ASP B C 1
ATOM 5450 O O . ASP B 1 315 ? 15.721 51.817 66.595 1.00 30.91 292 ASP B O 1
ATOM 5455 N N . SER B 1 316 ? 17.756 51.027 67.052 1.00 39.68 293 SER B N 1
ATOM 5456 C CA . SER B 1 316 ? 17.976 52.070 68.073 1.00 41.80 293 SER B CA 1
ATOM 5457 C C . SER B 1 316 ? 18.015 53.508 67.539 1.00 41.95 293 SER B C 1
ATOM 5458 O O . SER B 1 316 ? 17.685 54.471 68.282 1.00 38.33 293 SER B O 1
ATOM 5461 N N . ARG B 1 317 ? 18.429 53.618 66.267 1.00 43.99 294 ARG B N 1
ATOM 5462 C CA . ARG B 1 317 ? 18.608 54.878 65.521 1.00 44.12 294 ARG B CA 1
ATOM 5463 C C . ARG B 1 317 ? 17.291 55.317 64.875 1.00 40.73 294 ARG B C 1
ATOM 5464 O O . ARG B 1 317 ? 17.233 56.363 64.222 1.00 33.91 294 ARG B O 1
ATOM 5472 N N . GLY B 1 318 ? 16.221 54.532 65.077 1.00 35.50 295 GLY B N 1
ATOM 5473 C CA . GLY B 1 318 ? 14.899 54.908 64.520 1.00 30.81 295 GLY B CA 1
ATOM 5474 C C . GLY B 1 318 ? 14.679 54.457 63.067 1.00 24.44 295 GLY B C 1
ATOM 5475 O O . GLY B 1 318 ? 13.677 54.811 62.425 1.00 26.43 295 GLY B O 1
ATOM 5476 N N . ARG B 1 319 ? 15.585 53.651 62.571 1.00 23.37 296 ARG B N 1
ATOM 5477 C CA . ARG B 1 319 ? 15.481 53.150 61.221 1.00 25.28 296 ARG B CA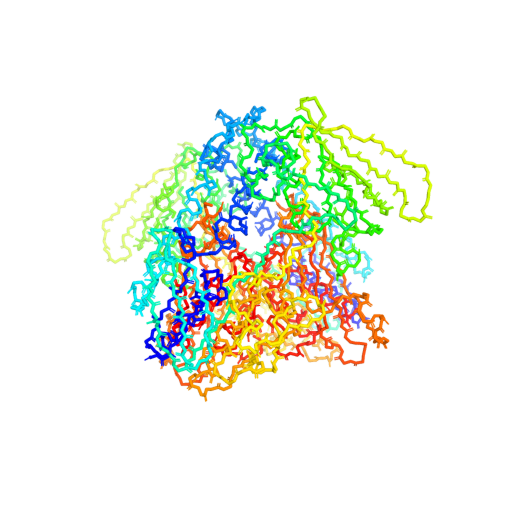 1
ATOM 5478 C C . ARG B 1 319 ? 14.639 51.889 61.114 1.00 22.15 296 ARG B C 1
ATOM 5479 O O . ARG B 1 319 ? 14.663 51.062 62.017 1.00 26.14 296 ARG B O 1
ATOM 5487 N N . VAL B 1 320 ? 13.873 51.778 60.056 1.00 22.18 297 VAL B N 1
ATOM 5488 C CA . VAL B 1 320 ? 13.107 50.528 59.804 1.00 20.66 297 VAL B CA 1
ATOM 5489 C C . VAL B 1 320 ? 14.063 49.356 59.579 1.00 22.54 297 VAL B C 1
ATOM 5490 O O . VAL B 1 320 ? 14.871 49.394 58.643 1.00 21.10 297 VAL B O 1
ATOM 5494 N N . GLU B 1 321 ? 13.976 48.294 60.417 1.00 21.75 298 GLU B N 1
ATOM 5495 C CA . GLU B 1 321 ? 14.785 47.092 60.172 1.00 25.64 298 GLU B CA 1
ATOM 5496 C C . GLU B 1 321 ? 14.353 46.336 58.954 1.00 23.69 298 GLU B C 1
ATOM 5497 O O . GLU B 1 321 ? 13.181 46.116 58.754 1.00 23.64 298 GLU B O 1
ATOM 5503 N N . ILE B 1 322 ? 15.285 45.916 58.107 1.00 20.45 299 ILE B N 1
ATOM 5504 C CA . ILE B 1 322 ? 14.873 45.187 56.906 1.00 19.60 299 ILE B CA 1
ATOM 5505 C C . ILE B 1 322 ? 15.792 44.040 56.661 1.00 24.07 299 ILE B C 1
ATOM 5506 O O . ILE B 1 322 ? 16.893 44.104 57.100 1.00 26.68 299 ILE B O 1
ATOM 5511 N N . ASP B 1 323 ? 15.388 43.077 55.856 1.00 23.30 300 ASP B N 1
ATOM 5512 C CA . ASP B 1 323 ? 16.308 41.991 55.417 1.00 30.60 300 ASP B CA 1
ATOM 5513 C C . ASP B 1 323 ? 16.898 42.307 54.034 1.00 32.64 300 ASP B C 1
ATOM 5514 O O . ASP B 1 323 ? 16.815 43.447 53.573 1.00 25.87 300 ASP B O 1
ATOM 5519 N N . ARG B 1 324 ? 17.471 41.300 53.373 1.00 37.35 301 ARG B N 1
ATOM 5520 C CA . ARG B 1 324 ? 18.196 41.463 52.107 1.00 40.61 301 ARG B CA 1
ATOM 5521 C C . ARG B 1 324 ? 17.292 41.847 50.934 1.00 36.58 301 ARG B C 1
ATOM 5522 O O . ARG B 1 324 ? 17.752 42.327 49.906 1.00 35.65 301 ARG B O 1
ATOM 5530 N N . HIS B 1 325 ? 15.999 41.619 51.085 1.00 34.88 302 HIS B N 1
ATOM 5531 C CA . HIS B 1 325 ? 15.028 42.001 50.082 1.00 29.05 302 HIS B CA 1
ATOM 5532 C C . HIS B 1 325 ? 14.273 43.236 50.441 1.00 21.47 302 HIS B C 1
ATOM 5533 O O . HIS B 1 325 ? 13.208 43.472 49.860 1.00 22.10 302 HIS B O 1
ATOM 5540 N N . PHE B 1 326 ? 14.796 44.019 51.365 1.00 22.17 303 PHE B N 1
ATOM 5541 C CA . PHE B 1 326 ? 14.119 45.269 51.850 1.00 21.38 303 PHE B CA 1
ATOM 5542 C C . PHE B 1 326 ? 12.817 44.986 52.637 1.00 22.71 303 PHE B C 1
ATOM 5543 O O . PHE B 1 326 ? 12.051 45.891 52.808 1.00 20.81 303 PHE B O 1
ATOM 5551 N N . GLN B 1 327 ? 12.601 43.712 53.069 1.00 27.58 304 GLN B N 1
ATOM 5552 C CA . GLN B 1 327 ? 11.348 43.336 53.754 1.00 24.83 304 GLN B CA 1
ATOM 5553 C C . GLN B 1 327 ? 11.496 43.568 55.245 1.00 26.44 304 GLN B C 1
ATOM 5554 O O . GLN B 1 327 ? 12.542 43.250 55.825 1.00 22.21 304 GLN B O 1
ATOM 5560 N N . THR B 1 328 ? 10.458 44.162 55.838 1.00 20.60 305 THR B N 1
ATOM 5561 C CA . THR B 1 328 ? 10.480 44.523 57.261 1.00 22.68 305 THR B CA 1
ATOM 5562 C C . THR B 1 328 ? 10.085 43.210 58.059 1.00 23.48 305 THR B C 1
ATOM 5563 O O . THR B 1 328 ? 9.968 42.122 57.490 1.00 20.11 305 THR B O 1
ATOM 5567 N N . SER B 1 329 ? 9.910 43.384 59.367 1.00 26.86 306 SER B N 1
ATOM 5568 C CA . SER B 1 329 ? 9.431 42.279 60.222 1.00 26.99 306 SER B CA 1
ATOM 5569 C C . SER B 1 329 ? 7.992 41.864 59.915 1.00 28.74 306 SER B C 1
ATOM 5570 O O . SER B 1 329 ? 7.582 40.797 60.357 1.00 27.92 306 SER B O 1
ATOM 5573 N N . ILE B 1 330 ? 7.281 42.646 59.088 1.00 25.56 307 ILE B N 1
ATOM 5574 C CA . ILE B 1 330 ? 5.915 42.357 58.645 1.00 27.94 307 ILE B CA 1
ATOM 5575 C C . ILE B 1 330 ? 5.951 41.939 57.164 1.00 29.99 307 ILE B C 1
ATOM 5576 O O . ILE B 1 330 ? 6.316 42.736 56.248 1.00 25.23 307 ILE B O 1
ATOM 5581 N N . ALA B 1 331 ? 5.536 40.694 56.906 1.00 26.34 308 ALA B N 1
ATOM 5582 C CA . ALA B 1 331 ? 5.519 40.181 55.532 1.00 27.35 308 ALA B CA 1
ATOM 5583 C C . ALA B 1 331 ? 4.707 41.102 54.635 1.00 26.28 308 ALA B C 1
ATOM 5584 O O . ALA B 1 331 ? 3.649 41.565 55.036 1.00 26.07 308 ALA B O 1
ATOM 5586 N N . GLY B 1 332 ? 5.235 41.462 53.446 1.00 25.10 309 GLY B N 1
ATOM 5587 C CA . GLY B 1 332 ? 4.452 42.275 52.454 1.00 22.74 309 GLY B CA 1
ATOM 5588 C C . GLY B 1 332 ? 4.669 43.783 52.696 1.00 23.83 309 GLY B C 1
ATOM 5589 O O . GLY B 1 332 ? 4.097 44.627 51.976 1.00 22.69 309 GLY B O 1
ATOM 5590 N N . VAL B 1 333 ? 5.424 44.106 53.740 1.00 22.87 310 VAL B N 1
ATOM 5591 C CA . VAL B 1 333 ? 5.792 45.489 54.065 1.00 21.28 310 VAL B CA 1
ATOM 5592 C C . VAL B 1 333 ? 7.324 45.666 53.902 1.00 24.80 310 VAL B C 1
ATOM 5593 O O . VAL B 1 333 ? 8.125 44.904 54.518 1.00 20.51 310 VAL B O 1
ATOM 5597 N N . TYR B 1 334 ? 7.690 46.618 53.007 1.00 20.92 311 TYR B N 1
ATOM 5598 C CA . TYR B 1 334 ? 9.090 46.867 52.636 1.00 19.53 311 TYR B CA 1
ATOM 5599 C C . TYR B 1 334 ? 9.478 48.292 52.998 1.00 19.87 311 TYR B C 1
ATOM 5600 O O . TYR B 1 334 ? 8.595 49.104 53.270 1.00 20.74 311 TYR B O 1
ATOM 5609 N N . ALA B 1 335 ? 10.791 48.602 53.016 1.00 17.84 312 ALA B N 1
ATOM 5610 C CA . ALA B 1 335 ? 11.252 49.956 53.344 1.00 15.79 312 ALA B CA 1
ATOM 5611 C C . ALA B 1 335 ? 12.552 50.232 52.614 1.00 17.16 312 ALA B C 1
ATOM 5612 O O . ALA B 1 335 ? 13.419 49.337 52.464 1.00 18.49 312 ALA B O 1
ATOM 5614 N N . ILE B 1 336 ? 12.680 51.482 52.181 1.00 16.69 313 ILE B N 1
ATOM 5615 C CA . ILE B 1 336 ? 13.866 51.849 51.364 1.00 17.66 313 ILE B CA 1
ATOM 5616 C C . ILE B 1 336 ? 14.256 53.279 51.745 1.00 19.36 313 ILE B C 1
ATOM 5617 O O . ILE B 1 336 ? 13.458 53.979 52.452 1.00 18.32 313 ILE B O 1
ATOM 5622 N N . GLY B 1 337 ? 15.452 53.750 51.319 1.00 18.60 314 GLY B N 1
ATOM 5623 C CA . GLY B 1 337 ? 15.610 55.211 51.337 1.00 19.41 314 GLY B CA 1
ATOM 5624 C C . GLY B 1 337 ? 16.182 55.603 52.687 1.00 19.38 314 GLY B C 1
ATOM 5625 O O . GLY B 1 337 ? 16.791 54.766 53.423 1.00 17.99 314 GLY B O 1
ATOM 5626 N N . ASP B 1 338 ? 16.077 56.899 52.974 1.00 19.29 315 ASP B N 1
ATOM 5627 C CA . ASP B 1 338 ? 16.559 57.456 54.218 1.00 20.84 315 ASP B CA 1
ATOM 5628 C C . ASP B 1 338 ? 15.962 56.758 55.511 1.00 21.99 315 ASP B C 1
ATOM 5629 O O . ASP B 1 338 ? 16.575 56.844 56.626 1.00 23.77 315 ASP B O 1
ATOM 5634 N N . VAL B 1 339 ? 14.855 56.036 55.379 1.00 22.76 316 VAL B N 1
ATOM 5635 C CA . VAL B 1 339 ? 14.297 55.326 56.585 1.00 24.82 316 VAL B CA 1
ATOM 5636 C C . VAL B 1 339 ? 15.014 54.033 56.964 1.00 26.56 316 VAL B C 1
ATOM 5637 O O . VAL B 1 339 ? 14.780 53.500 58.056 1.00 25.94 316 VAL B O 1
ATOM 5641 N N . VAL B 1 340 ? 15.912 53.533 56.111 1.00 19.43 317 VAL B N 1
ATOM 5642 C CA . VAL B 1 340 ? 16.584 52.278 56.438 1.00 20.87 317 VAL B CA 1
ATOM 5643 C C . VAL B 1 340 ? 18.064 52.561 56.488 1.00 20.39 317 VAL B C 1
ATOM 5644 O O . VAL B 1 340 ? 18.472 53.739 56.194 1.00 19.24 317 VAL B O 1
ATOM 5648 N N . ARG B 1 341 ? 18.830 51.530 56.868 1.00 21.04 318 ARG B N 1
ATOM 5649 C CA . ARG B 1 341 ? 20.306 51.626 56.942 1.00 23.55 318 ARG B CA 1
ATOM 5650 C C . ARG B 1 341 ? 20.986 52.098 55.609 1.00 22.36 318 ARG B C 1
ATOM 5651 O O . ARG B 1 341 ? 20.455 51.914 54.507 1.00 17.86 318 ARG B O 1
ATOM 5659 N N . GLY B 1 342 ? 22.202 52.599 55.776 1.00 20.57 319 GLY B N 1
ATOM 5660 C CA . GLY B 1 342 ? 23.076 52.984 54.613 1.00 23.23 319 GLY B CA 1
ATOM 5661 C C . GLY B 1 342 ? 23.056 54.472 54.397 1.00 25.05 319 GLY B C 1
ATOM 5662 O O . GLY B 1 342 ? 22.307 55.223 55.070 1.00 21.43 319 GLY B O 1
ATOM 5663 N N . PRO B 1 343 ? 23.860 54.933 53.428 1.00 23.03 320 PRO B N 1
ATOM 5664 C CA . PRO B 1 343 ? 23.998 56.376 53.247 1.00 23.31 320 PRO B CA 1
ATOM 5665 C C . PRO B 1 343 ? 22.673 57.069 52.911 1.00 20.18 320 PRO B C 1
ATOM 5666 O O . PRO B 1 343 ? 21.933 56.579 52.071 1.00 19.82 320 PRO B O 1
ATOM 5678 N N . LEU B 1 345 ? 21.327 59.227 50.850 1.00 19.96 322 LEU B N 1
ATOM 5679 C CA . LEU B 1 345 ? 21.625 59.955 49.608 1.00 18.34 322 LEU B CA 1
ATOM 5680 C C . LEU B 1 345 ? 20.474 59.627 48.687 1.00 16.74 322 LEU B C 1
ATOM 5681 O O . LEU B 1 345 ? 19.903 58.497 48.696 1.00 16.33 322 LEU B O 1
ATOM 5686 N N . ALA B 1 346 ? 20.119 60.608 47.882 1.00 16.26 323 ALA B N 1
ATOM 5687 C CA . ALA B 1 346 ? 19.048 60.357 46.911 1.00 17.56 323 ALA B CA 1
ATOM 5688 C C . ALA B 1 346 ? 19.247 59.209 45.959 1.00 17.75 323 ALA B C 1
ATOM 5689 O O . ALA B 1 346 ? 18.298 58.455 45.643 1.00 18.74 323 ALA B O 1
ATOM 5691 N N . HIS B 1 347 ? 20.442 59.089 45.381 1.00 15.72 324 HIS B N 1
ATOM 5692 C CA . HIS B 1 347 ? 20.662 58.013 44.353 1.00 17.28 324 HIS B CA 1
ATOM 5693 C C . HIS B 1 347 ? 20.695 56.650 45.014 1.00 17.54 324 HIS B C 1
ATOM 5694 O O . HIS B 1 347 ? 20.334 55.659 44.429 1.00 19.64 324 HIS B O 1
ATOM 5701 N N . LYS B 1 348 ? 21.135 56.593 46.261 1.00 16.40 325 LYS B N 1
ATOM 5702 C CA . LYS B 1 348 ? 21.017 55.343 47.049 1.00 15.97 325 LYS B CA 1
ATOM 5703 C C . LYS B 1 348 ? 19.529 54.960 47.220 1.00 17.18 325 LYS B C 1
ATOM 5704 O O . LYS B 1 348 ? 19.133 53.770 47.036 1.00 17.46 325 LYS B O 1
ATOM 5710 N N . ALA B 1 349 ? 18.691 55.941 47.602 1.00 17.42 326 ALA B N 1
ATOM 5711 C CA . ALA B 1 349 ? 17.261 55.671 47.752 1.00 17.17 326 ALA B CA 1
ATOM 5712 C C . ALA B 1 349 ? 16.679 55.206 46.429 1.00 18.88 326 ALA B C 1
ATOM 5713 O O . ALA B 1 349 ? 15.849 54.274 46.405 1.00 19.05 326 ALA B O 1
ATOM 5715 N N . GLU B 1 350 ? 17.076 55.816 45.306 1.00 18.30 327 GLU B N 1
ATOM 5716 C CA . GLU B 1 350 ? 16.558 55.379 44.015 1.00 17.71 327 GLU B CA 1
ATOM 5717 C C . GLU B 1 350 ? 16.997 54.002 43.647 1.00 20.68 327 GLU B C 1
ATOM 5718 O O . GLU B 1 350 ? 16.226 53.238 43.052 1.00 19.60 327 GLU B O 1
ATOM 5724 N N . ASP B 1 351 ? 18.260 53.686 43.894 1.00 19.48 328 ASP B N 1
ATOM 5725 C CA . ASP B 1 351 ? 18.743 52.316 43.622 1.00 22.21 328 ASP B CA 1
ATOM 5726 C C . ASP B 1 351 ? 17.883 51.255 44.395 1.00 20.92 328 ASP B C 1
ATOM 5727 O O . ASP B 1 351 ? 17.534 50.208 43.855 1.00 19.28 328 ASP B O 1
ATOM 5732 N N . GLU B 1 352 ? 17.581 51.576 45.645 1.00 20.33 329 GLU B N 1
ATOM 5733 C CA . GLU B 1 352 ? 16.804 50.670 46.547 1.00 17.99 329 GLU B CA 1
ATOM 5734 C C . GLU B 1 352 ? 15.370 50.568 45.990 1.00 19.04 329 GLU B C 1
ATOM 5735 O O . GLU B 1 352 ? 14.759 49.500 46.048 1.00 20.19 329 GLU B O 1
ATOM 5741 N N . GLY B 1 353 ? 14.854 51.678 45.455 1.00 17.50 330 GLY B N 1
ATOM 5742 C CA . GLY B 1 353 ? 13.499 51.800 44.916 1.00 21.02 330 GLY B CA 1
ATOM 5743 C C . GLY B 1 353 ? 13.384 50.906 43.710 1.00 22.43 330 GLY B C 1
ATOM 5744 O O . GLY B 1 353 ? 12.428 50.118 43.558 1.00 20.45 330 GLY B O 1
ATOM 5745 N N . VAL B 1 354 ? 14.372 50.974 42.824 1.00 21.83 331 VAL B N 1
ATOM 5746 C CA . VAL B 1 354 ? 14.376 50.015 41.706 1.00 20.67 331 VAL B CA 1
ATOM 5747 C C . VAL B 1 354 ? 14.538 48.598 42.198 1.00 20.56 331 VAL B C 1
ATOM 5748 O O . VAL B 1 354 ? 13.819 47.730 41.690 1.00 20.82 331 VAL B O 1
ATOM 5752 N N . ALA B 1 355 ? 15.506 48.330 43.103 1.00 19.10 332 ALA B N 1
ATOM 5753 C CA . ALA B 1 355 ? 15.748 46.937 43.529 1.00 21.72 332 ALA B CA 1
ATOM 5754 C C . ALA B 1 355 ? 14.446 46.337 44.115 1.00 20.54 332 ALA B C 1
ATOM 5755 O O . ALA B 1 355 ? 14.075 45.187 43.805 1.00 19.30 332 ALA B O 1
ATOM 5757 N N . VAL B 1 356 ? 13.778 47.088 44.987 1.00 23.47 333 VAL B N 1
ATOM 5758 C CA . VAL B 1 356 ? 12.630 46.484 45.645 1.00 19.27 333 VAL B CA 1
ATOM 5759 C C . VAL B 1 356 ? 11.472 46.239 44.625 1.00 23.61 333 VAL B C 1
ATOM 5760 O O . VAL B 1 356 ? 10.776 45.209 44.739 1.00 22.74 333 VAL B O 1
ATOM 5764 N N . ALA B 1 357 ? 11.257 47.162 43.659 1.00 21.58 334 ALA B N 1
ATOM 5765 C CA . ALA B 1 357 ? 10.218 47.004 42.605 1.00 22.92 334 ALA B CA 1
ATOM 5766 C C . ALA B 1 357 ? 10.531 45.732 41.808 1.00 26.04 334 ALA B C 1
ATOM 5767 O O . ALA B 1 357 ? 9.658 44.931 41.572 1.00 25.95 334 ALA B O 1
ATOM 5769 N N . GLU B 1 358 ? 11.802 45.547 41.451 1.00 23.87 335 GLU B N 1
ATOM 5770 C CA . GLU B 1 358 ? 12.281 44.291 40.801 1.00 26.34 335 GLU B CA 1
ATOM 5771 C C . GLU B 1 358 ? 12.083 43.003 41.654 1.00 25.88 335 GLU B C 1
ATOM 5772 O O . GLU B 1 358 ? 11.588 41.981 41.164 1.00 27.73 335 GLU B O 1
ATOM 5778 N N . ILE B 1 359 ? 12.459 43.068 42.932 1.00 26.90 336 ILE B N 1
ATOM 5779 C CA . ILE B 1 359 ? 12.204 41.969 43.888 1.00 28.57 336 ILE B CA 1
ATOM 5780 C C . ILE B 1 359 ? 10.697 41.617 43.940 1.00 33.67 336 ILE B C 1
ATOM 5781 O O . ILE B 1 359 ? 10.326 40.431 43.821 1.00 30.19 336 ILE B O 1
ATOM 5786 N N . ILE B 1 360 ? 9.837 42.630 44.098 1.00 27.72 337 ILE B N 1
ATOM 5787 C CA . ILE B 1 360 ? 8.390 42.414 44.251 1.00 27.47 337 ILE B CA 1
ATOM 5788 C C . ILE B 1 360 ? 7.823 41.803 42.962 1.00 33.85 337 ILE B C 1
ATOM 5789 O O . ILE B 1 360 ? 6.820 41.086 42.964 1.00 36.92 337 ILE B O 1
ATOM 5794 N N . ALA B 1 361 ? 8.452 42.102 41.835 1.00 34.60 338 ALA B N 1
ATOM 5795 C CA . ALA B 1 361 ? 8.042 41.486 40.542 1.00 37.13 338 ALA B CA 1
ATOM 5796 C C . ALA B 1 361 ? 8.632 40.121 40.372 1.00 34.34 338 ALA B C 1
ATOM 5797 O O . ALA B 1 361 ? 8.446 39.515 39.336 1.00 39.81 338 ALA B O 1
ATOM 5799 N N . GLY B 1 362 ? 9.417 39.652 41.335 1.00 36.90 339 GLY B N 1
ATOM 5800 C CA . GLY B 1 362 ? 9.990 38.313 41.230 1.00 40.31 339 GLY B CA 1
ATOM 5801 C C . GLY B 1 362 ? 11.348 38.237 40.567 1.00 42.83 339 GLY B C 1
ATOM 5802 O O . GLY B 1 362 ? 11.827 37.150 40.268 1.00 41.70 339 GLY B O 1
ATOM 5803 N N . GLN B 1 363 ? 11.995 39.377 40.360 1.00 40.69 340 GLN B N 1
ATOM 5804 C CA . GLN B 1 363 ? 13.315 39.393 39.732 1.00 38.33 340 GLN B CA 1
ATOM 5805 C C . GLN B 1 363 ? 14.469 39.630 40.704 1.00 39.37 340 GLN B C 1
ATOM 5806 O O . GLN B 1 363 ? 14.241 39.904 41.889 1.00 35.40 340 GLN B O 1
ATOM 5812 N N . ALA B 1 364 ? 15.710 39.488 40.232 1.00 44.64 341 ALA B N 1
ATOM 5813 C CA . ALA B 1 364 ? 16.892 39.689 41.109 1.00 45.26 341 ALA B CA 1
ATOM 5814 C C . ALA B 1 364 ? 17.296 41.165 41.307 1.00 40.66 341 ALA B C 1
ATOM 5815 O O . ALA B 1 364 ? 18.261 41.653 40.680 1.00 50.10 341 ALA B O 1
ATOM 5817 N N . GLY B 1 365 ? 16.652 41.828 42.261 1.00 36.73 342 GLY B N 1
ATOM 5818 C CA . GLY B 1 365 ? 16.991 43.229 42.610 1.00 32.93 342 GLY B CA 1
ATOM 5819 C C . GLY B 1 365 ? 18.304 43.287 43.376 1.00 36.68 342 GLY B C 1
ATOM 5820 O O . GLY B 1 365 ? 18.501 42.535 44.331 1.00 37.35 342 GLY B O 1
ATOM 5821 N N . HIS B 1 366 ? 19.248 44.141 42.951 1.00 30.94 343 HIS B N 1
ATOM 5822 C CA . HIS B 1 366 ? 20.550 44.100 43.625 1.00 33.59 343 HIS B CA 1
ATOM 5823 C C . HIS B 1 366 ? 21.044 45.523 43.755 1.00 28.35 343 HIS B C 1
ATOM 5824 O O . HIS B 1 366 ? 20.829 46.319 42.868 1.00 27.47 343 HIS B O 1
ATOM 5831 N N . VAL B 1 367 ? 21.606 45.869 44.903 1.00 25.58 344 VAL B N 1
ATOM 5832 C CA . VAL B 1 367 ? 22.202 47.216 45.044 1.00 24.43 344 VAL B CA 1
ATOM 5833 C C . VAL B 1 367 ? 23.630 46.961 45.440 1.00 23.87 344 VAL B C 1
ATOM 5834 O O . VAL B 1 367 ? 23.866 46.193 46.368 1.00 23.10 344 VAL B O 1
ATOM 5838 N N . ASN B 1 368 ? 24.602 47.606 44.762 1.00 21.13 345 ASN B N 1
ATOM 5839 C CA . ASN B 1 368 ? 26.022 47.405 45.123 1.00 18.25 345 ASN B CA 1
ATOM 5840 C C . ASN B 1 368 ? 26.484 48.427 46.087 1.00 18.13 345 ASN B C 1
ATOM 5841 O O . ASN B 1 368 ? 26.903 49.526 45.679 1.00 17.03 345 ASN B O 1
ATOM 5846 N N . TYR B 1 369 ? 26.399 48.129 47.367 1.00 16.43 346 TYR B N 1
ATOM 5847 C CA . TYR B 1 369 ? 26.696 49.078 48.403 1.00 17.14 346 TYR B CA 1
ATOM 5848 C C . TYR B 1 369 ? 28.146 49.457 48.430 1.00 16.50 346 TYR B C 1
ATOM 5849 O O . TYR B 1 369 ? 28.483 50.396 49.106 1.00 17.65 346 TYR B O 1
ATOM 5858 N N . ASP B 1 370 ? 28.990 48.721 47.712 1.00 17.15 347 ASP B N 1
ATOM 5859 C CA . ASP B 1 370 ? 30.399 49.052 47.689 1.00 17.07 347 ASP B CA 1
ATOM 5860 C C . ASP B 1 370 ? 30.675 50.164 46.715 1.00 16.68 347 ASP B C 1
ATOM 5861 O O . ASP B 1 370 ? 31.732 50.730 46.759 1.00 17.81 347 ASP B O 1
ATOM 5866 N N . VAL B 1 371 ? 29.717 50.471 45.848 1.00 15.28 348 VAL B N 1
ATOM 5867 C CA . VAL B 1 371 ? 29.923 51.493 44.819 1.00 15.78 348 VAL B CA 1
ATOM 5868 C C . VAL B 1 371 ? 28.747 52.463 44.812 1.00 13.40 348 VAL B C 1
ATOM 5869 O O . VAL B 1 371 ? 27.851 52.356 43.965 1.00 17.96 348 VAL B O 1
ATOM 5873 N N . ILE B 1 372 ? 28.721 53.383 45.779 1.00 14.60 349 ILE B N 1
ATOM 5874 C CA . ILE B 1 372 ? 27.685 54.387 45.819 1.00 14.54 349 ILE B CA 1
ATOM 5875 C C . ILE B 1 372 ? 28.462 55.725 46.002 1.00 14.15 349 ILE B C 1
ATOM 5876 O O . ILE B 1 372 ? 29.027 55.971 47.060 1.00 13.85 349 ILE B O 1
ATOM 5881 N N . PRO B 1 373 ? 28.564 56.538 44.940 1.00 14.91 350 PRO B N 1
ATOM 5882 C CA . PRO B 1 373 ? 29.451 57.731 45.032 1.00 16.09 350 PRO B CA 1
ATOM 5883 C C . PRO B 1 373 ? 28.775 58.754 45.954 1.00 16.94 350 PRO B C 1
ATOM 5884 O O . PRO B 1 373 ? 27.561 58.663 46.134 1.00 18.84 350 PRO B O 1
ATOM 5888 N N . GLY B 1 374 ? 29.554 59.599 46.625 1.00 16.52 351 GLY B N 1
ATOM 5889 C CA . GLY B 1 374 ? 29.001 60.719 47.467 1.00 17.97 351 GLY B CA 1
ATOM 5890 C C . GLY B 1 374 ? 29.650 62.041 46.963 1.00 17.40 351 GLY B C 1
ATOM 5891 O O . GLY B 1 374 ? 30.825 62.048 46.609 1.00 16.63 351 GLY B O 1
ATOM 5892 N N . VAL B 1 375 ? 28.871 63.142 46.907 1.00 14.06 352 VAL B N 1
ATOM 5893 C CA . VAL B 1 375 ? 29.346 64.367 46.309 1.00 13.77 352 VAL B CA 1
ATOM 5894 C C . VAL B 1 375 ? 28.976 65.483 47.304 1.00 16.17 352 VAL B C 1
ATOM 5895 O O . VAL B 1 375 ? 27.886 65.445 47.878 1.00 16.29 352 VAL B O 1
ATOM 5899 N N . VAL B 1 376 ? 29.899 66.414 47.485 1.00 14.64 353 VAL B N 1
ATOM 5900 C CA . VAL B 1 376 ? 29.697 67.614 48.285 1.00 15.06 353 VAL B CA 1
ATOM 5901 C C . VAL B 1 376 ? 29.867 68.777 47.281 1.00 15.29 353 VAL B C 1
ATOM 5902 O O . VAL B 1 376 ? 30.957 68.934 46.666 1.00 14.78 353 VAL B O 1
ATOM 5906 N N . TYR B 1 377 ? 28.830 69.576 47.114 1.00 15.24 354 TYR B N 1
ATOM 5907 C CA . TYR B 1 377 ? 28.844 70.588 46.049 1.00 16.31 354 TYR B CA 1
ATOM 5908 C C . TYR B 1 377 ? 29.371 71.941 46.535 1.00 15.42 354 TYR B C 1
ATOM 5909 O O . TYR B 1 377 ? 28.870 72.962 46.113 1.00 21.27 354 TYR B O 1
ATOM 5918 N N . THR B 1 378 ? 30.425 71.920 47.304 1.00 16.87 355 THR B N 1
ATOM 5919 C CA . THR B 1 378 ? 31.179 73.118 47.618 1.00 17.52 355 THR B CA 1
ATOM 5920 C C . THR B 1 378 ? 32.011 73.474 46.351 1.00 19.22 355 THR B C 1
ATOM 5921 O O . THR B 1 378 ? 31.926 72.765 45.341 1.00 15.77 355 THR B O 1
ATOM 5925 N N . GLN B 1 379 ? 32.815 74.528 46.452 1.00 18.92 356 GLN B N 1
ATOM 5926 C CA . GLN B 1 379 ? 33.936 74.781 45.550 1.00 23.06 356 GLN B CA 1
ATOM 5927 C C . GLN B 1 379 ? 35.120 74.939 46.488 1.00 22.77 356 GLN B C 1
ATOM 5928 O O . GLN B 1 379 ? 35.088 75.817 47.426 1.00 24.35 356 GLN B O 1
ATOM 5934 N N . PRO B 1 380 ? 36.157 74.081 46.324 1.00 20.35 357 PRO B N 1
ATOM 5935 C CA . PRO B 1 380 ? 36.174 72.992 45.387 1.00 18.33 357 PRO B CA 1
ATOM 5936 C C . PRO B 1 380 ? 35.138 71.915 45.721 1.00 15.88 357 PRO B C 1
ATOM 5937 O O . PRO B 1 380 ? 34.744 71.723 46.914 1.00 14.82 357 PRO B O 1
ATOM 5941 N N . GLU B 1 381 ? 34.643 71.266 44.667 1.00 14.74 358 GLU B N 1
ATOM 5942 C CA . GLU B 1 381 ? 33.750 70.066 44.838 1.00 15.08 358 GLU B CA 1
ATOM 5943 C C . GLU B 1 381 ? 34.474 68.850 45.322 1.00 14.01 358 GLU B C 1
ATOM 5944 O O . GLU B 1 381 ? 35.688 68.699 45.122 1.00 13.63 358 GLU B O 1
ATOM 5950 N N . VAL B 1 382 ? 33.773 67.981 46.088 1.00 14.40 359 VAL B N 1
ATOM 5951 C CA . VAL B 1 382 ? 34.411 66.815 46.683 1.00 15.03 359 VAL B CA 1
ATOM 5952 C C . VAL B 1 382 ? 33.599 65.635 46.255 1.00 14.56 359 VAL B C 1
ATOM 5953 O O . VAL B 1 382 ? 32.395 65.707 46.294 1.00 14.62 359 VAL B O 1
ATOM 5957 N N . ALA B 1 383 ? 34.241 64.549 45.875 1.00 14.78 360 ALA B N 1
ATOM 5958 C CA . ALA B 1 383 ? 33.484 63.304 45.512 1.00 13.91 360 ALA B CA 1
ATOM 5959 C C . ALA B 1 383 ? 34.251 62.113 45.894 1.00 13.94 360 ALA B C 1
ATOM 5960 O O . ALA B 1 383 ? 35.518 62.106 45.816 1.00 12.86 360 ALA B O 1
ATOM 5962 N N . SER B 1 384 ? 33.520 61.081 46.370 1.00 14.85 361 SER B N 1
ATOM 5963 C CA . SER B 1 384 ? 34.183 59.867 46.842 1.00 14.91 361 SER B CA 1
ATOM 5964 C C . SER B 1 384 ? 33.439 58.659 46.378 1.00 13.36 361 SER B C 1
ATOM 5965 O O . SER B 1 384 ? 32.279 58.746 46.137 1.00 13.45 361 SER B O 1
ATOM 5968 N N . VAL B 1 385 ? 34.140 57.551 46.148 1.00 14.37 362 VAL B N 1
ATOM 5969 C CA . VAL B 1 385 ? 33.406 56.277 45.944 1.00 14.28 362 VAL B CA 1
ATOM 5970 C C . VAL B 1 385 ? 34.223 55.170 46.579 1.00 14.25 362 VAL B C 1
ATOM 5971 O O . VAL B 1 385 ? 35.435 55.264 46.615 1.00 12.46 362 VAL B O 1
ATOM 5975 N N . GLY B 1 386 ? 33.577 54.150 47.161 1.00 12.35 363 GLY B N 1
ATOM 5976 C CA . GLY B 1 386 ? 34.443 53.048 47.716 1.00 12.65 363 GLY B CA 1
ATOM 5977 C C . GLY B 1 386 ? 34.924 53.456 49.127 1.00 13.91 363 GLY B C 1
ATOM 5978 O O . GLY B 1 386 ? 34.268 54.263 49.802 1.00 15.17 363 GLY B O 1
ATOM 5979 N N . LYS B 1 387 ? 36.016 52.847 49.588 1.00 13.11 364 LYS B N 1
ATOM 5980 C CA . LYS B 1 387 ? 36.534 52.981 50.945 1.00 14.50 364 LYS B CA 1
ATOM 5981 C C . LYS B 1 387 ? 37.420 54.218 51.133 1.00 17.26 364 LYS B C 1
ATOM 5982 O O . LYS B 1 387 ? 38.067 54.657 50.190 1.00 15.77 364 LYS B O 1
ATOM 5988 N N . THR B 1 388 ? 37.375 54.786 52.329 1.00 15.87 365 THR B N 1
ATOM 5989 C CA . THR B 1 388 ? 38.268 55.872 52.758 1.00 17.12 365 THR B CA 1
ATOM 5990 C C . THR B 1 388 ? 39.504 55.261 53.375 1.00 17.33 365 THR B C 1
ATOM 5991 O O . THR B 1 388 ? 39.552 54.055 53.683 1.00 18.85 365 THR B O 1
ATOM 5995 N N . GLU B 1 389 ? 40.544 56.054 53.484 1.00 18.83 366 GLU B N 1
ATOM 5996 C CA . GLU B 1 389 ? 41.737 55.504 54.092 1.00 17.37 366 GLU B CA 1
ATOM 5997 C C . GLU B 1 389 ? 41.446 55.048 55.535 1.00 19.16 366 GLU B C 1
ATOM 5998 O O . GLU B 1 389 ? 42.065 54.035 56.016 1.00 19.63 366 GLU B O 1
ATOM 6004 N N . GLU B 1 390 ? 40.609 55.802 56.230 1.00 19.59 367 GLU B N 1
ATOM 6005 C CA . GLU B 1 390 ? 40.332 55.423 57.657 1.00 20.87 367 GLU B CA 1
ATOM 6006 C C . GLU B 1 390 ? 39.658 54.061 57.698 1.00 21.56 367 GLU B C 1
ATOM 6007 O O . GLU B 1 390 ? 39.947 53.260 58.566 1.00 21.12 367 GLU B O 1
ATOM 6013 N N . GLU B 1 391 ? 38.761 53.780 56.745 1.00 17.46 368 GLU B N 1
ATOM 6014 C CA . GLU B 1 391 ? 38.146 52.450 56.643 1.00 17.10 368 GLU B CA 1
ATOM 6015 C C . GLU B 1 391 ? 39.107 51.371 56.381 1.00 16.77 368 GLU B C 1
ATOM 6016 O O . GLU B 1 391 ? 39.014 50.288 56.998 1.00 15.26 368 GLU B O 1
ATOM 6022 N N . LEU B 1 392 ? 40.014 51.563 55.424 1.00 16.45 369 LEU B N 1
ATOM 6023 C CA . LEU B 1 392 ? 40.996 50.534 55.137 1.00 17.10 369 LEU B CA 1
ATOM 6024 C C . LEU B 1 392 ? 41.885 50.258 56.372 1.00 17.27 369 LEU B C 1
ATOM 6025 O O . LEU B 1 392 ? 42.282 49.055 56.615 1.00 19.26 369 LEU B O 1
ATOM 6030 N N . LYS B 1 393 ? 42.226 51.317 57.072 1.00 20.43 370 LYS B N 1
ATOM 6031 C CA . LYS B 1 393 ? 43.197 51.176 58.220 1.00 21.10 370 LYS B CA 1
ATOM 6032 C C . LYS B 1 393 ? 42.505 50.335 59.346 1.00 23.47 370 LYS B C 1
ATOM 6033 O O . LYS B 1 393 ? 43.098 49.347 59.849 1.00 25.78 370 LYS B O 1
ATOM 6039 N N . ALA B 1 394 ? 41.268 50.732 59.666 1.00 23.91 371 ALA B N 1
ATOM 6040 C CA . ALA B 1 394 ? 40.384 50.025 60.633 1.00 22.49 371 ALA B CA 1
ATOM 6041 C C . ALA B 1 394 ? 40.115 48.560 60.300 1.00 23.78 371 ALA B C 1
ATOM 6042 O O . ALA B 1 394 ? 39.970 47.728 61.206 1.00 23.90 371 ALA B O 1
ATOM 6044 N N . ALA B 1 395 ? 40.134 48.222 59.021 1.00 21.51 372 ALA B N 1
ATOM 6045 C CA . ALA B 1 395 ? 39.902 46.872 58.550 1.00 21.61 372 ALA B CA 1
ATOM 6046 C C . ALA B 1 395 ? 41.222 46.145 58.428 1.00 21.48 372 ALA B C 1
ATOM 6047 O O . ALA B 1 395 ? 41.214 44.983 58.139 1.00 22.96 372 ALA B O 1
ATOM 6049 N N . GLY B 1 396 ? 42.333 46.832 58.689 1.00 22.49 373 GLY B N 1
ATOM 6050 C CA . GLY B 1 396 ? 43.657 46.211 58.650 1.00 25.67 373 GLY B CA 1
ATOM 6051 C C . GLY B 1 396 ? 44.098 45.869 57.246 1.00 29.15 373 GLY B C 1
ATOM 6052 O O . GLY B 1 396 ? 44.920 45.006 57.057 1.00 25.33 373 GLY B O 1
ATOM 6053 N N . VAL B 1 397 ? 43.545 46.525 56.214 1.00 26.43 374 VAL B N 1
ATOM 6054 C CA . VAL B 1 397 ? 43.909 46.132 54.822 1.00 21.87 374 VAL B CA 1
ATOM 6055 C C . VAL B 1 397 ? 45.154 46.904 54.318 1.00 22.16 374 VAL B C 1
ATOM 6056 O O . VAL B 1 397 ? 45.211 48.116 54.494 1.00 24.25 374 VAL B O 1
ATOM 6060 N N . ALA B 1 398 ? 46.162 46.191 53.768 1.00 21.12 375 ALA B N 1
ATOM 6061 C CA . ALA B 1 398 ? 47.377 46.854 53.268 1.00 22.09 375 ALA B CA 1
ATOM 6062 C C . ALA B 1 398 ? 46.992 47.452 51.898 1.00 20.25 375 ALA B C 1
ATOM 6063 O O . ALA B 1 398 ? 46.434 46.778 51.042 1.00 19.35 375 ALA B O 1
ATOM 6065 N N . TYR B 1 399 ? 47.270 48.722 51.720 1.00 20.86 376 TYR B N 1
ATOM 6066 C CA . TYR B 1 399 ? 46.852 49.347 50.471 1.00 18.17 376 TYR B CA 1
ATOM 6067 C C . TYR B 1 399 ? 47.935 50.299 49.989 1.00 20.26 376 TYR B C 1
ATOM 6068 O O . TYR B 1 399 ? 48.818 50.693 50.755 1.00 19.85 376 TYR B O 1
ATOM 6077 N N . LYS B 1 400 ? 47.809 50.695 48.739 1.00 17.92 377 LYS B N 1
ATOM 6078 C CA . LYS B 1 400 ? 48.725 51.625 48.095 1.00 20.74 377 LYS B CA 1
ATOM 6079 C C . LYS B 1 400 ? 47.917 52.870 47.777 1.00 20.65 377 LYS B C 1
ATOM 6080 O O . LYS B 1 400 ? 46.677 52.796 47.535 1.00 20.40 377 LYS B O 1
ATOM 6086 N N . ILE B 1 401 ? 48.594 53.997 47.737 1.00 20.24 378 ILE B N 1
ATOM 6087 C CA . ILE B 1 401 ? 47.937 55.305 47.456 1.00 20.27 378 ILE B CA 1
ATOM 6088 C C . ILE B 1 401 ? 48.579 55.918 46.228 1.00 20.26 378 ILE B C 1
ATOM 6089 O O . ILE B 1 401 ? 49.832 56.088 46.212 1.00 15.49 378 ILE B O 1
ATOM 6094 N N . GLY B 1 402 ? 47.783 56.363 45.261 1.00 16.24 379 GLY B N 1
ATOM 6095 C CA . GLY B 1 402 ? 48.346 57.243 44.227 1.00 16.11 379 GLY B CA 1
ATOM 6096 C C . GLY B 1 402 ? 47.630 58.577 44.268 1.00 16.98 379 GLY B C 1
ATOM 6097 O O . GLY B 1 402 ? 46.433 58.620 44.449 1.00 17.55 379 GLY B O 1
ATOM 6098 N N . LYS B 1 403 ? 48.333 59.696 44.129 1.00 15.90 380 LYS B N 1
ATOM 6099 C CA . LYS B 1 403 ? 47.637 61.002 44.191 1.00 20.05 380 LYS B CA 1
ATOM 6100 C C . LYS B 1 403 ? 48.164 61.888 43.078 1.00 22.93 380 LYS B C 1
ATOM 6101 O O . LYS B 1 403 ? 49.335 61.818 42.793 1.00 25.97 380 LYS B O 1
ATOM 6107 N N . PHE B 1 404 ? 47.326 62.683 42.432 1.00 17.48 381 PHE B N 1
ATOM 6108 C CA . PHE B 1 404 ? 47.832 63.530 41.380 1.00 16.61 381 PHE B CA 1
ATOM 6109 C C . PHE B 1 404 ? 47.126 64.893 41.555 1.00 15.62 381 PHE B C 1
ATOM 6110 O O . PHE B 1 404 ? 45.879 64.957 41.605 1.00 15.92 381 PHE B O 1
ATOM 6118 N N . PRO B 1 405 ? 47.898 65.988 41.620 1.00 15.92 382 PRO B N 1
ATOM 6119 C CA . PRO B 1 405 ? 47.269 67.296 41.872 1.00 15.41 382 PRO B CA 1
ATOM 6120 C C . PRO B 1 405 ? 46.809 68.035 40.601 1.00 15.03 382 PRO B C 1
ATOM 6121 O O . PRO B 1 405 ? 47.497 67.939 39.544 1.00 15.03 382 PRO B O 1
ATOM 6125 N N . PHE B 1 406 ? 45.718 68.812 40.714 1.00 15.14 383 PHE B N 1
ATOM 6126 C CA . PHE B 1 406 ? 45.266 69.609 39.535 1.00 14.86 383 PHE B CA 1
ATOM 6127 C C . PHE B 1 406 ? 46.198 70.721 39.129 1.00 15.85 383 PHE B C 1
ATOM 6128 O O . PHE B 1 406 ? 46.142 71.144 37.998 1.00 14.07 383 PHE B O 1
ATOM 6136 N N . THR B 1 407 ? 47.168 71.079 40.003 1.00 16.65 384 THR B N 1
ATOM 6137 C CA . THR B 1 407 ? 48.197 72.041 39.562 1.00 16.60 384 THR B CA 1
ATOM 6138 C C . THR B 1 407 ? 49.046 71.483 38.432 1.00 16.56 384 THR B C 1
ATOM 6139 O O . THR B 1 407 ? 49.623 72.264 37.665 1.00 17.91 384 THR B O 1
ATOM 6143 N N . ALA B 1 408 ? 49.093 70.153 38.291 1.00 14.37 385 ALA B N 1
ATOM 6144 C CA . ALA B 1 408 ? 49.901 69.487 37.240 1.00 13.64 385 ALA B CA 1
ATOM 6145 C C . ALA B 1 408 ? 49.024 69.063 36.035 1.00 15.08 385 ALA B C 1
ATOM 6146 O O . ALA B 1 408 ? 49.485 68.362 35.156 1.00 15.37 385 ALA B O 1
ATOM 6148 N N . ASN B 1 409 ? 47.780 69.553 35.957 1.00 14.49 386 ASN B N 1
ATOM 6149 C CA . ASN B 1 409 ? 46.895 69.145 34.855 1.00 14.09 386 ASN B CA 1
ATOM 6150 C C . ASN B 1 409 ? 46.701 70.271 33.877 1.00 14.73 386 ASN B C 1
ATOM 6151 O O . ASN B 1 409 ? 46.328 71.379 34.285 1.00 13.83 386 ASN B O 1
ATOM 6156 N N . GLY B 1 410 ? 46.846 70.004 32.564 1.00 15.23 387 GLY B N 1
ATOM 6157 C CA . GLY B 1 410 ? 46.778 71.152 31.598 1.00 15.35 387 GLY B CA 1
ATOM 6158 C C . GLY B 1 410 ? 45.432 71.876 31.501 1.00 15.13 387 GLY B C 1
ATOM 6159 O O . GLY B 1 410 ? 45.348 73.145 31.380 1.00 14.06 387 GLY B O 1
ATOM 6160 N N . ARG B 1 411 ? 44.340 71.099 31.551 1.00 13.31 388 ARG B N 1
ATOM 6161 C CA . ARG B 1 411 ? 43.039 71.675 31.451 1.00 13.74 388 ARG B CA 1
ATOM 6162 C C . ARG B 1 411 ? 42.757 72.489 32.684 1.00 13.06 388 ARG B C 1
ATOM 6163 O O . ARG B 1 411 ? 42.196 73.575 32.557 1.00 14.36 388 ARG B O 1
ATOM 6171 N N . ALA B 1 412 ? 43.110 71.965 33.859 1.00 13.04 389 ALA B N 1
ATOM 6172 C CA . ALA B 1 412 ? 42.899 72.743 35.095 1.00 15.21 389 ALA B CA 1
ATOM 6173 C C . ALA B 1 412 ? 43.605 74.124 35.092 1.00 14.36 389 ALA B C 1
ATOM 6174 O O . ALA B 1 412 ? 42.996 75.145 35.512 1.00 15.51 389 ALA B O 1
ATOM 6176 N N . ARG B 1 413 ? 44.846 74.152 34.606 1.00 14.14 390 ARG B N 1
ATOM 6177 C CA . ARG B 1 413 ? 45.610 75.388 34.377 1.00 15.75 390 ARG B CA 1
ATOM 6178 C C . ARG B 1 413 ? 44.925 76.336 33.407 1.00 16.55 390 ARG B C 1
ATOM 6179 O O . ARG B 1 413 ? 44.701 77.508 33.751 1.00 14.78 390 ARG B O 1
ATOM 6187 N N . ALA B 1 414 ? 44.484 75.828 32.239 1.00 14.49 391 ALA B N 1
ATOM 6188 C CA . ALA B 1 414 ? 43.747 76.632 31.262 1.00 13.68 391 ALA B CA 1
ATOM 6189 C C . ALA B 1 414 ? 42.502 77.275 31.843 1.00 15.80 391 ALA B C 1
ATOM 6190 O O . ALA B 1 414 ? 42.119 78.366 31.442 1.00 15.08 391 ALA B O 1
ATOM 6200 N N . LEU B 1 416 ? 42.012 77.985 35.128 1.00 15.87 393 LEU B N 1
ATOM 6201 C CA . LEU B 1 416 ? 42.340 78.558 36.474 1.00 16.62 393 LEU B CA 1
ATOM 6202 C C . LEU B 1 416 ? 41.545 77.775 37.561 1.00 19.06 393 LEU B C 1
ATOM 6203 O O . LEU B 1 416 ? 40.954 78.388 38.458 1.00 15.15 393 LEU B O 1
ATOM 6208 N N . GLN B 1 417 ? 41.510 76.442 37.455 1.00 14.20 394 GLN B N 1
ATOM 6209 C CA . GLN B 1 417 ? 40.719 75.610 38.450 1.00 16.24 394 GLN B CA 1
ATOM 6210 C C . GLN B 1 417 ? 41.735 74.580 38.935 1.00 18.04 394 GLN B C 1
ATOM 6211 O O . GLN B 1 417 ? 41.558 73.350 38.776 1.00 17.01 394 GLN B O 1
ATOM 6217 N N . THR B 1 418 ? 42.860 75.043 39.512 1.00 14.75 395 THR B N 1
ATOM 6218 C CA . THR B 1 418 ? 43.960 74.104 39.820 1.00 16.98 395 THR B CA 1
ATOM 6219 C C . THR B 1 418 ? 43.949 73.512 41.290 1.00 16.61 395 THR B C 1
ATOM 6220 O O . THR B 1 418 ? 44.802 72.738 41.641 1.00 19.30 395 THR B O 1
ATOM 6224 N N . ASP B 1 419 ? 43.006 73.907 42.135 1.00 18.57 396 ASP B N 1
ATOM 6225 C CA . ASP B 1 419 ? 42.994 73.411 43.548 1.00 17.19 396 ASP B CA 1
ATOM 6226 C C . ASP B 1 419 ? 42.679 71.909 43.573 1.00 15.89 396 ASP B C 1
ATOM 6227 O O . ASP B 1 419 ? 41.891 71.443 42.751 1.00 15.86 396 ASP B O 1
ATOM 6232 N N . GLY B 1 420 ? 43.236 71.191 44.518 1.00 15.02 397 GLY B N 1
ATOM 6233 C CA . GLY B 1 420 ? 42.816 69.804 44.807 1.00 14.29 397 GLY B CA 1
ATOM 6234 C C . GLY B 1 420 ? 43.530 68.743 44.010 1.00 14.10 397 GLY B C 1
ATOM 6235 O O . GLY B 1 420 ? 44.671 68.922 43.526 1.00 15.67 397 GLY B O 1
ATOM 6236 N N . PHE B 1 421 ? 43.005 67.522 44.080 1.00 13.63 398 PHE B N 1
ATOM 6237 C CA . PHE B 1 421 ? 43.751 66.392 43.612 1.00 14.26 398 PHE B CA 1
ATOM 6238 C C . PHE B 1 421 ? 42.789 65.226 43.381 1.00 12.57 398 PHE B C 1
ATOM 6239 O O . PHE B 1 421 ? 41.674 65.263 43.859 1.00 14.07 398 PHE B O 1
ATOM 6247 N N . VAL B 1 422 ? 43.304 64.151 42.801 1.00 13.74 399 VAL B N 1
ATOM 6248 C CA . VAL B 1 422 ? 42.617 62.869 42.806 1.00 13.27 399 VAL B CA 1
ATOM 6249 C C . VAL B 1 422 ? 43.462 61.927 43.636 1.00 14.79 399 VAL B C 1
ATOM 6250 O O . VAL B 1 422 ? 44.722 61.961 43.566 1.00 14.46 399 VAL B O 1
ATOM 6254 N N . LYS B 1 423 ? 42.818 61.032 44.393 1.00 12.89 400 LYS B N 1
ATOM 6255 C CA . LYS B 1 423 ? 43.580 60.053 45.139 1.00 14.94 400 LYS B CA 1
ATOM 6256 C C . LYS B 1 423 ? 42.916 58.695 44.866 1.00 14.78 400 LYS B C 1
ATOM 6257 O O . LYS B 1 423 ? 41.709 58.597 45.032 1.00 15.02 400 LYS B O 1
ATOM 6263 N N . ILE B 1 424 ? 43.691 57.693 44.501 1.00 12.78 401 ILE B N 1
ATOM 6264 C CA . ILE B 1 424 ? 43.214 56.361 44.304 1.00 14.59 401 ILE B CA 1
ATOM 6265 C C . ILE B 1 424 ? 43.849 55.428 45.363 1.00 14.76 401 ILE B C 1
ATOM 6266 O O . ILE B 1 424 ? 45.037 55.558 45.617 1.00 15.21 401 ILE B O 1
ATOM 6271 N N . LEU B 1 425 ? 43.055 54.546 45.951 1.00 14.59 402 LEU B N 1
ATOM 6272 C CA . LEU B 1 425 ? 43.519 53.572 46.935 1.00 14.54 402 LEU B CA 1
ATOM 6273 C C . LEU B 1 425 ? 43.293 52.214 46.322 1.00 16.11 402 LEU B C 1
ATOM 6274 O O . LEU B 1 425 ? 42.175 51.941 45.781 1.00 16.33 402 LEU B O 1
ATOM 6279 N N . ALA B 1 426 ? 44.315 51.337 46.406 1.00 16.87 403 ALA B N 1
ATOM 6280 C CA . ALA B 1 426 ? 44.262 50.027 45.747 1.00 16.00 403 ALA B CA 1
ATOM 6281 C C . ALA B 1 426 ? 44.877 48.985 46.672 1.00 16.90 403 ALA B C 1
ATOM 6282 O O . ALA B 1 426 ? 45.765 49.289 47.500 1.00 15.64 403 ALA B O 1
ATOM 6284 N N . ASP B 1 427 ? 44.338 47.782 46.581 1.00 17.21 404 ASP B N 1
ATOM 6285 C CA . ASP B 1 427 ? 44.911 46.655 47.357 1.00 18.79 404 ASP B CA 1
ATOM 6286 C C . ASP B 1 427 ? 46.421 46.432 47.100 1.00 18.76 404 ASP B C 1
ATOM 6287 O O . ASP B 1 427 ? 46.877 46.375 45.955 1.00 17.75 404 ASP B O 1
ATOM 6292 N N . LYS B 1 428 ? 47.189 46.233 48.180 1.00 17.74 405 LYS B N 1
ATOM 6293 C CA . LYS B 1 428 ? 48.643 46.125 48.058 1.00 21.30 405 LYS B CA 1
ATOM 6294 C C . LYS B 1 428 ? 49.056 44.944 47.201 1.00 20.41 405 LYS B C 1
ATOM 6295 O O . LYS B 1 428 ? 50.001 45.047 46.390 1.00 18.52 405 LYS B O 1
ATOM 6301 N N . GLU B 1 429 ? 48.364 43.834 47.309 1.00 23.35 406 GLU B N 1
ATOM 6302 C CA . GLU B 1 429 ? 48.729 42.635 46.548 1.00 25.01 406 GLU B CA 1
ATOM 6303 C C . GLU B 1 429 ? 48.075 42.521 45.172 1.00 23.06 406 GLU B C 1
ATOM 6304 O O . GLU B 1 429 ? 48.671 42.041 44.226 1.00 24.54 406 GLU B O 1
ATOM 6310 N N . THR B 1 430 ? 46.795 42.880 45.046 1.00 20.04 407 THR B N 1
ATOM 6311 C CA . THR B 1 430 ? 46.156 42.597 43.751 1.00 18.05 407 THR B CA 1
ATOM 6312 C C . THR B 1 430 ? 46.051 43.834 42.899 1.00 16.64 407 THR B C 1
ATOM 6313 O O . THR B 1 430 ? 45.617 43.718 41.758 1.00 17.65 407 THR B O 1
ATOM 6317 N N . ASP B 1 431 ? 46.343 45.023 43.454 1.00 17.92 408 ASP B N 1
ATOM 6318 C CA . ASP B 1 431 ? 46.116 46.329 42.749 1.00 17.76 408 ASP B CA 1
ATOM 6319 C C . ASP B 1 431 ? 44.626 46.657 42.472 1.00 20.04 408 ASP B C 1
ATOM 6320 O O . ASP B 1 431 ? 44.320 47.595 41.693 1.00 18.37 408 ASP B O 1
ATOM 6325 N N . ARG B 1 432 ? 43.697 45.903 43.069 1.00 18.22 409 ARG B N 1
ATOM 6326 C CA . ARG B 1 432 ? 42.255 46.173 42.885 1.00 19.81 409 ARG B CA 1
ATOM 6327 C C . ARG B 1 432 ? 41.932 47.514 43.475 1.00 16.65 409 ARG B C 1
ATOM 6328 O O . ARG B 1 432 ? 42.403 47.814 44.584 1.00 17.49 409 ARG B O 1
ATOM 6336 N N . VAL B 1 433 ? 41.214 48.370 42.747 1.00 13.79 410 VAL B N 1
ATOM 6337 C CA . VAL B 1 433 ? 40.914 49.697 43.302 1.00 12.66 410 VAL B CA 1
ATOM 6338 C C . VAL B 1 433 ? 39.903 49.544 44.430 1.00 13.07 410 VAL B C 1
ATOM 6339 O O . VAL B 1 433 ? 38.849 48.898 44.234 1.00 12.70 410 VAL B O 1
ATOM 6343 N N . LEU B 1 434 ? 40.214 50.114 45.607 1.00 12.02 411 LEU B N 1
ATOM 6344 C CA . LEU B 1 434 ? 39.332 49.974 46.768 1.00 13.37 411 LEU B CA 1
ATOM 6345 C C . LEU B 1 434 ? 38.528 51.203 47.009 1.00 12.16 411 LEU B C 1
ATOM 6346 O O . LEU B 1 434 ? 37.503 51.167 47.701 1.00 13.58 411 LEU B O 1
ATOM 6351 N N . GLY B 1 435 ? 39.016 52.356 46.554 1.00 11.69 412 GLY B N 1
ATOM 6352 C CA . GLY B 1 435 ? 38.313 53.647 46.778 1.00 11.49 412 GLY B CA 1
ATOM 6353 C C . GLY B 1 435 ? 38.964 54.714 45.870 1.00 12.50 412 GLY B C 1
ATOM 6354 O O . GLY B 1 435 ? 40.158 54.579 45.455 1.00 12.32 412 GLY B O 1
ATOM 6355 N N . GLY B 1 436 ? 38.200 55.771 45.586 1.00 12.89 413 GLY B N 1
ATOM 6356 C CA . GLY B 1 436 ? 38.753 56.940 44.885 1.00 12.30 413 GLY B CA 1
ATOM 6357 C C . GLY B 1 436 ? 38.077 58.185 45.440 1.00 13.73 413 GLY B C 1
ATOM 6358 O O . GLY B 1 436 ? 36.897 58.120 45.879 1.00 13.04 413 GLY B O 1
ATOM 6359 N N . HIS B 1 437 ? 38.834 59.306 45.449 1.00 14.68 414 HIS B N 1
ATOM 6360 C CA . HIS B 1 437 ? 38.456 60.535 46.152 1.00 14.90 414 HIS B CA 1
ATOM 6361 C C . HIS B 1 437 ? 39.008 61.646 45.377 1.00 15.44 414 HIS B C 1
ATOM 6362 O O . HIS B 1 437 ? 40.193 61.597 44.976 1.00 16.29 414 HIS B O 1
ATOM 6369 N N . ILE B 1 438 ? 38.147 62.609 45.050 1.00 15.03 415 ILE B N 1
ATOM 6370 C CA . ILE B 1 438 ? 38.543 63.713 44.209 1.00 13.11 415 ILE B CA 1
ATOM 6371 C C . ILE B 1 438 ? 38.118 65.014 44.898 1.00 14.43 415 ILE B C 1
ATOM 6372 O O . ILE B 1 438 ? 36.956 65.125 45.377 1.00 14.44 415 ILE B O 1
ATOM 6377 N N . ILE B 1 439 ? 39.015 65.995 44.961 1.00 14.54 416 ILE B N 1
ATOM 6378 C CA . ILE B 1 439 ? 38.621 67.315 45.404 1.00 13.44 416 ILE B CA 1
ATOM 6379 C C . ILE B 1 439 ? 39.096 68.268 44.243 1.00 12.83 416 ILE B C 1
ATOM 6380 O O . ILE B 1 439 ? 40.268 68.233 43.860 1.00 14.38 416 ILE B O 1
ATOM 6385 N N . GLY B 1 440 ? 38.171 69.027 43.709 1.00 14.03 417 GLY B N 1
ATOM 6386 C CA . GLY B 1 440 ? 38.439 69.939 42.579 1.00 16.25 417 GLY B CA 1
ATOM 6387 C C . GLY B 1 440 ? 37.231 70.104 41.677 1.00 17.68 417 GLY B C 1
ATOM 6388 O O . GLY B 1 440 ? 36.143 69.473 41.830 1.00 14.41 417 GLY B O 1
ATOM 6389 N N . PHE B 1 441 ? 37.429 70.921 40.662 1.00 17.06 418 PHE B N 1
ATOM 6390 C CA . PHE B 1 441 ? 36.274 71.306 39.810 1.00 16.05 418 PHE B CA 1
ATOM 6391 C C . PHE B 1 441 ? 35.715 70.104 39.027 1.00 14.69 418 PHE B C 1
ATOM 6392 O O . PHE B 1 441 ? 36.455 69.325 38.419 1.00 14.84 418 PHE B O 1
ATOM 6400 N N . GLY B 1 442 ? 34.401 69.916 39.043 1.00 14.50 419 GLY B N 1
ATOM 6401 C CA . GLY B 1 442 ? 33.802 68.779 38.332 1.00 13.78 419 GLY B CA 1
ATOM 6402 C C . GLY B 1 442 ? 34.049 67.388 38.978 1.00 15.29 419 GLY B C 1
ATOM 6403 O O . GLY B 1 442 ? 33.821 66.350 38.305 1.00 13.60 419 GLY B O 1
ATOM 6404 N N . ALA B 1 443 ? 34.457 67.348 40.247 1.00 14.95 420 ALA B N 1
ATOM 6405 C CA . ALA B 1 443 ? 34.756 66.073 40.981 1.00 15.37 420 ALA B CA 1
ATOM 6406 C C . ALA B 1 443 ? 33.550 65.176 40.967 1.00 14.05 420 ALA B C 1
ATOM 6407 O O . ALA B 1 443 ? 33.712 64.017 40.819 1.00 14.25 420 ALA B O 1
ATOM 6409 N N . GLY B 1 444 ? 32.328 65.734 41.042 1.00 15.23 421 GLY B N 1
ATOM 6410 C CA . GLY B 1 444 ? 31.150 64.809 41.166 1.00 14.24 421 GLY B CA 1
ATOM 6411 C C . GLY B 1 444 ? 30.848 64.231 39.793 1.00 17.20 421 GLY B C 1
ATOM 6412 O O . GLY B 1 444 ? 30.100 63.303 39.706 1.00 17.97 421 GLY B O 1
ATOM 6413 N N . GLU B 1 445 ? 31.404 64.783 38.704 1.00 14.62 422 GLU B N 1
ATOM 6414 C CA . GLU B 1 445 ? 31.232 64.125 37.443 1.00 14.55 422 GLU B CA 1
ATOM 6415 C C . GLU B 1 445 ? 32.285 63.067 37.217 1.00 14.20 422 GLU B C 1
ATOM 6416 O O . GLU B 1 445 ? 31.984 61.917 36.804 1.00 13.57 422 GLU B O 1
ATOM 6430 N N . ILE B 1 447 ? 33.994 61.356 39.240 1.00 13.01 424 ILE B N 1
ATOM 6431 C CA . ILE B 1 447 ? 34.025 60.205 40.154 1.00 11.26 424 ILE B CA 1
ATOM 6432 C C . ILE B 1 447 ? 33.433 58.978 39.455 1.00 11.60 424 ILE B C 1
ATOM 6433 O O . ILE B 1 447 ? 33.777 57.857 39.791 1.00 11.22 424 ILE B O 1
ATOM 6438 N N . HIS B 1 448 ? 32.592 59.208 38.420 1.00 11.64 425 HIS B N 1
ATOM 6439 C CA . HIS B 1 448 ? 31.911 58.105 37.793 1.00 12.34 425 HIS B CA 1
ATOM 6440 C C . HIS B 1 448 ? 32.780 57.174 37.015 1.00 13.57 425 HIS B C 1
ATOM 6441 O O . HIS B 1 448 ? 32.453 56.002 36.924 1.00 13.16 425 HIS B O 1
ATOM 6448 N N . GLU B 1 449 ? 33.903 57.645 36.423 1.00 12.13 426 GLU B N 1
ATOM 6449 C CA . GLU B 1 449 ? 34.722 56.643 35.756 1.00 12.22 426 GLU B CA 1
ATOM 6450 C C . GLU B 1 449 ? 35.384 55.697 36.822 1.00 12.83 426 GLU B C 1
ATOM 6451 O O . GLU B 1 449 ? 35.667 54.543 36.512 1.00 12.24 426 GLU B O 1
ATOM 6457 N N . ILE B 1 450 ? 35.627 56.179 38.051 1.00 12.94 427 ILE B N 1
ATOM 6458 C CA . ILE B 1 450 ? 36.173 55.304 39.116 1.00 11.94 427 ILE B CA 1
ATOM 6459 C C . ILE B 1 450 ? 35.035 54.362 39.584 1.00 12.29 427 ILE B C 1
ATOM 6460 O O . ILE B 1 450 ? 35.285 53.174 39.817 1.00 11.44 427 ILE B O 1
ATOM 6465 N N . ALA B 1 451 ? 33.801 54.880 39.682 1.00 11.90 428 ALA B N 1
ATOM 6466 C CA . ALA B 1 451 ? 32.623 54.003 40.004 1.00 12.73 428 ALA B CA 1
ATOM 6467 C C . ALA B 1 451 ? 32.438 52.865 39.024 1.00 12.56 428 ALA B C 1
ATOM 6468 O O . ALA B 1 451 ? 32.284 51.668 39.432 1.00 11.12 428 ALA B O 1
ATOM 6470 N N . VAL B 1 452 ? 32.494 53.211 37.740 1.00 12.63 429 VAL B N 1
ATOM 6471 C CA . VAL B 1 452 ? 32.481 52.150 36.678 1.00 12.97 429 VAL B CA 1
ATOM 6472 C C . VAL B 1 452 ? 33.628 51.140 36.824 1.00 12.85 429 VAL B C 1
ATOM 6473 O O . VAL B 1 452 ? 33.440 49.931 36.788 1.00 11.58 429 VAL B O 1
ATOM 6477 N N . LEU B 1 453 ? 34.829 51.644 37.023 1.00 12.20 430 LEU B N 1
ATOM 6478 C CA . LEU B 1 453 ? 35.944 50.768 37.171 1.00 13.25 430 LEU B CA 1
ATOM 6479 C C . LEU B 1 453 ? 35.680 49.792 38.351 1.00 13.53 430 LEU B C 1
ATOM 6480 O O . LEU B 1 453 ? 35.933 48.558 38.234 1.00 14.61 430 LEU B O 1
ATOM 6493 N N . GLU B 1 455 ? 32.828 48.941 39.750 1.00 14.06 432 GLU B N 1
ATOM 6494 C CA . GLU B 1 455 ? 31.705 48.044 39.439 1.00 16.44 432 GLU B CA 1
ATOM 6495 C C . GLU B 1 455 ? 32.196 46.717 38.772 1.00 17.89 432 GLU B C 1
ATOM 6496 O O . GLU B 1 455 ? 31.711 45.617 39.064 1.00 17.86 432 GLU B O 1
ATOM 6502 N N . PHE B 1 456 ? 33.232 46.814 37.916 1.00 14.84 433 PHE B N 1
ATOM 6503 C CA . PHE B 1 456 ? 33.834 45.683 37.257 1.00 16.25 433 PHE B CA 1
ATOM 6504 C C . PHE B 1 456 ? 34.952 45.085 38.084 1.00 16.27 433 PHE B C 1
ATOM 6505 O O . PHE B 1 456 ? 35.509 44.066 37.668 1.00 17.84 433 PHE B O 1
ATOM 6513 N N . GLY B 1 457 ? 35.243 45.641 39.285 1.00 17.26 434 GLY B N 1
ATOM 6514 C CA . GLY B 1 457 ? 36.321 45.018 40.096 1.00 15.70 434 GLY B CA 1
ATOM 6515 C C . GLY B 1 457 ? 37.699 45.314 39.526 1.00 16.58 434 GLY B C 1
ATOM 6516 O O . GLY B 1 457 ? 38.633 44.563 39.710 1.00 15.60 434 GLY B O 1
ATOM 6517 N N . GLY B 1 458 ? 37.886 46.462 38.871 1.00 14.21 435 GLY B N 1
ATOM 6518 C CA . GLY B 1 458 ? 39.147 46.728 38.083 1.00 12.36 435 GLY B CA 1
ATOM 6519 C C . GLY B 1 458 ? 40.310 47.076 38.958 1.00 12.66 435 GLY B C 1
ATOM 6520 O O . GLY B 1 458 ? 40.165 47.408 40.108 1.00 14.11 435 GLY B O 1
ATOM 6521 N N . SER B 1 459 ? 41.484 47.016 38.396 1.00 14.48 436 SER B N 1
ATOM 6522 C CA . SER B 1 459 ? 42.676 47.421 39.091 1.00 15.15 436 SER B CA 1
ATOM 6523 C C . SER B 1 459 ? 43.118 48.865 38.731 1.00 15.86 436 SER B C 1
ATOM 6524 O O . SER B 1 459 ? 42.572 49.477 37.788 1.00 14.97 436 SER B O 1
ATOM 6527 N N . SER B 1 460 ? 44.055 49.444 39.486 1.00 14.06 437 SER B N 1
ATOM 6528 C CA . SER B 1 460 ? 44.540 50.775 39.147 1.00 14.72 437 SER B CA 1
ATOM 6529 C C . SER B 1 460 ? 45.273 50.744 37.841 1.00 15.03 437 SER B C 1
ATOM 6530 O O . SER B 1 460 ? 45.242 51.721 37.087 1.00 14.71 437 SER B O 1
ATOM 6533 N N . GLU B 1 461 ? 45.929 49.619 37.536 1.00 14.39 438 GLU B N 1
ATOM 6534 C CA . GLU B 1 461 ? 46.560 49.510 36.229 1.00 16.45 438 GLU B CA 1
ATOM 6535 C C . GLU B 1 461 ? 45.515 49.550 35.103 1.00 15.40 438 GLU B C 1
ATOM 6536 O O . GLU B 1 461 ? 45.700 50.295 34.127 1.00 17.04 438 GLU B O 1
ATOM 6542 N N . ASP B 1 462 ? 44.407 48.849 35.254 1.00 14.97 439 ASP B N 1
ATOM 6543 C CA . ASP B 1 462 ? 43.314 48.899 34.285 1.00 16.81 439 ASP B CA 1
ATOM 6544 C C . ASP B 1 462 ? 42.887 50.350 34.034 1.00 17.26 439 ASP B C 1
ATOM 6545 O O . ASP B 1 462 ? 42.689 50.798 32.837 1.00 16.88 439 ASP B O 1
ATOM 6550 N N . LEU B 1 463 ? 42.754 51.107 35.126 1.00 15.03 440 LEU B N 1
ATOM 6551 C CA . LEU B 1 463 ? 42.201 52.457 34.980 1.00 16.55 440 LEU B CA 1
ATOM 6552 C C . LEU B 1 463 ? 43.299 53.352 34.342 1.00 16.67 440 LEU B C 1
ATOM 6553 O O . LEU B 1 463 ? 43.019 54.197 33.499 1.00 15.04 440 LEU B O 1
ATOM 6558 N N . GLY B 1 464 ? 44.520 53.221 34.840 1.00 15.54 441 GLY B N 1
ATOM 6559 C CA . GLY B 1 464 ? 45.633 54.070 34.381 1.00 18.19 441 GLY B CA 1
ATOM 6560 C C . GLY B 1 464 ? 46.043 53.788 32.927 1.00 20.31 441 GLY B C 1
ATOM 6561 O O . GLY B 1 464 ? 46.604 54.662 32.241 1.00 17.06 441 GLY B O 1
ATOM 6562 N N . ARG B 1 465 ? 45.705 52.626 32.429 1.00 15.20 442 ARG B N 1
ATOM 6563 C CA . ARG B 1 465 ? 46.036 52.334 31.010 1.00 17.97 442 ARG B CA 1
ATOM 6564 C C . ARG B 1 465 ? 44.873 52.599 30.078 1.00 15.30 442 ARG B C 1
ATOM 6565 O O . ARG B 1 465 ? 45.001 52.406 28.874 1.00 16.30 442 ARG B O 1
ATOM 6573 N N . THR B 1 466 ? 43.729 53.006 30.604 1.00 13.65 443 THR B N 1
ATOM 6574 C CA . THR B 1 466 ? 42.627 53.434 29.723 1.00 13.15 443 THR B CA 1
ATOM 6575 C C . THR B 1 466 ? 43.026 54.769 29.111 1.00 14.09 443 THR B C 1
ATOM 6576 O O . THR B 1 466 ? 43.476 55.650 29.817 1.00 11.17 443 THR B O 1
ATOM 6580 N N . CYS B 1 467 ? 42.737 54.924 27.821 1.00 12.75 444 CYS B N 1
ATOM 6581 C CA . CYS B 1 467 ? 43.144 56.164 27.143 1.00 14.71 444 CYS B CA 1
ATOM 6582 C C . CYS B 1 467 ? 42.248 57.304 27.621 1.00 13.93 444 CYS B C 1
ATOM 6583 O O . CYS B 1 467 ? 40.991 57.181 27.558 1.00 12.73 444 CYS B O 1
ATOM 6586 N N . HIS B 1 468 ? 42.842 58.382 28.160 1.00 11.76 445 HIS B N 1
ATOM 6587 C CA . HIS B 1 468 ? 42.002 59.559 28.525 1.00 13.07 445 HIS B CA 1
ATOM 6588 C C . HIS B 1 468 ? 42.347 60.736 27.634 1.00 13.54 445 HIS B C 1
ATOM 6589 O O . HIS B 1 468 ? 43.542 60.946 27.251 1.00 13.57 445 HIS B O 1
ATOM 6596 N N . ALA B 1 469 ? 41.320 61.456 27.200 1.00 12.61 446 ALA B N 1
ATOM 6597 C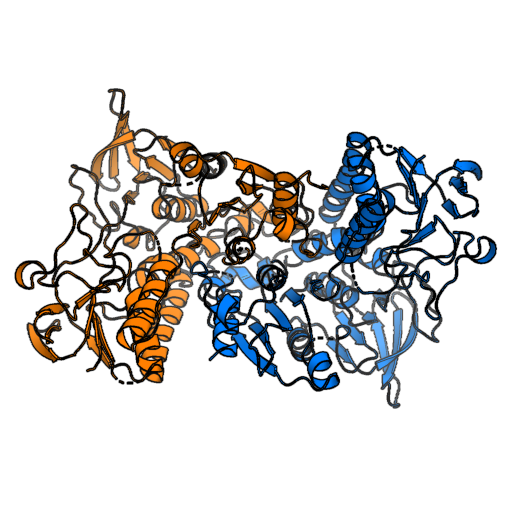 CA . ALA B 1 469 ? 41.546 62.592 26.286 1.00 13.48 446 ALA B CA 1
ATOM 6598 C C . ALA B 1 469 ? 42.421 63.660 26.899 1.00 15.42 446 ALA B C 1
ATOM 6599 O O . ALA B 1 469 ? 42.329 63.940 28.091 1.00 14.93 446 ALA B O 1
ATOM 6601 N N . HIS B 1 470 ? 43.316 64.243 26.080 1.00 17.94 447 HIS B N 1
ATOM 6602 C CA . HIS B 1 470 ? 44.185 65.326 26.512 1.00 17.95 447 HIS B CA 1
ATOM 6603 C C . HIS B 1 470 ? 43.745 66.577 25.787 1.00 18.03 447 HIS B C 1
ATOM 6604 O O . HIS B 1 470 ? 43.559 66.553 24.587 1.00 15.87 447 HIS B O 1
ATOM 6611 N N . PRO B 1 471 ? 43.615 67.712 26.498 1.00 16.57 448 PRO B N 1
ATOM 6612 C CA . PRO B 1 471 ? 43.701 67.973 27.927 1.00 15.86 448 PRO B CA 1
ATOM 6613 C C . PRO B 1 471 ? 42.280 67.840 28.566 1.00 15.24 448 PRO B C 1
ATOM 6614 O O . PRO B 1 471 ? 41.328 68.478 28.084 1.00 15.81 448 PRO B O 1
ATOM 6618 N N . THR B 1 472 ? 42.150 67.017 29.604 1.00 12.87 449 THR B N 1
ATOM 6619 C CA . THR B 1 472 ? 40.872 67.003 30.385 1.00 11.82 449 THR B CA 1
ATOM 6620 C C . THR B 1 472 ? 41.280 66.922 31.817 1.00 12.31 449 THR B C 1
ATOM 6621 O O . THR B 1 472 ? 42.360 66.390 32.172 1.00 11.52 449 THR B O 1
ATOM 6633 N N . SER B 1 474 ? 40.002 64.924 33.696 1.00 12.05 451 SER B N 1
ATOM 6634 C CA . SER B 1 474 ? 39.945 63.452 33.985 1.00 13.43 451 SER B CA 1
ATOM 6635 C C . SER B 1 474 ? 41.342 62.781 33.834 1.00 12.18 451 SER B C 1
ATOM 6636 O O . SER B 1 474 ? 41.610 61.679 34.417 1.00 13.13 451 SER B O 1
ATOM 6639 N N . GLU B 1 475 ? 42.258 63.379 33.078 1.00 12.72 452 GLU B N 1
ATOM 6640 C CA . GLU B 1 475 ? 43.607 62.822 33.055 1.00 13.26 452 GLU B CA 1
ATOM 6641 C C . GLU B 1 475 ? 44.250 62.713 34.429 1.00 12.77 452 GLU B C 1
ATOM 6642 O O . GLU B 1 475 ? 45.127 61.927 34.638 1.00 12.13 452 GLU B O 1
ATOM 6648 N N . ALA B 1 476 ? 43.818 63.539 35.370 1.00 13.57 453 ALA B N 1
ATOM 6649 C CA . ALA B 1 476 ? 44.348 63.382 36.758 1.00 12.76 453 ALA B CA 1
ATOM 6650 C C . ALA B 1 476 ? 43.917 62.094 37.389 1.00 13.28 453 ALA B C 1
ATOM 6651 O O . ALA B 1 476 ? 44.620 61.553 38.230 1.00 13.02 453 ALA B O 1
ATOM 6653 N N . VAL B 1 477 ? 42.758 61.595 36.978 1.00 12.58 454 VAL B N 1
ATOM 6654 C CA . VAL B 1 477 ? 42.327 60.247 37.483 1.00 12.95 454 VAL B CA 1
ATOM 6655 C C . VAL B 1 477 ? 43.253 59.146 36.925 1.00 12.51 454 VAL B C 1
ATOM 6656 O O . VAL B 1 477 ? 43.783 58.314 37.677 1.00 11.84 454 VAL B O 1
ATOM 6660 N N . LYS B 1 478 ? 43.523 59.231 35.637 1.00 13.06 455 LYS B N 1
ATOM 6661 C CA . LYS B 1 478 ? 44.426 58.275 34.990 1.00 14.56 455 LYS B CA 1
ATOM 6662 C C . LYS B 1 478 ? 45.806 58.315 35.654 1.00 14.74 455 LYS B C 1
ATOM 6663 O O . LYS B 1 478 ? 46.425 57.277 35.915 1.00 15.73 455 LYS B O 1
ATOM 6669 N N . GLU B 1 479 ? 46.347 59.527 35.867 1.00 13.30 456 GLU B N 1
ATOM 6670 C CA . GLU B 1 479 ? 47.686 59.668 36.458 1.00 14.90 456 GLU B CA 1
ATOM 6671 C C . GLU B 1 479 ? 47.734 59.243 37.928 1.00 13.55 456 GLU B C 1
ATOM 6672 O O . GLU B 1 479 ? 48.725 58.622 38.386 1.00 12.99 456 GLU B O 1
ATOM 6678 N N . ALA B 1 480 ? 46.689 59.570 38.668 1.00 12.27 457 ALA B N 1
ATOM 6679 C CA . ALA B 1 480 ? 46.596 59.080 40.067 1.00 13.53 457 ALA B CA 1
ATOM 6680 C C . ALA B 1 480 ? 46.578 57.527 40.076 1.00 13.04 457 ALA B C 1
ATOM 6681 O O . ALA B 1 480 ? 47.226 56.937 40.900 1.00 12.91 457 ALA B O 1
ATOM 6683 N N . ALA B 1 481 ? 45.884 56.873 39.124 1.00 13.47 458 ALA B N 1
ATOM 6684 C CA . ALA B 1 481 ? 45.839 55.391 39.002 1.00 14.50 458 ALA B CA 1
ATOM 6685 C C . ALA B 1 481 ? 47.195 54.834 38.639 1.00 16.67 458 ALA B C 1
ATOM 6686 O O . ALA B 1 481 ? 47.696 53.839 39.245 1.00 16.90 458 ALA B O 1
ATOM 6688 N N . LEU B 1 482 ? 47.874 55.506 37.724 1.00 16.48 459 LEU B N 1
ATOM 6689 C CA . LEU B 1 482 ? 49.235 55.059 37.308 1.00 16.28 459 LEU B CA 1
ATOM 6690 C C . LEU B 1 482 ? 50.197 55.166 38.479 1.00 17.72 459 LEU B C 1
ATOM 6691 O O . LEU B 1 482 ? 51.083 54.283 38.668 1.00 17.96 459 LEU B O 1
ATOM 6696 N N . SER B 1 483 ? 50.008 56.185 39.314 1.00 17.49 460 SER B N 1
ATOM 6697 C CA . SER B 1 483 ? 50.944 56.394 40.451 1.00 20.34 460 SER B CA 1
ATOM 6698 C C . SER B 1 483 ? 50.708 55.290 41.521 1.00 20.83 460 SER B C 1
ATOM 6699 O O . SER B 1 483 ? 51.567 55.030 42.359 1.00 22.05 460 SER B O 1
ATOM 6702 N N . THR B 1 484 ? 49.486 54.745 41.566 1.00 18.08 461 THR B N 1
ATOM 6703 C CA . THR B 1 484 ? 49.051 53.681 42.482 1.00 19.80 461 THR B CA 1
ATOM 6704 C C . THR B 1 484 ? 49.681 52.425 42.060 1.00 22.84 461 THR B C 1
ATOM 6705 O O . THR B 1 484 ? 50.227 51.698 42.882 1.00 24.18 461 THR B O 1
ATOM 6709 N N . PHE B 1 485 ? 49.717 52.210 40.751 1.00 22.02 462 PHE B N 1
ATOM 6710 C CA . PHE B 1 485 ? 50.219 51.001 40.172 1.00 28.10 462 PHE B CA 1
ATOM 6711 C C . PHE B 1 485 ? 51.744 51.001 40.087 1.00 30.61 462 PHE B C 1
ATOM 6712 O O . PHE B 1 485 ? 52.345 49.977 40.340 1.00 31.71 462 PHE B O 1
ATOM 6720 N N . PHE B 1 486 ? 52.373 52.130 39.736 1.00 30.27 463 PHE B N 1
ATOM 6721 C CA . PHE B 1 486 ? 53.810 52.143 39.378 1.00 34.76 463 PHE B CA 1
ATOM 6722 C C . PHE B 1 486 ? 54.311 53.509 39.709 1.00 33.22 463 PHE B C 1
ATOM 6723 O O . PHE B 1 486 ? 54.704 53.813 40.854 1.00 31.34 463 PHE B O 1
ATOM 6731 N N . LYS B 1 487 ? 54.227 54.359 38.688 1.00 34.04 464 LYS B N 1
ATOM 6732 C CA . LYS B 1 487 ? 54.599 55.797 38.748 1.00 37.02 464 LYS B CA 1
ATOM 6733 C C . LYS B 1 487 ? 53.746 56.655 37.736 1.00 34.59 464 LYS B C 1
ATOM 6734 O O . LYS B 1 487 ? 53.321 56.173 36.653 1.00 31.44 464 LYS B O 1
ATOM 6740 N N . PRO B 1 488 ? 53.498 57.926 38.080 1.00 32.04 465 PRO B N 1
ATOM 6741 C CA . PRO B 1 488 ? 52.721 58.656 37.075 1.00 35.91 465 PRO B CA 1
ATOM 6742 C C . PRO B 1 488 ? 53.689 59.113 35.959 1.00 37.17 465 PRO B C 1
ATOM 6743 O O . PRO B 1 488 ? 54.931 59.086 36.138 1.00 37.53 465 PRO B O 1
ATOM 6747 N N . ILE B 1 489 ? 53.153 59.567 34.840 1.00 34.20 466 ILE B N 1
ATOM 6748 C CA . ILE B 1 489 ? 54.065 60.127 33.820 1.00 33.24 466 ILE B CA 1
ATOM 6749 C C . ILE B 1 489 ? 54.332 61.590 34.105 1.00 35.11 466 ILE B C 1
ATOM 6750 O O . ILE B 1 489 ? 55.476 62.025 33.952 1.00 28.51 466 ILE B O 1
ATOM 6755 N N . HIS B 1 490 ? 53.286 62.343 34.533 1.00 31.17 467 HIS B N 1
ATOM 6756 C CA . HIS B 1 490 ? 53.442 63.760 34.679 1.00 37.14 467 HIS B CA 1
ATOM 6757 C C . HIS B 1 490 ? 53.801 64.130 36.111 1.00 37.33 467 HIS B C 1
ATOM 6758 O O . HIS B 1 490 ? 53.784 65.312 36.435 1.00 43.56 467 HIS B O 1
#

Radius of gyration: 29.96 Å; Cα contacts (8 Å, |Δi|>4): 2287; chains: 2; bounding box: 89×58×90 Å

CATH classification: 3.50.50.60 (+2 more: 3.50.50.60, 3.30.390.30)

Secondary structure (DSSP, 8-state):
--EEEE--SHHHHHHHHHHHHT--EEEEESSSSSSHHHHHHSHHHHHHHHHHH--HHHHHSSGGGTEE----EE-S---HHHHHHHHHHHHHHHHHHHTT-EEEESEEEE-SSSEEEEE-TTS-EEEEE-SEEEE---EE---BTTB-----SSSEE-HHHHTS-SS-----EE--SHHHHHHHHHHHHHT---EEE-SSSSSS---HHHHHHHH--TTTT-EEE-SEEEEEEEEETTEEEEEEEETTS---EEEEES-EEE----EE--TTS-HHHHT--B-TTSPBP--TT-B-SSTTEEE-GGGSS---HHHHHHHHHHHHHHHTTS-----TT---EEE-SSS-EEEEE--HHHHHHTT--EEEEEEEGGG-HHHH------EEEEEEETTT-BEEEEEEESTTTT--HHHHH-----BHHHHHTS---S---HHHHHHHHHHH-/--EEEE--SHHHHHHHHHHHHT--EEEEESSSSSSHHHHHHSHHHHHHHHHHH--HHHHHSSGGGTEE--S-EE-S---HHHHHHHHHHHHHHHHHHHTTPEEEESEEEEEETTEEEEE-TTS-EEEEE-SEEEE---EE---BTTB-----SSSEE-HHHHTS-SS-----EE--SHHHHHHHHHHHHTT---EEEESSSSSS---HHHHHHHH--TTTT-EEEESEEEEEEEEETTEEEEEEEESSS---EEEEES-EEE----EE--TTS-HHHHT--B-TTSPBP--TTSB-SSTTEEE-GGGSS---HHHHHHHHHHHHHHHTTS-----TT---EEE-SSS-EEEEE--HHHHHHTT--EEEEEEEGGG-HHHH------EEEEEEETTT-BEEEEEEESTTTT--HHHHH-----BHHHHHTS---S---HHHHHHHHHHHS----

Foldseek 3Di:
DAEEEEAQALLRLLLLLLLLVLPAYEYEYADPFGHPCCLALHVQLLVQLLVVLVLLCVQPVPVVVVHDDDNDDDPPPPCSSVVRSVVVRVVSVVSCVVSVHHYHHAFWADQAPQWIWGAHPVGDIDIDGHLAYEYENAWDFDFAPQEDDDDPLAAERESRSLSPHPDLWQEEEEAQAQSSVSSQLSSLSNHYQYEYEYLAQFGYDPQGVLRVLVVCVVVSRYHYHHQKRWHYWADDDQHIKIWIDRVVDDDIDIDTTRHYYYHHDIAADDPRRNCVNNVQDAPPRQARDADQLQDTPGPNYGYFYNSHDADDSVRSSLNSNQNSCVSSPHHRDDPRQFDKDWRSHVQIKIKGFDHPVVCVVVVFDKFKFKFFQVPADVCVCPWGHWIKMWIAGPPPQQTGMIMTTTHPRVVCVVVSVCVVSHGLVVLLPDDDDPRDCNRSNRRSVRRVD/DQEEEEAQALLRLLLQLLLLVLPAYEYEYADPFHHPCPLALHVQLLVQLLVVLVLLCVQPVAVVVPHDDDRDDDDPVPPSSVVRSVVVRVVSVVSCVVSVYHYHHAFWADQADFWIWGQHPVGDIDIDGHLAYEYEQAWAFDFAVPADDDDPLAAEHESRSLSPHPDQWQEEEEALALSSQSSQQSSLSVHHQYEYEYQAQFHHPPQGVLRVLVVCVVVSRYHYHYQWHWRYWADPPPHIKIKIDRVPDDDIDIDITRHYYYHHDIAADCPRHNCVNNVQDADPRQAGDADPLQHTPRPSYGYFYRRHDDDDSVRSSLNSNLNSQVSSVHHRDDDRQFDKDWRSHVQIKIKGADHPVVCVVVVFDKFKFKFFQVPADVCVCPWGHWIKMWIAGPPPQFTGMIMTGTHCNHVCVVVSVCVVRHGLVVQLPPDDDPRDCPRSNQSSCCRVPHGPD

Solvent-accessible surface area: 35934 Å² total

Organism: Rhizobium meliloti (strain 1021) (NCBI:txid266834)